Protein AF-A0A2A5E8T2-F1 (afdb_monomer)

Nearest PDB structures (foldseek):
  7xzi-assembly1_7  TM=5.523E-01  e=2.857E-08  Chlamydomonas reinhardtii
  5fp2-assembly2_B  TM=4.544E-01  e=2.286E-02  Pseudomonas aeruginosa PAO1
  6z2n-assembly1_AAA  TM=4.251E-01  e=4.507E-01  Pseudomonas aeruginosa PAO1
  6ehe-assembly1_A  TM=3.364E-01  e=4.073E-01  Vibrio cholerae O395
  3slo-assembly1_A  TM=3.000E-01  e=5.516E-01  Escherichia coli O157:H7

Structure (mmCIF, N/CA/C/O backbone):
data_AF-A0A2A5E8T2-F1
#
_entry.id   AF-A0A2A5E8T2-F1
#
loop_
_atom_site.group_PDB
_atom_site.id
_atom_site.type_symbol
_atom_site.label_atom_id
_atom_site.label_alt_id
_atom_site.label_comp_id
_atom_site.label_asym_id
_atom_site.label_entity_id
_atom_site.label_seq_id
_atom_site.pdbx_PDB_ins_code
_atom_site.Cartn_x
_atom_site.Cartn_y
_atom_site.Cartn_z
_atom_site.occupancy
_atom_site.B_iso_or_equiv
_atom_site.auth_seq_id
_atom_site.auth_comp_id
_atom_site.auth_asym_id
_atom_site.auth_atom_id
_atom_site.pdbx_PDB_model_num
ATOM 1 N N . MET A 1 1 ? 43.793 26.924 -22.724 1.00 36.66 1 MET A N 1
ATOM 2 C CA . MET A 1 1 ? 43.279 27.968 -23.634 1.00 36.66 1 MET A CA 1
ATOM 3 C C . MET A 1 1 ? 42.668 29.056 -22.756 1.00 36.66 1 MET A C 1
ATOM 5 O O . MET A 1 1 ? 41.565 28.877 -22.257 1.00 36.66 1 MET A O 1
ATOM 9 N N . GLU A 1 2 ? 43.444 30.090 -22.418 1.00 36.56 2 GLU A N 1
ATOM 10 C CA . GLU A 1 2 ? 43.012 31.163 -21.508 1.00 36.56 2 GLU A CA 1
ATOM 11 C C . GLU A 1 2 ? 41.968 32.052 -22.190 1.00 36.56 2 GLU A C 1
ATOM 13 O O . GLU A 1 2 ? 42.263 32.781 -23.138 1.00 36.56 2 GLU A O 1
ATOM 18 N N . ILE A 1 3 ? 40.727 31.987 -21.711 1.00 37.97 3 ILE A N 1
ATOM 19 C CA . ILE A 1 3 ? 39.668 32.902 -22.130 1.00 37.97 3 ILE A CA 1
ATOM 20 C C . ILE A 1 3 ? 39.753 34.140 -21.238 1.00 37.97 3 ILE A C 1
ATOM 22 O O . ILE A 1 3 ? 39.546 34.091 -20.028 1.00 37.97 3 ILE A O 1
ATOM 26 N N . ASN A 1 4 ? 40.088 35.259 -21.873 1.00 44.22 4 ASN A N 1
ATOM 27 C CA . ASN A 1 4 ? 40.289 36.566 -21.267 1.00 44.22 4 ASN A CA 1
ATOM 28 C C . ASN A 1 4 ? 38.969 37.094 -20.659 1.00 44.22 4 ASN A C 1
ATOM 30 O O . ASN A 1 4 ? 38.121 37.666 -21.351 1.00 44.22 4 ASN A O 1
ATOM 34 N N . MET A 1 5 ? 38.811 36.885 -19.348 1.00 38.25 5 MET A N 1
ATOM 35 C CA . MET A 1 5 ? 37.658 37.235 -18.500 1.00 38.25 5 MET A CA 1
ATOM 36 C C . MET A 1 5 ? 37.236 38.714 -18.619 1.00 38.25 5 MET A C 1
ATOM 38 O O . MET A 1 5 ? 36.069 39.064 -18.441 1.00 38.25 5 MET A O 1
ATOM 42 N N . THR A 1 6 ? 38.161 39.573 -19.045 1.00 43.78 6 THR A N 1
ATOM 43 C CA . THR A 1 6 ? 37.957 41.004 -19.296 1.00 43.78 6 THR A CA 1
ATOM 44 C C . THR A 1 6 ? 37.024 41.281 -20.485 1.00 43.78 6 THR A C 1
ATOM 46 O O . THR A 1 6 ? 36.243 42.231 -20.445 1.00 43.78 6 THR A O 1
ATOM 49 N N . LYS A 1 7 ? 37.032 40.441 -21.535 1.00 44.19 7 LYS A N 1
ATOM 50 C CA . LYS A 1 7 ? 36.134 40.609 -22.700 1.00 44.19 7 LYS A CA 1
ATOM 51 C C . LYS A 1 7 ? 34.708 40.126 -22.420 1.00 44.19 7 LYS A C 1
ATOM 53 O O . LYS A 1 7 ? 33.764 40.737 -22.909 1.00 44.19 7 LYS A O 1
ATOM 58 N N . PHE A 1 8 ? 34.544 39.099 -21.585 1.00 46.53 8 PHE A N 1
ATOM 59 C CA . PHE A 1 8 ? 33.226 38.631 -21.138 1.00 46.53 8 PHE A CA 1
ATOM 60 C C . PHE A 1 8 ? 32.559 39.647 -20.196 1.00 46.53 8 PHE A C 1
ATOM 62 O O . PHE A 1 8 ? 31.389 39.979 -20.373 1.00 46.53 8 PHE A O 1
ATOM 69 N N . LEU A 1 9 ? 33.323 40.234 -19.267 1.00 41.06 9 LEU A N 1
ATOM 70 C CA . LEU A 1 9 ? 32.835 41.296 -18.379 1.00 41.06 9 LEU A CA 1
ATOM 71 C C . LEU A 1 9 ? 32.475 42.585 -19.136 1.00 41.06 9 LEU A C 1
ATOM 73 O O . LEU A 1 9 ? 31.461 43.207 -18.821 1.00 41.06 9 LEU A O 1
ATOM 77 N N . ASN A 1 10 ? 33.230 42.950 -20.178 1.00 40.09 10 ASN A N 1
ATOM 78 C CA . ASN A 1 10 ? 32.905 44.112 -21.012 1.00 40.09 10 ASN A CA 1
ATOM 79 C C . ASN A 1 10 ? 31.692 43.875 -21.930 1.00 40.09 10 ASN A C 1
ATOM 81 O O . ASN A 1 10 ? 30.905 44.797 -22.126 1.00 40.09 10 ASN A O 1
ATOM 85 N N . PHE A 1 11 ? 31.476 42.651 -22.425 1.00 45.19 11 PHE A N 1
ATOM 86 C CA . PHE A 1 11 ? 30.272 42.293 -23.188 1.00 45.19 11 PHE A CA 1
ATOM 87 C C . PHE A 1 11 ? 29.005 42.337 -22.313 1.00 45.19 11 PHE A C 1
ATOM 89 O O . PHE A 1 11 ? 27.993 42.910 -22.712 1.00 45.19 11 PHE A O 1
ATOM 96 N N . VAL A 1 12 ? 29.080 41.845 -21.071 1.00 43.38 12 VAL A N 1
ATOM 97 C CA . VAL A 1 12 ? 27.973 41.931 -20.098 1.00 43.38 12 VAL A CA 1
ATOM 98 C C . VAL A 1 12 ? 27.717 43.381 -19.653 1.00 43.38 12 VAL A C 1
ATOM 100 O O . VAL A 1 12 ? 26.564 43.784 -19.499 1.00 43.38 12 VAL A O 1
ATOM 103 N N . ALA A 1 13 ? 28.766 44.200 -19.517 1.00 40.50 13 ALA A N 1
ATOM 104 C CA . ALA A 1 13 ? 28.643 45.618 -19.168 1.00 40.50 13 ALA A CA 1
ATOM 105 C C . ALA A 1 13 ? 28.112 46.503 -20.313 1.00 40.50 13 ALA A C 1
ATOM 107 O O . ALA A 1 13 ? 27.585 47.581 -20.038 1.00 40.50 13 ALA A O 1
ATOM 108 N N . MET A 1 14 ? 28.241 46.065 -21.571 1.00 40.16 14 MET A N 1
ATOM 109 C CA . MET A 1 14 ? 27.780 46.794 -22.761 1.00 40.16 14 MET A CA 1
ATOM 110 C C . MET A 1 14 ? 26.320 46.466 -23.129 1.00 40.16 14 MET A C 1
ATOM 112 O O . MET A 1 14 ? 25.631 47.314 -23.688 1.00 40.16 14 MET A O 1
ATOM 116 N N . VAL A 1 15 ? 25.817 45.281 -22.757 1.00 46.62 15 VAL A N 1
ATOM 117 C CA . VAL A 1 15 ? 24.419 44.859 -22.995 1.00 46.62 15 VAL A CA 1
ATOM 118 C C . VAL A 1 15 ? 23.443 45.394 -21.929 1.00 46.62 15 VAL A C 1
ATOM 120 O O . VAL A 1 15 ? 22.243 45.482 -22.175 1.00 46.62 15 VAL A O 1
ATOM 123 N N . CYS A 1 16 ? 23.927 45.816 -20.756 1.00 41.78 16 CYS A N 1
ATOM 124 C CA . CYS A 1 16 ? 23.082 46.335 -19.677 1.00 41.78 16 CYS A CA 1
ATOM 125 C C . CYS A 1 16 ? 23.327 47.831 -19.435 1.00 41.78 16 CYS A C 1
ATOM 127 O O . CYS A 1 16 ? 24.309 48.221 -18.805 1.00 41.78 16 CYS A O 1
ATOM 129 N N . GLY A 1 17 ? 22.399 48.677 -19.896 1.00 44.22 17 GLY A N 1
ATOM 130 C CA . GLY A 1 17 ? 22.388 50.113 -19.611 1.00 44.22 17 GLY A CA 1
ATOM 131 C C . GLY A 1 17 ? 22.493 50.398 -18.107 1.00 44.22 17 GLY A C 1
ATOM 132 O O . GLY A 1 17 ? 21.587 50.090 -17.331 1.00 44.22 17 GLY A O 1
ATOM 133 N N . LYS A 1 18 ? 23.621 50.992 -17.697 1.00 50.03 18 LYS A N 1
ATOM 134 C CA . LYS A 1 18 ? 24.035 51.171 -16.294 1.00 50.03 18 LYS A CA 1
ATOM 135 C C . LYS A 1 18 ? 23.125 52.073 -15.446 1.00 50.03 18 LYS A C 1
ATOM 137 O O . LYS A 1 18 ? 23.211 52.001 -14.225 1.00 50.03 18 LYS A O 1
ATOM 142 N N . SER A 1 19 ? 22.243 52.888 -16.030 1.00 52.66 19 SER A N 1
ATOM 143 C CA . SER A 1 19 ? 21.362 53.775 -15.249 1.00 52.66 19 SER A CA 1
ATOM 144 C C . SER A 1 19 ? 20.045 53.111 -14.837 1.00 52.66 19 SER A C 1
ATOM 146 O O . SER A 1 19 ? 19.607 53.282 -13.703 1.00 52.66 19 SER A O 1
ATOM 148 N N . VAL A 1 20 ? 19.448 52.286 -15.703 1.00 52.69 20 VAL A N 1
ATOM 149 C CA . VAL A 1 20 ? 18.104 51.723 -15.486 1.00 52.69 20 VAL A CA 1
ATOM 150 C C . VAL A 1 20 ? 18.127 50.555 -14.502 1.00 52.69 20 VAL A C 1
ATOM 152 O O . VAL A 1 20 ? 17.271 50.487 -13.627 1.00 52.69 20 VAL A O 1
ATOM 155 N N . LEU A 1 21 ? 19.131 49.671 -14.572 1.00 53.41 21 LEU A N 1
ATOM 156 C CA . LEU A 1 21 ? 19.255 48.539 -13.645 1.00 53.41 21 LEU A CA 1
ATOM 157 C C . LEU A 1 21 ? 19.602 49.007 -12.223 1.00 53.41 21 LEU A C 1
ATOM 159 O O . LEU A 1 21 ? 19.061 48.480 -11.259 1.00 53.41 21 LEU A O 1
ATOM 163 N N . PHE A 1 22 ? 20.450 50.032 -12.085 1.00 55.06 22 PHE A N 1
ATOM 164 C CA . PHE A 1 22 ? 20.809 50.606 -10.786 1.00 55.06 22 PHE A CA 1
ATOM 165 C C . PHE A 1 22 ? 19.636 51.379 -10.164 1.00 55.06 22 PHE A C 1
ATOM 167 O O . PHE A 1 22 ? 19.382 51.236 -8.971 1.00 55.06 22 PHE A O 1
ATOM 174 N N . GLN A 1 23 ? 18.854 52.108 -10.972 1.00 52.75 23 GLN A N 1
ATOM 175 C CA . GLN A 1 23 ? 17.609 52.747 -10.529 1.00 52.75 23 GLN A CA 1
ATOM 176 C C . GLN A 1 23 ? 16.508 51.725 -10.193 1.00 52.75 23 GLN A C 1
ATOM 178 O O . GLN A 1 23 ? 15.833 51.890 -9.183 1.00 52.75 23 GLN A O 1
ATOM 183 N N . LEU A 1 24 ? 16.365 50.629 -10.951 1.00 54.69 24 LEU A N 1
ATOM 184 C CA . LEU A 1 24 ? 15.463 49.513 -10.617 1.00 54.69 24 LEU A CA 1
ATOM 185 C C . LEU A 1 24 ? 15.882 48.804 -9.328 1.00 54.69 24 LEU A C 1
ATOM 187 O O . LEU A 1 24 ? 15.026 48.476 -8.513 1.00 54.69 24 LEU A O 1
ATOM 191 N N . ILE A 1 25 ? 17.184 48.600 -9.120 1.00 58.97 25 ILE A N 1
ATOM 192 C CA . ILE A 1 25 ? 17.737 48.038 -7.885 1.00 58.97 25 ILE A CA 1
ATOM 193 C C . ILE A 1 25 ? 17.468 48.990 -6.710 1.00 58.97 25 ILE A C 1
ATOM 195 O O . ILE A 1 25 ? 16.991 48.530 -5.680 1.00 58.97 25 ILE A O 1
ATOM 199 N N . LEU A 1 26 ? 17.649 50.307 -6.866 1.00 53.72 26 LEU A N 1
ATOM 200 C CA . LEU A 1 26 ? 17.311 51.315 -5.846 1.00 53.72 26 LEU A CA 1
ATOM 201 C C . LEU A 1 26 ? 15.803 51.393 -5.543 1.00 53.72 26 LEU A C 1
ATOM 203 O O . LEU A 1 26 ? 15.426 51.469 -4.375 1.00 53.72 26 LEU A O 1
ATOM 207 N N . ILE A 1 27 ? 14.933 51.286 -6.553 1.00 55.72 27 ILE A N 1
ATOM 208 C CA . ILE A 1 27 ? 13.468 51.210 -6.381 1.00 55.72 27 ILE A CA 1
ATOM 209 C C . ILE A 1 27 ? 13.060 49.889 -5.693 1.00 55.72 27 ILE A C 1
ATOM 211 O O . ILE A 1 27 ? 12.156 49.863 -4.854 1.00 55.72 27 ILE A O 1
ATOM 215 N N . LEU A 1 28 ? 13.762 48.785 -5.971 1.00 53.69 28 LEU A N 1
ATOM 216 C CA . LEU A 1 28 ? 13.583 47.495 -5.290 1.00 53.69 28 LEU A CA 1
ATOM 217 C C . LEU A 1 28 ? 14.147 47.494 -3.854 1.00 53.69 28 LEU A C 1
ATOM 219 O O . LEU A 1 28 ? 13.611 46.796 -2.993 1.00 53.69 28 LEU A O 1
ATOM 223 N N . PHE A 1 29 ? 15.174 48.296 -3.555 1.00 51.94 29 PHE A N 1
ATOM 224 C CA . PHE A 1 29 ? 15.664 48.514 -2.187 1.00 51.94 29 PHE A CA 1
ATOM 225 C C . PHE A 1 29 ? 14.717 49.413 -1.375 1.00 51.94 29 PHE A C 1
ATOM 227 O O . PHE A 1 29 ? 14.470 49.123 -0.205 1.00 51.94 29 PHE A O 1
ATOM 234 N N . ALA A 1 30 ? 14.092 50.421 -1.996 1.00 42.69 30 ALA A N 1
ATOM 235 C CA . ALA A 1 30 ? 13.128 51.316 -1.342 1.00 42.69 30 ALA A CA 1
ATOM 236 C C . ALA A 1 30 ? 11.787 50.644 -0.968 1.00 42.69 30 ALA A C 1
ATOM 238 O O . ALA A 1 30 ? 11.041 51.165 -0.142 1.00 42.69 30 ALA A O 1
ATOM 239 N N . THR A 1 31 ? 11.472 49.468 -1.521 1.00 44.84 31 THR A N 1
ATOM 240 C CA . THR A 1 31 ? 10.212 48.743 -1.246 1.00 44.84 31 THR A CA 1
ATOM 241 C C . THR A 1 31 ? 10.303 47.707 -0.117 1.00 44.84 31 THR A C 1
ATOM 243 O O . THR A 1 31 ? 9.315 47.032 0.167 1.00 44.84 31 THR A O 1
ATOM 246 N N . ASN A 1 32 ? 11.448 47.580 0.567 1.00 39.22 32 ASN A N 1
ATOM 247 C CA . ASN A 1 32 ? 11.695 46.512 1.550 1.00 39.22 32 ASN A CA 1
ATOM 248 C C . ASN A 1 32 ? 11.645 46.932 3.036 1.00 39.22 32 ASN A C 1
ATOM 250 O O . ASN A 1 32 ? 11.980 46.114 3.889 1.00 39.22 32 ASN A O 1
ATOM 254 N N . ALA A 1 33 ? 11.201 48.149 3.369 1.00 35.78 33 ALA A N 1
ATOM 255 C CA . ALA A 1 33 ? 11.194 48.649 4.755 1.00 35.78 33 ALA A CA 1
ATOM 256 C C . ALA A 1 33 ? 9.805 48.968 5.349 1.00 35.78 33 ALA A C 1
ATOM 258 O O . ALA A 1 33 ? 9.729 49.542 6.429 1.00 35.78 33 ALA A O 1
ATOM 259 N N . PHE A 1 34 ? 8.701 48.588 4.700 1.00 38.62 34 PHE A N 1
ATOM 260 C CA . PHE A 1 34 ? 7.358 48.821 5.246 1.00 38.62 34 PHE A CA 1
ATOM 261 C C . PHE A 1 34 ? 6.695 47.508 5.663 1.00 38.62 34 PHE A C 1
ATOM 263 O O . PHE A 1 34 ? 6.503 46.616 4.832 1.00 38.62 34 PHE A O 1
ATOM 270 N N . GLY A 1 35 ? 6.305 47.407 6.940 1.00 49.97 35 GLY A N 1
ATOM 271 C CA . GLY A 1 35 ? 5.358 46.393 7.403 1.00 49.97 35 GLY A CA 1
ATOM 272 C C . GLY A 1 35 ? 4.149 46.360 6.466 1.00 49.97 35 GLY A C 1
ATOM 273 O O . GLY A 1 35 ? 3.619 47.405 6.073 1.00 49.97 35 GLY A O 1
ATOM 274 N N . GLN A 1 36 ? 3.759 45.169 6.010 1.00 65.12 36 GLN A N 1
ATOM 275 C CA . GLN A 1 36 ? 2.669 45.051 5.048 1.00 65.12 36 GLN A CA 1
ATOM 276 C C . GLN A 1 36 ? 1.359 45.458 5.712 1.00 65.12 36 GLN A C 1
ATOM 278 O O . GLN A 1 36 ? 0.795 44.662 6.444 1.00 65.12 36 GLN A O 1
ATOM 283 N N . LYS A 1 37 ? 0.846 46.659 5.419 1.00 81.31 37 LYS A N 1
ATOM 284 C CA . LYS A 1 37 ? -0.521 47.046 5.805 1.00 81.31 37 LYS A CA 1
ATOM 285 C C . LYS A 1 37 ? -1.522 45.948 5.403 1.00 81.31 37 LYS A C 1
ATOM 287 O O . LYS A 1 37 ? -1.362 45.404 4.296 1.00 81.31 37 LYS A O 1
ATOM 292 N N . PRO A 1 38 ? -2.544 45.667 6.234 1.00 89.56 38 PRO A N 1
ATOM 293 C CA . PRO A 1 38 ? -3.561 44.679 5.905 1.00 89.56 38 PRO A CA 1
ATOM 294 C C . PRO A 1 38 ? -4.213 45.028 4.566 1.00 89.56 38 PRO A C 1
ATOM 296 O O . PRO A 1 38 ? -4.414 46.198 4.226 1.00 89.56 38 PRO A O 1
ATOM 299 N N . PHE A 1 39 ? -4.506 44.009 3.766 1.00 93.06 39 PHE A N 1
ATOM 300 C CA . PHE A 1 39 ? -5.331 44.166 2.575 1.00 93.06 39 PHE A CA 1
ATOM 301 C C . PHE A 1 39 ? -6.762 43.781 2.919 1.00 93.06 39 PHE A C 1
ATOM 303 O O . PHE A 1 39 ? -6.988 42.695 3.440 1.00 93.06 39 PHE A O 1
ATOM 310 N N . ILE A 1 40 ? -7.699 44.662 2.579 1.00 91.94 40 ILE A N 1
ATOM 311 C CA . ILE A 1 40 ? -9.140 44.458 2.705 1.00 91.94 40 ILE A CA 1
ATOM 312 C C . ILE A 1 40 ? -9.748 44.688 1.321 1.00 91.94 40 ILE A C 1
ATOM 314 O O . ILE A 1 40 ? -9.393 45.646 0.623 1.00 91.94 40 ILE A O 1
ATOM 318 N N . SER A 1 41 ? -10.613 43.778 0.880 1.00 90.81 41 SER A N 1
ATOM 319 C CA . SER A 1 41 ? -11.273 43.895 -0.421 1.00 90.81 41 SER A CA 1
ATOM 320 C C . SER A 1 41 ? -12.254 45.075 -0.451 1.00 90.81 41 SER A C 1
ATOM 322 O O . SER A 1 41 ? -12.772 45.500 0.578 1.00 90.81 41 SER A O 1
ATOM 324 N N . LYS A 1 42 ? -12.548 45.596 -1.651 1.00 86.88 42 LYS A N 1
ATOM 325 C CA . LYS A 1 42 ? -13.437 46.761 -1.823 1.00 86.88 42 LYS A CA 1
ATOM 326 C C . LYS A 1 42 ? -14.822 46.579 -1.189 1.00 86.88 42 LYS A C 1
ATOM 328 O O . LYS A 1 42 ? -15.390 47.552 -0.728 1.00 86.88 42 LYS A O 1
ATOM 333 N N . ALA A 1 43 ? -15.342 45.353 -1.159 1.00 83.81 43 ALA A N 1
ATOM 334 C CA . ALA A 1 43 ? -16.654 45.050 -0.587 1.00 83.81 43 ALA A CA 1
ATOM 335 C C . ALA A 1 43 ? -16.681 45.064 0.954 1.00 83.81 43 ALA A C 1
ATOM 337 O O . ALA A 1 43 ? -17.747 44.931 1.534 1.00 83.81 43 ALA A O 1
ATOM 338 N N . ASN A 1 44 ? -15.528 45.184 1.622 1.00 86.25 44 ASN A N 1
ATOM 339 C CA . ASN A 1 44 ? -15.420 45.081 3.081 1.00 86.25 44 ASN A CA 1
ATOM 340 C C . ASN A 1 44 ? -14.678 46.284 3.694 1.00 86.25 44 ASN A C 1
ATOM 342 O O . ASN A 1 44 ? -14.146 46.187 4.796 1.00 86.25 44 ASN A O 1
ATOM 346 N N . THR A 1 45 ? -14.584 47.419 2.992 1.00 84.44 45 THR A N 1
ATOM 347 C CA . THR A 1 45 ? -13.830 48.595 3.471 1.00 84.44 45 THR A CA 1
ATOM 348 C C . THR A 1 45 ? -14.438 49.255 4.708 1.00 84.44 45 THR A C 1
ATOM 350 O O . THR A 1 45 ? -13.708 49.914 5.438 1.00 84.44 45 THR A O 1
ATOM 353 N N . GLU A 1 46 ? -15.727 49.038 4.974 1.00 83.62 46 GLU A N 1
ATOM 354 C CA . GLU A 1 46 ? -16.470 49.587 6.122 1.00 83.62 46 GLU A CA 1
ATOM 355 C C . GLU A 1 46 ? -16.527 48.629 7.326 1.00 83.62 46 GLU A C 1
ATOM 357 O O . GLU A 1 46 ? -17.306 48.831 8.251 1.00 83.62 46 GLU A O 1
ATOM 362 N N . TRP A 1 47 ? -15.667 47.603 7.364 1.00 84.19 47 TRP A N 1
ATOM 363 C CA . TRP A 1 47 ? -15.631 46.585 8.428 1.00 84.19 47 TRP A CA 1
ATOM 364 C C . TRP A 1 47 ? -15.603 47.151 9.864 1.00 84.19 47 TRP A C 1
ATOM 366 O O . TRP A 1 47 ? -16.101 46.513 10.787 1.00 84.19 47 TRP A O 1
ATOM 376 N N . PHE A 1 48 ? -15.033 48.346 10.053 1.00 80.50 48 PHE A N 1
ATOM 377 C CA . PHE A 1 48 ? -14.895 49.025 11.345 1.00 80.50 48 PHE A CA 1
ATOM 378 C C . PHE A 1 48 ? -16.185 49.701 11.840 1.00 80.50 48 PHE A C 1
ATOM 380 O O . PHE A 1 48 ? -16.259 50.067 13.009 1.00 80.50 48 PHE A O 1
ATOM 387 N N . GLN A 1 49 ? -17.192 49.885 10.978 1.00 76.25 49 GLN A N 1
ATOM 388 C CA . GLN A 1 49 ? -18.478 50.494 11.348 1.00 76.25 49 GLN A CA 1
ATOM 389 C C . GLN A 1 49 ? -19.446 49.487 11.989 1.00 76.25 49 GLN A C 1
ATOM 391 O O . GLN A 1 49 ? -20.461 49.872 12.563 1.00 76.25 49 GLN A O 1
ATOM 396 N N . HIS A 1 50 ? -19.134 48.195 11.908 1.00 75.00 50 HIS A N 1
ATOM 397 C CA . HIS A 1 50 ? -19.993 47.123 12.387 1.00 75.00 50 HIS A CA 1
ATOM 398 C C . HIS A 1 50 ? -19.718 46.783 13.863 1.00 75.00 50 HIS A C 1
ATOM 400 O O . HIS A 1 50 ? -18.661 46.236 14.202 1.00 75.00 50 HIS A O 1
ATOM 406 N N . SER A 1 51 ? -20.684 47.063 14.744 1.00 77.88 51 SER A N 1
ATOM 407 C CA . SER A 1 51 ? -20.682 46.591 16.135 1.00 77.88 51 SER A CA 1
ATOM 408 C C . SER A 1 51 ? -21.391 45.242 16.260 1.00 77.88 51 SER A C 1
ATOM 410 O O . SER A 1 51 ? -22.360 44.971 15.554 1.00 77.88 51 SER A O 1
ATOM 412 N N . ILE A 1 52 ? -20.896 44.391 17.159 1.00 85.19 52 ILE A N 1
ATOM 413 C CA . ILE A 1 52 ? -21.564 43.138 17.520 1.00 85.19 52 ILE A CA 1
ATOM 414 C C . ILE A 1 52 ? -22.586 43.488 18.598 1.00 85.19 52 ILE A C 1
ATOM 416 O O . ILE A 1 52 ? -22.203 43.917 19.686 1.00 85.19 52 ILE A O 1
ATOM 420 N N . ASN A 1 53 ? -23.870 43.348 18.272 1.00 78.56 53 ASN A N 1
ATOM 421 C CA . ASN A 1 53 ? -24.979 43.640 19.172 1.00 78.56 53 ASN A CA 1
ATOM 422 C C . ASN A 1 53 ? -25.714 42.325 19.461 1.00 78.56 53 ASN A C 1
ATOM 424 O O . ASN A 1 53 ? -26.368 41.786 18.575 1.00 78.56 53 ASN A O 1
ATOM 428 N N . GLY A 1 54 ? -25.596 41.802 20.679 1.00 81.19 54 GLY A N 1
ATOM 429 C CA . GLY A 1 54 ? -26.235 40.546 21.078 1.00 81.19 54 GLY A CA 1
ATOM 430 C C . GLY A 1 54 ? -25.367 39.728 22.028 1.00 81.19 54 GLY A C 1
ATOM 431 O O . GLY A 1 54 ? -24.181 40.005 22.201 1.00 81.19 54 GLY A O 1
ATOM 432 N N . GLU A 1 55 ? -25.979 38.735 22.665 1.00 88.12 55 GLU A N 1
ATOM 433 C CA . GLU A 1 55 ? -25.298 37.828 23.586 1.00 88.12 55 GLU A CA 1
ATOM 434 C C . GLU A 1 55 ? -24.556 36.735 22.806 1.00 88.12 55 GLU A C 1
ATOM 436 O O . GLU A 1 55 ? -25.108 36.117 21.892 1.00 88.12 55 GLU A O 1
ATOM 441 N N . VAL A 1 56 ? -23.287 36.507 23.147 1.00 90.75 56 VAL A N 1
ATOM 442 C CA . VAL A 1 56 ? -22.450 35.485 22.508 1.00 90.75 56 VAL A CA 1
ATOM 443 C C . VAL A 1 56 ? -22.766 34.131 23.137 1.00 90.75 56 VAL A C 1
ATOM 445 O O . VAL A 1 56 ? -22.494 33.917 24.312 1.00 90.75 56 VAL A O 1
ATOM 448 N N . SER A 1 57 ? -23.298 33.194 22.351 1.00 92.25 57 SER A N 1
ATOM 449 C CA . SER A 1 57 ? -23.561 31.826 22.805 1.00 92.25 57 SER A CA 1
ATOM 450 C C . SER A 1 57 ? -22.292 30.977 22.875 1.00 92.25 57 SER A C 1
ATOM 452 O O . SER A 1 57 ? -22.210 30.072 23.699 1.00 92.25 57 SER A O 1
ATOM 454 N N . HIS A 1 58 ? -21.324 31.210 21.975 1.00 95.62 58 HIS A N 1
ATOM 455 C CA . HIS A 1 58 ? -20.044 30.489 21.975 1.00 95.62 58 HIS A CA 1
ATOM 456 C C . HIS A 1 58 ? -18.945 31.253 21.231 1.00 95.62 58 HIS A C 1
ATOM 458 O O . HIS A 1 58 ? -19.195 31.846 20.181 1.00 95.62 58 HIS A O 1
ATOM 464 N N . THR A 1 59 ? -17.705 31.190 21.725 1.00 96.81 59 THR A N 1
ATOM 465 C CA . THR A 1 59 ? -16.524 31.760 21.040 1.00 96.81 59 THR A CA 1
ATOM 466 C C . THR A 1 59 ? -15.513 30.679 20.667 1.00 96.81 59 THR A C 1
ATOM 468 O O . THR A 1 59 ? -15.077 29.925 21.533 1.00 96.81 59 THR A O 1
ATOM 471 N N . VAL A 1 60 ? -15.058 30.643 19.412 1.00 97.94 60 VAL A N 1
ATOM 472 C CA . VAL A 1 60 ? -13.989 29.739 18.950 1.00 97.94 60 VAL A CA 1
ATOM 473 C C . VAL A 1 60 ? -12.732 30.529 18.586 1.00 97.94 60 VAL A C 1
ATOM 475 O O . VAL A 1 60 ? -12.751 31.359 17.683 1.00 97.94 60 VAL A O 1
ATOM 478 N N . TYR A 1 61 ? -11.625 30.242 19.266 1.00 98.19 61 TYR A N 1
ATOM 479 C CA . TYR A 1 61 ? -10.289 30.780 19.020 1.00 98.19 61 TYR A CA 1
ATOM 480 C C . TYR A 1 61 ? -9.498 29.839 18.105 1.00 98.19 61 TYR A C 1
ATOM 482 O O . TYR A 1 61 ? -9.375 28.652 18.399 1.00 98.19 61 TYR A O 1
ATOM 490 N N . LEU A 1 62 ? -8.932 30.365 17.019 1.00 98.31 62 LEU A N 1
ATOM 491 C CA . LEU A 1 62 ? -8.259 29.595 15.969 1.00 98.31 62 LEU A CA 1
ATOM 492 C C . LEU A 1 62 ? -6.796 30.030 15.839 1.00 98.31 62 LEU A C 1
ATOM 494 O O . LEU A 1 62 ? -6.524 31.150 15.396 1.00 98.31 62 LEU A O 1
ATOM 498 N N . VAL A 1 63 ? -5.848 29.156 16.186 1.00 97.06 63 VAL A N 1
ATOM 499 C CA . VAL A 1 63 ? -4.415 29.502 16.240 1.00 97.06 63 VAL A CA 1
ATOM 500 C C . VAL A 1 63 ? -3.559 28.400 15.619 1.00 97.06 63 VAL A C 1
ATOM 502 O O . VAL A 1 63 ? -3.488 27.304 16.147 1.00 97.06 63 VAL A O 1
ATOM 505 N N . GLY A 1 64 ? -2.887 28.658 14.504 1.00 94.19 64 GLY A N 1
ATOM 506 C CA . GLY A 1 64 ? -1.950 27.723 13.870 1.00 94.19 64 GLY A CA 1
ATOM 507 C C . GLY A 1 64 ? -0.502 28.191 13.973 1.00 94.19 64 GLY A C 1
ATOM 508 O O . GLY A 1 64 ? -0.242 29.365 14.254 1.00 94.19 64 GLY A O 1
ATOM 509 N N . ASP A 1 65 ? 0.435 27.281 13.701 1.00 90.62 65 ASP A N 1
ATOM 510 C CA . ASP A 1 65 ? 1.870 27.577 13.610 1.00 90.62 65 ASP A CA 1
ATOM 511 C C . ASP A 1 65 ? 2.448 28.216 14.886 1.00 90.62 65 ASP A C 1
ATOM 513 O O . ASP A 1 65 ? 3.182 29.208 14.850 1.00 90.62 65 ASP A O 1
ATOM 517 N N . ALA A 1 66 ? 2.073 27.687 16.051 1.00 90.31 66 ALA A N 1
ATOM 518 C CA . ALA A 1 66 ? 2.459 28.227 17.360 1.00 90.31 66 ALA A CA 1
ATOM 519 C C . ALA A 1 66 ? 3.712 27.558 17.961 1.00 90.31 66 ALA A C 1
ATOM 521 O O . ALA A 1 66 ? 4.150 27.952 19.041 1.00 90.31 66 ALA A O 1
ATOM 522 N N . GLY A 1 67 ? 4.301 26.579 17.268 1.00 85.88 67 GLY A N 1
ATOM 523 C CA . GLY A 1 67 ? 5.359 25.735 17.815 1.00 85.88 67 GLY A CA 1
ATOM 524 C C . GLY A 1 67 ? 6.788 26.273 17.754 1.00 85.88 67 GLY A C 1
ATOM 525 O O . GLY A 1 67 ? 7.693 25.621 18.275 1.00 85.88 67 GLY A O 1
ATOM 526 N N . GLU A 1 68 ? 7.083 27.409 17.115 1.00 83.44 68 GLU A N 1
ATOM 527 C CA . GLU A 1 68 ? 8.460 27.919 17.157 1.00 83.44 68 GLU A CA 1
ATOM 528 C C . GLU A 1 68 ? 8.790 28.535 18.532 1.00 83.44 68 GLU A C 1
ATOM 530 O O . GLU A 1 68 ? 7.983 29.295 19.072 1.00 83.44 68 GLU A O 1
ATOM 535 N N . PRO A 1 69 ? 9.977 28.263 19.115 1.00 70.25 69 PRO A N 1
ATOM 536 C CA . PRO A 1 69 ? 10.379 28.876 20.376 1.00 70.25 69 PRO A CA 1
ATOM 537 C C . PRO A 1 69 ? 10.329 30.412 20.336 1.00 70.25 69 PRO A C 1
ATOM 539 O O . PRO A 1 69 ? 10.954 31.054 19.493 1.00 70.25 69 PRO A O 1
ATOM 542 N N . ILE A 1 70 ? 9.614 30.997 21.296 1.00 67.75 70 ILE A N 1
ATOM 543 C CA . ILE A 1 70 ? 9.400 32.443 21.409 1.00 67.75 70 ILE A CA 1
ATOM 544 C C . ILE A 1 70 ? 10.695 33.135 21.868 1.00 67.75 70 ILE A C 1
ATOM 546 O O . ILE A 1 70 ? 11.297 32.734 22.864 1.00 67.75 70 ILE A O 1
ATOM 550 N N . VAL A 1 71 ? 11.116 34.188 21.154 1.00 58.62 71 VAL A N 1
ATOM 551 C CA . VAL A 1 71 ? 12.318 34.986 21.482 1.00 58.62 71 VAL A CA 1
ATOM 552 C C . VAL A 1 71 ? 12.017 36.092 22.507 1.00 58.62 71 VAL A C 1
ATOM 554 O O . VAL A 1 71 ? 12.884 36.425 23.309 1.00 58.62 71 VAL A O 1
ATOM 557 N N . ASN A 1 72 ? 10.792 36.634 22.517 1.00 64.69 72 ASN A N 1
ATOM 558 C CA . ASN A 1 72 ? 10.332 37.639 23.481 1.00 64.69 72 ASN A CA 1
ATOM 559 C C . ASN A 1 72 ? 8.934 37.272 24.009 1.00 64.69 72 ASN A C 1
ATOM 561 O O . ASN A 1 72 ? 7.948 37.367 23.279 1.00 64.69 72 ASN A O 1
ATOM 565 N N . GLU A 1 73 ? 8.848 36.797 25.256 1.00 61.34 73 GLU A N 1
ATOM 566 C CA . GLU A 1 73 ? 7.607 36.236 25.813 1.00 61.34 73 GLU A CA 1
ATOM 567 C C . GLU A 1 73 ? 6.488 37.283 25.959 1.00 61.34 73 GLU A C 1
ATOM 569 O O . GLU A 1 73 ? 5.326 36.945 25.738 1.00 61.34 73 GLU A O 1
ATOM 574 N N . GLY A 1 74 ? 6.818 38.549 26.250 1.00 60.44 74 GLY A N 1
ATOM 575 C CA . GLY A 1 74 ? 5.842 39.594 26.600 1.00 60.44 74 GLY A CA 1
ATOM 576 C C . GLY A 1 74 ? 5.026 40.177 25.438 1.00 60.44 74 GLY A C 1
ATOM 577 O O . GLY A 1 74 ? 3.945 40.704 25.673 1.00 60.44 74 GLY A O 1
ATOM 578 N N . THR A 1 75 ? 5.505 40.060 24.196 1.00 64.44 75 THR A N 1
ATOM 579 C CA . THR A 1 75 ? 4.857 40.614 22.988 1.00 64.44 75 THR A CA 1
ATOM 580 C C . THR A 1 75 ? 4.578 39.538 21.935 1.00 64.44 75 THR A C 1
ATOM 582 O O . THR A 1 75 ? 4.562 39.802 20.740 1.00 64.44 75 THR A O 1
ATOM 585 N N . SER A 1 76 ? 4.385 38.288 22.356 1.00 84.75 76 SER A N 1
ATOM 586 C CA . SER A 1 76 ? 4.114 37.167 21.447 1.00 84.75 76 SER A CA 1
ATOM 587 C C . SER A 1 76 ? 2.616 36.968 21.178 1.00 84.75 76 SER A C 1
ATOM 589 O O . SER A 1 76 ? 1.768 37.363 21.980 1.00 84.75 76 SER A O 1
ATOM 591 N N . CYS A 1 77 ? 2.266 36.262 20.095 1.00 89.25 77 CYS A N 1
ATOM 592 C CA . CYS A 1 77 ? 0.879 35.837 19.857 1.00 89.25 77 CYS A CA 1
ATOM 593 C C . CYS A 1 77 ? 0.327 34.972 21.007 1.00 89.25 77 CYS A C 1
ATOM 595 O O . CYS A 1 77 ? -0.866 35.027 21.292 1.00 89.25 77 CYS A O 1
ATOM 597 N N . MET A 1 78 ? 1.175 34.191 21.690 1.00 91.06 78 MET A N 1
ATOM 598 C CA . MET A 1 78 ? 0.768 33.406 22.862 1.00 91.06 78 MET A CA 1
ATOM 599 C C . MET A 1 78 ? 0.437 34.287 24.069 1.00 91.06 78 MET A C 1
ATOM 601 O O . MET A 1 78 ? -0.512 33.982 24.788 1.00 91.06 78 MET A O 1
ATOM 605 N N . ALA A 1 79 ? 1.166 35.390 24.273 1.00 89.00 79 ALA A N 1
ATOM 606 C CA . ALA A 1 79 ? 0.837 36.371 25.307 1.00 89.00 79 ALA A CA 1
ATOM 607 C C . ALA A 1 79 ? -0.483 37.089 25.000 1.00 89.00 79 ALA A C 1
ATOM 609 O O . ALA A 1 79 ? -1.327 37.206 25.887 1.00 89.00 79 ALA A O 1
ATOM 610 N N . LEU A 1 80 ? -0.694 37.483 23.739 1.00 92.38 80 LEU A N 1
ATOM 611 C CA . LEU A 1 80 ? -1.964 38.043 23.275 1.00 92.38 80 LEU A CA 1
ATOM 612 C C . LEU A 1 80 ? -3.121 37.060 23.509 1.00 92.38 80 LEU A C 1
ATOM 614 O O . LEU A 1 80 ? -4.123 37.418 24.122 1.00 92.38 80 LEU A O 1
ATOM 618 N N . LEU A 1 81 ? -2.972 35.805 23.072 1.00 94.00 81 LEU A N 1
ATOM 619 C CA . LEU A 1 81 ? -3.979 34.763 23.274 1.00 94.00 81 LEU A CA 1
ATOM 620 C C . LEU A 1 81 ? -4.294 34.585 24.762 1.00 94.00 81 LEU A C 1
ATOM 622 O O . LEU A 1 81 ? -5.463 34.556 25.126 1.00 94.00 81 LEU A O 1
ATOM 626 N N . LYS A 1 82 ? -3.273 34.549 25.628 1.00 92.38 82 LYS A N 1
ATOM 627 C CA . LYS A 1 82 ? -3.460 34.439 27.080 1.00 92.38 82 LYS A CA 1
ATOM 628 C C . LYS A 1 82 ? -4.334 35.562 27.643 1.00 92.38 82 LYS A C 1
ATOM 630 O O . LYS A 1 82 ? -5.188 35.282 28.475 1.00 92.38 82 LYS A O 1
ATOM 635 N N . GLN A 1 83 ? -4.161 36.805 27.190 1.00 91.69 83 GLN A N 1
ATOM 636 C CA . GLN A 1 83 ? -5.014 37.916 27.637 1.00 91.69 83 GLN A CA 1
ATOM 637 C C . GLN A 1 83 ? -6.476 37.701 27.248 1.00 91.69 83 GLN A C 1
ATOM 639 O O . GLN A 1 83 ? -7.364 37.883 28.072 1.00 91.69 83 GLN A O 1
ATOM 644 N N . HIS A 1 84 ? -6.732 37.255 26.017 1.00 93.44 84 HIS A N 1
ATOM 645 C CA . HIS A 1 84 ? -8.100 36.998 25.568 1.00 93.44 84 HIS A CA 1
ATOM 646 C C . HIS A 1 84 ? -8.731 35.764 26.231 1.00 93.44 84 HIS A C 1
ATOM 648 O O . HIS A 1 84 ? -9.931 35.771 26.476 1.00 93.44 84 HIS A O 1
ATOM 654 N N . LEU A 1 85 ? -7.950 34.720 26.531 1.00 93.81 85 LEU A N 1
ATOM 655 C CA . LEU A 1 85 ? -8.442 33.520 27.220 1.00 93.81 85 LEU A CA 1
ATOM 656 C C . LEU A 1 85 ? -8.714 33.758 28.713 1.00 93.81 85 LEU A C 1
ATOM 658 O O . LEU A 1 85 ? -9.605 33.116 29.259 1.00 93.81 85 LEU A O 1
ATOM 662 N N . SER A 1 86 ? -7.987 34.672 29.366 1.00 89.50 86 SER A N 1
ATOM 663 C CA . SER A 1 86 ? -8.270 35.075 30.755 1.00 89.50 86 SER A CA 1
ATOM 664 C C . SER A 1 86 ? -9.637 35.752 30.899 1.00 89.50 86 SER A C 1
ATOM 666 O O . SER A 1 86 ? -10.297 35.577 31.919 1.00 89.50 86 SER A O 1
ATOM 668 N N . ASP A 1 87 ? -10.058 36.494 29.870 1.00 84.75 87 ASP A N 1
ATOM 669 C CA . ASP A 1 87 ? -11.358 37.171 29.804 1.00 84.75 87 ASP A CA 1
ATOM 670 C C . ASP A 1 87 ? -12.474 36.253 29.247 1.00 84.75 87 ASP A C 1
ATOM 672 O O . ASP A 1 87 ? -13.627 36.670 29.159 1.00 84.75 87 ASP A O 1
ATOM 676 N N . ALA A 1 88 ? -12.156 35.020 28.827 1.00 88.19 88 ALA A N 1
ATOM 677 C CA . ALA A 1 88 ? -13.101 34.134 28.151 1.00 88.19 88 ALA A CA 1
ATOM 678 C C . ALA A 1 88 ? -13.968 33.323 29.130 1.00 88.19 88 ALA A C 1
ATOM 680 O O . ALA A 1 88 ? -13.477 32.712 30.082 1.00 88.19 88 ALA A O 1
ATOM 681 N N . GLU A 1 89 ? -15.268 33.262 28.845 1.00 83.00 89 GLU A N 1
ATOM 682 C CA . GLU A 1 89 ? -16.232 32.452 29.594 1.00 83.00 89 GLU A CA 1
ATOM 683 C C . GLU A 1 89 ? -16.088 30.947 29.307 1.00 83.00 89 GLU A C 1
ATOM 685 O O . GLU A 1 89 ? -15.376 30.526 28.392 1.00 83.00 89 GLU A O 1
ATOM 690 N N . GLN A 1 90 ? -16.793 30.110 30.078 1.00 87.25 90 GLN A N 1
ATOM 691 C CA . GLN A 1 90 ? -16.771 28.651 29.908 1.00 87.25 90 GLN A CA 1
ATOM 692 C C . GLN A 1 90 ? -17.301 28.203 28.532 1.00 87.25 90 GLN A C 1
ATOM 694 O O . GLN A 1 90 ? -16.818 27.210 27.991 1.00 87.25 90 GLN A O 1
ATOM 699 N N . ASN A 1 91 ? -18.210 28.976 27.926 1.00 91.38 91 ASN A N 1
ATOM 700 C CA . ASN A 1 91 ? -18.744 28.755 26.577 1.00 91.38 91 ASN A CA 1
ATOM 701 C C . ASN A 1 91 ? -17.769 29.256 25.499 1.00 91.38 91 ASN A C 1
ATOM 703 O O . ASN A 1 91 ? -18.060 30.125 24.672 1.00 91.38 91 ASN A O 1
ATOM 707 N N . SER A 1 92 ? -16.543 28.747 25.545 1.00 96.06 92 SER A N 1
ATOM 708 C CA . SER A 1 92 ? -15.516 29.065 24.566 1.00 96.06 92 SER A CA 1
ATOM 709 C C . SER A 1 92 ? -14.639 27.859 24.262 1.00 96.06 92 SER A C 1
ATOM 711 O O . SER A 1 92 ? -14.593 26.868 24.995 1.00 96.06 92 SER A O 1
ATOM 713 N N . SER A 1 93 ? -13.967 27.892 23.118 1.00 97.25 93 SER A N 1
ATOM 714 C CA . SER A 1 93 ? -13.076 26.822 22.681 1.00 97.25 93 SER A CA 1
ATOM 715 C C . SER A 1 93 ? -11.835 27.391 22.021 1.00 97.25 93 SER A C 1
ATOM 717 O O . SER A 1 93 ? -11.926 28.364 21.280 1.00 97.25 93 SER A O 1
ATOM 719 N N . VAL A 1 94 ? -10.681 26.779 22.261 1.00 97.62 94 VAL A N 1
ATOM 720 C CA . VAL A 1 94 ? -9.418 27.126 21.603 1.00 97.62 94 VAL A CA 1
ATOM 721 C C . VAL A 1 94 ? -8.902 25.936 20.819 1.00 97.62 94 VAL A C 1
ATOM 723 O O . VAL A 1 94 ? -8.805 24.830 21.344 1.00 97.62 94 VAL A O 1
ATOM 726 N N . ILE A 1 95 ? -8.598 26.181 19.548 1.00 98.12 95 ILE A N 1
ATOM 727 C CA . ILE A 1 95 ? -8.178 25.165 18.593 1.00 98.12 95 ILE A CA 1
ATOM 728 C C . ILE A 1 95 ? -6.798 25.541 18.065 1.00 98.12 95 ILE A C 1
ATOM 730 O O . ILE A 1 95 ? -6.635 26.560 17.383 1.00 98.12 95 ILE A O 1
ATOM 734 N N . PHE A 1 96 ? -5.815 24.694 18.360 1.00 98.00 96 PHE A N 1
ATOM 735 C CA . PHE A 1 96 ? -4.497 24.758 17.753 1.00 98.00 96 PHE A CA 1
ATOM 736 C C . PHE A 1 96 ? -4.500 24.011 16.415 1.00 98.00 96 PHE A C 1
ATOM 738 O O . PHE A 1 96 ? -4.660 22.795 16.376 1.00 98.00 96 PHE A O 1
ATOM 745 N N . LEU A 1 97 ? -4.349 24.742 15.309 1.00 97.62 97 LEU A N 1
ATOM 746 C CA . LEU A 1 97 ? -4.527 24.261 13.929 1.00 97.62 97 LEU A CA 1
ATOM 747 C C . LEU A 1 97 ? -3.267 23.581 13.348 1.00 97.62 97 LEU A C 1
ATOM 749 O O . LEU A 1 97 ? -3.047 23.627 12.135 1.00 97.62 97 LEU A O 1
ATOM 753 N N . GLY A 1 98 ? -2.430 22.981 14.194 1.00 94.50 98 GLY A N 1
ATOM 754 C CA . GLY A 1 98 ? -1.213 22.261 13.811 1.00 94.50 98 GLY A CA 1
ATOM 755 C C . GLY A 1 98 ? 0.048 23.101 13.674 1.00 94.50 98 GLY A C 1
ATOM 756 O O . GLY A 1 98 ? 0.029 24.332 13.771 1.00 94.50 98 GLY A O 1
ATOM 757 N N . ASP A 1 99 ? 1.148 22.379 13.460 1.00 94.56 99 ASP A N 1
ATOM 758 C CA . ASP A 1 99 ? 2.526 22.839 13.640 1.00 94.56 99 ASP A CA 1
ATOM 759 C C . ASP A 1 99 ? 2.743 23.351 15.072 1.00 94.56 99 ASP A C 1
ATOM 761 O O . ASP A 1 99 ? 3.208 24.471 15.328 1.00 94.56 99 ASP A O 1
ATOM 765 N N . ASN A 1 100 ? 2.356 22.490 16.016 1.00 94.81 100 ASN A N 1
ATOM 766 C CA . ASN A 1 100 ? 2.468 22.712 17.452 1.00 94.81 100 ASN A CA 1
ATOM 767 C C . ASN A 1 100 ? 3.918 22.576 17.925 1.00 94.81 100 ASN A C 1
ATOM 769 O O . ASN A 1 100 ? 4.295 23.200 18.914 1.00 94.81 100 ASN A O 1
ATOM 773 N N . ILE A 1 101 ? 4.750 21.787 17.233 1.00 93.69 101 ILE A N 1
ATOM 774 C CA . ILE A 1 101 ? 6.143 21.562 17.626 1.00 93.69 101 ILE A CA 1
ATOM 775 C C . ILE A 1 101 ? 7.100 21.654 16.441 1.00 93.69 101 ILE A C 1
ATOM 777 O O . ILE A 1 101 ? 7.062 20.869 15.492 1.00 93.69 101 ILE A O 1
ATOM 781 N N . TYR A 1 102 ? 8.074 22.560 16.556 1.00 87.56 102 TYR A N 1
ATOM 782 C CA . TYR A 1 102 ? 9.160 22.685 15.588 1.00 87.56 102 TYR A CA 1
ATOM 783 C C . TYR A 1 102 ? 10.472 22.021 16.043 1.00 87.56 102 TYR A C 1
ATOM 785 O O . TYR A 1 102 ? 10.834 22.092 17.218 1.00 87.56 102 TYR A O 1
ATOM 793 N N . PRO A 1 103 ? 11.280 21.496 15.100 1.00 83.81 103 PRO A N 1
ATOM 794 C CA . PRO A 1 103 ? 10.984 21.382 13.675 1.00 83.81 103 PRO A CA 1
ATOM 795 C C . PRO A 1 103 ? 10.468 19.989 13.267 1.00 83.81 103 PRO A C 1
ATOM 797 O O . PRO A 1 103 ? 10.064 19.852 12.117 1.00 83.81 103 PRO A O 1
ATOM 800 N N . ASP A 1 104 ? 10.515 18.982 14.145 1.00 86.69 104 ASP A N 1
ATOM 801 C CA . ASP A 1 104 ? 10.256 17.562 13.831 1.00 86.69 104 ASP A CA 1
ATOM 802 C C . ASP A 1 104 ? 9.221 16.910 14.770 1.00 86.69 104 ASP A C 1
ATOM 804 O O . ASP A 1 104 ? 9.265 15.693 14.977 1.00 86.69 104 ASP A O 1
ATOM 808 N N . GLY A 1 105 ? 8.311 17.700 15.348 1.00 91.81 105 GLY A N 1
ATOM 809 C CA . GLY A 1 105 ? 7.277 17.178 16.237 1.00 91.81 105 GLY A CA 1
ATOM 810 C C . GLY A 1 105 ? 7.836 16.680 17.571 1.00 91.81 105 GLY A C 1
ATOM 811 O O . GLY A 1 105 ? 8.973 16.981 17.964 1.00 91.81 105 GLY A O 1
ATOM 812 N N . MET A 1 106 ? 7.044 15.872 18.273 1.00 94.75 106 MET A N 1
ATOM 813 C CA . MET A 1 106 ? 7.473 15.254 19.525 1.00 94.75 106 MET A CA 1
ATOM 814 C C . MET A 1 106 ? 8.388 14.035 19.293 1.00 94.75 106 MET A C 1
ATOM 816 O O . MET A 1 106 ? 7.937 12.929 18.990 1.00 94.75 106 MET A O 1
ATOM 820 N N . VAL A 1 107 ? 9.701 14.205 19.473 1.00 91.19 107 VAL A N 1
ATOM 821 C CA . VAL A 1 107 ? 10.721 13.141 19.312 1.00 91.19 107 VAL A CA 1
ATOM 822 C C . VAL A 1 107 ? 10.763 12.139 20.488 1.00 91.19 107 VAL A C 1
ATOM 824 O O . VAL A 1 107 ? 10.205 12.402 21.558 1.00 91.19 107 VAL A O 1
ATOM 827 N N . GLU A 1 108 ? 11.434 10.988 20.304 1.00 85.75 108 GLU A N 1
ATOM 828 C CA . GLU A 1 108 ? 11.652 9.977 21.363 1.00 85.75 108 GLU A CA 1
ATOM 829 C C . GLU A 1 108 ? 12.337 10.575 22.610 1.00 85.75 108 GLU A C 1
ATOM 831 O O . GLU A 1 108 ? 13.163 11.482 22.493 1.00 85.75 108 GLU A O 1
ATOM 836 N N . GLU A 1 109 ? 12.042 10.046 23.805 1.00 83.00 109 GLU A N 1
ATOM 837 C CA . GLU A 1 109 ? 12.590 10.558 25.077 1.00 83.00 109 GLU A CA 1
ATOM 838 C C . GLU A 1 109 ? 14.125 10.524 25.144 1.00 83.00 109 GLU A C 1
ATOM 840 O O . GLU A 1 109 ? 14.738 11.417 25.727 1.00 83.00 109 GLU A O 1
ATOM 845 N N . SER A 1 110 ? 14.759 9.537 24.503 1.00 78.38 110 SER A N 1
ATOM 846 C CA . SER A 1 110 ? 16.221 9.408 24.434 1.00 78.38 110 SER A CA 1
ATOM 847 C C . SER A 1 110 ? 16.883 10.380 23.448 1.00 78.38 110 SER A C 1
ATOM 849 O O . SER A 1 110 ? 18.109 10.455 23.388 1.00 78.38 110 SER A O 1
ATOM 851 N N . SER A 1 111 ? 16.106 11.109 22.639 1.00 83.12 111 SER A N 1
ATOM 852 C CA . SER A 1 111 ? 16.637 12.057 21.658 1.00 83.12 111 SER A CA 1
ATOM 853 C C . SER A 1 111 ? 17.224 13.292 22.338 1.00 83.12 111 SER A C 1
ATOM 855 O O . SER A 1 111 ? 16.597 13.906 23.203 1.00 83.12 111 SER A O 1
ATOM 857 N N . SER A 1 112 ? 18.384 13.754 21.866 1.00 84.56 112 SER A N 1
ATOM 858 C CA . SER A 1 112 ? 18.978 15.022 22.316 1.00 84.56 112 SER A CA 1
ATOM 859 C C . SER A 1 112 ? 18.079 16.239 22.042 1.00 84.56 112 SER A C 1
ATOM 861 O O . SER A 1 112 ? 18.204 17.258 22.721 1.00 84.56 112 SER A O 1
ATOM 863 N N . PHE A 1 113 ? 17.133 16.130 21.101 1.00 85.62 113 PHE A N 1
ATOM 864 C CA . PHE A 1 113 ? 16.180 17.189 20.754 1.00 85.62 113 PHE A CA 1
ATOM 865 C C . PHE A 1 113 ? 14.908 17.197 21.617 1.00 85.62 113 PHE A C 1
ATOM 867 O O . PHE A 1 113 ? 14.133 18.152 21.532 1.00 85.62 113 PHE A O 1
ATOM 874 N N . ARG A 1 114 ? 14.697 16.193 22.484 1.00 91.88 114 ARG A N 1
ATOM 875 C CA . ARG A 1 114 ? 13.475 16.051 23.297 1.00 91.88 114 ARG A CA 1
ATOM 876 C C . ARG A 1 114 ? 13.163 17.296 24.126 1.00 91.88 114 ARG A C 1
ATOM 878 O O . ARG A 1 114 ? 12.048 17.804 24.080 1.00 91.88 114 ARG A O 1
ATOM 885 N N . LYS A 1 115 ? 14.165 17.845 24.818 1.00 89.88 115 LYS A N 1
ATOM 886 C CA . LYS A 1 115 ? 14.002 19.052 25.651 1.00 89.88 115 LYS A CA 1
ATOM 887 C C . LYS A 1 115 ? 13.534 20.272 24.850 1.00 89.88 115 LYS A C 1
ATOM 889 O O . LYS A 1 115 ? 12.802 21.103 25.380 1.00 89.88 115 LYS A O 1
ATOM 894 N N . ASN A 1 116 ? 13.942 20.386 23.584 1.00 87.31 116 ASN A N 1
ATOM 895 C CA . ASN A 1 116 ? 13.519 21.488 22.721 1.00 87.31 116 ASN A CA 1
ATOM 896 C C . ASN A 1 116 ? 12.061 21.321 22.279 1.00 87.31 116 ASN A C 1
ATOM 898 O O . ASN A 1 116 ? 11.321 22.302 22.310 1.00 87.31 116 ASN A O 1
ATOM 902 N N . ALA A 1 117 ? 11.642 20.095 21.943 1.00 90.69 117 ALA A N 1
ATOM 903 C CA . ALA A 1 117 ? 10.249 19.781 21.621 1.00 90.69 117 ALA A CA 1
ATOM 904 C C . ALA A 1 117 ? 9.314 20.073 22.811 1.00 90.69 117 ALA A C 1
ATOM 906 O O . ALA A 1 117 ? 8.305 20.756 22.661 1.00 90.69 117 ALA A O 1
ATOM 907 N N . GLU A 1 118 ? 9.702 19.663 24.024 1.00 92.88 118 GLU A N 1
ATOM 908 C CA . GLU A 1 118 ? 8.936 19.942 25.248 1.00 92.88 118 GLU A CA 1
ATOM 909 C C . GLU A 1 118 ? 8.868 21.438 25.586 1.00 92.88 118 GLU A C 1
ATOM 911 O O . GLU A 1 118 ? 7.836 21.926 26.052 1.00 92.88 118 GLU A O 1
ATOM 916 N N . LYS A 1 119 ? 9.955 22.183 25.343 1.00 87.75 119 LYS A N 1
ATOM 917 C CA . LYS A 1 119 ? 9.979 23.641 25.517 1.00 87.75 119 LYS A CA 1
ATOM 918 C C . LYS A 1 119 ? 9.063 24.347 24.515 1.00 87.75 119 LYS A C 1
ATOM 920 O O . LYS A 1 119 ? 8.406 25.313 24.889 1.00 87.75 119 LYS A O 1
ATOM 925 N N . SER A 1 120 ? 9.047 23.874 23.271 1.00 87.62 120 SER A N 1
ATOM 926 C CA . SER A 1 120 ? 8.226 24.396 22.177 1.00 87.62 120 SER A CA 1
ATOM 927 C C . SER A 1 120 ? 6.730 24.303 22.517 1.00 87.62 120 SER A C 1
ATOM 929 O O . SER A 1 120 ? 6.092 25.344 22.684 1.00 87.62 120 SER A O 1
ATOM 931 N N . ILE A 1 121 ? 6.217 23.097 22.793 1.00 92.50 121 ILE A N 1
ATOM 932 C CA . ILE A 1 121 ? 4.808 22.898 23.183 1.00 92.50 121 ILE A CA 1
ATOM 933 C C . ILE A 1 121 ? 4.474 23.552 24.531 1.00 92.50 121 ILE A C 1
ATOM 935 O O . ILE A 1 121 ? 3.361 24.025 24.759 1.00 92.50 121 ILE A O 1
ATOM 939 N N . GLY A 1 122 ? 5.452 23.634 25.441 1.00 90.50 122 GLY A N 1
ATOM 940 C CA . GLY A 1 122 ? 5.267 24.153 26.795 1.00 90.50 122 GLY A CA 1
ATOM 941 C C . GLY A 1 122 ? 4.708 25.577 26.856 1.00 90.50 122 GLY A C 1
ATOM 942 O O . GLY A 1 122 ? 4.011 25.904 27.815 1.00 90.50 122 GLY A O 1
ATOM 943 N N . ASN A 1 123 ? 4.955 26.416 25.847 1.00 85.69 123 ASN A N 1
ATOM 944 C CA . ASN A 1 123 ? 4.397 27.771 25.792 1.00 85.69 123 ASN A CA 1
ATOM 945 C C . ASN A 1 123 ? 2.883 27.764 25.551 1.00 85.69 123 ASN A C 1
ATOM 947 O O . ASN A 1 123 ? 2.157 28.475 26.243 1.00 85.69 123 ASN A O 1
ATOM 951 N N . GLN A 1 124 ? 2.401 26.917 24.639 1.00 92.75 124 GLN A N 1
ATOM 952 C CA . GLN A 1 124 ? 0.968 26.738 24.393 1.00 92.75 124 GLN A CA 1
ATOM 953 C C . GLN A 1 124 ? 0.283 26.181 25.648 1.00 92.75 124 GLN A C 1
ATOM 955 O O . GLN A 1 124 ? -0.722 26.727 26.097 1.00 92.75 124 GLN A O 1
ATOM 960 N N . LEU A 1 125 ? 0.881 25.168 26.289 1.00 93.44 125 LEU A N 1
ATOM 961 C CA . LEU A 1 125 ? 0.334 24.563 27.512 1.00 93.44 125 LEU A CA 1
ATOM 962 C C . LEU A 1 125 ? 0.237 25.566 28.676 1.00 93.44 125 LEU A C 1
ATOM 964 O O . LEU A 1 125 ? -0.760 25.580 29.393 1.00 93.44 125 LEU A O 1
ATOM 968 N N . LYS A 1 126 ? 1.233 26.448 28.844 1.00 90.12 126 LYS A N 1
ATOM 969 C CA . LYS A 1 126 ? 1.202 27.526 29.853 1.00 90.12 126 LYS A CA 1
ATOM 970 C C . LYS A 1 126 ? 0.101 28.554 29.588 1.00 90.12 126 LYS A C 1
ATOM 972 O O . LYS A 1 126 ? -0.465 29.084 30.541 1.00 90.12 126 LYS A O 1
ATOM 977 N N . THR A 1 127 ? -0.189 28.857 28.323 1.00 90.12 127 THR A N 1
ATOM 978 C CA . THR A 1 127 ? -1.286 29.762 27.943 1.00 90.12 127 THR A CA 1
ATOM 979 C C . THR A 1 127 ? -2.658 29.170 28.281 1.00 90.12 127 THR A C 1
ATOM 981 O O . THR A 1 127 ? -3.585 29.916 28.577 1.00 90.12 127 THR A O 1
ATOM 984 N N . LEU A 1 128 ? -2.774 27.840 28.306 1.00 93.56 128 LEU A N 1
ATOM 985 C CA . LEU A 1 128 ? -4.021 27.109 28.552 1.00 93.56 128 LEU A CA 1
ATOM 986 C C . LEU A 1 128 ? -4.294 26.750 30.019 1.00 93.56 128 LEU A C 1
ATOM 988 O O . LEU A 1 128 ? -5.378 26.236 30.313 1.00 93.56 128 LEU A O 1
ATOM 992 N N . ALA A 1 129 ? -3.328 26.967 30.917 1.00 83.94 129 ALA A N 1
ATOM 993 C CA . ALA A 1 129 ? -3.367 26.458 32.289 1.00 83.94 129 ALA A CA 1
ATOM 994 C C . ALA A 1 129 ? -4.650 26.859 33.043 1.00 83.94 129 ALA A C 1
ATOM 996 O O . ALA A 1 129 ? -5.297 26.001 33.639 1.00 83.94 129 ALA A O 1
ATOM 997 N N . ASP A 1 130 ? -5.058 28.126 32.924 1.00 86.19 130 ASP A N 1
ATOM 998 C CA . ASP A 1 130 ? -6.210 28.693 33.643 1.00 86.19 130 ASP A CA 1
ATOM 999 C C . ASP A 1 130 ? -7.480 28.804 32.775 1.00 86.19 130 ASP A C 1
ATOM 1001 O O . ASP A 1 130 ? -8.521 29.276 33.233 1.00 86.19 130 ASP A O 1
ATOM 1005 N N . PHE A 1 131 ? -7.418 28.375 31.510 1.00 93.25 131 PHE A N 1
ATOM 1006 C CA . PHE A 1 131 ? -8.539 28.492 30.580 1.00 93.25 131 PHE A CA 1
ATOM 1007 C C . PHE A 1 131 ? -9.650 27.489 30.927 1.00 93.25 131 PHE A C 1
ATOM 1009 O O . PHE A 1 131 ? -9.383 26.294 31.070 1.00 93.25 131 PHE A O 1
ATOM 1016 N N . LYS A 1 132 ? -10.895 27.959 31.054 1.00 89.31 132 LYS A N 1
ATOM 1017 C CA . LYS A 1 132 ? -12.042 27.141 31.498 1.00 89.31 132 LYS A CA 1
ATOM 1018 C C . LYS A 1 132 ? -12.830 26.478 30.364 1.00 89.31 132 LYS A C 1
ATOM 1020 O O . LYS A 1 132 ? -13.626 25.589 30.646 1.00 89.31 132 LYS A O 1
ATOM 1025 N N . GLY A 1 133 ? -12.633 26.918 29.122 1.00 93.00 133 GLY A N 1
ATOM 1026 C CA . GLY A 1 133 ? -13.313 26.368 27.951 1.00 93.00 133 GLY A CA 1
ATOM 1027 C C . GLY A 1 133 ? -12.659 25.099 27.393 1.00 93.00 133 GLY A C 1
ATOM 1028 O O . GLY A 1 133 ? -11.699 24.560 27.953 1.00 93.00 133 GLY A O 1
ATOM 1029 N N . ASN A 1 134 ? -13.168 24.646 26.246 1.00 94.75 134 ASN A N 1
ATOM 1030 C CA . ASN A 1 134 ? -12.704 23.429 25.576 1.00 94.75 134 ASN A CA 1
ATOM 1031 C C . ASN A 1 134 ? -11.381 23.661 24.832 1.00 94.75 134 ASN A C 1
ATOM 1033 O O . ASN A 1 134 ? -11.187 24.693 24.187 1.00 94.75 134 ASN A O 1
ATOM 1037 N N . VAL A 1 135 ? -10.474 22.689 24.885 1.00 96.31 135 VAL A N 1
ATOM 1038 C CA . VAL A 1 135 ? -9.147 22.770 24.260 1.00 96.31 135 VAL A CA 1
ATOM 1039 C C . VAL A 1 135 ? -9.013 21.669 23.224 1.00 96.31 135 VAL A C 1
ATOM 1041 O O . VAL A 1 135 ? -9.261 20.512 23.545 1.00 96.31 135 VAL A O 1
ATOM 1044 N N . PHE A 1 136 ? -8.566 22.032 22.023 1.00 97.56 136 PHE A N 1
ATOM 1045 C CA . PHE A 1 136 ? -8.327 21.093 20.933 1.00 97.56 136 PHE A CA 1
ATOM 1046 C C . PHE A 1 136 ? -6.974 21.365 20.266 1.00 97.56 136 PHE A C 1
ATOM 1048 O O . PHE A 1 136 ? -6.654 22.506 19.931 1.00 97.56 136 PHE A O 1
ATOM 1055 N N . PHE A 1 137 ? -6.192 20.316 20.044 1.00 98.12 137 PHE A N 1
ATOM 1056 C CA . PHE A 1 137 ? -4.965 20.320 19.251 1.00 98.12 137 PHE A CA 1
ATOM 1057 C C . PHE A 1 137 ? -5.158 19.437 18.026 1.00 98.12 137 PHE A C 1
ATOM 1059 O O . PHE A 1 137 ? -5.644 18.318 18.146 1.00 98.12 137 PHE A O 1
ATOM 1066 N N . ILE A 1 138 ? -4.756 19.944 16.866 1.00 97.44 138 ILE A N 1
ATOM 1067 C CA . ILE A 1 138 ? -4.757 19.226 15.590 1.00 97.44 138 ILE A CA 1
ATOM 1068 C C . ILE A 1 138 ? -3.299 19.091 15.149 1.00 97.44 138 ILE A C 1
ATOM 1070 O O . ILE A 1 138 ? -2.551 20.055 15.316 1.00 97.44 138 ILE A O 1
ATOM 1074 N N . PRO A 1 139 ? -2.859 17.955 14.588 1.00 96.62 139 PRO A N 1
ATOM 1075 C CA . PRO A 1 139 ? -1.507 17.826 14.054 1.00 96.62 139 PRO A CA 1
ATOM 1076 C C . PRO A 1 139 ? -1.325 18.570 12.719 1.00 96.62 139 PRO A C 1
ATOM 1078 O O . PRO A 1 139 ? -2.197 18.581 11.846 1.00 96.62 139 PRO A O 1
ATOM 1081 N N . GLY A 1 140 ? -0.142 19.154 12.538 1.00 95.38 140 GLY A N 1
ATOM 1082 C CA . GLY A 1 140 ? 0.370 19.699 11.283 1.00 95.38 140 GLY A CA 1
ATOM 1083 C C . GLY A 1 140 ? 1.514 18.874 10.694 1.00 95.38 140 GLY A C 1
ATOM 1084 O O . GLY A 1 140 ? 1.869 17.793 11.169 1.00 95.38 140 GLY A O 1
ATOM 1085 N N . ASN A 1 141 ? 2.118 19.358 9.612 1.00 93.81 141 ASN A N 1
ATOM 1086 C CA . ASN A 1 141 ? 3.178 18.610 8.936 1.00 93.81 141 ASN A CA 1
ATOM 1087 C C . ASN A 1 141 ? 4.475 18.506 9.742 1.00 93.81 141 ASN A C 1
ATOM 1089 O O . ASN A 1 141 ? 5.238 17.557 9.528 1.00 93.81 141 ASN A O 1
ATOM 1093 N N . HIS A 1 142 ? 4.750 19.474 10.618 1.00 93.31 142 HIS A N 1
ATOM 1094 C CA . HIS A 1 142 ? 5.892 19.426 11.525 1.00 93.31 142 HIS A CA 1
ATOM 1095 C C . HIS A 1 142 ? 5.674 18.422 12.657 1.00 93.31 142 HIS A C 1
ATOM 1097 O O . HIS A 1 142 ? 6.601 17.669 12.951 1.00 93.31 142 HIS A O 1
ATOM 1103 N N . ASP A 1 143 ? 4.449 18.325 13.172 1.00 95.44 143 ASP A N 1
ATOM 1104 C CA . ASP A 1 143 ? 4.046 17.364 14.210 1.00 95.44 143 ASP A CA 1
ATOM 1105 C C . ASP A 1 143 ? 4.162 15.914 13.693 1.00 95.44 143 ASP A C 1
ATOM 1107 O O . ASP A 1 143 ? 4.689 15.028 14.364 1.00 95.44 143 ASP A O 1
ATOM 1111 N N . TRP A 1 144 ? 3.857 15.703 12.404 1.00 94.25 144 TRP A N 1
ATOM 1112 C CA . TRP A 1 144 ? 4.165 14.479 11.642 1.00 94.25 144 TRP A CA 1
ATOM 1113 C C . TRP A 1 144 ? 5.658 14.328 11.259 1.00 94.25 144 TRP A C 1
ATOM 1115 O O . TRP A 1 144 ? 5.992 13.740 10.221 1.00 94.25 144 TRP A O 1
ATOM 1125 N N . SER A 1 145 ? 6.577 14.862 12.068 1.00 89.44 145 SER A N 1
ATOM 1126 C CA . SER A 1 145 ? 8.037 14.754 11.923 1.00 89.44 145 SER A CA 1
ATOM 1127 C C . SER A 1 145 ? 8.553 15.104 10.520 1.00 89.44 145 SER A C 1
ATOM 1129 O O . SER A 1 145 ? 9.294 14.339 9.898 1.00 89.44 145 SER A O 1
ATOM 1131 N N . LYS A 1 146 ? 8.082 16.234 9.969 1.00 82.38 146 LYS A N 1
ATOM 1132 C CA . LYS A 1 146 ? 8.325 16.652 8.575 1.00 82.38 146 LYS A CA 1
ATOM 1133 C C . LYS A 1 146 ? 8.161 15.497 7.595 1.00 82.38 146 LYS A C 1
ATOM 1135 O O . LYS A 1 146 ? 9.090 15.165 6.854 1.00 82.38 146 LYS A O 1
ATOM 1140 N N . TRP A 1 147 ? 6.976 14.880 7.614 1.00 74.50 147 TRP A N 1
ATOM 1141 C CA . TRP A 1 147 ? 6.592 13.808 6.691 1.00 74.50 147 TRP A CA 1
ATOM 1142 C C . TRP A 1 147 ? 7.626 12.671 6.624 1.00 74.50 147 TRP A C 1
ATOM 1144 O O . TRP A 1 147 ? 7.822 12.098 5.556 1.00 74.50 147 TRP A O 1
ATOM 1154 N N . SER A 1 148 ? 8.306 12.352 7.728 1.00 80.06 148 SER A N 1
ATOM 1155 C CA . SER A 1 148 ? 9.259 11.240 7.806 1.00 80.06 148 SER A CA 1
ATOM 1156 C C . SER A 1 148 ? 8.564 9.921 8.162 1.00 80.06 148 SER A C 1
ATOM 1158 O O . SER A 1 148 ? 7.392 9.896 8.528 1.00 80.06 148 SER A O 1
ATOM 1160 N N . SER A 1 149 ? 9.295 8.806 8.111 1.00 76.94 149 SER A N 1
ATOM 1161 C CA . SER A 1 149 ? 8.789 7.506 8.570 1.00 76.94 149 SER A CA 1
ATOM 1162 C C . SER A 1 149 ? 8.522 7.433 10.081 1.00 76.94 149 SER A C 1
ATOM 1164 O O . SER A 1 149 ? 8.001 6.426 10.546 1.00 76.94 149 SER A O 1
ATOM 1166 N N . ASP A 1 150 ? 8.919 8.443 10.863 1.00 84.12 150 ASP A N 1
ATOM 1167 C CA . ASP A 1 150 ? 8.601 8.537 12.294 1.00 84.12 150 ASP A CA 1
ATOM 1168 C C . ASP A 1 150 ? 7.339 9.372 12.568 1.00 84.12 150 ASP A C 1
ATOM 1170 O O . ASP A 1 150 ? 6.937 9.497 13.718 1.00 84.12 150 ASP A O 1
ATOM 1174 N N . GLY A 1 151 ? 6.695 9.922 11.530 1.00 89.50 151 GLY A N 1
ATOM 1175 C CA . GLY A 1 151 ? 5.585 10.865 11.681 1.00 89.50 151 GLY A CA 1
ATOM 1176 C C . GLY A 1 151 ? 4.424 10.336 12.523 1.00 89.50 151 GLY A C 1
ATOM 1177 O O . GLY A 1 151 ? 4.016 11.008 13.463 1.00 89.50 151 GLY A O 1
ATOM 1178 N N . TRP A 1 152 ? 3.945 9.117 12.252 1.00 91.62 152 TRP A N 1
ATOM 1179 C CA . TRP A 1 152 ? 2.826 8.536 13.005 1.00 91.62 152 TRP A CA 1
ATOM 1180 C C . TRP A 1 152 ? 3.164 8.297 14.486 1.00 91.62 152 TRP A C 1
ATOM 1182 O O . TRP A 1 152 ? 2.373 8.611 15.373 1.00 91.62 152 TRP A O 1
ATOM 1192 N N . ASP A 1 153 ? 4.363 7.785 14.781 1.00 88.69 153 ASP A N 1
ATOM 1193 C CA . ASP A 1 153 ? 4.806 7.619 16.168 1.00 88.69 153 ASP A CA 1
ATOM 1194 C C . ASP A 1 153 ? 5.047 8.971 16.858 1.00 88.69 153 ASP A C 1
ATOM 1196 O O . ASP A 1 153 ? 4.827 9.080 18.061 1.00 88.69 153 ASP A O 1
ATOM 1200 N N . GLY A 1 154 ? 5.483 9.991 16.114 1.00 92.38 154 GLY A N 1
ATOM 1201 C CA . GLY A 1 154 ? 5.623 11.366 16.593 1.00 92.38 154 GLY A CA 1
ATOM 1202 C C . GLY A 1 154 ? 4.309 11.954 17.082 1.00 92.38 154 GLY A C 1
ATOM 1203 O O . GLY A 1 154 ? 4.256 12.428 18.214 1.00 92.38 154 GLY A O 1
ATOM 1204 N N . VAL A 1 155 ? 3.247 11.829 16.284 1.00 95.31 155 VAL A N 1
ATOM 1205 C CA . VAL A 1 155 ? 1.906 12.318 16.639 1.00 95.31 155 VAL A CA 1
ATOM 1206 C C . VAL A 1 155 ? 1.370 11.631 17.894 1.00 95.31 155 VAL A C 1
ATOM 1208 O O . VAL A 1 155 ? 0.944 12.319 18.814 1.00 95.31 155 VAL A O 1
ATOM 1211 N N . LYS A 1 156 ? 1.490 10.299 18.005 1.00 93.38 156 LYS A N 1
ATOM 1212 C CA . LYS A 1 156 ? 1.067 9.571 19.221 1.00 93.38 156 LYS A CA 1
ATOM 1213 C C . LYS A 1 156 ? 1.821 10.034 20.473 1.00 93.38 156 LYS A C 1
ATOM 1215 O O . LYS A 1 156 ? 1.231 10.201 21.532 1.00 93.38 156 LYS A O 1
ATOM 1220 N N . ARG A 1 157 ? 3.136 10.272 20.364 1.00 94.38 157 ARG A N 1
ATOM 1221 C CA . ARG A 1 157 ? 3.935 10.796 21.490 1.00 94.38 157 ARG A CA 1
ATOM 1222 C C . ARG A 1 157 ? 3.548 12.225 21.860 1.00 94.38 157 ARG A C 1
ATOM 1224 O O . ARG A 1 157 ? 3.701 12.609 23.018 1.00 94.38 157 ARG A O 1
ATOM 1231 N N . GLU A 1 158 ? 3.145 13.028 20.881 1.00 96.19 158 GLU A N 1
ATOM 1232 C CA . GLU A 1 158 ? 2.681 14.397 21.090 1.00 96.19 158 GLU A CA 1
ATOM 1233 C C . GLU A 1 158 ? 1.338 14.419 21.823 1.00 96.19 158 GLU A C 1
ATOM 1235 O O . GLU A 1 158 ? 1.242 15.068 22.864 1.00 96.19 158 GLU A O 1
ATOM 1240 N N . GLU A 1 159 ? 0.368 13.637 21.343 1.00 95.44 159 GLU A N 1
ATOM 1241 C CA . GLU A 1 159 ? -0.930 13.375 21.979 1.00 95.44 159 GLU A CA 1
ATOM 1242 C C . GLU A 1 159 ? -0.747 12.949 23.443 1.00 95.44 159 GLU A C 1
ATOM 1244 O O . GLU A 1 159 ? -1.149 13.676 24.356 1.00 95.44 159 GLU A O 1
ATOM 1249 N N . GLU A 1 160 ? -0.011 11.856 23.686 1.00 93.88 160 GLU A N 1
ATOM 1250 C CA . GLU A 1 160 ? 0.255 11.342 25.037 1.00 93.88 160 GLU A CA 1
ATOM 1251 C C . GLU A 1 160 ? 0.894 12.398 25.955 1.00 93.88 160 GLU A C 1
ATOM 1253 O O . GLU A 1 160 ? 0.597 12.469 27.152 1.00 93.88 160 GLU A O 1
ATOM 1258 N N . TYR A 1 161 ? 1.797 13.228 25.421 1.00 94.94 161 TYR A N 1
ATOM 1259 C CA . TYR A 1 161 ? 2.469 14.260 26.204 1.00 94.94 161 TYR A CA 1
ATOM 1260 C C . TYR A 1 161 ? 1.535 15.424 26.556 1.00 94.94 161 TYR A C 1
ATOM 1262 O O . TYR A 1 161 ? 1.538 15.876 27.706 1.00 94.94 161 TYR A O 1
ATOM 1270 N N . ILE A 1 162 ? 0.755 15.917 25.591 1.00 95.00 162 ILE A N 1
ATOM 1271 C CA . ILE A 1 162 ? -0.161 17.051 25.771 1.00 95.00 162 ILE A CA 1
ATOM 1272 C C . ILE A 1 162 ? -1.264 16.684 26.766 1.00 95.00 162 ILE A C 1
ATOM 1274 O O . ILE A 1 162 ? -1.471 17.412 27.742 1.00 95.00 162 ILE A O 1
ATOM 1278 N N . GLU A 1 163 ? -1.912 15.534 26.581 1.00 93.94 163 GLU A N 1
ATOM 1279 C CA . GLU A 1 163 ? -3.005 15.079 27.446 1.00 93.94 163 GLU A CA 1
ATOM 1280 C C . GLU A 1 163 ? -2.537 14.868 28.887 1.00 93.94 163 GLU A C 1
ATOM 1282 O O . GLU A 1 163 ? -3.159 15.359 29.836 1.00 93.94 163 GLU A O 1
ATOM 1287 N N . LYS A 1 164 ? -1.373 14.228 29.063 1.00 92.06 164 LYS A N 1
ATOM 1288 C CA . LYS A 1 164 ? -0.765 14.016 30.382 1.00 92.06 164 LYS A CA 1
ATOM 1289 C C . LYS A 1 164 ? -0.430 15.328 31.091 1.00 92.06 164 LYS A C 1
ATOM 1291 O O . LYS A 1 164 ? -0.482 15.384 32.319 1.00 92.06 164 LYS A O 1
ATOM 1296 N N . LYS A 1 165 ? -0.033 16.371 30.354 1.00 92.75 165 LYS A N 1
ATOM 1297 C CA . LYS A 1 165 ? 0.350 17.669 30.934 1.00 92.75 165 LYS A CA 1
ATOM 1298 C C . LYS A 1 165 ? -0.844 18.563 31.246 1.00 92.75 165 LYS A C 1
ATOM 1300 O O . LYS A 1 165 ? -0.793 19.256 32.259 1.00 92.75 165 LYS A O 1
ATOM 1305 N N . LEU A 1 166 ? -1.880 18.565 30.407 1.00 89.56 166 LEU A N 1
ATOM 1306 C CA . LEU A 1 166 ? -3.082 19.373 30.638 1.00 89.56 166 LEU A CA 1
ATOM 1307 C C . LEU A 1 166 ? -4.039 18.725 31.635 1.00 89.56 166 LEU A C 1
ATOM 1309 O O . LEU A 1 166 ? -4.735 19.450 32.338 1.00 89.56 166 LEU A O 1
ATOM 1313 N N . ASN A 1 167 ? -4.064 17.389 31.716 1.00 87.69 167 ASN A N 1
ATOM 1314 C CA . ASN A 1 167 ? -4.958 16.633 32.596 1.00 87.69 167 ASN A CA 1
ATOM 1315 C C . ASN A 1 167 ? -6.442 17.038 32.433 1.00 87.69 167 ASN A C 1
ATOM 1317 O O . ASN A 1 167 ? -7.185 17.135 33.409 1.00 87.69 167 ASN A O 1
ATOM 1321 N N . LYS A 1 168 ? -6.859 17.304 31.187 1.00 84.81 168 LYS A N 1
ATOM 1322 C CA . LYS A 1 168 ? -8.219 17.731 30.801 1.00 84.81 168 LYS A CA 1
ATOM 1323 C C . LYS A 1 168 ? -8.982 16.666 29.996 1.00 84.81 168 LYS A C 1
ATOM 1325 O O . LYS A 1 168 ? -9.985 16.975 29.367 1.00 84.81 168 LYS A O 1
ATOM 1330 N N . GLY A 1 169 ? -8.527 15.413 30.034 1.00 87.00 169 GLY A N 1
ATOM 1331 C CA . GLY A 1 169 ? -9.054 14.344 29.183 1.00 87.00 169 GLY A CA 1
ATOM 1332 C C . GLY A 1 169 ? -8.489 14.420 27.764 1.00 87.00 169 GLY A C 1
ATOM 1333 O O . GLY A 1 169 ? -7.354 14.862 27.588 1.00 87.00 169 GLY A O 1
ATOM 1334 N N . ASN A 1 170 ? -9.282 13.981 26.785 1.00 89.88 170 ASN A N 1
ATOM 1335 C CA . ASN A 1 170 ? -8.898 14.004 25.379 1.00 89.88 170 ASN A CA 1
ATOM 1336 C C . ASN A 1 170 ? -8.990 15.434 24.824 1.00 89.88 170 ASN A C 1
ATOM 1338 O O . ASN A 1 170 ? -10.073 16.017 24.773 1.00 89.88 170 ASN A O 1
ATOM 1342 N N . VAL A 1 171 ? -7.838 15.984 24.444 1.00 94.81 171 VAL A N 1
ATOM 1343 C CA . VAL A 1 171 ? -7.694 17.344 23.893 1.00 94.81 171 VAL A CA 1
ATOM 1344 C C . VAL A 1 171 ? -6.923 17.361 22.575 1.00 94.81 171 VAL A C 1
ATOM 1346 O O . VAL A 1 171 ? -6.706 18.435 22.016 1.00 94.81 171 VAL A O 1
ATOM 1349 N N . PHE A 1 172 ? -6.451 16.212 22.092 1.00 96.56 172 PHE A N 1
ATOM 1350 C CA . PHE A 1 172 ? -5.687 16.104 20.855 1.00 96.56 172 PHE A CA 1
ATOM 1351 C C . PHE A 1 172 ? -6.491 15.274 19.867 1.00 96.56 172 PHE A C 1
ATOM 1353 O O . PHE A 1 172 ? -6.666 14.077 20.054 1.00 96.56 172 PHE A O 1
ATOM 1360 N N . ASN A 1 173 ? -6.992 15.907 18.811 1.00 94.94 173 ASN A N 1
ATOM 1361 C CA . ASN A 1 173 ? -7.891 15.252 17.878 1.00 94.94 173 ASN A CA 1
ATOM 1362 C C . ASN A 1 173 ? -7.459 15.477 16.423 1.00 94.94 173 ASN A C 1
ATOM 1364 O O . ASN A 1 173 ? -7.067 16.586 16.051 1.00 94.94 173 ASN A O 1
ATOM 1368 N N . PRO A 1 174 ? -7.611 14.454 15.567 1.00 94.94 174 PRO A N 1
ATOM 1369 C CA . PRO A 1 174 ? -8.104 13.106 15.883 1.00 94.94 174 PRO A CA 1
ATOM 1370 C C . PRO A 1 174 ? -7.061 12.212 16.588 1.00 94.94 174 PRO A C 1
ATOM 1372 O O . PRO A 1 174 ? -5.866 12.308 16.309 1.00 94.94 174 PRO A O 1
ATOM 1375 N N . ASP A 1 175 ? -7.533 11.317 17.458 1.00 89.31 175 ASP A N 1
ATOM 1376 C CA . ASP A 1 175 ? -6.701 10.426 18.283 1.00 89.31 175 ASP A CA 1
ATOM 1377 C C . ASP A 1 175 ? -5.854 9.464 17.437 1.00 89.31 175 ASP A C 1
ATOM 1379 O O . ASP A 1 175 ? -6.241 9.058 16.335 1.00 89.31 175 ASP A O 1
ATOM 1383 N N . ASN A 1 176 ? -4.717 9.030 17.979 1.00 86.75 176 ASN A N 1
ATOM 1384 C CA . ASN A 1 176 ? -3.796 8.059 17.383 1.00 86.75 176 ASN A CA 1
ATOM 1385 C C . ASN A 1 176 ? -3.293 8.421 15.970 1.00 86.75 176 ASN A C 1
ATOM 1387 O O . ASN A 1 176 ? -2.805 7.545 15.251 1.00 86.75 176 ASN A O 1
ATOM 1391 N N . GLY A 1 177 ? -3.402 9.686 15.549 1.00 89.88 177 GLY A N 1
ATOM 1392 C CA . GLY A 1 177 ? -3.087 10.130 14.185 1.00 89.88 177 GLY A CA 1
ATOM 1393 C C . GLY A 1 177 ? -4.108 9.686 13.129 1.00 89.88 177 GLY A C 1
ATOM 1394 O O . GLY A 1 177 ? -3.763 9.594 11.947 1.00 89.88 177 GLY A O 1
ATOM 1395 N N . CYS A 1 178 ? -5.338 9.353 13.538 1.00 93.81 178 CYS A N 1
ATOM 1396 C CA . CYS A 1 178 ? -6.438 9.064 12.621 1.00 93.81 178 CYS A CA 1
ATOM 1397 C C . CYS A 1 178 ? -6.812 10.304 11.780 1.00 93.81 178 CYS A C 1
ATOM 1399 O O . CYS A 1 178 ? -6.597 11.437 12.199 1.00 93.81 178 CYS A O 1
ATOM 1401 N N . PRO A 1 179 ? -7.431 10.130 10.601 1.00 93.88 179 PRO A N 1
ATOM 1402 C CA . PRO A 1 179 ? -7.804 11.261 9.745 1.00 93.88 179 PRO A CA 1
ATOM 1403 C C . PRO A 1 179 ? -9.002 12.096 10.232 1.00 93.88 179 PRO A C 1
ATOM 1405 O O . PRO A 1 179 ? -9.201 13.206 9.740 1.00 93.88 179 PRO A O 1
ATOM 1408 N N . GLY A 1 180 ? -9.812 11.596 11.171 1.00 90.25 180 GLY A N 1
ATOM 1409 C CA . GLY A 1 180 ? -11.156 12.130 11.443 1.00 90.25 180 GLY A CA 1
ATOM 1410 C C . GLY A 1 180 ? -12.175 11.631 10.402 1.00 90.25 180 GLY A C 1
ATOM 1411 O O . GLY A 1 180 ? -11.888 10.641 9.729 1.00 90.25 180 GLY A O 1
ATOM 1412 N N . PRO A 1 181 ? -13.340 12.280 10.231 1.00 93.31 181 PRO A N 1
ATOM 1413 C CA . PRO A 1 181 ? -13.814 13.442 10.985 1.00 93.31 181 PRO A CA 1
ATOM 1414 C C . PRO A 1 181 ? -14.138 13.100 12.446 1.00 93.31 181 PRO A C 1
ATOM 1416 O O . PRO A 1 181 ? -14.741 12.069 12.728 1.00 93.31 181 PRO A O 1
ATOM 1419 N N . VAL A 1 182 ? -13.770 13.980 13.378 1.00 94.06 182 VAL A N 1
ATOM 1420 C CA . VAL A 1 182 ? -14.239 13.920 14.773 1.00 94.06 182 VAL A CA 1
ATOM 1421 C C . VAL A 1 182 ? -15.324 14.972 14.957 1.00 94.06 182 VAL A C 1
ATOM 1423 O O . VAL A 1 182 ? -15.049 16.163 14.835 1.00 94.06 182 VAL A O 1
ATOM 1426 N N . GLU A 1 183 ? -16.551 14.522 15.206 1.00 93.19 183 GLU A N 1
ATOM 1427 C CA . GLU A 1 183 ? -17.731 15.365 15.418 1.00 93.19 183 GLU A CA 1
ATOM 1428 C C . GLU A 1 183 ? -17.876 15.721 16.904 1.00 93.19 183 GLU A C 1
ATOM 1430 O O . GLU A 1 183 ? -17.959 14.836 17.757 1.00 93.19 183 GLU A O 1
ATOM 1435 N N . ILE A 1 184 ? -17.897 17.019 17.216 1.00 94.44 184 ILE A N 1
ATOM 1436 C CA . ILE A 1 184 ? -17.967 17.551 18.580 1.00 94.44 184 ILE A CA 1
ATOM 1437 C C . ILE A 1 184 ? -19.048 18.634 18.639 1.00 94.44 184 ILE A C 1
ATOM 1439 O O . ILE A 1 184 ? -18.921 19.690 18.020 1.00 94.44 184 ILE A O 1
ATOM 1443 N N . HIS A 1 185 ? -20.101 18.405 19.421 1.00 93.50 185 HIS A N 1
ATOM 1444 C CA . HIS A 1 185 ? -21.115 19.423 19.697 1.00 93.50 185 HIS A CA 1
ATOM 1445 C C . HIS A 1 185 ? -20.577 20.406 20.741 1.00 93.50 185 HIS A C 1
ATOM 1447 O O . HIS A 1 185 ? -20.372 20.035 21.896 1.00 93.50 185 HIS A O 1
ATOM 1453 N N . LEU A 1 186 ? -20.316 21.651 20.331 1.00 91.69 186 LEU A N 1
ATOM 1454 C CA . LEU A 1 186 ? -19.857 22.703 21.245 1.00 91.69 186 LEU A CA 1
ATOM 1455 C C . LEU A 1 186 ? -21.022 23.257 22.075 1.00 91.69 186 LEU A C 1
ATOM 1457 O O . LEU A 1 186 ? -20.837 23.585 23.244 1.00 91.69 186 LEU A O 1
ATOM 1461 N N . ASN A 1 187 ? -22.205 23.329 21.465 1.00 88.69 187 ASN A N 1
ATOM 1462 C CA . ASN A 1 187 ? -23.501 23.581 22.092 1.00 88.69 187 ASN A CA 1
ATOM 1463 C C . ASN A 1 187 ? -24.622 23.042 21.171 1.00 88.69 187 ASN A C 1
ATOM 1465 O O . ASN A 1 187 ? -24.341 22.333 20.199 1.00 88.69 187 ASN A O 1
ATOM 1469 N N . ASP A 1 188 ? -25.883 23.381 21.449 1.00 84.06 188 ASP A N 1
ATOM 1470 C CA . ASP A 1 188 ? -27.036 22.870 20.693 1.00 84.06 188 ASP A CA 1
ATOM 1471 C C . ASP A 1 188 ? -27.022 23.266 19.205 1.00 84.06 188 ASP A C 1
ATOM 1473 O O . ASP A 1 188 ? -27.451 22.475 18.358 1.00 84.06 188 ASP A O 1
ATOM 1477 N N . SER A 1 189 ? -26.455 24.433 18.878 1.00 85.69 189 SER A N 1
ATOM 1478 C CA . SER A 1 189 ? -26.490 25.048 17.542 1.00 85.69 189 SER A CA 1
ATOM 1479 C C . SER A 1 189 ? -25.146 25.041 16.803 1.00 85.69 189 SER A C 1
ATOM 1481 O O . SER A 1 189 ? -25.107 25.419 15.633 1.00 85.69 189 SER A O 1
ATOM 1483 N N . VAL A 1 190 ? -24.040 24.650 17.448 1.00 92.81 190 VAL A N 1
ATOM 1484 C CA . VAL A 1 190 ? -22.680 24.718 16.883 1.00 92.81 190 VAL A CA 1
ATOM 1485 C C . VAL A 1 190 ? -21.979 23.366 16.966 1.00 92.81 190 VAL A C 1
ATOM 1487 O O . VAL A 1 190 ? -21.816 22.786 18.044 1.00 92.81 190 VAL A O 1
ATOM 1490 N N . VAL A 1 191 ? -21.488 22.901 15.818 1.00 95.88 191 VAL A N 1
ATOM 1491 C CA . VAL A 1 191 ? -20.752 21.642 15.673 1.00 95.88 191 VAL A CA 1
ATOM 1492 C C . VAL A 1 191 ? -19.353 21.906 15.136 1.00 95.88 191 VAL A C 1
ATOM 1494 O O . VAL A 1 191 ? -19.170 22.518 14.083 1.00 95.88 191 VAL A O 1
ATOM 1497 N N . LEU A 1 192 ? -18.360 21.416 15.871 1.00 97.62 192 LEU A N 1
ATOM 1498 C CA . LEU A 1 192 ? -16.964 21.372 15.468 1.00 97.62 192 LEU A CA 1
ATOM 1499 C C . LEU A 1 192 ? -16.662 20.014 14.827 1.00 97.62 192 LEU A C 1
ATOM 1501 O O . LEU A 1 192 ? -16.935 18.969 15.411 1.00 97.62 192 LEU A O 1
ATOM 1505 N N . VAL A 1 193 ? -16.064 20.038 13.639 1.00 97.88 193 VAL A N 1
ATOM 1506 C CA . VAL A 1 193 ? -15.619 18.847 12.913 1.00 97.88 193 VAL A CA 1
ATOM 1507 C C . VAL A 1 193 ? -14.110 18.926 12.705 1.00 97.88 193 VAL A C 1
ATOM 1509 O O . VAL A 1 193 ? -13.627 19.740 11.921 1.00 97.88 193 VAL A O 1
ATOM 1512 N N . ILE A 1 194 ? -13.352 18.078 13.396 1.00 98.25 194 ILE A N 1
ATOM 1513 C CA . ILE A 1 194 ? -11.883 18.085 13.341 1.00 98.25 194 ILE A CA 1
ATOM 1514 C C . ILE A 1 194 ? -11.381 17.040 12.338 1.00 98.25 194 ILE A C 1
ATOM 1516 O O . ILE A 1 194 ? -11.809 15.883 12.380 1.00 98.25 194 ILE A O 1
ATOM 1520 N N . ILE A 1 195 ? -10.451 17.431 11.458 1.00 98.06 195 ILE A N 1
ATOM 1521 C CA . ILE A 1 195 ? -9.792 16.540 10.492 1.00 98.06 195 ILE A CA 1
ATOM 1522 C C . ILE A 1 195 ? -8.259 16.653 10.538 1.00 98.06 195 ILE A C 1
ATOM 1524 O O . ILE A 1 195 ? -7.695 17.748 10.603 1.00 98.06 195 ILE A O 1
ATOM 1528 N N . ASP A 1 196 ? -7.562 15.523 10.391 1.00 97.25 196 ASP A N 1
ATOM 1529 C CA . ASP A 1 196 ? -6.118 15.505 10.130 1.00 97.25 196 ASP A CA 1
ATOM 1530 C C . ASP A 1 196 ? -5.859 15.502 8.618 1.00 97.25 196 ASP A C 1
ATOM 1532 O O . ASP A 1 196 ? -5.741 14.478 7.943 1.00 97.25 196 ASP A O 1
ATOM 1536 N N . SER A 1 197 ? -5.743 16.703 8.061 1.00 96.88 197 SER A N 1
ATOM 1537 C CA . SER A 1 197 ? -5.379 16.886 6.651 1.00 96.88 197 SER A CA 1
ATOM 1538 C C . SER A 1 197 ? -3.960 16.401 6.295 1.00 96.88 197 SER A C 1
ATOM 1540 O O . SER A 1 197 ? -3.696 16.099 5.128 1.00 96.88 197 SER A O 1
ATOM 1542 N N . GLN A 1 198 ? -3.038 16.319 7.263 1.00 96.06 198 GLN A N 1
ATOM 1543 C CA . GLN A 1 198 ? -1.677 15.844 7.014 1.00 96.06 198 GLN A CA 1
ATOM 1544 C C . GLN A 1 198 ? -1.645 14.329 6.827 1.00 96.06 198 GLN A C 1
ATOM 1546 O O . GLN A 1 198 ? -0.871 13.853 5.994 1.00 96.06 198 GLN A O 1
ATOM 1551 N N . TRP A 1 199 ? -2.528 13.576 7.487 1.00 95.00 199 TRP A N 1
ATOM 1552 C CA . TRP A 1 199 ? -2.721 12.149 7.214 1.00 95.00 199 TRP A CA 1
ATOM 1553 C C . TRP A 1 199 ? -2.932 11.880 5.713 1.00 95.00 199 TRP A C 1
ATOM 1555 O O . TRP A 1 199 ? -2.308 10.986 5.127 1.00 95.00 199 TRP A O 1
ATOM 1565 N N . TRP A 1 200 ? -3.730 12.711 5.029 1.00 93.81 200 TRP A N 1
ATOM 1566 C CA . TRP A 1 200 ? -3.965 12.578 3.586 1.00 93.81 200 TRP A CA 1
ATOM 1567 C C . TRP A 1 200 ? -2.673 12.775 2.780 1.00 93.81 200 TRP A C 1
ATOM 1569 O O . TRP A 1 200 ? -2.380 12.022 1.844 1.00 93.81 200 TRP A O 1
ATOM 1579 N N . LEU A 1 201 ? -1.856 13.758 3.158 1.00 92.19 201 LEU A N 1
ATOM 1580 C CA . LEU A 1 201 ? -0.618 14.133 2.469 1.00 92.19 201 LEU A CA 1
ATOM 1581 C C . LEU A 1 201 ? 0.612 13.324 2.918 1.00 92.19 201 LEU A C 1
ATOM 1583 O O . LEU A 1 201 ? 1.658 13.397 2.273 1.00 92.19 201 LEU A O 1
ATOM 1587 N N . HIS A 1 202 ? 0.498 12.506 3.962 1.00 88.12 202 HIS A N 1
ATOM 1588 C CA . HIS A 1 202 ? 1.593 11.689 4.468 1.00 88.12 202 HIS A CA 1
ATOM 1589 C C . HIS A 1 202 ? 1.886 10.487 3.551 1.00 88.12 202 HIS A C 1
ATOM 1591 O O . HIS A 1 202 ? 0.977 9.763 3.135 1.00 88.12 202 HIS A O 1
ATOM 1597 N N . ALA A 1 203 ? 3.163 10.278 3.218 1.00 76.75 203 ALA A N 1
ATOM 1598 C CA . ALA A 1 203 ? 3.605 9.280 2.235 1.00 76.75 203 ALA A CA 1
ATOM 1599 C C . ALA A 1 203 ? 4.217 8.003 2.845 1.00 76.75 203 ALA A C 1
ATOM 1601 O O . ALA A 1 203 ? 4.601 7.103 2.091 1.00 76.75 203 ALA A O 1
ATOM 1602 N N . TYR A 1 204 ? 4.362 7.949 4.171 1.00 81.81 204 TYR A N 1
ATOM 1603 C CA . TYR A 1 204 ? 4.840 6.779 4.914 1.00 81.81 204 TYR A CA 1
ATOM 1604 C C . TYR A 1 204 ? 3.681 6.127 5.683 1.00 81.81 204 TYR A C 1
ATOM 1606 O O . TYR A 1 204 ? 2.515 6.433 5.416 1.00 81.81 204 TYR A O 1
ATOM 1614 N N . ASP A 1 205 ? 4.008 5.194 6.576 1.00 78.75 205 ASP A N 1
ATOM 1615 C CA . ASP A 1 205 ? 3.035 4.457 7.378 1.00 78.75 205 ASP A CA 1
ATOM 1616 C C . ASP A 1 205 ? 2.178 5.416 8.213 1.00 78.75 205 ASP A C 1
ATOM 1618 O O . ASP A 1 205 ? 2.674 6.369 8.817 1.00 78.75 205 ASP A O 1
ATOM 1622 N N . LYS A 1 206 ? 0.873 5.162 8.209 1.00 83.56 206 LYS A N 1
ATOM 1623 C CA . LYS A 1 206 ? -0.162 5.959 8.868 1.00 83.56 206 LYS A CA 1
ATOM 1624 C C . LYS A 1 206 ? -1.383 5.071 9.118 1.00 83.56 206 LYS A C 1
ATOM 1626 O O . LYS A 1 206 ? -1.523 4.070 8.408 1.00 83.56 206 LYS A O 1
ATOM 1631 N N . PRO A 1 207 ? -2.245 5.412 10.084 1.00 82.56 207 PRO A N 1
ATOM 1632 C CA . PRO A 1 207 ? -3.269 4.491 10.549 1.00 82.56 207 PRO A CA 1
ATOM 1633 C C . PRO A 1 207 ? -4.458 4.393 9.585 1.00 82.56 207 PRO A C 1
ATOM 1635 O O . PRO A 1 207 ? -4.899 5.403 9.029 1.00 82.56 207 PRO A O 1
ATOM 1638 N N . TYR A 1 208 ? -5.003 3.188 9.424 1.00 71.62 208 TYR A N 1
ATOM 1639 C CA . TYR A 1 208 ? -6.223 2.891 8.677 1.00 71.62 208 TYR A CA 1
ATOM 1640 C C . TYR A 1 208 ? -7.082 1.834 9.379 1.00 71.62 208 TYR A C 1
ATOM 1642 O O . TYR A 1 208 ? -6.596 0.808 9.850 1.00 71.62 208 TYR A O 1
ATOM 1650 N N . GLY A 1 209 ? -8.395 2.041 9.328 1.00 65.44 209 GLY A N 1
ATOM 1651 C CA . GLY A 1 209 ? -9.405 1.071 9.729 1.00 65.44 209 GLY A CA 1
ATOM 1652 C C . GLY A 1 209 ? -9.326 0.681 11.199 1.00 65.44 209 GLY A C 1
ATOM 1653 O O . GLY A 1 209 ? -8.531 1.210 11.983 1.00 65.44 209 GLY A O 1
ATOM 1654 N N . GLU A 1 210 ? -10.173 -0.271 11.588 1.00 53.66 210 GLU A N 1
ATOM 1655 C CA . GLU A 1 210 ? -10.238 -0.700 12.985 1.00 53.66 210 GLU A CA 1
ATOM 1656 C C . GLU A 1 210 ? -8.918 -1.356 13.434 1.00 53.66 210 GLU A C 1
ATOM 1658 O O . GLU A 1 210 ? -8.617 -1.289 14.628 1.00 53.66 210 GLU A O 1
ATOM 1663 N N . LYS A 1 211 ? -8.106 -1.880 12.490 1.00 51.12 211 LYS A N 1
ATOM 1664 C CA . LYS A 1 211 ? -6.728 -2.378 12.679 1.00 51.12 211 LYS A CA 1
ATOM 1665 C C . LYS A 1 211 ? -5.780 -1.346 13.305 1.00 51.12 211 LYS A C 1
ATOM 1667 O O . LYS A 1 211 ? -4.889 -1.723 14.057 1.00 51.12 211 LYS A O 1
ATOM 1672 N N . ASP A 1 212 ? -5.977 -0.061 13.057 1.00 54.41 212 ASP A N 1
ATOM 1673 C CA . ASP A 1 212 ? -5.143 0.987 13.656 1.00 54.41 212 ASP A CA 1
ATOM 1674 C C . ASP A 1 212 ? -5.941 1.860 14.634 1.00 54.41 212 ASP A C 1
ATOM 1676 O O . ASP A 1 212 ? -5.529 2.961 14.982 1.00 54.41 212 ASP A O 1
ATOM 1680 N N . SER A 1 213 ? -7.078 1.342 15.119 1.00 68.56 213 SER A N 1
ATOM 1681 C CA . SER A 1 213 ? -8.036 2.050 15.981 1.00 68.56 213 SER A CA 1
ATOM 1682 C C . SER A 1 213 ? -8.699 3.273 15.329 1.00 68.56 213 SER A C 1
ATOM 1684 O O . SER A 1 213 ? -9.195 4.144 16.037 1.00 68.56 213 SER A O 1
ATOM 1686 N N . CYS A 1 214 ? -8.787 3.310 13.995 1.00 73.38 214 CYS A N 1
ATOM 1687 C CA . CYS A 1 214 ? -9.529 4.330 13.249 1.00 73.38 214 CYS A CA 1
ATOM 1688 C C . CYS A 1 214 ? -10.858 3.784 12.696 1.00 73.38 214 CYS A C 1
ATOM 1690 O O . CYS A 1 214 ? -11.026 2.587 12.476 1.00 73.38 214 CYS A O 1
ATOM 1692 N N . SER A 1 215 ? -11.831 4.656 12.418 1.00 65.38 215 SER A N 1
ATOM 1693 C CA . SER A 1 215 ? -13.034 4.274 11.652 1.00 65.38 215 SER A CA 1
ATOM 1694 C C . SER A 1 215 ? -12.766 4.196 10.144 1.00 65.38 215 SER A C 1
ATOM 1696 O O . SER A 1 215 ? -13.387 3.400 9.439 1.00 65.38 215 SER A O 1
ATOM 1698 N N . ILE A 1 216 ? -11.817 4.998 9.661 1.00 73.44 216 ILE A N 1
ATOM 1699 C CA . ILE A 1 216 ? -11.562 5.238 8.241 1.00 73.44 216 ILE A CA 1
ATOM 1700 C C . ILE A 1 216 ? -10.597 4.217 7.649 1.00 73.44 216 ILE A C 1
ATOM 1702 O O . ILE A 1 216 ? -9.416 4.213 7.989 1.00 73.44 216 ILE A O 1
ATOM 1706 N N . ASN A 1 217 ? -11.049 3.414 6.681 1.00 62.50 217 ASN A N 1
ATOM 1707 C CA . ASN A 1 217 ? -10.186 2.421 6.026 1.00 62.50 217 ASN A CA 1
ATOM 1708 C C . ASN A 1 217 ? -9.384 2.989 4.848 1.00 62.50 217 ASN A C 1
ATOM 1710 O O . ASN A 1 217 ? -8.455 2.340 4.376 1.00 62.50 217 ASN A O 1
ATOM 1714 N N . ASN A 1 218 ? -9.766 4.155 4.317 1.00 66.38 218 ASN A N 1
ATOM 1715 C CA . ASN A 1 218 ? -9.130 4.793 3.162 1.00 66.38 218 ASN A CA 1
ATOM 1716 C C . ASN A 1 218 ? -9.630 6.240 2.957 1.00 66.38 218 ASN A C 1
ATOM 1718 O O . ASN A 1 218 ? -10.547 6.708 3.618 1.00 66.38 218 ASN A O 1
ATOM 1722 N N . GLU A 1 219 ? -9.043 6.931 1.984 1.00 79.56 219 GLU A N 1
ATOM 1723 C CA . GLU A 1 219 ? -9.358 8.317 1.613 1.00 79.56 219 GLU A CA 1
ATOM 1724 C C . GLU A 1 219 ? -10.824 8.552 1.183 1.00 79.56 219 GLU A C 1
ATOM 1726 O O . GLU A 1 219 ? -11.387 9.603 1.477 1.00 79.56 219 GLU A O 1
ATOM 1731 N N . LEU A 1 220 ? -11.477 7.597 0.515 1.00 69.81 220 LEU A N 1
ATOM 1732 C CA . LEU A 1 220 ? -12.886 7.727 0.126 1.00 69.81 220 LEU A CA 1
ATOM 1733 C C . LEU A 1 220 ? -13.820 7.570 1.332 1.00 69.81 220 LEU A C 1
ATOM 1735 O O . LEU A 1 220 ? -14.777 8.334 1.446 1.00 69.81 220 LEU A O 1
ATOM 1739 N N . ASP A 1 221 ? -13.526 6.630 2.238 1.00 65.81 221 ASP A N 1
ATOM 1740 C CA . ASP A 1 221 ? -14.266 6.479 3.501 1.00 65.81 221 ASP A CA 1
ATOM 1741 C C . ASP A 1 221 ? -14.231 7.786 4.293 1.00 65.81 221 ASP A C 1
ATOM 1743 O O . ASP A 1 221 ? -15.275 8.249 4.739 1.00 65.81 221 ASP A O 1
ATOM 1747 N N . PHE A 1 222 ? -13.056 8.424 4.380 1.00 83.69 222 PHE A N 1
ATOM 1748 C CA . PHE A 1 222 ? -12.894 9.723 5.036 1.00 83.69 222 PHE A CA 1
ATOM 1749 C C . PHE A 1 222 ? -13.840 10.780 4.456 1.00 83.69 222 PHE A C 1
ATOM 1751 O O . PHE A 1 222 ? -14.561 11.441 5.199 1.00 83.69 222 PHE A O 1
ATOM 1758 N N . ILE A 1 223 ? -13.874 10.920 3.126 1.00 86.25 223 ILE A N 1
ATOM 1759 C CA . ILE A 1 223 ? -14.728 11.915 2.463 1.00 86.25 223 ILE A CA 1
ATOM 1760 C C . ILE A 1 223 ? -16.212 11.578 2.621 1.00 86.25 223 ILE A C 1
ATOM 1762 O O . ILE A 1 223 ? -17.019 12.484 2.827 1.00 86.25 223 ILE A O 1
ATOM 1766 N N . ASN A 1 224 ? -16.588 10.301 2.557 1.00 72.06 224 ASN A N 1
ATOM 1767 C CA . ASN A 1 224 ? -17.973 9.875 2.750 1.00 72.06 224 ASN A CA 1
ATOM 1768 C C . ASN A 1 224 ? -18.446 10.122 4.185 1.00 72.06 224 ASN A C 1
ATOM 1770 O O . ASN A 1 224 ? -19.552 10.626 4.373 1.00 72.06 224 ASN A O 1
ATOM 1774 N N . GLU A 1 225 ? -17.618 9.802 5.181 1.00 74.88 225 GLU A N 1
ATOM 1775 C CA . GLU A 1 225 ? -17.923 10.039 6.594 1.00 74.88 225 GLU A CA 1
ATOM 1776 C C . GLU A 1 225 ? -18.001 11.541 6.880 1.00 74.88 225 GLU A C 1
ATOM 1778 O O . GLU A 1 225 ? -18.977 11.990 7.470 1.00 74.88 225 GLU A O 1
ATOM 1783 N N . LEU A 1 226 ? -17.069 12.342 6.351 1.00 87.56 226 LEU A N 1
ATOM 1784 C CA . LEU A 1 226 ? -17.117 13.805 6.448 1.00 87.56 226 LEU A CA 1
ATOM 1785 C C . LEU A 1 226 ? -18.384 14.381 5.805 1.00 87.56 226 LEU A C 1
ATOM 1787 O O . LEU A 1 226 ? -19.074 15.191 6.418 1.00 87.56 226 LEU A O 1
ATOM 1791 N N . THR A 1 227 ? -18.729 13.928 4.599 1.00 81.56 227 THR A N 1
ATOM 1792 C CA . THR A 1 227 ? -19.958 14.354 3.908 1.00 81.56 227 THR A CA 1
ATOM 1793 C C . THR A 1 227 ? -21.200 13.960 4.708 1.00 81.56 227 THR A C 1
ATOM 1795 O O . THR A 1 227 ? -22.162 14.722 4.768 1.00 81.56 227 THR A O 1
ATOM 1798 N N . ALA A 1 228 ? -21.198 12.781 5.337 1.00 72.25 228 ALA A N 1
ATOM 1799 C CA . ALA A 1 228 ? -22.294 12.332 6.184 1.00 72.25 228 ALA A CA 1
ATOM 1800 C C . ALA A 1 228 ? -22.412 13.179 7.459 1.00 72.25 228 ALA A C 1
ATOM 1802 O O . ALA A 1 228 ? -23.518 13.594 7.784 1.00 72.25 228 ALA A O 1
ATOM 1803 N N . VAL A 1 229 ? -21.304 13.483 8.146 1.00 81.06 229 VAL A N 1
ATOM 1804 C CA . VAL A 1 229 ? -21.286 14.364 9.330 1.00 81.06 229 VAL A CA 1
ATOM 1805 C C . VAL A 1 229 ? -21.830 15.750 8.982 1.00 81.06 229 VAL A C 1
ATOM 1807 O O . VAL A 1 229 ? -22.673 16.270 9.707 1.00 81.06 229 VAL A O 1
ATOM 1810 N N . ILE A 1 230 ? -21.424 16.316 7.842 1.00 84.56 230 ILE A N 1
ATOM 1811 C CA . ILE A 1 230 ? -21.916 17.623 7.386 1.00 84.56 230 ILE A CA 1
ATOM 1812 C C . ILE A 1 230 ? -23.419 17.572 7.100 1.00 84.56 230 ILE A C 1
ATOM 1814 O O . ILE A 1 230 ? -24.172 18.385 7.625 1.00 84.56 230 ILE A O 1
ATOM 1818 N N . LYS A 1 231 ? -23.883 16.579 6.332 1.00 76.19 231 LYS A N 1
ATOM 1819 C CA . LYS A 1 231 ? -25.316 16.415 6.032 1.00 76.19 231 LYS A CA 1
ATOM 1820 C C . LYS A 1 231 ? -26.163 16.159 7.277 1.00 76.19 231 LYS A C 1
ATOM 1822 O O . LYS A 1 231 ? -27.305 16.599 7.331 1.00 76.19 231 LYS A O 1
ATOM 1827 N N . ASN A 1 232 ? -25.620 15.453 8.266 1.00 72.00 232 ASN A N 1
ATOM 1828 C CA . ASN A 1 232 ? -26.319 15.147 9.513 1.00 72.00 232 ASN A CA 1
ATOM 1829 C C . ASN A 1 232 ? -26.538 16.375 10.402 1.00 72.00 232 ASN A C 1
ATOM 1831 O O . ASN A 1 232 ? -27.383 16.305 11.284 1.00 72.00 232 ASN A O 1
ATOM 1835 N N . ASN A 1 233 ? -25.789 17.456 10.178 1.00 80.06 233 ASN A N 1
ATOM 1836 C CA . ASN A 1 233 ? -25.851 18.689 10.957 1.00 80.06 233 ASN A CA 1
ATOM 1837 C C . ASN A 1 233 ? -26.283 19.878 10.086 1.00 80.06 233 ASN A C 1
ATOM 1839 O O . ASN A 1 233 ? -25.861 21.007 10.325 1.00 80.06 233 ASN A O 1
ATOM 1843 N N . HIS A 1 234 ? -27.093 19.622 9.049 1.00 79.75 234 HIS A N 1
ATOM 1844 C CA . HIS A 1 234 ? -27.499 20.639 8.074 1.00 79.75 234 HIS A CA 1
ATOM 1845 C C . HIS A 1 234 ? -28.262 21.837 8.683 1.00 79.75 234 HIS A C 1
ATOM 1847 O O . HIS A 1 234 ? -28.292 22.917 8.101 1.00 79.75 234 HIS A O 1
ATOM 1853 N N . ASP A 1 235 ? -28.852 21.633 9.858 1.00 77.75 235 ASP A N 1
ATOM 1854 C CA . ASP A 1 235 ? -29.607 22.579 10.679 1.00 77.75 235 ASP A CA 1
ATOM 1855 C C . ASP A 1 235 ? -28.726 23.347 11.682 1.00 77.75 235 ASP A C 1
ATOM 1857 O O . ASP A 1 235 ? -29.213 24.214 12.402 1.00 77.75 235 ASP A O 1
ATOM 1861 N N . LYS A 1 236 ? -27.426 23.035 11.749 1.00 87.62 236 LYS A N 1
ATOM 1862 C CA . LYS A 1 236 ? -26.484 23.616 12.713 1.00 87.62 236 LYS A CA 1
ATOM 1863 C C . LYS A 1 236 ? -25.394 24.434 12.029 1.00 87.62 236 LYS A C 1
ATOM 1865 O O . LYS A 1 236 ? -25.071 24.265 10.851 1.00 87.62 236 LYS A O 1
ATOM 1870 N N . ASN A 1 237 ? -24.751 25.292 12.814 1.00 91.44 237 ASN A N 1
ATOM 1871 C CA . ASN A 1 237 ? -23.540 25.988 12.403 1.00 91.44 237 ASN A CA 1
ATOM 1872 C C . ASN A 1 237 ? -22.350 25.024 12.457 1.00 91.44 237 ASN A C 1
ATOM 1874 O O . ASN A 1 237 ? -21.974 24.553 13.532 1.00 91.44 237 ASN A O 1
ATOM 1878 N N . ILE A 1 238 ? -21.746 24.743 11.303 1.00 95.31 238 ILE A N 1
ATOM 1879 C CA . ILE A 1 238 ? -20.639 23.789 11.186 1.00 95.31 238 ILE A CA 1
ATOM 1880 C C . ILE A 1 238 ? -19.320 24.538 10.994 1.00 95.31 238 ILE A C 1
ATOM 1882 O O . ILE A 1 238 ? -19.147 25.281 10.022 1.00 95.31 238 ILE A O 1
ATOM 1886 N N . ILE A 1 239 ? -18.358 24.274 11.879 1.00 97.94 239 ILE A N 1
ATOM 1887 C CA . ILE A 1 239 ? -16.956 24.655 11.701 1.00 97.94 239 ILE A CA 1
ATOM 1888 C C . ILE A 1 239 ? -16.090 23.408 11.528 1.00 97.94 239 ILE A C 1
ATOM 1890 O O . ILE A 1 239 ? -15.954 22.591 12.432 1.00 97.94 239 ILE A O 1
ATOM 1894 N N . VAL A 1 240 ? -15.481 23.274 10.355 1.00 98.31 240 VAL A N 1
ATOM 1895 C CA . VAL A 1 240 ? -14.507 22.233 10.035 1.00 98.31 240 VAL A CA 1
ATOM 1896 C C . VAL A 1 240 ? -13.096 22.783 10.248 1.00 98.31 240 VAL A C 1
ATOM 1898 O O . VAL A 1 240 ? -12.760 23.861 9.752 1.00 98.31 240 VAL A O 1
ATOM 1901 N N . THR A 1 241 ? -12.239 22.056 10.959 1.00 98.44 241 THR A N 1
ATOM 1902 C CA . THR A 1 241 ? -10.857 22.472 11.236 1.00 98.44 241 THR A CA 1
ATOM 1903 C C . THR A 1 241 ? -9.851 21.428 10.773 1.00 98.44 241 THR A C 1
ATOM 1905 O O . THR A 1 241 ? -10.037 20.228 10.953 1.00 98.44 241 THR A O 1
ATOM 1908 N N . GLY A 1 242 ? -8.759 21.891 10.169 1.00 97.81 242 GLY A N 1
ATOM 1909 C CA . GLY A 1 242 ? -7.645 21.048 9.743 1.00 97.81 242 GLY A CA 1
ATOM 1910 C C . GLY A 1 242 ? -6.398 21.885 9.492 1.00 97.81 242 GLY A C 1
ATOM 1911 O O . GLY A 1 242 ? -6.469 23.101 9.430 1.00 97.81 242 GLY A O 1
ATOM 1912 N N . HIS A 1 243 ? -5.230 21.272 9.337 1.00 97.62 243 HIS A N 1
ATOM 1913 C CA . HIS A 1 243 ? -3.995 22.046 9.175 1.00 97.62 243 HIS A CA 1
ATOM 1914 C C . HIS A 1 243 ? -3.868 22.754 7.806 1.00 97.62 243 HIS A C 1
ATOM 1916 O O . HIS A 1 243 ? -3.464 23.917 7.735 1.00 97.62 243 HIS A O 1
ATOM 1922 N N . HIS A 1 244 ? -4.233 22.079 6.713 1.00 97.88 244 HIS A N 1
ATOM 1923 C CA . HIS A 1 244 ? -3.966 22.500 5.331 1.00 97.88 244 HIS A CA 1
ATOM 1924 C C . HIS A 1 244 ? -5.090 23.376 4.724 1.00 97.88 244 HIS A C 1
ATOM 1926 O O . HIS A 1 244 ? -6.234 22.923 4.645 1.00 97.88 244 HIS A O 1
ATOM 1932 N N . PRO A 1 245 ? -4.818 24.612 4.253 1.00 97.38 245 PRO A N 1
ATOM 1933 C CA . PRO A 1 245 ? -5.834 25.504 3.684 1.00 97.38 245 PRO A CA 1
ATOM 1934 C C . PRO A 1 245 ? -6.315 25.118 2.270 1.00 97.38 245 PRO A C 1
ATOM 1936 O O . PRO A 1 245 ? -5.527 24.830 1.377 1.00 97.38 245 PRO A O 1
ATOM 1939 N N . ILE A 1 246 ? -7.622 25.242 2.008 1.00 96.31 246 ILE A N 1
ATOM 1940 C CA . ILE A 1 246 ? -8.225 25.039 0.668 1.00 96.31 246 ILE A CA 1
ATOM 1941 C C . ILE A 1 246 ? -7.905 26.202 -0.291 1.00 96.31 246 ILE A C 1
ATOM 1943 O O . ILE A 1 246 ? -7.784 26.011 -1.507 1.00 96.31 246 ILE A O 1
ATOM 1947 N N . PHE A 1 247 ? -7.744 27.410 0.252 1.00 95.62 247 PHE A N 1
ATOM 1948 C CA . PHE A 1 247 ? -7.364 28.621 -0.473 1.00 95.62 247 PHE A CA 1
ATOM 1949 C C . PHE A 1 247 ? -6.207 29.310 0.242 1.00 95.62 247 PHE A C 1
ATOM 1951 O O . PHE A 1 247 ? -6.218 29.441 1.463 1.00 95.62 247 PHE A O 1
ATOM 1958 N N . SER A 1 248 ? -5.209 29.765 -0.516 1.00 94.81 248 SER A N 1
ATOM 1959 C CA . SER A 1 248 ? -4.098 30.526 0.047 1.00 94.81 248 SER A CA 1
ATOM 1960 C C . SER A 1 248 ? -3.452 31.457 -0.974 1.00 94.81 248 SER A C 1
ATOM 1962 O O . SER A 1 248 ? -3.181 31.064 -2.110 1.00 94.81 248 SER A O 1
ATOM 1964 N N . ASN A 1 249 ? -3.123 32.663 -0.512 1.00 94.88 249 ASN A N 1
ATOM 1965 C CA . ASN A 1 249 ? -2.278 33.649 -1.178 1.00 94.88 249 ASN A CA 1
ATOM 1966 C C . ASN A 1 249 ? -0.847 33.719 -0.619 1.00 94.88 249 ASN A C 1
ATOM 1968 O O . ASN A 1 249 ? -0.112 34.665 -0.914 1.00 94.88 249 ASN A O 1
ATOM 1972 N N . GLY A 1 250 ? -0.457 32.757 0.213 1.00 90.81 250 GLY A N 1
ATOM 1973 C CA . GLY A 1 250 ? 0.879 32.656 0.784 1.00 90.81 250 GLY A CA 1
ATOM 1974 C C . GLY A 1 250 ? 1.864 31.891 -0.102 1.00 90.81 250 GLY A C 1
ATOM 1975 O O . GLY A 1 250 ? 1.612 31.584 -1.275 1.00 90.81 250 GLY A O 1
ATOM 1976 N N . ASN A 1 251 ? 3.028 31.585 0.467 1.00 89.62 251 ASN A N 1
ATOM 1977 C CA . ASN A 1 251 ? 4.104 30.905 -0.248 1.00 89.62 251 ASN A CA 1
ATOM 1978 C C . ASN A 1 251 ? 3.733 29.464 -0.637 1.00 89.62 251 ASN A C 1
ATOM 1980 O O . ASN A 1 251 ? 4.143 29.022 -1.712 1.00 89.62 251 ASN A O 1
ATOM 1984 N N . HIS A 1 252 ? 2.947 28.753 0.182 1.00 89.56 252 HIS A N 1
ATOM 1985 C CA . HIS A 1 252 ? 2.474 27.396 -0.140 1.00 89.56 252 HIS A CA 1
ATOM 1986 C C . HIS A 1 252 ? 1.358 27.420 -1.196 1.00 89.56 252 HIS A C 1
ATOM 1988 O O . HIS A 1 252 ? 1.234 26.494 -1.999 1.00 89.56 252 HIS A O 1
ATOM 1994 N N . GLY A 1 253 ? 0.623 28.534 -1.297 1.00 88.06 253 GLY A N 1
ATOM 1995 C CA . GLY A 1 253 ? -0.253 28.864 -2.429 1.00 88.06 253 GLY A CA 1
ATOM 1996 C C . GLY A 1 253 ? 0.484 29.178 -3.744 1.00 88.06 253 GLY A C 1
ATOM 1997 O O . GLY A 1 253 ? -0.139 29.271 -4.803 1.00 88.06 253 GLY A O 1
ATOM 1998 N N . GLY A 1 254 ? 1.817 29.311 -3.721 1.00 88.75 254 GLY A N 1
ATOM 1999 C CA . GLY A 1 254 ? 2.634 29.599 -4.904 1.00 88.75 254 GLY A CA 1
ATOM 2000 C C . GLY A 1 254 ? 2.845 31.091 -5.190 1.00 88.75 254 GLY A C 1
ATOM 2001 O O . GLY A 1 254 ? 3.169 31.457 -6.327 1.00 88.75 254 GLY A O 1
ATOM 2002 N N . TYR A 1 255 ? 2.664 31.957 -4.192 1.00 89.94 255 TYR A N 1
ATOM 2003 C CA . TYR A 1 255 ? 2.890 33.397 -4.309 1.00 89.94 255 TYR A CA 1
ATOM 2004 C C . TYR A 1 255 ? 4.222 33.800 -3.668 1.00 89.94 255 TYR A C 1
ATOM 2006 O O . TYR A 1 255 ? 4.494 33.511 -2.506 1.00 89.94 255 TYR A O 1
ATOM 2014 N N . PHE A 1 256 ? 5.063 34.482 -4.446 1.00 86.81 256 PHE A N 1
ATOM 2015 C CA . PHE A 1 256 ? 6.425 34.860 -4.069 1.00 86.81 256 PHE A CA 1
ATOM 2016 C C . PHE A 1 256 ? 6.676 36.335 -4.384 1.00 86.81 256 PHE A C 1
ATOM 2018 O O . PHE A 1 256 ? 6.048 36.909 -5.279 1.00 86.81 256 PHE A O 1
ATOM 2025 N N . ARG A 1 257 ? 7.607 36.958 -3.659 1.00 84.69 257 ARG A N 1
ATOM 2026 C CA . ARG A 1 257 ? 8.026 38.343 -3.901 1.00 84.69 257 ARG A CA 1
ATOM 2027 C C . ARG A 1 257 ? 8.965 38.404 -5.105 1.00 84.69 257 ARG A C 1
ATOM 2029 O O . ARG A 1 257 ? 9.715 37.456 -5.331 1.00 84.69 257 ARG A O 1
ATOM 2036 N N . PRO A 1 258 ? 9.064 39.553 -5.797 1.00 79.81 258 PRO A N 1
ATOM 2037 C CA . PRO A 1 258 ? 10.104 39.770 -6.807 1.00 79.81 258 PRO A CA 1
ATOM 2038 C C . PRO A 1 258 ? 11.523 39.460 -6.296 1.00 79.81 258 PRO A C 1
ATOM 2040 O O . PRO A 1 258 ? 12.341 38.908 -7.028 1.00 79.81 258 PRO A O 1
ATOM 2043 N N . LYS A 1 259 ? 11.792 39.728 -5.008 1.00 81.12 259 LYS A N 1
ATOM 2044 C CA . LYS A 1 259 ? 13.054 39.374 -4.339 1.00 81.12 259 LYS A CA 1
ATOM 2045 C C . LYS A 1 259 ? 13.359 37.873 -4.394 1.00 81.12 259 LYS A C 1
ATOM 2047 O O . LYS A 1 259 ? 14.513 37.516 -4.598 1.00 81.12 259 LYS A O 1
ATOM 2052 N N . ASP A 1 260 ? 12.355 37.011 -4.261 1.00 81.62 260 ASP A N 1
ATOM 2053 C CA . ASP A 1 260 ? 12.550 35.557 -4.237 1.00 81.62 260 ASP A CA 1
ATOM 2054 C C . ASP A 1 260 ? 12.918 35.012 -5.637 1.00 81.62 260 ASP A C 1
ATOM 2056 O O . ASP A 1 260 ? 13.576 33.983 -5.748 1.00 81.62 260 ASP A O 1
ATOM 2060 N N . HIS A 1 261 ? 12.548 35.729 -6.709 1.00 81.06 261 HIS A N 1
ATOM 2061 C CA . HIS A 1 261 ? 12.913 35.405 -8.095 1.00 81.06 261 HIS A CA 1
ATOM 2062 C C . HIS A 1 261 ? 14.311 35.893 -8.490 1.00 81.06 261 HIS A C 1
ATOM 2064 O O . HIS A 1 261 ? 14.979 35.255 -9.304 1.00 81.06 261 HIS A O 1
ATOM 2070 N N . LEU A 1 262 ? 14.720 37.049 -7.961 1.00 79.31 262 LEU A N 1
ATOM 2071 C CA . LEU A 1 262 ? 15.980 37.708 -8.309 1.00 79.31 262 LEU A CA 1
ATOM 2072 C C . LEU A 1 262 ? 17.129 37.276 -7.393 1.00 79.31 262 LEU A C 1
ATOM 2074 O O . LEU A 1 262 ? 18.246 37.123 -7.869 1.00 79.31 262 LEU A O 1
ATOM 2078 N N . PHE A 1 263 ? 16.858 37.037 -6.108 1.00 82.75 263 PHE A N 1
ATOM 2079 C CA . PHE A 1 263 ? 17.851 36.720 -5.077 1.00 82.75 263 PHE A CA 1
ATOM 2080 C C . PHE A 1 263 ? 17.461 35.444 -4.306 1.00 82.75 263 PHE A C 1
ATOM 2082 O O . PHE A 1 263 ? 17.213 35.499 -3.095 1.00 82.75 263 PHE A O 1
ATOM 2089 N N . PRO A 1 264 ? 17.404 34.277 -4.974 1.00 74.38 264 PRO A N 1
ATOM 2090 C CA . PRO A 1 264 ? 16.867 33.036 -4.397 1.00 74.38 264 PRO A CA 1
ATOM 2091 C C . PRO A 1 264 ? 17.648 32.554 -3.163 1.00 74.38 264 PRO A C 1
ATOM 2093 O O . PRO A 1 264 ? 17.089 31.922 -2.271 1.00 74.38 264 PRO A O 1
ATOM 2096 N N . LEU A 1 265 ? 18.941 32.890 -3.066 1.00 73.38 265 LEU A N 1
ATOM 2097 C CA . LEU A 1 265 ? 19.788 32.509 -1.934 1.00 73.38 265 LEU A CA 1
ATOM 2098 C C . LEU A 1 265 ? 19.409 33.230 -0.632 1.00 73.38 265 LEU A C 1
ATOM 2100 O O . LEU A 1 265 ? 19.721 32.727 0.446 1.00 73.38 265 LEU A O 1
ATOM 2104 N N . THR A 1 266 ? 18.668 34.344 -0.708 1.00 73.06 266 THR A N 1
ATOM 2105 C CA . THR A 1 266 ? 18.185 35.061 0.485 1.00 73.06 266 THR A CA 1
ATOM 2106 C C . THR A 1 266 ? 17.155 34.271 1.291 1.00 73.06 266 THR A C 1
ATOM 2108 O O . THR A 1 266 ? 16.965 34.555 2.471 1.00 73.06 266 THR A O 1
ATOM 2111 N N . SER A 1 267 ? 16.515 33.262 0.689 1.00 63.91 267 SER A N 1
ATOM 2112 C CA . SER A 1 267 ? 15.606 32.350 1.393 1.00 63.91 267 SER A CA 1
ATOM 2113 C C . SER A 1 267 ? 16.334 31.349 2.299 1.00 63.91 267 SER A C 1
ATOM 2115 O O . SER A 1 267 ? 15.728 30.858 3.244 1.00 63.91 267 SER A O 1
ATOM 2117 N N . PHE A 1 268 ? 17.613 31.062 2.030 1.00 61.62 268 PHE A N 1
ATOM 2118 C CA . PHE A 1 268 ? 18.452 30.166 2.841 1.00 61.62 268 PHE A CA 1
ATOM 2119 C C . PHE A 1 268 ? 19.412 30.949 3.742 1.00 61.62 268 PHE A C 1
ATOM 2121 O O . PHE A 1 268 ? 19.630 30.588 4.894 1.00 61.62 268 PHE A O 1
ATOM 2128 N N . PHE A 1 269 ? 19.948 32.056 3.226 1.00 69.69 269 PHE A N 1
ATOM 2129 C CA . PHE A 1 269 ? 20.873 32.940 3.922 1.00 69.69 269 PHE A CA 1
ATOM 2130 C C . PHE A 1 269 ? 20.352 34.381 3.821 1.00 69.69 269 PHE A C 1
ATOM 2132 O O . PHE A 1 269 ? 20.609 35.044 2.816 1.00 69.69 269 PHE A O 1
ATOM 2139 N N . PRO A 1 270 ? 19.649 34.912 4.842 1.00 68.38 270 PRO A N 1
ATOM 2140 C CA . PRO A 1 270 ? 18.923 36.190 4.764 1.00 68.38 270 PRO A CA 1
ATOM 2141 C C . PRO A 1 270 ? 19.739 37.405 4.290 1.00 68.38 270 PRO A C 1
ATOM 2143 O O . PRO A 1 270 ? 19.170 38.369 3.775 1.00 68.38 270 PRO A O 1
ATOM 2146 N N . LYS A 1 271 ? 21.069 37.358 4.454 1.00 76.62 271 LYS A N 1
ATOM 2147 C CA . LYS A 1 271 ? 22.017 38.416 4.069 1.00 76.62 271 LYS A CA 1
ATOM 2148 C C . LYS A 1 271 ? 22.685 38.203 2.696 1.00 76.62 271 LYS A C 1
ATOM 2150 O O . LYS A 1 271 ? 23.442 39.065 2.265 1.00 76.62 271 LYS A O 1
ATOM 2155 N N . LEU A 1 272 ? 22.423 37.096 1.996 1.00 73.75 272 LEU A N 1
ATOM 2156 C CA . LEU A 1 272 ? 23.120 36.715 0.760 1.00 73.75 272 LEU A CA 1
ATOM 2157 C C . LEU A 1 272 ? 22.355 37.157 -0.502 1.00 73.75 272 LEU A C 1
ATOM 2159 O O . LEU A 1 272 ? 21.621 36.382 -1.116 1.00 73.75 272 LEU A O 1
ATOM 2163 N N . TYR A 1 273 ? 22.532 38.419 -0.899 1.00 77.12 273 TYR A N 1
ATOM 2164 C CA . TYR A 1 273 ? 21.875 39.026 -2.066 1.00 77.12 273 TYR A CA 1
ATOM 2165 C C . TYR A 1 273 ? 22.681 38.825 -3.360 1.00 77.12 273 TYR A C 1
ATOM 2167 O O . TYR A 1 273 ? 23.277 39.761 -3.886 1.00 77.12 273 TYR A O 1
ATOM 2175 N N . VAL A 1 274 ? 22.690 37.599 -3.890 1.00 73.88 274 VAL A N 1
ATOM 2176 C CA . VAL A 1 274 ? 23.311 37.287 -5.192 1.00 73.88 274 VAL A CA 1
ATOM 2177 C C . VAL A 1 274 ? 22.238 37.267 -6.290 1.00 73.88 274 VAL A C 1
ATOM 2179 O O . VAL A 1 274 ? 21.317 36.449 -6.190 1.00 73.88 274 VAL A O 1
ATOM 2182 N N . PRO A 1 275 ? 22.300 38.152 -7.308 1.00 73.12 275 PRO A N 1
ATOM 2183 C CA . PRO A 1 275 ? 21.308 38.190 -8.376 1.00 73.12 275 PRO A CA 1
ATOM 2184 C C . PRO A 1 275 ? 21.480 36.990 -9.311 1.00 73.12 275 PRO A C 1
ATOM 2186 O O . PRO A 1 275 ? 22.504 36.850 -9.973 1.00 73.12 275 PRO A O 1
ATOM 2189 N N . LEU A 1 276 ? 20.461 36.139 -9.390 1.00 71.94 276 LEU A N 1
ATOM 2190 C CA . LEU A 1 276 ? 20.419 34.974 -10.275 1.00 71.94 276 LEU A CA 1
ATOM 2191 C C . LEU A 1 276 ? 19.138 35.025 -11.123 1.00 71.94 276 LEU A C 1
ATOM 2193 O O . LEU A 1 276 ? 18.217 34.246 -10.881 1.00 71.94 276 LEU A O 1
ATOM 2197 N N . PRO A 1 277 ? 19.017 35.950 -12.095 1.00 69.00 277 PRO A N 1
ATOM 2198 C CA . PRO A 1 277 ? 17.846 36.007 -12.967 1.00 69.00 277 PRO A CA 1
ATOM 2199 C C . PRO A 1 277 ? 17.709 34.706 -13.775 1.00 69.00 277 PRO A C 1
ATOM 2201 O O . PRO A 1 277 ? 18.698 34.033 -14.054 1.00 69.00 277 PRO A O 1
ATOM 2204 N N . VAL A 1 278 ? 16.477 34.341 -14.149 1.00 68.44 278 VAL A N 1
ATOM 2205 C CA . VAL A 1 278 ? 16.113 33.056 -14.790 1.00 68.44 278 VAL A CA 1
ATOM 2206 C C . VAL A 1 278 ? 16.310 31.841 -13.867 1.00 68.44 278 VAL A C 1
ATOM 2208 O O . VAL A 1 278 ? 15.328 31.181 -13.532 1.00 68.44 278 VAL A O 1
ATOM 2211 N N . ILE A 1 279 ? 17.527 31.592 -13.370 1.00 63.56 279 ILE A N 1
ATOM 2212 C CA . ILE A 1 279 ? 17.859 30.468 -12.471 1.00 63.56 279 ILE A CA 1
ATOM 2213 C C . ILE A 1 279 ? 17.117 30.591 -11.133 1.00 63.56 279 ILE A C 1
ATOM 2215 O O . ILE A 1 279 ? 16.498 29.639 -10.665 1.00 63.56 279 ILE A O 1
ATOM 2219 N N . GLY A 1 280 ? 17.101 31.779 -10.532 1.00 66.81 280 GLY A N 1
ATOM 2220 C CA . GLY A 1 280 ? 16.408 32.050 -9.272 1.00 66.81 280 GLY A CA 1
ATOM 2221 C C . GLY A 1 280 ? 14.892 31.962 -9.363 1.00 66.81 280 GLY A C 1
ATOM 2222 O O . GLY A 1 280 ? 14.232 31.751 -8.352 1.00 66.81 280 GLY A O 1
ATOM 2223 N N . SER A 1 281 ? 14.331 32.014 -10.574 1.00 77.00 281 SER A N 1
ATOM 2224 C CA . SER A 1 281 ? 12.907 31.761 -10.797 1.00 77.00 281 SER A CA 1
ATOM 2225 C C . SER A 1 281 ? 12.553 30.275 -10.847 1.00 77.00 281 SER A C 1
ATOM 2227 O O . SER A 1 281 ? 11.372 29.966 -10.721 1.00 77.00 281 SER A O 1
ATOM 2229 N N . ILE A 1 282 ? 13.522 29.356 -10.963 1.00 71.88 282 ILE A N 1
ATOM 2230 C CA . ILE A 1 282 ? 13.266 27.905 -11.007 1.00 71.88 282 ILE A CA 1
ATOM 2231 C C . ILE A 1 282 ? 12.563 27.437 -9.727 1.00 71.88 282 ILE A C 1
ATOM 2233 O O . ILE A 1 282 ? 11.572 26.718 -9.815 1.00 71.88 282 ILE A O 1
ATOM 2237 N N . TYR A 1 283 ? 13.012 27.875 -8.545 1.00 72.25 283 TYR A N 1
ATOM 2238 C CA . TYR A 1 283 ? 12.428 27.456 -7.263 1.00 72.25 283 TYR A CA 1
ATOM 2239 C C . TYR A 1 283 ? 11.015 28.031 -7.006 1.00 72.25 283 TYR A C 1
ATOM 2241 O O . TYR A 1 283 ? 10.096 27.242 -6.760 1.00 72.25 283 TYR A O 1
ATOM 2249 N N . PRO A 1 284 ? 10.763 29.353 -7.135 1.00 81.19 284 PRO A N 1
ATOM 2250 C CA . PRO A 1 284 ? 9.407 29.903 -7.091 1.00 81.19 284 PRO A CA 1
ATOM 2251 C C . PRO A 1 284 ? 8.484 29.307 -8.160 1.00 81.19 284 PRO A C 1
ATOM 2253 O O . PRO A 1 284 ? 7.321 29.024 -7.881 1.00 81.19 284 PRO A O 1
ATOM 2256 N N . TYR A 1 285 ? 8.988 29.077 -9.379 1.00 76.38 285 TYR A N 1
ATOM 2257 C CA . TYR A 1 285 ? 8.213 28.445 -10.447 1.00 76.38 285 TYR A CA 1
ATOM 2258 C C . TYR A 1 285 ? 7.872 26.994 -10.103 1.00 76.38 285 TYR A C 1
ATOM 2260 O O . TYR A 1 285 ? 6.713 26.608 -10.244 1.00 76.38 285 TYR A O 1
ATOM 2268 N N . TYR A 1 286 ? 8.832 26.222 -9.582 1.00 74.44 286 TYR A N 1
ATOM 2269 C CA . TYR A 1 286 ? 8.610 24.869 -9.073 1.00 74.44 286 TYR A CA 1
ATOM 2270 C C . TYR A 1 286 ? 7.487 24.863 -8.033 1.00 74.44 286 TYR A C 1
ATOM 2272 O O . TYR A 1 286 ? 6.496 24.170 -8.238 1.00 74.44 286 TYR A O 1
ATOM 2280 N N . ARG A 1 287 ? 7.545 25.689 -6.981 1.00 75.38 287 ARG A N 1
ATOM 2281 C CA . ARG A 1 287 ? 6.485 25.725 -5.950 1.00 75.38 287 ARG A CA 1
ATOM 2282 C C . ARG A 1 287 ? 5.138 26.250 -6.469 1.00 75.38 287 ARG A C 1
ATOM 2284 O O . ARG A 1 287 ? 4.082 25.773 -6.064 1.00 75.38 287 ARG A O 1
ATOM 2291 N N . LYS A 1 288 ? 5.151 27.185 -7.426 1.00 78.44 288 LYS A N 1
ATOM 2292 C CA . LYS A 1 288 ? 3.940 27.752 -8.053 1.00 78.44 288 LYS A CA 1
ATOM 2293 C C . LYS A 1 288 ? 3.273 26.835 -9.092 1.00 78.44 288 LYS A C 1
ATOM 2295 O O . LYS A 1 288 ? 2.114 27.058 -9.455 1.00 78.44 288 LYS A O 1
ATOM 2300 N N . ARG A 1 289 ? 3.999 25.871 -9.666 1.00 63.41 289 ARG A N 1
ATOM 2301 C CA . ARG A 1 289 ? 3.519 25.059 -10.805 1.00 63.41 289 ARG A CA 1
ATOM 2302 C C . ARG A 1 289 ? 3.516 23.559 -10.553 1.00 63.41 289 ARG A C 1
ATOM 2304 O O . ARG A 1 289 ? 2.642 22.891 -11.085 1.00 63.41 289 ARG A O 1
ATOM 2311 N N . ILE A 1 290 ? 4.479 23.058 -9.789 1.00 64.25 290 ILE A N 1
ATOM 2312 C CA . ILE A 1 290 ? 4.664 21.637 -9.478 1.00 64.25 290 ILE A CA 1
ATOM 2313 C C . ILE A 1 290 ? 4.276 21.385 -8.023 1.00 64.25 290 ILE A C 1
ATOM 2315 O O . ILE A 1 290 ? 3.423 20.548 -7.752 1.00 64.25 290 ILE A O 1
ATOM 2319 N N . GLY A 1 291 ? 4.858 22.169 -7.116 1.00 66.88 291 GLY A N 1
ATOM 2320 C CA . GLY A 1 291 ? 4.594 22.114 -5.689 1.00 66.88 291 GLY A CA 1
ATOM 2321 C C . GLY A 1 291 ? 5.222 20.899 -5.006 1.00 66.88 291 GLY A C 1
ATOM 2322 O O . GLY A 1 291 ? 5.114 19.761 -5.468 1.00 66.88 291 GLY A O 1
ATOM 2323 N N . HIS A 1 292 ? 5.850 21.125 -3.856 1.00 79.38 292 HIS A N 1
ATOM 2324 C CA . HIS A 1 292 ? 6.081 20.061 -2.879 1.00 79.38 292 HIS A CA 1
ATOM 2325 C C . HIS A 1 292 ? 4.735 19.460 -2.431 1.00 79.38 292 HIS A C 1
ATOM 2327 O O . HIS A 1 292 ? 3.712 20.108 -2.588 1.00 79.38 292 HIS A O 1
ATOM 2333 N N . ILE A 1 293 ? 4.698 18.268 -1.824 1.00 82.81 293 ILE A N 1
ATOM 2334 C CA . ILE A 1 293 ? 3.437 17.644 -1.350 1.00 82.81 293 ILE A CA 1
ATOM 2335 C C . ILE A 1 293 ? 2.629 18.523 -0.372 1.00 82.81 293 ILE A C 1
ATOM 2337 O O . ILE A 1 293 ? 1.438 18.314 -0.197 1.00 82.81 293 ILE A O 1
ATOM 2341 N N . GLN A 1 294 ? 3.289 19.530 0.204 1.00 88.56 294 GLN A N 1
ATOM 2342 C CA . GLN A 1 294 ? 2.769 20.533 1.139 1.00 88.56 294 GLN A CA 1
ATOM 2343 C C . GLN A 1 294 ? 2.359 21.857 0.448 1.00 88.56 294 GLN A C 1
ATOM 2345 O O . GLN A 1 294 ? 1.927 22.804 1.091 1.00 88.56 294 GLN A O 1
ATOM 2350 N N . ASP A 1 295 ? 2.534 21.970 -0.870 1.00 88.25 295 ASP A N 1
ATOM 2351 C CA . ASP A 1 295 ? 2.137 23.141 -1.655 1.00 88.25 295 ASP A CA 1
ATOM 2352 C C . ASP A 1 295 ? 0.790 22.882 -2.328 1.00 88.25 295 ASP A C 1
ATOM 2354 O O . ASP A 1 295 ? 0.574 21.811 -2.900 1.00 88.25 295 ASP A O 1
ATOM 2358 N N . LEU A 1 296 ? -0.082 23.895 -2.355 1.00 88.50 296 LEU A N 1
ATOM 2359 C CA . LEU A 1 296 ? -1.444 23.780 -2.886 1.00 88.50 296 LEU A CA 1
ATOM 2360 C C . LEU A 1 296 ? -1.454 23.230 -4.321 1.00 88.50 296 LEU A C 1
ATOM 2362 O O . LEU A 1 296 ? -2.353 22.490 -4.688 1.00 88.50 296 LEU A O 1
ATOM 2366 N N . ASN A 1 297 ? -0.451 23.560 -5.145 1.00 79.94 297 ASN A N 1
ATOM 2367 C CA . ASN A 1 297 ? -0.363 23.125 -6.547 1.00 79.94 297 ASN A CA 1
ATOM 2368 C C . ASN A 1 297 ? -0.001 21.638 -6.735 1.00 79.94 297 ASN A C 1
ATOM 2370 O O . ASN A 1 297 ? -0.027 21.155 -7.868 1.00 79.94 297 ASN A O 1
ATOM 2374 N N . ASN A 1 298 ? 0.344 20.911 -5.670 1.00 83.81 298 ASN A N 1
ATOM 2375 C CA . ASN A 1 298 ? 0.675 19.496 -5.770 1.00 83.81 298 ASN A CA 1
ATOM 2376 C C . ASN A 1 298 ? -0.563 18.650 -6.116 1.00 83.81 298 ASN A C 1
ATOM 2378 O O . ASN A 1 298 ? -1.618 18.866 -5.520 1.00 83.81 298 ASN A O 1
ATOM 2382 N N . PRO A 1 299 ? -0.459 17.635 -6.997 1.00 76.94 299 PRO A N 1
ATOM 2383 C CA . PRO A 1 299 ? -1.610 16.822 -7.396 1.00 76.94 299 PRO A CA 1
ATOM 2384 C C . PRO A 1 299 ? -2.363 16.162 -6.234 1.00 76.94 299 PRO A C 1
ATOM 2386 O O . PRO A 1 299 ? -3.589 16.098 -6.254 1.00 76.94 299 PRO A O 1
ATOM 2389 N N . ARG A 1 300 ? -1.650 15.690 -5.202 1.00 82.31 300 ARG A N 1
ATOM 2390 C CA . ARG A 1 300 ? -2.273 15.004 -4.060 1.00 82.31 300 ARG A CA 1
ATOM 2391 C C . ARG A 1 300 ? -3.043 15.972 -3.161 1.00 82.31 300 ARG A C 1
ATOM 2393 O O . ARG A 1 300 ? -4.103 15.621 -2.652 1.00 82.31 300 ARG A O 1
ATOM 2400 N N . TYR A 1 301 ? -2.536 17.194 -3.022 1.00 91.69 301 TYR A N 1
ATOM 2401 C CA . TYR A 1 301 ? -3.207 18.266 -2.295 1.00 91.69 301 TYR A CA 1
ATOM 2402 C C . TYR A 1 301 ? -4.377 18.841 -3.107 1.00 91.69 301 TYR A C 1
ATOM 2404 O O . TYR A 1 301 ? -5.454 19.054 -2.562 1.00 91.69 301 TYR A O 1
ATOM 2412 N N . GLN A 1 302 ? -4.247 18.983 -4.428 1.00 86.75 302 GLN A N 1
ATOM 2413 C CA . GLN A 1 302 ? -5.384 19.345 -5.285 1.00 86.75 302 GLN A CA 1
ATOM 2414 C C . GLN A 1 302 ? -6.533 18.336 -5.178 1.00 86.75 302 GLN A C 1
ATOM 2416 O O . GLN A 1 302 ? -7.684 18.754 -5.101 1.00 86.75 302 GLN A O 1
ATOM 2421 N N . LEU A 1 303 ? -6.233 17.034 -5.092 1.00 84.12 303 LEU A N 1
ATOM 2422 C CA . LEU A 1 303 ? -7.256 16.014 -4.862 1.00 84.12 303 LEU A CA 1
ATOM 2423 C C . LEU A 1 303 ? -7.953 16.196 -3.505 1.00 84.12 303 LEU A C 1
ATOM 2425 O O . LEU A 1 303 ? -9.178 16.206 -3.464 1.00 84.12 303 LEU A O 1
ATOM 2429 N N . LEU A 1 304 ? -7.198 16.392 -2.414 1.00 93.69 304 LEU A N 1
ATOM 2430 C CA . LEU A 1 304 ? -7.776 16.696 -1.096 1.00 93.69 304 LEU A CA 1
ATOM 2431 C C . LEU A 1 304 ? -8.695 17.922 -1.175 1.00 93.69 304 LEU A C 1
ATOM 2433 O O . LEU A 1 304 ? -9.844 17.871 -0.750 1.00 93.69 304 LEU A O 1
ATOM 2437 N N . ARG A 1 305 ? -8.201 19.006 -1.779 1.00 94.69 305 ARG A N 1
ATOM 2438 C CA . ARG A 1 305 ? -8.929 20.264 -1.963 1.00 94.69 305 ARG A CA 1
ATOM 2439 C C . ARG A 1 305 ? -10.242 20.057 -2.722 1.00 94.69 305 ARG A C 1
ATOM 2441 O O . ARG A 1 305 ? -11.271 20.560 -2.289 1.00 94.69 305 ARG A O 1
ATOM 2448 N N . GLU A 1 306 ? -10.210 19.333 -3.838 1.00 90.88 306 GLU A N 1
ATOM 2449 C CA . GLU A 1 306 ? -11.395 19.021 -4.646 1.00 90.88 306 GLU A CA 1
ATOM 2450 C C . GLU A 1 306 ? -12.425 18.216 -3.843 1.00 90.88 306 GLU A C 1
ATOM 2452 O O . GLU A 1 306 ? -13.609 18.545 -3.863 1.00 90.88 306 GLU A O 1
ATOM 2457 N N . LYS A 1 307 ? -11.984 17.188 -3.107 1.00 92.00 307 LYS A N 1
ATOM 2458 C CA . LYS A 1 307 ? -12.895 16.338 -2.331 1.00 92.00 307 LYS A CA 1
ATOM 2459 C C . LYS A 1 307 ? -13.491 17.046 -1.118 1.00 92.00 307 LYS A C 1
ATOM 2461 O O . LYS A 1 307 ? -14.674 16.851 -0.859 1.00 92.00 307 LYS A O 1
ATOM 2466 N N . LEU A 1 308 ? -12.726 17.897 -0.430 1.00 95.94 308 LEU A N 1
ATOM 2467 C CA . LEU A 1 308 ? -13.260 18.739 0.646 1.00 95.94 308 LEU A CA 1
ATOM 2468 C C . LEU A 1 308 ? -14.292 19.736 0.107 1.00 95.94 308 LEU A C 1
ATOM 2470 O O . LEU A 1 308 ? -15.383 19.826 0.655 1.00 95.94 308 LEU A O 1
ATOM 2474 N N . LEU A 1 309 ? -13.996 20.420 -1.005 1.00 94.50 309 LEU A N 1
ATOM 2475 C CA . LEU A 1 309 ? -14.957 21.331 -1.641 1.00 94.50 309 LEU A CA 1
ATOM 2476 C C . LEU A 1 309 ? -16.265 20.617 -2.013 1.00 94.50 309 LEU A C 1
ATOM 2478 O O . LEU A 1 309 ? -17.336 21.141 -1.728 1.00 94.50 309 LEU A O 1
ATOM 2482 N N . GLY A 1 310 ? -16.184 19.411 -2.585 1.00 87.19 310 GLY A N 1
ATOM 2483 C CA . GLY A 1 310 ? -17.369 18.610 -2.904 1.00 87.19 310 GLY A CA 1
ATOM 2484 C C . GLY A 1 310 ? -18.154 18.149 -1.669 1.00 87.19 310 GLY A C 1
ATOM 2485 O O . GLY A 1 310 ? -19.379 18.101 -1.709 1.00 87.19 310 GLY A O 1
ATOM 2486 N N . ALA A 1 311 ? -17.476 17.850 -0.555 1.00 87.56 311 ALA A N 1
ATOM 2487 C CA . ALA A 1 311 ? -18.139 17.503 0.705 1.00 87.56 311 ALA A CA 1
ATOM 2488 C C . ALA A 1 311 ? -18.868 18.704 1.339 1.00 87.56 311 ALA A C 1
ATOM 2490 O O . ALA A 1 311 ? -19.858 18.517 2.042 1.00 87.56 311 ALA A O 1
ATOM 2491 N N . PHE A 1 312 ? -18.384 19.927 1.097 1.00 92.81 312 PHE A N 1
ATOM 2492 C CA . PHE A 1 312 ? -18.910 21.156 1.706 1.00 92.81 312 PHE A CA 1
ATOM 2493 C C . PHE A 1 312 ? -20.045 21.797 0.896 1.00 92.81 312 PHE A C 1
ATOM 2495 O O . PHE A 1 312 ? -20.789 22.614 1.432 1.00 92.81 312 PHE A O 1
ATOM 2502 N N . GLU A 1 313 ? -20.199 21.423 -0.377 1.00 84.06 313 GLU A N 1
ATOM 2503 C CA . GLU A 1 313 ? -21.109 22.070 -1.333 1.00 84.06 313 GLU A CA 1
ATOM 2504 C C . GLU A 1 313 ? -22.582 22.071 -0.885 1.00 84.06 313 GLU A C 1
ATOM 2506 O O . GLU A 1 313 ? -23.321 22.996 -1.215 1.00 84.06 313 GLU A O 1
ATOM 2511 N N . SER A 1 314 ? -23.014 21.075 -0.100 1.00 75.06 314 SER A N 1
ATOM 2512 C CA . SER A 1 314 ? -24.405 20.962 0.360 1.00 75.06 314 SER A CA 1
ATOM 2513 C C . SER A 1 314 ? -24.759 21.815 1.583 1.00 75.06 314 SER A C 1
ATOM 2515 O O . SER A 1 314 ? -25.923 21.810 1.971 1.00 75.06 314 SER A O 1
ATOM 2517 N N . HIS A 1 315 ? -23.798 22.510 2.206 1.00 80.88 315 HIS A N 1
ATOM 2518 C CA . HIS A 1 315 ? -24.029 23.285 3.433 1.00 80.88 315 HIS A CA 1
ATOM 2519 C C . HIS A 1 315 ? -23.660 24.757 3.243 1.00 80.88 315 HIS A C 1
ATOM 2521 O O . HIS A 1 315 ? -22.496 25.098 3.016 1.00 80.88 315 HIS A O 1
ATOM 2527 N N . ASN A 1 316 ? -24.646 25.649 3.338 1.00 85.06 316 ASN A N 1
ATOM 2528 C CA . ASN A 1 316 ? -24.397 27.092 3.301 1.00 85.06 316 ASN A CA 1
ATOM 2529 C C . ASN A 1 316 ? -23.744 27.549 4.615 1.00 85.06 316 ASN A C 1
ATOM 2531 O O . ASN A 1 316 ? -23.992 26.974 5.667 1.00 85.06 316 ASN A O 1
ATOM 2535 N N . ASN A 1 317 ? -22.920 28.594 4.555 1.00 87.25 317 ASN A N 1
ATOM 2536 C CA . ASN A 1 317 ? -22.254 29.231 5.696 1.00 87.25 317 ASN A CA 1
ATOM 2537 C C . ASN A 1 317 ? -21.317 28.313 6.513 1.00 87.25 317 ASN A C 1
ATOM 2539 O O . ASN A 1 317 ? -20.881 28.688 7.600 1.00 87.25 317 ASN A O 1
ATOM 2543 N N . LEU A 1 318 ? -20.931 27.143 5.983 1.00 94.88 318 LEU A N 1
ATOM 2544 C CA . LEU A 1 318 ? -19.906 26.290 6.596 1.00 94.88 318 LEU A CA 1
ATOM 2545 C C . LEU A 1 318 ? -18.568 27.038 6.685 1.00 94.88 318 LEU A C 1
ATOM 2547 O O . LEU A 1 318 ? -18.125 27.659 5.711 1.00 94.88 318 LEU A O 1
ATOM 2551 N N . ILE A 1 319 ? -17.896 26.938 7.834 1.00 98.06 319 ILE A N 1
ATOM 2552 C CA . ILE A 1 319 ? -16.574 27.534 8.063 1.00 98.06 319 ILE A CA 1
ATOM 2553 C C . ILE A 1 319 ? -15.502 26.447 7.968 1.00 98.06 319 ILE A C 1
ATOM 2555 O O . ILE A 1 319 ? -15.589 25.442 8.661 1.00 98.06 319 ILE A O 1
ATOM 2559 N N . TYR A 1 320 ? -14.458 26.657 7.166 1.00 98.25 320 TYR A N 1
ATOM 2560 C CA . TYR A 1 320 ? -13.246 25.832 7.156 1.00 98.25 320 TYR A CA 1
ATOM 2561 C C . TYR A 1 320 ? -12.039 26.642 7.644 1.00 98.25 320 TYR A C 1
ATOM 2563 O O . TYR A 1 320 ? -11.679 27.642 7.018 1.00 98.25 320 TYR A O 1
ATOM 2571 N N . ALA A 1 321 ? -11.384 26.219 8.728 1.00 98.44 321 ALA A N 1
ATOM 2572 C CA . ALA A 1 321 ? -10.235 26.924 9.305 1.00 98.44 321 ALA A CA 1
ATOM 2573 C C . ALA A 1 321 ? -8.934 26.108 9.251 1.00 98.44 321 ALA A C 1
ATOM 2575 O O . ALA A 1 321 ? -8.935 24.918 9.570 1.00 98.44 321 ALA A O 1
ATOM 2576 N N . ALA A 1 322 ? -7.827 26.769 8.881 1.00 98.19 322 ALA A N 1
ATOM 2577 C CA . ALA A 1 322 ? -6.521 26.138 8.693 1.00 98.19 322 ALA A CA 1
ATOM 2578 C C . ALA A 1 322 ? -5.299 26.971 9.118 1.00 98.19 322 ALA A C 1
ATOM 2580 O O . ALA A 1 322 ? -5.378 28.195 9.233 1.00 98.19 322 ALA A O 1
ATOM 2581 N N . GLY A 1 323 ? -4.163 26.298 9.355 1.00 95.62 323 GLY A N 1
ATOM 2582 C CA . GLY A 1 323 ? -2.971 26.857 10.016 1.00 95.62 323 GLY A CA 1
ATOM 2583 C C . GLY A 1 323 ? -1.639 26.776 9.252 1.00 95.62 323 GLY A C 1
ATOM 2584 O O . GLY A 1 323 ? -0.663 27.343 9.720 1.00 95.62 323 GLY A O 1
ATOM 2585 N N . HIS A 1 324 ? -1.569 26.119 8.090 1.00 95.56 324 HIS A N 1
ATOM 2586 C CA . HIS A 1 324 ? -0.298 25.829 7.395 1.00 95.56 324 HIS A CA 1
ATOM 2587 C C . HIS A 1 324 ? 0.466 27.051 6.842 1.00 95.56 324 HIS A C 1
ATOM 2589 O O . HIS A 1 324 ? 1.662 26.988 6.565 1.00 95.56 324 HIS A O 1
ATOM 2595 N N . GLU A 1 325 ? -0.216 28.168 6.589 1.00 93.38 325 GLU A N 1
ATOM 2596 C CA . GLU A 1 325 ? 0.422 29.366 6.033 1.00 93.38 325 GLU A CA 1
ATOM 2597 C C . GLU A 1 325 ? 0.795 30.346 7.133 1.00 93.38 325 GLU A C 1
ATOM 2599 O O . GLU A 1 325 ? -0.039 30.695 7.956 1.00 93.38 325 GLU A O 1
ATOM 2604 N N . HIS A 1 326 ? 2.009 30.891 7.063 1.00 93.56 326 HIS A N 1
ATOM 2605 C CA . HIS A 1 326 ? 2.560 31.791 8.080 1.00 93.56 326 HIS A CA 1
ATOM 2606 C C . HIS A 1 326 ? 2.009 33.231 8.000 1.00 93.56 326 HIS A C 1
ATOM 2608 O O . HIS A 1 326 ? 2.773 34.195 7.902 1.00 93.56 326 HIS A O 1
ATOM 2614 N N . ASN A 1 327 ? 0.693 33.400 7.889 1.00 95.00 327 ASN A N 1
ATOM 2615 C CA . ASN A 1 327 ? -0.013 34.680 7.769 1.00 95.00 327 ASN A CA 1
ATOM 2616 C C . ASN A 1 327 ? -1.521 34.500 8.053 1.00 95.00 327 ASN A C 1
ATOM 2618 O O . ASN A 1 327 ? -2.007 33.381 8.211 1.00 95.00 327 ASN A O 1
ATOM 2622 N N . LEU A 1 328 ? -2.254 35.615 8.108 1.00 96.88 328 LEU A N 1
ATOM 2623 C CA . LEU A 1 328 ? -3.702 35.649 8.322 1.00 96.88 328 LEU A CA 1
ATOM 2624 C C . LEU A 1 328 ? -4.439 35.917 7.010 1.00 96.88 328 LEU A C 1
ATOM 2626 O O . LEU A 1 328 ? -4.072 36.847 6.283 1.00 96.88 328 LEU A O 1
ATOM 2630 N N . GLN A 1 329 ? -5.481 35.139 6.704 1.00 97.56 329 GLN A N 1
ATOM 2631 C CA . GLN A 1 329 ? -6.293 35.312 5.493 1.00 97.56 329 GLN A CA 1
ATOM 2632 C C . GLN A 1 329 ? -7.763 34.934 5.715 1.00 97.56 329 GLN A C 1
ATOM 2634 O O . GLN A 1 329 ? -8.078 34.069 6.530 1.00 97.56 329 GLN A O 1
ATOM 2639 N N . TYR A 1 330 ? -8.653 35.540 4.928 1.00 97.56 330 TYR A N 1
ATOM 2640 C CA . TYR A 1 330 ? -10.073 35.188 4.868 1.00 97.56 330 TYR A CA 1
ATOM 2641 C C . TYR A 1 330 ? -10.572 35.168 3.418 1.00 97.56 330 TYR A C 1
ATOM 2643 O O . TYR A 1 330 ? -10.354 36.128 2.666 1.00 97.56 330 TYR A O 1
ATOM 2651 N N . PHE A 1 331 ? -11.264 34.091 3.041 1.00 96.56 331 PHE A N 1
ATOM 2652 C CA . PHE A 1 331 ? -11.877 33.883 1.728 1.00 96.56 331 PHE A CA 1
ATOM 2653 C C . PHE A 1 331 ? -13.352 33.507 1.865 1.00 96.56 331 PHE A C 1
ATOM 2655 O O . PHE A 1 331 ? -13.779 32.942 2.869 1.00 96.56 331 PHE A O 1
ATOM 2662 N N . GLU A 1 332 ? -14.106 33.769 0.804 1.00 93.62 332 GLU A N 1
ATOM 2663 C CA . GLU A 1 332 ? -15.505 33.381 0.673 1.00 93.62 332 GLU A CA 1
ATOM 2664 C C . GLU A 1 332 ? -15.711 32.760 -0.708 1.00 93.62 332 GLU A C 1
ATOM 2666 O O . GLU A 1 332 ? -15.273 33.319 -1.719 1.00 93.62 332 GLU A O 1
ATOM 2671 N N . HIS A 1 333 ? -16.322 31.579 -0.752 1.00 91.88 333 HIS A N 1
ATOM 2672 C CA . HIS A 1 333 ? -16.561 30.840 -1.989 1.00 91.88 333 HIS A CA 1
ATOM 2673 C C . HIS A 1 333 ? -17.833 30.008 -1.839 1.00 91.88 333 HIS A C 1
ATOM 2675 O O . HIS A 1 333 ? -17.945 29.281 -0.863 1.00 91.88 333 HIS A O 1
ATOM 2681 N N . ASN A 1 334 ? -18.776 30.127 -2.781 1.00 87.44 334 ASN A N 1
ATOM 2682 C CA . ASN A 1 334 ? -20.056 29.399 -2.798 1.00 87.44 334 ASN A CA 1
ATOM 2683 C C . ASN A 1 334 ? -20.877 29.472 -1.491 1.00 87.44 334 ASN A C 1
ATOM 2685 O O . ASN A 1 334 ? -21.584 28.532 -1.154 1.00 87.44 334 ASN A O 1
ATOM 2689 N N . LYS A 1 335 ? -20.832 30.618 -0.793 1.00 87.88 335 LYS A N 1
ATOM 2690 C CA . LYS A 1 335 ? -21.437 30.838 0.538 1.00 87.88 335 LYS A CA 1
ATOM 2691 C C . LYS A 1 335 ? -20.784 30.045 1.680 1.00 87.88 335 LYS A C 1
ATOM 2693 O O . LYS A 1 335 ? -21.338 30.016 2.766 1.00 87.88 335 LYS A O 1
ATOM 2698 N N . GLN A 1 336 ? -19.621 29.426 1.477 1.00 94.69 336 GLN A N 1
ATOM 2699 C CA . GLN A 1 336 ? -18.775 28.915 2.560 1.00 94.69 336 GLN A CA 1
ATOM 2700 C C . GLN A 1 336 ? -17.624 29.884 2.856 1.00 94.69 336 GLN A C 1
ATOM 2702 O O . GLN A 1 336 ? -17.185 30.665 1.998 1.00 94.69 336 GLN A O 1
ATOM 2707 N N . HIS A 1 337 ? -17.098 29.795 4.074 1.00 96.88 337 HIS A N 1
ATOM 2708 C CA . HIS A 1 337 ? -16.103 30.709 4.625 1.00 96.88 337 HIS A CA 1
ATOM 2709 C C . HIS A 1 337 ? -14.798 29.968 4.910 1.00 96.88 337 HIS A C 1
ATOM 2711 O O . HIS A 1 337 ? -14.803 28.925 5.556 1.00 96.88 337 HIS A O 1
ATOM 2717 N N . TYR A 1 338 ? -13.663 30.506 4.460 1.00 97.88 338 TYR A N 1
ATOM 2718 C CA . TYR A 1 338 ? -12.358 29.859 4.632 1.00 97.88 338 TYR A CA 1
ATOM 2719 C C . TYR A 1 338 ? -11.399 30.789 5.369 1.00 97.88 338 TYR A C 1
ATOM 2721 O O . TYR A 1 338 ? -11.096 31.890 4.900 1.00 97.88 338 TYR A O 1
ATOM 2729 N N . ILE A 1 339 ? -10.911 30.332 6.518 1.00 98.44 339 ILE A N 1
ATOM 2730 C CA . ILE A 1 339 ? -10.050 31.081 7.433 1.00 98.44 339 ILE A CA 1
ATOM 2731 C C . ILE A 1 339 ? -8.651 30.467 7.413 1.00 98.44 339 ILE A C 1
ATOM 2733 O O . ILE A 1 339 ? -8.481 29.262 7.593 1.00 98.44 339 ILE A O 1
ATOM 2737 N N . VAL A 1 340 ? -7.633 31.306 7.237 1.00 98.06 340 VAL A N 1
ATOM 2738 C CA . VAL A 1 340 ? -6.228 30.930 7.419 1.00 98.06 340 VAL A CA 1
ATOM 2739 C C . VAL A 1 340 ? -5.689 31.707 8.613 1.00 98.06 340 VAL A C 1
ATOM 2741 O O . VAL A 1 340 ? -5.670 32.937 8.588 1.00 98.06 340 VAL A O 1
ATOM 2744 N N . SER A 1 341 ? -5.280 30.990 9.658 1.00 97.06 341 SER A N 1
ATOM 2745 C CA . SER A 1 341 ? -4.877 31.540 10.958 1.00 97.06 341 SER A CA 1
ATOM 2746 C C . SER A 1 341 ? -3.522 30.987 11.413 1.00 97.06 341 SER A C 1
ATOM 2748 O O . SER A 1 341 ? -3.379 30.529 12.541 1.00 97.06 341 SER A O 1
ATOM 2750 N N . GLY A 1 342 ? -2.527 30.959 10.525 1.00 91.75 342 GLY A N 1
ATOM 2751 C CA . GLY A 1 342 ? -1.254 30.265 10.758 1.00 91.75 342 GLY A CA 1
ATOM 2752 C C . GLY A 1 342 ? -0.092 31.161 11.175 1.00 91.75 342 GLY A C 1
ATOM 2753 O O . GLY A 1 342 ? 1.042 30.897 10.816 1.00 91.75 342 GLY A O 1
ATOM 2754 N N . SER A 1 343 ? -0.340 32.267 11.876 1.00 92.12 343 SER A N 1
ATOM 2755 C CA . SER A 1 343 ? 0.706 33.228 12.269 1.00 92.12 343 SER A CA 1
ATOM 2756 C C . SER A 1 343 ? 0.984 33.259 13.775 1.00 92.12 343 SER A C 1
ATOM 2758 O O . SER A 1 343 ? 1.242 34.328 14.336 1.00 92.12 343 SER A O 1
ATOM 2760 N N . GLY A 1 344 ? 0.905 32.105 14.444 1.00 89.75 344 GLY A N 1
ATOM 2761 C CA . GLY A 1 344 ? 1.096 31.991 15.892 1.00 89.75 344 GLY A CA 1
ATOM 2762 C C . GLY A 1 344 ? 2.528 32.262 16.362 1.00 89.75 344 GLY A C 1
ATOM 2763 O O . GLY A 1 344 ? 2.726 32.755 17.471 1.00 89.75 344 GLY A O 1
ATOM 2764 N N . SER A 1 345 ? 3.536 31.984 15.532 1.00 86.50 345 SER A N 1
ATOM 2765 C CA . SER A 1 345 ? 4.949 32.186 15.891 1.00 86.50 345 SER A CA 1
ATOM 2766 C C . SER A 1 345 ? 5.799 32.810 14.778 1.00 86.50 345 SER A C 1
ATOM 2768 O O . SER A 1 345 ? 6.684 33.615 15.069 1.00 86.50 345 SER A O 1
ATOM 2770 N N . LYS A 1 346 ? 5.507 32.543 13.498 1.00 83.94 346 LYS A N 1
ATOM 2771 C CA . LYS A 1 346 ? 6.223 33.120 12.348 1.00 83.94 346 LYS A CA 1
ATOM 2772 C C . LYS A 1 346 ? 5.322 33.969 11.460 1.00 83.94 346 LYS A C 1
ATOM 2774 O O . LYS A 1 346 ? 4.102 33.845 11.467 1.00 83.94 346 LYS A O 1
ATOM 2779 N N . THR A 1 347 ? 5.952 34.801 10.627 1.00 86.69 347 THR A N 1
ATOM 2780 C CA . THR A 1 347 ? 5.280 35.511 9.531 1.00 86.69 347 THR A CA 1
ATOM 2781 C C . THR A 1 347 ? 6.042 35.376 8.210 1.00 86.69 347 THR A C 1
ATOM 2783 O O . THR A 1 347 ? 7.268 35.500 8.146 1.00 86.69 347 THR A O 1
ATOM 2786 N N . LYS A 1 348 ? 5.313 35.119 7.119 1.00 87.50 348 LYS A N 1
ATOM 2787 C CA . LYS A 1 348 ? 5.820 35.130 5.736 1.00 87.50 348 LYS A CA 1
ATOM 2788 C C . LYS A 1 348 ? 4.945 36.001 4.838 1.00 87.50 348 LYS A C 1
ATOM 2790 O O . LYS A 1 348 ? 3.909 36.521 5.240 1.00 87.50 348 LYS A O 1
ATOM 2795 N N . TYR A 1 349 ? 5.408 36.187 3.605 1.00 89.06 349 TYR A N 1
ATOM 2796 C CA . TYR A 1 349 ? 4.729 36.996 2.603 1.00 89.06 349 TYR A CA 1
ATOM 2797 C C . TYR A 1 349 ? 3.336 36.449 2.269 1.00 89.06 349 TYR A C 1
ATOM 2799 O O . TYR A 1 349 ? 3.156 35.242 2.113 1.00 89.06 349 TYR A O 1
ATOM 2807 N N . VAL A 1 350 ? 2.385 37.363 2.074 1.00 91.06 350 VAL A N 1
ATOM 2808 C CA . VAL A 1 350 ? 1.058 37.073 1.529 1.00 91.06 350 VAL A CA 1
ATOM 2809 C C . VAL A 1 350 ? 0.742 38.047 0.392 1.00 91.06 350 VAL A C 1
ATOM 2811 O O . VAL A 1 350 ? 1.041 39.244 0.468 1.00 91.06 350 VAL A O 1
ATOM 2814 N N . ALA A 1 351 ? 0.181 37.535 -0.703 1.00 89.62 351 ALA A N 1
ATOM 2815 C CA . ALA A 1 351 ? -0.229 38.355 -1.837 1.00 89.62 351 ALA A CA 1
ATOM 2816 C C . ALA A 1 351 ? -1.586 39.033 -1.587 1.00 89.62 351 ALA A C 1
ATOM 2818 O O . ALA A 1 351 ? -2.509 38.441 -1.033 1.00 89.62 351 ALA A O 1
ATOM 2819 N N . LYS A 1 352 ? -1.722 40.273 -2.070 1.00 87.56 352 LYS A N 1
ATOM 2820 C CA . LYS A 1 352 ? -2.990 41.021 -2.068 1.00 87.56 352 LYS A CA 1
ATOM 2821 C C . LYS A 1 352 ? -3.881 40.557 -3.235 1.00 87.56 352 LYS A C 1
ATOM 2823 O O . LYS A 1 352 ? -3.351 40.248 -4.302 1.00 87.56 352 LYS A O 1
ATOM 2828 N N . LYS A 1 353 ? -5.213 40.640 -3.089 1.00 78.00 353 LYS A N 1
ATOM 2829 C CA . LYS A 1 353 ? -6.243 40.248 -4.093 1.00 78.00 353 LYS A CA 1
ATOM 2830 C C . LYS A 1 353 ? -6.375 38.718 -4.279 1.00 78.00 353 LYS A C 1
ATOM 2832 O O . LYS A 1 353 ? -6.272 38.002 -3.300 1.00 78.00 353 LYS A O 1
ATOM 2837 N N . ASN A 1 354 ? -6.690 38.207 -5.477 1.00 84.00 354 ASN A N 1
ATOM 2838 C CA . ASN A 1 354 ? -6.867 36.768 -5.788 1.00 84.00 354 ASN A CA 1
ATOM 2839 C C . ASN A 1 354 ? -7.970 36.039 -4.988 1.00 84.00 354 ASN A C 1
ATOM 2841 O O . ASN A 1 354 ? -7.761 34.940 -4.487 1.00 84.00 354 ASN A O 1
ATOM 2845 N N . GLY A 1 355 ? -9.146 36.656 -4.854 1.00 86.38 355 GLY A N 1
ATOM 2846 C CA . GLY A 1 355 ? -10.299 36.047 -4.172 1.00 86.38 355 GLY A CA 1
ATOM 2847 C C . GLY A 1 355 ? -10.287 36.163 -2.644 1.00 86.38 355 GLY A C 1
ATOM 2848 O O . GLY A 1 355 ? -11.308 35.895 -2.020 1.00 86.38 355 GLY A O 1
ATOM 2849 N N . ALA A 1 356 ? -9.187 36.616 -2.032 1.00 92.50 356 ALA A N 1
ATOM 2850 C CA . ALA A 1 356 ? -9.159 36.918 -0.604 1.00 92.50 356 ALA A CA 1
ATOM 2851 C C . ALA A 1 356 ? -9.935 38.205 -0.292 1.00 92.50 356 ALA A C 1
ATOM 2853 O O . ALA A 1 356 ? -9.767 39.232 -0.961 1.00 92.50 356 ALA A O 1
ATOM 2854 N N . SER A 1 357 ? -10.733 38.159 0.770 1.00 94.00 357 SER A N 1
ATOM 2855 C CA . SER A 1 357 ? -11.411 39.321 1.344 1.00 94.00 357 SER A CA 1
ATOM 2856 C C . SER A 1 357 ? -10.526 40.067 2.344 1.00 94.00 357 SER A C 1
ATOM 2858 O O . SER A 1 357 ? -10.621 41.292 2.421 1.00 94.00 357 SER A O 1
ATOM 2860 N N . PHE A 1 358 ? -9.629 39.353 3.030 1.00 96.00 358 PHE A N 1
ATOM 2861 C CA . PHE A 1 358 ? -8.622 39.914 3.931 1.00 96.00 358 PHE A CA 1
ATOM 2862 C C . PHE A 1 358 ? -7.308 39.121 3.855 1.00 96.00 358 PHE A C 1
ATOM 2864 O O . PHE A 1 358 ? -7.344 37.895 3.750 1.00 96.00 358 PHE A O 1
ATOM 2871 N N . THR A 1 359 ? -6.158 39.806 3.903 1.00 95.69 359 THR A N 1
ATOM 2872 C CA . THR A 1 359 ? -4.830 39.178 4.077 1.00 95.69 359 THR A CA 1
ATOM 2873 C C . THR A 1 359 ? -3.894 40.066 4.896 1.00 95.69 359 THR A C 1
ATOM 2875 O O . THR A 1 359 ? -3.783 41.261 4.591 1.00 95.69 359 THR A O 1
ATOM 2878 N N . TYR A 1 360 ? -3.145 39.496 5.842 1.00 94.81 360 TYR A N 1
ATOM 2879 C CA . TYR A 1 360 ? -2.180 40.235 6.661 1.00 94.81 360 TYR A CA 1
ATOM 2880 C C . TYR A 1 360 ? -0.990 39.361 7.098 1.00 94.81 360 TYR A C 1
ATOM 2882 O O . TYR A 1 360 ? -1.162 38.291 7.673 1.00 94.81 360 TYR A O 1
ATOM 2890 N N . ALA A 1 361 ? 0.236 39.824 6.836 1.00 93.25 361 ALA A N 1
ATOM 2891 C CA . ALA A 1 361 ? 1.479 39.178 7.266 1.00 93.25 361 ALA A CA 1
ATOM 2892 C C . ALA A 1 361 ? 1.969 39.739 8.618 1.00 93.25 361 ALA A C 1
ATOM 2894 O O . ALA A 1 361 ? 3.006 40.402 8.680 1.00 93.25 361 ALA A O 1
ATOM 2895 N N . LYS A 1 362 ? 1.212 39.499 9.696 1.00 91.81 362 LYS A N 1
ATOM 2896 C CA . LYS A 1 362 ? 1.528 39.927 11.073 1.00 91.81 362 LYS A CA 1
ATOM 2897 C C . LYS A 1 362 ? 1.156 38.811 12.056 1.00 91.81 362 LYS A C 1
ATOM 2899 O O . LYS A 1 362 ? 0.221 38.069 11.776 1.00 91.81 362 LYS A O 1
ATOM 2904 N N . GLN A 1 363 ? 1.899 38.670 13.159 1.00 92.56 363 GLN A N 1
ATOM 2905 C CA . GLN A 1 363 ? 1.602 37.655 14.177 1.00 92.56 363 GLN A CA 1
ATOM 2906 C C . GLN A 1 363 ? 0.243 37.930 14.822 1.00 92.56 363 GLN A C 1
ATOM 2908 O O . GLN A 1 363 ? -0.077 39.080 15.138 1.00 92.56 363 GLN A O 1
ATOM 2913 N N . GLY A 1 364 ? -0.541 36.877 15.024 1.00 94.38 364 GLY A N 1
ATOM 2914 C CA . GLY A 1 364 ? -1.924 36.994 15.465 1.00 94.38 364 GLY A CA 1
ATOM 2915 C C . GLY A 1 364 ? -2.727 35.717 15.250 1.00 94.38 364 GLY A C 1
ATOM 2916 O O . GLY A 1 364 ? -2.193 34.709 14.777 1.00 94.38 364 GLY A O 1
ATOM 2917 N N . PHE A 1 365 ? -4.015 35.791 15.575 1.00 96.69 365 PHE A N 1
ATOM 2918 C CA . PHE A 1 365 ? -4.976 34.696 15.461 1.00 96.69 365 PHE A CA 1
ATOM 2919 C C . PHE A 1 365 ? -6.364 35.200 15.036 1.00 96.69 365 PHE A C 1
ATOM 2921 O O . PHE A 1 365 ? -6.600 36.407 14.939 1.00 96.69 365 PHE A O 1
ATOM 2928 N N . SER A 1 366 ? -7.295 34.277 14.792 1.00 97.88 366 SER A N 1
ATOM 2929 C CA . SER A 1 366 ? -8.688 34.592 14.456 1.00 97.88 366 SER A CA 1
ATOM 2930 C C . SER A 1 366 ? -9.674 34.045 15.487 1.00 97.88 366 SER A C 1
ATOM 2932 O O . SER A 1 366 ? -9.386 33.077 16.193 1.00 97.88 366 SER A O 1
ATOM 2934 N N . LYS A 1 367 ? -10.836 34.692 15.586 1.00 96.31 367 LYS A N 1
ATOM 2935 C CA . LYS A 1 367 ? -11.966 34.265 16.412 1.00 96.31 367 LYS A CA 1
ATOM 2936 C C . LYS A 1 367 ? -13.219 34.121 15.566 1.00 96.31 367 LYS A C 1
ATOM 2938 O O . LYS A 1 367 ? -13.441 34.936 14.673 1.00 96.31 367 LYS A O 1
ATOM 2943 N N . VAL A 1 368 ? -14.050 33.144 15.902 1.00 97.50 368 VAL A N 1
ATOM 2944 C CA . VAL A 1 368 ? -15.426 33.024 15.413 1.00 97.50 368 VAL A CA 1
ATOM 2945 C C . VAL A 1 368 ? -16.371 33.176 16.601 1.00 97.50 368 VAL A C 1
ATOM 2947 O O . VAL A 1 368 ? -16.201 32.501 17.615 1.00 97.50 368 VAL A O 1
ATOM 2950 N N . LEU A 1 369 ? -17.332 34.086 16.487 1.00 95.75 369 LEU A N 1
ATOM 2951 C CA . LEU A 1 369 ? -18.312 34.418 17.517 1.00 95.75 369 LEU A CA 1
ATOM 2952 C C . LEU A 1 369 ? -19.689 33.977 17.024 1.00 95.75 369 LEU A C 1
ATOM 2954 O O . LEU A 1 369 ? -20.134 34.438 15.973 1.00 95.75 369 LEU A O 1
ATOM 2958 N N . TYR A 1 370 ? -20.340 33.102 17.784 1.00 94.44 370 TYR A N 1
ATOM 2959 C CA . TYR A 1 370 ? -21.715 32.664 17.551 1.00 94.44 370 TYR A CA 1
ATOM 2960 C C . TYR A 1 370 ? -22.619 33.374 18.556 1.00 94.44 370 TYR A C 1
ATOM 2962 O O . TYR A 1 370 ? -22.343 33.316 19.756 1.00 94.44 370 TYR A O 1
ATOM 2970 N N . LEU A 1 371 ? -23.654 34.066 18.083 1.00 92.81 371 LEU A N 1
ATOM 2971 C CA . LEU A 1 371 ? -24.618 34.772 18.929 1.00 92.81 371 LEU A CA 1
ATOM 2972 C C . LEU A 1 371 ? -25.882 33.932 19.135 1.00 92.81 371 LEU A C 1
ATOM 2974 O O . LEU A 1 371 ? -26.255 33.128 18.282 1.00 92.81 371 LEU A O 1
ATOM 2978 N N . THR A 1 372 ? -26.590 34.182 20.236 1.00 87.69 372 THR A N 1
ATOM 2979 C CA . THR A 1 372 ? -27.884 33.543 20.544 1.00 87.69 372 THR A CA 1
ATOM 2980 C C . THR A 1 372 ? -28.974 33.842 19.509 1.00 87.69 372 THR A C 1
ATOM 2982 O O . THR A 1 372 ? -29.940 33.096 19.400 1.00 87.69 372 THR A O 1
ATOM 2985 N N . THR A 1 373 ? -28.809 34.901 18.712 1.00 82.81 373 THR A N 1
ATOM 2986 C CA . THR A 1 373 ? -29.697 35.271 17.598 1.00 82.81 373 THR A CA 1
ATOM 2987 C C . THR A 1 373 ? -29.490 34.426 16.335 1.00 82.81 373 THR A C 1
ATOM 2989 O O . THR A 1 373 ? -30.248 34.569 15.379 1.00 82.81 373 THR A O 1
ATOM 2992 N N . GLY A 1 374 ? -28.456 33.580 16.293 1.00 83.94 374 GLY A N 1
ATOM 2993 C CA . GLY A 1 374 ? -28.035 32.844 15.096 1.00 83.94 374 GLY A CA 1
ATOM 2994 C C . GLY A 1 374 ? -27.037 33.600 14.210 1.00 83.94 374 GLY A C 1
ATOM 2995 O O . GLY A 1 374 ? -26.508 33.020 13.264 1.00 83.94 374 GLY A O 1
ATOM 2996 N N . GLU A 1 375 ? -26.723 34.864 14.526 1.00 91.38 375 GLU A N 1
ATOM 2997 C CA . GLU A 1 375 ? -25.668 35.604 13.827 1.00 91.38 375 GLU A CA 1
ATOM 2998 C C . GLU A 1 375 ? -24.278 35.008 14.096 1.00 91.38 375 GLU A C 1
ATOM 3000 O O . GLU A 1 375 ? -23.940 34.652 15.230 1.00 91.38 375 GLU A O 1
ATOM 3005 N N . VAL A 1 376 ? -23.429 34.985 13.062 1.00 94.62 376 VAL A N 1
ATOM 3006 C CA . VAL A 1 376 ? -22.038 34.518 13.174 1.00 94.62 376 VAL A CA 1
ATOM 3007 C C . VAL A 1 376 ? -21.069 35.574 12.656 1.00 94.62 376 VAL A C 1
ATOM 3009 O O . VAL A 1 376 ? -21.237 36.123 11.562 1.00 94.62 376 VAL A O 1
ATOM 3012 N N . TRP A 1 377 ? -20.017 35.834 13.432 1.00 95.38 377 TRP A N 1
ATOM 3013 C CA . TRP A 1 377 ? -18.984 36.825 13.133 1.00 95.38 377 TRP A CA 1
ATOM 3014 C C . TRP A 1 377 ? -17.589 36.206 13.141 1.00 95.38 377 TRP A C 1
ATOM 3016 O O . TRP A 1 377 ? -17.291 35.332 13.949 1.00 95.38 377 TRP A O 1
ATOM 3026 N N . VAL A 1 378 ? -16.706 36.709 12.278 1.00 96.62 378 VAL A N 1
ATOM 3027 C CA . VAL A 1 378 ? -15.270 36.400 12.294 1.00 96.62 378 VAL A CA 1
ATOM 3028 C C . VAL A 1 378 ? -14.456 37.653 12.603 1.00 96.62 378 VAL A C 1
ATOM 3030 O O . VAL A 1 378 ? -14.729 38.727 12.062 1.00 96.62 378 VAL A O 1
ATOM 3033 N N . GLU A 1 379 ? -13.433 37.514 13.442 1.00 97.06 379 GLU A N 1
ATOM 3034 C CA . GLU A 1 379 ? -12.483 38.568 13.805 1.00 97.06 379 GLU A CA 1
ATOM 3035 C C . GLU A 1 379 ? -11.035 38.103 13.644 1.00 97.06 379 GLU A C 1
ATOM 3037 O O . GLU A 1 379 ? -10.716 36.947 13.914 1.00 97.06 379 GLU A O 1
ATOM 3042 N N . PHE A 1 380 ? -10.136 39.015 13.271 1.00 97.00 380 PHE A N 1
ATOM 3043 C CA . PHE A 1 380 ? -8.690 38.782 13.230 1.00 97.00 380 PHE A CA 1
ATOM 3044 C C . PHE A 1 380 ? -7.975 39.758 14.160 1.00 97.00 380 PHE A C 1
ATOM 3046 O O . PHE A 1 380 ? -8.089 40.975 13.998 1.00 97.00 380 PHE A O 1
ATOM 3053 N N . TRP A 1 381 ? -7.199 39.219 15.095 1.00 96.12 381 TRP A N 1
ATOM 3054 C CA . TRP A 1 381 ? -6.483 39.963 16.127 1.00 96.12 381 TRP A CA 1
ATOM 3055 C C . TRP A 1 381 ? -4.979 39.802 15.934 1.00 96.12 381 TRP A C 1
ATOM 3057 O O . TRP A 1 381 ? -4.488 38.679 15.808 1.00 96.12 381 TRP A O 1
ATOM 3067 N N . THR A 1 382 ? -4.238 40.910 15.917 1.00 94.50 382 THR A N 1
ATOM 3068 C CA . THR A 1 382 ? -2.775 40.890 15.778 1.00 94.50 382 THR A CA 1
ATOM 3069 C C . THR A 1 382 ? -2.077 41.471 16.994 1.00 94.50 382 THR A C 1
ATOM 3071 O O . THR A 1 382 ? -2.646 42.264 17.742 1.00 94.50 382 THR A O 1
ATOM 3074 N N . VAL A 1 383 ? -0.831 41.048 17.202 1.00 91.25 383 VAL A N 1
ATOM 3075 C CA . VAL A 1 383 ? 0.027 41.565 18.271 1.00 91.25 383 VAL A CA 1
ATOM 3076 C C . VAL A 1 383 ? 0.230 43.069 18.089 1.00 91.25 383 VAL A C 1
ATOM 3078 O O . VAL A 1 383 ? 0.530 43.537 16.988 1.00 91.25 383 VAL A O 1
ATOM 3081 N N . ASP A 1 384 ? 0.109 43.813 19.180 1.00 86.75 384 ASP A N 1
ATOM 3082 C CA . ASP A 1 384 ? 0.441 45.230 19.260 1.00 86.75 384 ASP A CA 1
ATOM 3083 C C . ASP A 1 384 ? 1.520 45.408 20.335 1.00 86.75 384 ASP A C 1
ATOM 3085 O O . ASP A 1 384 ? 1.395 44.888 21.442 1.00 86.75 384 ASP A O 1
ATOM 3089 N N . GLU A 1 385 ? 2.604 46.108 20.000 1.00 81.00 385 GLU A N 1
ATOM 3090 C CA . GLU A 1 385 ? 3.706 46.370 20.935 1.00 81.00 385 GLU A CA 1
ATOM 3091 C C . GLU A 1 385 ? 3.297 47.335 22.063 1.00 81.00 385 GLU A C 1
ATOM 3093 O O . GLU A 1 385 ? 3.949 47.381 23.104 1.00 81.00 385 GLU A O 1
ATOM 3098 N N . THR A 1 386 ? 2.210 48.087 21.872 1.00 81.25 386 THR A N 1
ATOM 3099 C CA . THR A 1 386 ? 1.701 49.099 22.808 1.00 81.25 386 THR A CA 1
ATOM 3100 C C . THR A 1 386 ? 0.472 48.645 23.597 1.00 81.25 386 THR A C 1
ATOM 3102 O O . THR A 1 386 ? 0.183 49.213 24.650 1.00 81.25 386 THR A O 1
ATOM 3105 N N . ASN A 1 387 ? -0.231 47.603 23.138 1.00 84.88 387 ASN A N 1
ATOM 3106 C CA . ASN A 1 387 ? -1.440 47.080 23.773 1.00 84.88 387 ASN A CA 1
ATOM 3107 C C . ASN A 1 387 ? -1.383 45.552 23.910 1.00 84.88 387 ASN A C 1
ATOM 3109 O O . ASN A 1 387 ? -1.477 44.820 22.927 1.00 84.88 387 ASN A O 1
ATOM 3113 N N . LEU A 1 388 ? -1.337 45.054 25.149 1.00 82.25 388 LEU A N 1
ATOM 3114 C CA . LEU A 1 388 ? -1.310 43.613 25.435 1.00 82.25 388 LEU A CA 1
ATOM 3115 C C . LEU A 1 388 ? -2.592 42.873 25.004 1.00 82.25 388 LEU A C 1
ATOM 3117 O O . LEU A 1 388 ? -2.541 41.662 24.797 1.00 82.25 388 LEU A O 1
ATOM 3121 N N . LYS A 1 389 ? -3.724 43.576 24.826 1.00 85.38 389 LYS A N 1
ATOM 3122 C CA . LYS A 1 389 ? -4.953 43.011 24.231 1.00 85.38 389 LYS A CA 1
ATOM 3123 C C . LYS A 1 389 ? -4.936 43.001 22.694 1.00 85.38 389 LYS A C 1
ATOM 3125 O O . LYS A 1 389 ? -5.859 42.458 22.087 1.00 85.38 389 LYS A O 1
ATOM 3130 N N . GLY A 1 390 ? -3.881 43.532 22.075 1.00 91.06 390 GLY A N 1
ATOM 3131 C CA . GLY A 1 390 ? -3.654 43.525 20.632 1.00 91.06 390 GLY A CA 1
ATOM 3132 C C . GLY A 1 390 ? -4.539 44.486 19.842 1.00 91.06 390 GLY A C 1
ATOM 3133 O O . GLY A 1 390 ? -5.272 45.305 20.393 1.00 91.06 390 GLY A O 1
ATOM 3134 N N . GLU A 1 391 ? -4.454 44.362 18.519 1.00 92.62 391 GLU A N 1
ATOM 3135 C CA . GLU A 1 391 ? -5.140 45.194 17.528 1.00 92.62 391 GLU A CA 1
ATOM 3136 C C . GLU A 1 391 ? -6.163 44.350 16.744 1.00 92.62 391 GLU A C 1
ATOM 3138 O O . GLU A 1 391 ? -5.789 43.391 16.055 1.00 92.62 391 GLU A O 1
ATOM 3143 N N . LEU A 1 392 ? -7.449 44.726 16.790 1.00 93.94 392 LEU A N 1
ATOM 3144 C CA . LEU A 1 392 ? -8.472 44.167 15.899 1.00 93.94 392 LEU A CA 1
ATOM 3145 C C . LEU A 1 392 ? -8.200 44.651 14.470 1.00 93.94 392 LEU A C 1
ATOM 3147 O O . LEU A 1 392 ? -8.363 45.826 14.155 1.00 93.94 392 LEU A O 1
ATOM 3151 N N . SER A 1 393 ? -7.768 43.739 13.603 1.00 93.56 393 SER A N 1
ATOM 3152 C CA . SER A 1 393 ? -7.272 44.059 12.259 1.00 93.56 393 SER A CA 1
ATOM 3153 C C . SER A 1 393 ? -8.316 43.861 11.154 1.00 93.56 393 SER A C 1
ATOM 3155 O O . SER A 1 393 ? -8.152 44.402 10.060 1.00 93.56 393 SER A O 1
ATOM 3157 N N . PHE A 1 394 ? -9.356 43.060 11.414 1.00 95.12 394 PHE A N 1
ATOM 3158 C CA . PHE A 1 394 ? -10.484 42.822 10.508 1.00 95.12 394 PHE A CA 1
ATOM 3159 C C . PHE A 1 394 ? -11.649 42.159 11.255 1.00 95.12 394 PHE A C 1
ATOM 3161 O O . PHE A 1 394 ? -11.418 41.317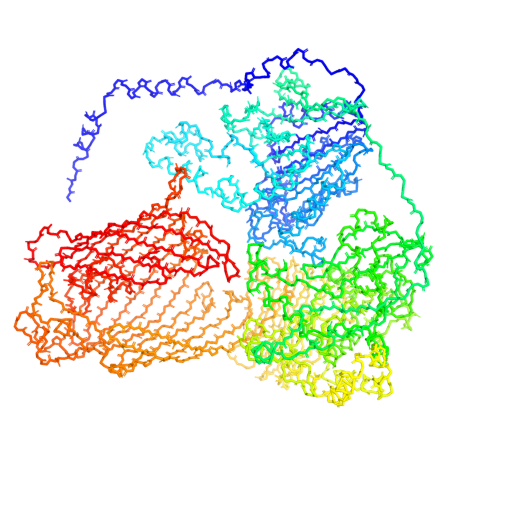 12.124 1.00 95.12 394 PHE A O 1
ATOM 3168 N N . ARG A 1 395 ? -12.889 42.496 10.882 1.00 95.06 395 ARG A N 1
ATOM 3169 C CA . ARG A 1 395 ? -14.126 41.859 11.357 1.00 95.06 395 ARG A CA 1
ATOM 3170 C C . ARG A 1 395 ? -15.103 41.701 10.192 1.00 95.06 395 ARG A C 1
ATOM 3172 O O . ARG A 1 395 ? -15.183 42.586 9.344 1.00 95.06 395 ARG A O 1
ATOM 3179 N N . LYS A 1 396 ? -15.870 40.612 10.159 1.00 92.81 396 LYS A N 1
ATOM 3180 C CA . LYS A 1 396 ? -16.966 40.437 9.196 1.00 92.81 396 LYS A CA 1
ATOM 3181 C C . LYS A 1 396 ? -18.111 39.616 9.795 1.00 92.81 396 LYS A C 1
ATOM 3183 O O . LYS A 1 396 ? -17.853 38.597 10.429 1.00 92.81 396 LYS A O 1
ATOM 3188 N N . LYS A 1 397 ? -19.357 40.031 9.542 1.00 92.38 397 LYS A N 1
ATOM 3189 C CA . LYS A 1 397 ? -20.543 39.185 9.736 1.00 92.38 397 LYS A CA 1
ATOM 3190 C C . LYS A 1 397 ? -20.637 38.193 8.581 1.00 92.38 397 LYS A C 1
ATOM 3192 O O . LYS A 1 397 ? -20.622 38.608 7.420 1.00 92.38 397 LYS A O 1
ATOM 3197 N N . ILE A 1 398 ? -20.659 36.905 8.898 1.00 91.44 398 ILE A N 1
ATOM 3198 C CA . ILE A 1 398 ? -20.635 35.816 7.912 1.00 91.44 398 ILE A CA 1
ATOM 3199 C C . ILE A 1 398 ? -21.972 35.074 7.819 1.00 91.44 398 ILE A C 1
ATOM 3201 O O . ILE A 1 398 ? -22.227 34.453 6.796 1.00 91.44 398 ILE A O 1
ATOM 3205 N N . GLN A 1 399 ? -22.853 35.220 8.813 1.00 89.38 399 GLN A N 1
ATOM 3206 C CA . GLN A 1 399 ? -24.213 34.677 8.798 1.00 89.38 399 GLN A CA 1
ATOM 3207 C C . GLN A 1 399 ? -25.194 35.632 9.494 1.00 89.38 399 GLN A C 1
ATOM 3209 O O . GLN A 1 399 ? -24.844 36.253 10.499 1.00 89.38 399 GLN A O 1
ATOM 3214 N N . GLU A 1 400 ? -26.400 35.753 8.932 1.00 84.25 400 GLU A N 1
ATOM 3215 C CA . GLU A 1 400 ? -27.525 36.531 9.479 1.00 84.25 400 GLU A CA 1
ATOM 3216 C C . GLU A 1 400 ? -28.323 35.718 10.521 1.00 84.25 400 GLU A C 1
ATOM 3218 O O . GLU A 1 400 ? -28.16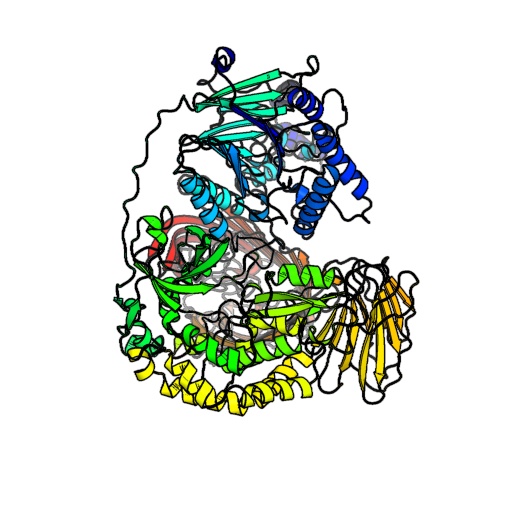3 34.502 10.603 1.00 84.25 400 GLU A O 1
ATOM 3223 N N . ALA A 1 401 ? -29.177 36.384 11.309 1.00 74.38 401 ALA A N 1
ATOM 3224 C CA . ALA A 1 401 ? -30.026 35.752 12.325 1.00 74.38 401 ALA A CA 1
ATOM 3225 C C . ALA A 1 401 ? -30.984 34.695 11.734 1.00 74.38 401 ALA A C 1
ATOM 3227 O O . ALA A 1 401 ? -31.475 34.848 10.613 1.00 74.38 401 ALA A O 1
ATOM 3228 N N . ASP A 1 402 ? -31.237 33.632 12.497 1.00 65.75 402 ASP A N 1
ATOM 3229 C CA . ASP A 1 402 ? -31.882 32.409 12.007 1.00 65.75 402 ASP A CA 1
ATOM 3230 C C . ASP A 1 402 ? -33.411 32.551 11.826 1.00 65.75 402 ASP A C 1
ATOM 3232 O O . ASP A 1 402 ? -34.088 33.237 12.597 1.00 65.75 402 ASP A O 1
ATOM 3236 N N . THR A 1 403 ? -33.976 31.858 10.832 1.00 49.53 403 THR A N 1
ATOM 3237 C CA . THR A 1 403 ? -35.428 31.649 10.662 1.00 49.53 403 THR A CA 1
ATOM 3238 C C . THR A 1 403 ? -35.692 30.148 10.681 1.00 49.53 403 THR A C 1
ATOM 3240 O O . THR A 1 403 ? -35.400 29.467 9.702 1.00 49.53 403 THR A O 1
ATOM 3243 N N . GLN A 1 404 ? -36.223 29.632 11.792 1.00 41.91 404 GLN A N 1
ATOM 3244 C CA . GLN A 1 404 ? -36.405 28.191 12.002 1.00 41.91 404 GLN A CA 1
ATOM 3245 C C . GLN A 1 404 ? -37.522 27.588 11.130 1.00 41.91 404 GLN A C 1
ATOM 3247 O O . GLN A 1 404 ? -38.656 28.069 11.144 1.00 41.91 404 GLN A O 1
ATOM 3252 N N . GLU A 1 405 ? -37.222 26.473 10.456 1.00 37.00 405 GLU A N 1
ATOM 3253 C CA . GLU A 1 405 ? -38.201 25.519 9.912 1.00 37.00 405 GLU A CA 1
ATOM 3254 C C . GLU A 1 405 ? -38.253 24.259 10.797 1.00 37.00 405 GLU A C 1
ATOM 3256 O O . GLU A 1 405 ? -37.223 23.717 11.193 1.00 37.00 405 GLU A O 1
ATOM 3261 N N . VAL A 1 406 ? -39.467 23.788 11.108 1.00 35.41 406 VAL A N 1
ATOM 3262 C CA . VAL A 1 406 ? -39.736 22.623 11.971 1.00 35.41 406 VAL A CA 1
ATOM 3263 C C . VAL A 1 406 ? -39.995 21.381 11.111 1.00 35.41 406 VAL A C 1
ATOM 3265 O O . VAL A 1 406 ? -40.852 21.404 10.228 1.00 35.41 406 VAL A O 1
ATOM 3268 N N . LEU A 1 407 ? -39.290 20.280 11.389 1.00 42.56 407 LEU A N 1
ATOM 3269 C CA . LEU A 1 407 ? -39.532 18.973 10.762 1.00 42.56 407 LEU A CA 1
ATOM 3270 C C . LEU A 1 407 ? -40.729 18.244 11.417 1.00 42.56 407 LEU A C 1
ATOM 3272 O O . LEU A 1 407 ? -40.875 18.303 12.638 1.00 42.56 407 LEU A O 1
ATOM 3276 N N . PRO A 1 408 ? -41.575 17.535 10.641 1.00 36.41 408 PRO A N 1
ATOM 3277 C CA . PRO A 1 408 ? -42.777 16.871 11.150 1.00 36.41 408 PRO A CA 1
ATOM 3278 C C . PRO A 1 408 ? -42.490 15.546 11.881 1.00 36.41 408 PRO A C 1
ATOM 3280 O O . PRO A 1 408 ? -41.550 14.821 11.549 1.00 36.41 408 PRO A O 1
ATOM 3283 N N . GLU A 1 409 ? -43.354 15.216 12.848 1.00 38.03 409 GLU A N 1
ATOM 3284 C CA . GLU A 1 409 ? -43.334 13.969 13.628 1.00 38.03 409 GLU A CA 1
ATOM 3285 C C . GLU A 1 409 ? -43.582 12.716 12.766 1.00 38.03 409 GLU A C 1
ATOM 3287 O O . GLU A 1 409 ? -44.444 12.686 11.885 1.00 38.03 409 GLU A O 1
ATOM 3292 N N . LEU A 1 410 ? -42.822 11.653 13.050 1.00 45.44 410 LEU A N 1
ATOM 3293 C CA . LEU A 1 410 ? -42.893 10.361 12.365 1.00 45.44 410 LEU A CA 1
ATOM 3294 C C . LEU A 1 410 ? -44.011 9.485 12.959 1.00 45.44 410 LEU A C 1
ATOM 3296 O O . LEU A 1 410 ? -44.044 9.225 14.159 1.00 45.44 410 LEU A O 1
ATOM 3300 N N . SER A 1 411 ? -44.900 8.992 12.094 1.00 50.19 411 SER A N 1
ATOM 3301 C CA . SER A 1 411 ? -46.011 8.088 12.421 1.00 50.19 411 SER A CA 1
ATOM 3302 C C . SER A 1 411 ? -45.558 6.681 12.841 1.00 50.19 411 SER A C 1
ATOM 3304 O O . SER A 1 411 ? -44.574 6.155 12.319 1.00 50.19 411 SER A O 1
ATOM 3306 N N . THR A 1 412 ? -46.348 6.027 13.698 1.00 53.91 412 THR A N 1
ATOM 3307 C CA . THR A 1 412 ? -46.183 4.634 14.151 1.00 53.91 412 THR A CA 1
ATOM 3308 C C . THR A 1 412 ? -46.584 3.623 13.068 1.00 53.91 412 THR A C 1
ATOM 3310 O O . THR A 1 412 ? -47.724 3.641 12.607 1.00 53.91 412 THR A O 1
ATOM 3313 N N . VAL A 1 413 ? -45.671 2.725 12.688 1.00 65.88 413 VAL A N 1
ATOM 3314 C CA . VAL A 1 413 ? -45.898 1.604 11.751 1.00 65.88 413 VAL A CA 1
ATOM 3315 C C . VAL A 1 413 ? -45.521 0.296 12.463 1.00 65.88 413 VAL A C 1
ATOM 3317 O O . VAL A 1 413 ? -44.558 0.306 13.216 1.00 65.88 413 VAL A O 1
ATOM 3320 N N . ASP A 1 414 ? -46.253 -0.803 12.269 1.00 73.50 414 ASP A N 1
ATOM 3321 C CA . ASP A 1 414 ? -45.989 -2.126 12.879 1.00 73.50 414 ASP A CA 1
ATOM 3322 C C . ASP A 1 414 ? -45.766 -3.169 11.770 1.00 73.50 414 ASP A C 1
ATOM 3324 O O . ASP A 1 414 ? -46.537 -3.216 10.807 1.00 73.50 414 ASP A O 1
ATOM 3328 N N . PHE A 1 415 ? -44.698 -3.967 11.880 1.00 78.88 415 PHE A N 1
ATOM 3329 C CA . PHE A 1 415 ? -44.310 -4.992 10.900 1.00 78.88 415 PHE A CA 1
ATOM 3330 C C . PHE A 1 415 ? -44.128 -6.391 11.518 1.00 78.88 415 PHE A C 1
ATOM 3332 O O . PHE A 1 415 ? -43.682 -7.305 10.819 1.00 78.88 415 PHE A O 1
ATOM 3339 N N . SER A 1 416 ? -44.460 -6.567 12.800 1.00 66.50 416 SER A N 1
ATOM 3340 C CA . SER A 1 416 ? -44.076 -7.724 13.626 1.00 66.50 416 SER A CA 1
ATOM 3341 C C . SER A 1 416 ? -44.513 -9.105 13.100 1.00 66.50 416 SER A C 1
ATOM 3343 O O . SER A 1 416 ? -43.774 -10.071 13.286 1.00 66.50 416 SER A O 1
ATOM 3345 N N . ASP A 1 417 ? -45.624 -9.191 12.357 1.00 67.75 417 ASP A N 1
ATOM 3346 C CA . ASP A 1 417 ? -46.173 -10.450 11.812 1.00 67.75 417 ASP A CA 1
ATOM 3347 C C . ASP A 1 417 ? -46.004 -10.611 10.283 1.00 67.75 417 ASP A C 1
ATOM 3349 O O . ASP A 1 417 ? -46.623 -11.473 9.653 1.00 67.75 417 ASP A O 1
ATOM 3353 N N . SER A 1 418 ? -45.184 -9.774 9.638 1.00 79.31 418 SER A N 1
ATOM 3354 C CA . SER A 1 418 ? -45.052 -9.774 8.174 1.00 79.31 418 SER A CA 1
ATOM 3355 C C . SER A 1 418 ? -43.963 -10.730 7.669 1.00 79.31 418 SER A C 1
ATOM 3357 O O . SER A 1 418 ? -42.810 -10.679 8.097 1.00 79.31 418 SER A O 1
ATOM 3359 N N . VAL A 1 419 ? -44.305 -11.556 6.676 1.00 84.06 419 VAL A N 1
ATOM 3360 C CA . VAL A 1 419 ? -43.363 -12.385 5.902 1.00 84.06 419 VAL A CA 1
ATOM 3361 C C . VAL A 1 419 ? -43.426 -11.959 4.443 1.00 84.06 419 VAL A C 1
ATOM 3363 O O . VAL A 1 419 ? -44.512 -11.764 3.896 1.00 84.06 419 VAL A O 1
ATOM 3366 N N . ILE A 1 420 ? -42.270 -11.844 3.794 1.00 89.00 420 ILE A N 1
ATOM 3367 C CA . ILE A 1 420 ? -42.187 -11.558 2.362 1.00 89.00 420 ILE A CA 1
ATOM 3368 C C . ILE A 1 420 ? -41.423 -12.653 1.624 1.00 89.00 420 ILE A C 1
ATOM 3370 O O . ILE A 1 420 ? -40.554 -13.314 2.187 1.00 89.00 420 ILE A O 1
ATOM 3374 N N . VAL A 1 421 ? -41.716 -12.811 0.336 1.00 88.56 421 VAL A N 1
ATOM 3375 C CA . VAL A 1 421 ? -40.891 -13.610 -0.574 1.00 88.56 421 VAL A CA 1
ATOM 3376 C C . VAL A 1 421 ? -39.947 -12.664 -1.302 1.00 88.56 421 VAL A C 1
ATOM 3378 O O . VAL A 1 421 ? -40.395 -11.734 -1.970 1.00 88.56 421 VAL A O 1
ATOM 3381 N N . TYR A 1 422 ? -38.643 -12.891 -1.173 1.00 89.31 422 TYR A N 1
ATOM 3382 C CA . TYR A 1 422 ? -37.612 -12.019 -1.732 1.00 89.31 422 TYR A CA 1
ATOM 3383 C C . TYR A 1 422 ? -36.511 -12.833 -2.419 1.00 89.31 422 TYR A C 1
ATOM 3385 O O . TYR A 1 422 ? -36.250 -13.979 -2.051 1.00 89.31 422 TYR A O 1
ATOM 3393 N N . ARG A 1 423 ? -35.845 -12.246 -3.416 1.00 90.06 423 ARG A N 1
ATOM 3394 C CA . ARG A 1 423 ? -34.668 -12.830 -4.083 1.00 90.06 423 ARG A CA 1
ATOM 3395 C C . ARG A 1 423 ? -33.430 -12.055 -3.660 1.00 90.06 423 ARG A C 1
ATOM 3397 O O . ARG A 1 423 ? -33.431 -10.828 -3.722 1.00 90.06 423 ARG A O 1
ATOM 3404 N N . ALA A 1 424 ? -32.369 -12.742 -3.238 1.00 88.56 424 ALA A N 1
ATOM 3405 C CA . ALA A 1 424 ? -31.177 -12.060 -2.737 1.00 88.56 424 ALA A CA 1
ATOM 3406 C C . ALA A 1 424 ? -30.532 -11.149 -3.789 1.00 88.56 424 ALA A C 1
ATOM 3408 O O . ALA A 1 424 ? -30.086 -10.066 -3.422 1.00 88.56 424 ALA A O 1
ATOM 3409 N N . ALA A 1 425 ? -30.486 -11.555 -5.063 1.00 88.44 425 ALA A N 1
ATOM 3410 C CA . ALA A 1 425 ? -29.999 -10.743 -6.180 1.00 88.44 425 ALA A CA 1
ATOM 3411 C C . ALA A 1 425 ? -30.470 -11.299 -7.537 1.00 88.44 425 ALA A C 1
ATOM 3413 O O . ALA A 1 425 ? -29.936 -12.293 -8.028 1.00 88.44 425 ALA A O 1
ATOM 3414 N N . GLU A 1 426 ? -31.424 -10.629 -8.186 1.00 85.38 426 GLU A N 1
ATOM 3415 C CA . GLU A 1 426 ? -31.896 -11.009 -9.530 1.00 85.38 426 GLU A CA 1
ATOM 3416 C C . GLU A 1 426 ? -30.827 -10.783 -10.613 1.00 85.38 426 GLU A C 1
ATOM 3418 O O . GLU A 1 426 ? -30.739 -11.529 -11.584 1.00 85.38 426 GLU A O 1
ATOM 3423 N N . GLN A 1 427 ? -29.935 -9.807 -10.419 1.00 86.12 427 GLN A N 1
ATOM 3424 C CA . GLN A 1 427 ? -28.902 -9.438 -11.392 1.00 86.12 427 GLN A CA 1
ATOM 3425 C C . GLN A 1 427 ? -27.850 -10.531 -11.673 1.00 86.12 427 GLN A C 1
ATOM 3427 O O . GLN A 1 427 ? -27.050 -10.386 -12.600 1.00 86.12 427 GLN A O 1
ATOM 3432 N N . PHE A 1 428 ? -27.813 -11.612 -10.885 1.00 91.00 428 PHE A N 1
ATOM 3433 C CA . PHE A 1 428 ? -26.853 -12.705 -11.065 1.00 91.00 428 PHE A CA 1
ATOM 3434 C C . PHE A 1 428 ? -27.302 -13.791 -12.043 1.00 91.00 428 PHE A C 1
ATOM 3436 O O . PHE A 1 428 ? -26.507 -14.696 -12.324 1.00 91.00 428 PHE A O 1
ATOM 3443 N N . GLU A 1 429 ? -28.501 -13.679 -12.626 1.00 88.62 429 GLU A N 1
ATOM 3444 C CA . GLU A 1 429 ? -28.903 -14.523 -13.752 1.00 88.62 429 GLU A CA 1
ATOM 3445 C C . GLU A 1 429 ? -27.840 -14.507 -14.869 1.00 88.62 429 GLU A C 1
ATOM 3447 O O . GLU A 1 429 ? -27.252 -13.477 -15.226 1.00 88.62 429 GLU A O 1
ATOM 3452 N N . ALA A 1 430 ? -27.539 -15.692 -15.405 1.00 89.81 430 ALA A N 1
ATOM 3453 C CA . ALA A 1 430 ? -26.467 -15.873 -16.374 1.00 89.81 430 ALA A CA 1
ATOM 3454 C C . ALA A 1 430 ? -26.870 -16.818 -17.504 1.00 89.81 430 ALA A C 1
ATOM 3456 O O . ALA A 1 430 ? -27.381 -17.916 -17.286 1.00 89.81 430 ALA A O 1
ATOM 3457 N N . SER A 1 431 ? -26.563 -16.410 -18.737 1.00 92.00 431 SER A N 1
ATOM 3458 C CA . SER A 1 431 ? -26.635 -17.291 -19.900 1.00 92.00 431 SER A CA 1
ATOM 3459 C C . SER A 1 431 ? -25.539 -18.362 -19.842 1.00 92.00 431 SER A C 1
ATOM 3461 O O . SER A 1 431 ? -24.527 -18.202 -19.157 1.00 92.00 431 SER A O 1
ATOM 3463 N N . LYS A 1 432 ? -25.680 -19.438 -20.630 1.00 92.44 432 LYS A N 1
ATOM 3464 C CA . LYS A 1 432 ? -24.655 -20.498 -20.729 1.00 92.44 432 LYS A CA 1
ATOM 3465 C C . LYS A 1 432 ? -23.264 -19.952 -21.087 1.00 92.44 432 LYS A C 1
ATOM 3467 O O . LYS A 1 432 ? -22.268 -20.463 -20.589 1.00 92.44 432 LYS A O 1
ATOM 3472 N N . LEU A 1 433 ? -23.198 -18.905 -21.917 1.00 92.56 433 LEU A N 1
ATOM 3473 C CA . LEU A 1 433 ? -21.939 -18.265 -22.304 1.00 92.56 433 LEU A CA 1
ATOM 3474 C C . LEU A 1 433 ? -21.320 -17.472 -21.145 1.00 92.56 433 LEU A C 1
ATOM 3476 O O . LEU A 1 433 ? -20.123 -17.600 -20.896 1.00 92.56 433 LEU A O 1
ATOM 3480 N N . LYS A 1 434 ? -22.128 -16.694 -20.409 1.00 90.56 434 LYS A N 1
ATOM 3481 C CA . LYS A 1 434 ? -21.662 -15.971 -19.214 1.00 90.56 434 LYS A CA 1
ATOM 3482 C C . LYS A 1 434 ? -21.158 -16.958 -18.159 1.00 90.56 434 LYS A C 1
ATOM 3484 O O . LYS A 1 434 ? -20.057 -16.775 -17.658 1.00 90.56 434 LYS A O 1
ATOM 3489 N N . ALA A 1 435 ? -21.888 -18.049 -17.925 1.00 92.31 435 ALA A N 1
ATOM 3490 C CA . ALA A 1 435 ? -21.491 -19.090 -16.979 1.00 92.31 435 ALA A CA 1
ATOM 3491 C C . ALA A 1 435 ? -20.225 -19.866 -17.392 1.00 92.31 435 ALA A C 1
ATOM 3493 O O . ALA A 1 435 ? -19.491 -20.349 -16.538 1.00 92.31 435 ALA A O 1
ATOM 3494 N N . PHE A 1 436 ? -19.931 -19.985 -18.692 1.00 94.31 436 PHE A N 1
ATOM 3495 C CA . PHE A 1 436 ? -18.675 -20.584 -19.155 1.00 94.31 436 PHE A CA 1
ATOM 3496 C C . PHE A 1 436 ? -17.456 -19.714 -18.796 1.00 94.31 436 PHE A C 1
ATOM 3498 O O . PHE A 1 436 ? -16.451 -20.224 -18.299 1.00 94.31 436 PHE A O 1
ATOM 3505 N N . PHE A 1 437 ? -17.539 -18.398 -19.024 1.00 92.62 437 PHE A N 1
ATOM 3506 C CA . PHE A 1 437 ? -16.426 -17.481 -18.751 1.00 92.62 437 PHE A CA 1
ATOM 3507 C C . PHE A 1 437 ? -16.310 -17.079 -17.278 1.00 92.62 437 PHE A C 1
ATOM 3509 O O . PHE A 1 437 ? -15.191 -17.006 -16.777 1.00 92.62 437 PHE A O 1
ATOM 3516 N N . PHE A 1 438 ? -17.438 -16.834 -16.610 1.00 92.38 438 PHE A N 1
ATOM 3517 C CA . PHE A 1 438 ? -17.548 -16.249 -15.265 1.00 92.38 438 PHE A CA 1
ATOM 3518 C C . PHE A 1 438 ? -18.252 -17.165 -14.258 1.00 92.38 438 PHE A C 1
ATOM 3520 O O . PHE A 1 438 ? -18.750 -16.693 -13.244 1.00 92.38 438 PHE A O 1
ATOM 3527 N N . GLY A 1 439 ? -18.360 -18.454 -14.571 1.00 93.94 439 GLY A N 1
ATOM 3528 C CA . GLY A 1 439 ? -18.782 -19.458 -13.606 1.00 93.94 439 GLY A CA 1
ATOM 3529 C C . GLY A 1 439 ? -20.294 -19.625 -13.431 1.00 93.94 439 GLY A C 1
ATOM 3530 O O . GLY A 1 439 ? -21.100 -18.721 -13.684 1.00 93.94 439 GLY A O 1
ATOM 3531 N N . LYS A 1 440 ? -20.690 -20.831 -13.005 1.00 93.06 440 LYS A N 1
ATOM 3532 C CA . LYS A 1 440 ? -22.061 -21.127 -12.553 1.00 93.06 440 LYS A CA 1
ATOM 3533 C C . LYS A 1 440 ? -22.248 -20.689 -11.102 1.00 93.06 440 LYS A C 1
ATOM 3535 O O . LYS A 1 440 ? -23.320 -20.179 -10.775 1.00 93.06 440 LYS A O 1
ATOM 3540 N N . GLU A 1 441 ? -21.210 -20.873 -10.281 1.00 92.62 441 GLU A N 1
ATOM 3541 C CA . GLU A 1 441 ? -21.117 -20.395 -8.897 1.00 92.62 441 GLU A CA 1
ATOM 3542 C C . GLU A 1 441 ? -22.395 -20.713 -8.081 1.00 92.62 441 GLU A C 1
ATOM 3544 O O . GLU A 1 441 ? -22.968 -21.797 -8.236 1.00 92.62 441 GLU A O 1
ATOM 3549 N N . TYR A 1 442 ? -22.859 -19.790 -7.225 1.00 95.25 442 TYR A N 1
ATOM 3550 C CA . TYR A 1 442 ? -24.135 -19.883 -6.498 1.00 95.25 442 TYR A CA 1
ATOM 3551 C C . TYR A 1 442 ? -25.256 -19.045 -7.119 1.00 95.25 442 TYR A C 1
ATOM 3553 O O . TYR A 1 442 ? -26.208 -18.667 -6.436 1.00 95.25 442 TYR A O 1
ATOM 3561 N N . ARG A 1 443 ? -25.187 -18.734 -8.419 1.00 94.69 443 ARG A N 1
ATOM 3562 C CA . ARG A 1 443 ? -26.168 -17.856 -9.091 1.00 94.69 443 ARG A CA 1
ATOM 3563 C C . ARG A 1 443 ? -27.617 -18.319 -8.908 1.00 94.69 443 ARG A C 1
ATOM 3565 O O . ARG A 1 443 ? -28.506 -17.489 -8.729 1.00 94.69 443 ARG A O 1
ATOM 3572 N N . SER A 1 444 ? -27.862 -19.631 -8.902 1.00 94.38 444 SER A N 1
ATOM 3573 C CA . SER A 1 444 ? -29.186 -20.205 -8.620 1.00 94.38 444 SER A CA 1
ATOM 3574 C C . SER A 1 444 ? -29.659 -19.909 -7.195 1.00 94.38 444 SER A C 1
ATOM 3576 O O . SER A 1 444 ? -30.820 -19.571 -7.002 1.00 94.38 444 SER A O 1
ATOM 3578 N N . SER A 1 445 ? -28.768 -19.965 -6.205 1.00 94.94 445 SER A N 1
ATOM 3579 C CA . SER A 1 445 ? -29.080 -19.641 -4.809 1.00 94.94 445 SER A CA 1
ATOM 3580 C C . SER A 1 445 ? -29.360 -18.151 -4.612 1.00 94.94 445 SER A C 1
ATOM 3582 O O . SER A 1 445 ? -30.225 -17.786 -3.827 1.00 94.94 445 SER A O 1
ATOM 3584 N N . TRP A 1 446 ? -28.663 -17.277 -5.342 1.00 94.62 446 TRP A N 1
ATOM 3585 C CA . TRP A 1 446 ? -28.900 -15.831 -5.291 1.00 94.62 446 TRP A CA 1
ATOM 3586 C C . TRP A 1 446 ? -30.228 -15.401 -5.926 1.00 94.62 446 TRP A C 1
ATOM 3588 O O . TRP A 1 446 ? -30.831 -14.413 -5.502 1.00 94.62 446 TRP A O 1
ATOM 3598 N N . THR A 1 447 ? -30.668 -16.130 -6.950 1.00 94.62 447 THR A N 1
ATOM 3599 C CA . THR A 1 447 ? -31.869 -15.808 -7.733 1.00 94.62 447 THR A CA 1
ATOM 3600 C C . THR A 1 447 ? -33.106 -16.563 -7.254 1.00 94.62 447 THR A C 1
ATOM 3602 O O . THR A 1 447 ? -34.211 -16.200 -7.648 1.00 94.62 447 THR A O 1
ATOM 3605 N N . ALA A 1 448 ? -32.968 -17.577 -6.397 1.00 94.44 448 ALA A N 1
ATOM 3606 C CA . ALA A 1 448 ? -34.099 -18.318 -5.851 1.00 94.44 448 ALA A CA 1
ATOM 3607 C C . ALA A 1 448 ? -34.967 -17.441 -4.923 1.00 94.44 448 ALA A C 1
ATOM 3609 O O . ALA A 1 448 ? -34.430 -16.670 -4.124 1.00 94.44 448 ALA A O 1
ATOM 3610 N N . PRO A 1 449 ? -36.307 -17.546 -5.003 1.00 93.25 449 PRO A N 1
ATOM 3611 C CA . PRO A 1 449 ? -37.192 -16.902 -4.042 1.00 93.25 449 PRO A CA 1
ATOM 3612 C C . PRO A 1 449 ? -37.060 -17.568 -2.665 1.00 93.25 449 PRO A C 1
ATOM 3614 O O . PRO A 1 449 ? -37.068 -18.797 -2.546 1.00 93.25 449 PRO A O 1
ATOM 3617 N N . VAL A 1 450 ? -36.958 -16.744 -1.626 1.00 93.69 450 VAL A N 1
ATOM 3618 C CA . VAL A 1 450 ? -36.855 -17.164 -0.226 1.00 93.69 450 VAL A CA 1
ATOM 3619 C C . VAL A 1 450 ? -37.890 -16.406 0.599 1.00 93.69 450 VAL A C 1
ATOM 3621 O O . VAL A 1 450 ? -38.013 -15.189 0.469 1.00 93.69 450 VAL A O 1
ATOM 3624 N N . SER A 1 451 ? -38.623 -17.121 1.452 1.00 92.69 451 SER A N 1
ATOM 3625 C CA . SER A 1 451 ? -39.510 -16.519 2.453 1.00 92.69 451 SER A CA 1
ATOM 3626 C C . SER A 1 451 ? -38.685 -15.988 3.625 1.00 92.69 451 SER A C 1
ATOM 3628 O O . SER A 1 451 ? -37.893 -16.730 4.206 1.00 92.69 451 SER A O 1
ATOM 3630 N N . VAL A 1 452 ? -38.847 -14.708 3.964 1.00 92.50 452 VAL A N 1
ATOM 3631 C CA . VAL A 1 452 ? -38.062 -14.010 4.992 1.00 92.50 452 VAL A CA 1
ATOM 3632 C C . VAL A 1 452 ? -38.978 -13.156 5.863 1.00 92.50 452 VAL A C 1
ATOM 3634 O O . VAL A 1 452 ? -39.868 -12.472 5.355 1.00 92.50 452 VAL A O 1
ATOM 3637 N N . ASN A 1 453 ? -38.733 -13.164 7.172 1.00 92.31 453 ASN A N 1
ATOM 3638 C CA . ASN A 1 453 ? -39.457 -12.322 8.121 1.00 92.31 453 ASN A CA 1
ATOM 3639 C C . ASN A 1 453 ? -39.058 -10.849 7.953 1.00 92.31 453 ASN A C 1
ATOM 3641 O O . ASN A 1 453 ? -37.873 -10.524 7.796 1.00 92.31 453 ASN A O 1
ATOM 3645 N N . VAL A 1 454 ? -40.040 -9.953 8.010 1.00 93.00 454 VAL A N 1
ATOM 3646 C CA . VAL A 1 454 ? -39.805 -8.508 7.995 1.00 93.00 454 VAL A CA 1
ATOM 3647 C C . VAL A 1 454 ? -39.252 -8.077 9.354 1.00 93.00 454 VAL A C 1
ATOM 3649 O O . VAL A 1 454 ? -39.714 -8.509 10.405 1.00 93.00 454 VAL A O 1
ATOM 3652 N N . PHE A 1 455 ? -38.212 -7.251 9.329 1.00 93.25 455 PHE A N 1
ATOM 3653 C CA . PHE A 1 455 ? -37.571 -6.706 10.514 1.00 93.25 455 PHE A CA 1
ATOM 3654 C C . PHE A 1 455 ? -38.383 -5.526 11.045 1.00 93.25 455 PHE A C 1
ATOM 3656 O O . PHE A 1 455 ? -38.430 -4.473 10.408 1.00 93.25 455 PHE A O 1
ATOM 3663 N N . ASP A 1 456 ? -38.977 -5.682 12.224 1.00 91.12 456 ASP A N 1
ATOM 3664 C CA . ASP A 1 456 ? -39.623 -4.583 12.932 1.00 91.12 456 ASP A CA 1
ATOM 3665 C C . ASP A 1 456 ? -38.695 -4.026 14.013 1.00 91.12 456 ASP A C 1
ATOM 3667 O O . ASP A 1 456 ? -38.444 -4.653 15.045 1.00 91.12 456 ASP A O 1
ATOM 3671 N N . ILE A 1 457 ? -38.203 -2.810 13.779 1.00 90.06 457 ILE A N 1
ATOM 3672 C CA . ILE A 1 457 ? -37.249 -2.157 14.670 1.00 90.06 457 ILE A CA 1
ATOM 3673 C C . ILE A 1 457 ? -37.838 -1.829 16.054 1.00 90.06 457 ILE A C 1
ATOM 3675 O O . ILE A 1 457 ? -37.083 -1.669 17.008 1.00 90.06 457 ILE A O 1
ATOM 3679 N N . SER A 1 458 ? -39.164 -1.742 16.195 1.00 86.81 458 SER A N 1
ATOM 3680 C CA . SER A 1 458 ? -39.809 -1.405 17.474 1.00 86.81 458 SER A CA 1
ATOM 3681 C C . SER A 1 458 ? -40.050 -2.588 18.402 1.00 86.81 458 SER A C 1
ATOM 3683 O O . SER A 1 458 ? -40.121 -2.391 19.613 1.00 86.81 458 SER A O 1
ATOM 3685 N N . SER A 1 459 ? -40.169 -3.801 17.861 1.00 86.12 459 SER A N 1
ATOM 3686 C CA . SER A 1 459 ? -40.480 -5.004 18.638 1.00 86.12 459 SER A CA 1
ATOM 3687 C C . SER A 1 459 ? -39.269 -5.923 18.805 1.00 86.12 459 SER A C 1
ATOM 3689 O O . SER A 1 459 ? -39.104 -6.540 19.862 1.00 86.12 459 SER A O 1
ATOM 3691 N N . GLU A 1 460 ? -38.367 -5.979 17.820 1.00 89.25 460 GLU A N 1
ATOM 3692 C CA . GLU A 1 460 ? -37.162 -6.803 17.904 1.00 89.25 460 GLU A CA 1
ATOM 3693 C C . GLU A 1 460 ? -36.297 -6.357 19.103 1.00 89.25 460 GLU A C 1
ATOM 3695 O O . GLU A 1 460 ? -36.011 -5.175 19.291 1.00 89.25 460 GLU A O 1
ATOM 3700 N N . LYS A 1 461 ? -35.928 -7.313 19.969 1.00 89.62 461 LYS A N 1
ATOM 3701 C CA . LYS A 1 461 ? -35.179 -7.093 21.229 1.00 89.62 461 LYS A CA 1
ATOM 3702 C C . LYS A 1 461 ? -35.769 -6.024 22.174 1.00 89.62 461 LYS A C 1
ATOM 3704 O O . LYS A 1 461 ? -35.044 -5.489 23.008 1.00 89.62 461 LYS A O 1
ATOM 3709 N N . GLY A 1 462 ? -37.078 -5.768 22.105 1.00 83.75 462 GLY A N 1
ATOM 3710 C CA . GLY A 1 462 ? -37.757 -4.783 22.959 1.00 83.75 462 GLY A CA 1
ATOM 3711 C C . GLY A 1 462 ? -37.654 -3.337 22.462 1.00 83.75 462 GLY A C 1
ATOM 3712 O O . GLY A 1 462 ? -37.911 -2.419 23.238 1.00 83.75 462 GLY A O 1
ATOM 3713 N N . GLY A 1 463 ? -37.279 -3.146 21.193 1.00 88.81 463 GLY A N 1
ATOM 3714 C CA . GLY A 1 463 ? -37.134 -1.843 20.553 1.00 88.81 463 GLY A CA 1
ATOM 3715 C C . GLY A 1 463 ? -35.671 -1.454 20.377 1.00 88.81 463 GLY A C 1
ATOM 3716 O O . GLY A 1 463 ? -34.897 -1.394 21.334 1.00 88.81 463 GLY A O 1
ATOM 3717 N N . LEU A 1 464 ? -35.294 -1.182 19.131 1.00 92.25 464 LEU A N 1
ATOM 3718 C CA . LEU A 1 464 ? -33.940 -0.847 18.715 1.00 92.25 464 LEU A CA 1
ATOM 3719 C C . LEU A 1 464 ? -33.880 0.586 18.179 1.00 92.25 464 LEU A C 1
ATOM 3721 O O . LEU A 1 464 ? -34.778 1.058 17.488 1.00 92.25 464 LEU A O 1
ATOM 3725 N N . THR A 1 465 ? -32.782 1.279 18.462 1.00 89.50 465 THR A N 1
ATOM 3726 C CA . THR A 1 465 ? -32.512 2.624 17.944 1.00 89.50 465 THR A CA 1
ATOM 3727 C C . THR A 1 465 ? -31.334 2.581 16.972 1.00 89.50 465 THR A C 1
ATOM 3729 O O . THR A 1 465 ? -30.262 2.088 17.336 1.00 89.50 465 THR A O 1
ATOM 3732 N N . PRO A 1 466 ? -31.475 3.093 15.736 1.00 87.38 466 PRO A N 1
ATOM 3733 C CA . PRO A 1 466 ? -30.353 3.243 14.819 1.00 87.38 466 PRO A CA 1
ATOM 3734 C C . PRO A 1 466 ? -29.327 4.259 15.329 1.00 87.38 466 PRO A C 1
ATOM 3736 O O . PRO A 1 466 ? -29.651 5.424 15.540 1.00 87.38 466 PRO A O 1
ATOM 3739 N N . ILE A 1 467 ? -28.067 3.844 15.466 1.00 81.69 467 ILE A N 1
ATOM 3740 C CA . ILE A 1 467 ? -27.000 4.698 16.008 1.00 81.69 467 ILE A CA 1
ATOM 3741 C C . ILE A 1 467 ? -26.134 5.285 14.896 1.00 81.69 467 ILE A C 1
ATOM 3743 O O . ILE A 1 467 ? -25.903 6.492 14.834 1.00 81.69 467 ILE A O 1
ATOM 3747 N N . ARG A 1 468 ? -25.613 4.429 14.009 1.00 71.06 468 ARG A N 1
ATOM 3748 C CA . ARG A 1 468 ? -24.663 4.834 12.962 1.00 71.06 468 ARG A CA 1
ATOM 3749 C C . ARG A 1 468 ? -24.563 3.809 11.847 1.00 71.06 468 ARG A C 1
ATOM 3751 O O . ARG A 1 468 ? -24.649 2.604 12.092 1.00 71.06 468 ARG A O 1
ATOM 3758 N N . LEU A 1 469 ? -24.260 4.285 10.643 1.00 70.38 469 LEU A N 1
ATOM 3759 C CA . LEU A 1 469 ? -23.746 3.418 9.588 1.00 70.38 469 LEU A CA 1
ATOM 3760 C C . LEU A 1 469 ? -22.349 2.919 9.969 1.00 70.38 469 LEU A C 1
ATOM 3762 O O . LEU A 1 469 ? -21.592 3.552 10.707 1.00 70.38 469 LEU A O 1
ATOM 3766 N N . GLY A 1 470 ? -22.006 1.753 9.459 1.00 62.91 470 GLY A N 1
ATOM 3767 C CA . GLY A 1 470 ? -20.659 1.222 9.485 1.00 62.91 470 GLY A CA 1
ATOM 3768 C C . GLY A 1 470 ? -20.490 0.194 8.382 1.00 62.91 470 GLY A C 1
ATOM 3769 O O . GLY A 1 470 ? -21.334 0.052 7.498 1.00 62.91 470 GLY A O 1
ATOM 3770 N N . GLY A 1 471 ? -19.465 -0.637 8.515 1.00 55.66 471 GLY A N 1
ATOM 3771 C CA . GLY A 1 471 ? -19.169 -1.692 7.550 1.00 55.66 471 GLY A CA 1
ATOM 3772 C C . GLY A 1 471 ? -18.132 -1.184 6.563 1.00 55.66 471 GLY A C 1
ATOM 3773 O O . GLY A 1 471 ? -18.177 -0.033 6.139 1.00 55.66 471 GLY A O 1
ATOM 3774 N N . GLY A 1 472 ? -17.130 -2.015 6.282 1.00 52.50 472 GLY A N 1
ATOM 3775 C CA . GLY A 1 472 ? -16.082 -1.661 5.330 1.00 52.50 472 GLY A CA 1
ATOM 3776 C C . GLY A 1 472 ? -16.640 -1.502 3.913 1.00 52.50 472 GLY A C 1
ATOM 3777 O O . GLY A 1 472 ? -17.796 -1.802 3.638 1.00 52.50 472 GLY A O 1
ATOM 3778 N N . MET A 1 473 ? -15.784 -1.113 2.972 1.00 52.34 473 MET A N 1
ATOM 3779 C CA . MET A 1 473 ? -16.178 -0.742 1.606 1.00 52.34 473 MET A CA 1
ATOM 3780 C C . MET A 1 473 ? -16.901 -1.814 0.741 1.00 52.34 473 MET A C 1
ATOM 3782 O O . MET A 1 473 ? -17.189 -1.533 -0.417 1.00 52.34 473 MET A O 1
ATOM 3786 N N . GLN A 1 474 ? -17.178 -3.030 1.235 1.00 54.56 474 GLN A N 1
ATOM 3787 C CA . GLN A 1 474 ? -17.950 -4.057 0.501 1.00 54.56 474 GLN A CA 1
ATOM 3788 C C . GLN A 1 474 ? -19.389 -4.230 0.999 1.00 54.56 474 GLN A C 1
ATOM 3790 O O . GLN A 1 474 ? -20.271 -4.492 0.188 1.00 54.56 474 GLN A O 1
ATOM 3795 N N . THR A 1 475 ? -19.627 -4.121 2.308 1.00 61.75 475 THR A N 1
ATOM 3796 C CA . THR A 1 475 ? -20.902 -4.479 2.947 1.00 61.75 475 THR A CA 1
ATOM 3797 C C . THR A 1 475 ? -21.412 -3.266 3.699 1.00 61.75 475 THR A C 1
ATOM 3799 O O . THR A 1 475 ? -20.700 -2.722 4.545 1.00 61.75 475 THR A O 1
ATOM 3802 N N . LYS A 1 476 ? -22.653 -2.851 3.442 1.00 78.19 476 LYS A N 1
ATOM 3803 C CA . LYS A 1 476 ? -23.287 -1.852 4.299 1.00 78.19 476 LYS A CA 1
ATOM 3804 C C . LYS A 1 476 ? -23.565 -2.541 5.643 1.00 78.19 476 LYS A C 1
ATOM 3806 O O . LYS A 1 476 ? -24.145 -3.626 5.646 1.00 78.19 476 LYS A O 1
ATOM 3811 N N . SER A 1 477 ? -23.217 -1.914 6.775 1.00 83.75 477 SER A N 1
ATOM 3812 C CA . SER A 1 477 ? -23.767 -2.287 8.099 1.00 83.75 477 SER A CA 1
ATOM 3813 C C . SER A 1 477 ? -24.454 -1.103 8.802 1.00 83.75 477 SER A C 1
ATOM 3815 O O . SER A 1 477 ? -24.055 0.046 8.615 1.00 83.75 477 SER A O 1
ATOM 3817 N N . LEU A 1 478 ? -25.514 -1.363 9.562 1.00 87.12 478 LEU A N 1
ATOM 3818 C CA . LEU A 1 478 ? -26.211 -0.393 10.405 1.00 87.12 478 LEU A CA 1
ATOM 3819 C C . LEU A 1 478 ? -26.113 -0.876 11.848 1.00 87.12 478 LEU A C 1
ATOM 3821 O O . LEU A 1 478 ? -26.494 -2.006 12.154 1.00 87.12 478 LEU A O 1
ATOM 3825 N N . ARG A 1 479 ? -25.560 -0.030 12.720 1.00 87.75 479 ARG A N 1
ATOM 3826 C CA . ARG A 1 479 ? -25.477 -0.304 14.155 1.00 87.75 479 ARG A CA 1
ATOM 3827 C C . ARG A 1 479 ? -26.775 0.103 14.823 1.00 87.75 479 ARG A C 1
ATOM 3829 O O . ARG A 1 479 ? -27.230 1.233 14.632 1.00 87.75 479 ARG A O 1
ATOM 3836 N N . LEU A 1 480 ? -27.310 -0.811 15.614 1.00 90.69 480 LEU A N 1
ATOM 3837 C CA . LEU A 1 480 ? -28.522 -0.640 16.398 1.00 90.69 480 LEU A CA 1
ATOM 3838 C C . LEU A 1 480 ? -28.185 -0.803 17.881 1.00 90.69 480 LEU A C 1
ATOM 3840 O O . LEU A 1 480 ? -27.270 -1.555 18.216 1.00 90.69 480 LEU A O 1
ATOM 3844 N N . GLU A 1 481 ? -28.925 -0.130 18.750 1.00 90.00 481 GLU A N 1
ATOM 3845 C CA . GLU A 1 481 ? -28.792 -0.243 20.206 1.00 90.00 481 GLU A CA 1
ATOM 3846 C C . GLU A 1 481 ? -30.169 -0.486 20.836 1.00 90.00 481 GLU A C 1
ATOM 3848 O O . GLU A 1 481 ? -31.141 0.150 20.427 1.00 90.00 481 GLU A O 1
ATOM 3853 N N . ASP A 1 482 ? -30.267 -1.421 21.786 1.00 89.81 482 ASP A N 1
ATOM 3854 C CA . ASP A 1 482 ? -31.496 -1.645 22.564 1.00 89.81 482 ASP A CA 1
ATOM 3855 C C . ASP A 1 482 ? -31.615 -0.684 23.760 1.00 89.81 482 ASP A C 1
ATOM 3857 O O . ASP A 1 482 ? -30.682 0.048 24.096 1.00 89.81 482 ASP A O 1
ATOM 3861 N N . ALA A 1 483 ? -32.762 -0.698 24.444 1.00 86.56 483 ALA A N 1
ATOM 3862 C CA . ALA A 1 483 ? -33.013 0.153 25.612 1.00 86.56 483 ALA A CA 1
ATOM 3863 C C . ALA A 1 483 ? -32.042 -0.079 26.794 1.00 86.56 483 ALA A C 1
ATOM 3865 O O . ALA A 1 483 ? -31.897 0.792 27.650 1.00 86.56 483 ALA A O 1
ATOM 3866 N N . ASN A 1 484 ? -31.364 -1.232 26.849 1.00 83.75 484 ASN A N 1
ATOM 3867 C CA . ASN A 1 484 ? -30.351 -1.554 27.862 1.00 83.75 484 ASN A CA 1
ATOM 3868 C C . ASN A 1 484 ? -28.926 -1.198 27.403 1.00 83.75 484 ASN A C 1
ATOM 3870 O O . ASN A 1 484 ? -27.951 -1.473 28.108 1.00 83.75 484 ASN A O 1
ATOM 3874 N N . GLY A 1 485 ? -28.798 -0.613 26.215 1.00 81.75 485 GLY A N 1
ATOM 3875 C CA . GLY A 1 485 ? -27.550 -0.209 25.602 1.00 81.75 485 GLY A CA 1
ATOM 3876 C C . GLY A 1 485 ? -26.783 -1.321 24.886 1.00 81.75 485 GLY A C 1
ATOM 3877 O O . GLY A 1 485 ? -25.632 -1.104 24.516 1.00 81.75 485 GLY A O 1
ATOM 3878 N N . LYS A 1 486 ? -27.350 -2.519 24.690 1.00 85.00 486 LYS A N 1
ATOM 3879 C CA . LYS A 1 486 ? -26.663 -3.601 23.959 1.00 85.00 486 LYS A CA 1
ATOM 3880 C C . LYS A 1 486 ? -26.714 -3.336 22.462 1.00 85.00 486 LYS A C 1
ATOM 3882 O O . LYS A 1 486 ? -27.741 -2.920 21.929 1.00 85.00 486 LYS A O 1
ATOM 3887 N N . GLU A 1 487 ? -25.609 -3.607 21.777 1.00 87.38 487 GLU A N 1
ATOM 3888 C CA . GLU A 1 487 ? -25.484 -3.302 20.353 1.00 87.38 487 GLU A CA 1
ATOM 3889 C C . GLU A 1 487 ? -25.715 -4.520 19.448 1.00 87.38 487 GLU A C 1
ATOM 3891 O O . GLU A 1 487 ? -25.223 -5.625 19.694 1.00 87.38 487 GLU A O 1
ATOM 3896 N N . TYR A 1 488 ? -26.376 -4.267 18.322 1.00 90.50 488 TY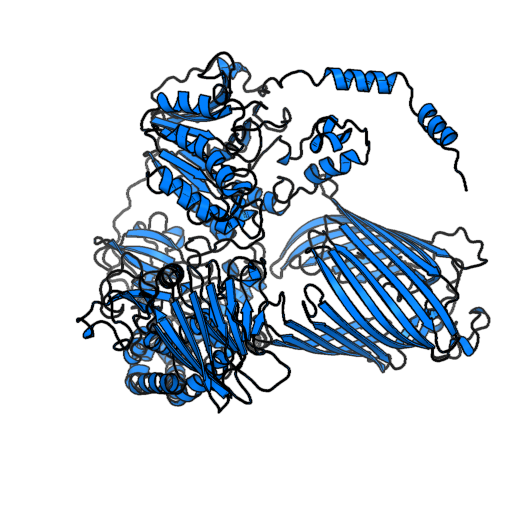R A N 1
ATOM 3897 C CA . TYR A 1 488 ? -26.671 -5.231 17.264 1.00 90.50 488 TYR A CA 1
ATOM 3898 C C . TYR A 1 488 ? -26.278 -4.658 15.896 1.00 90.50 488 TYR A C 1
ATOM 3900 O O . TYR A 1 488 ? -26.016 -3.457 15.745 1.00 90.50 488 TYR A O 1
ATOM 3908 N N . LEU A 1 489 ? -26.209 -5.522 14.885 1.00 90.06 489 LEU A N 1
ATOM 3909 C CA . LEU A 1 489 ? -25.872 -5.154 13.513 1.00 90.06 489 LEU A CA 1
ATOM 3910 C C . LEU A 1 489 ? -26.924 -5.675 12.539 1.00 90.06 489 LEU A C 1
ATOM 3912 O O . LEU A 1 489 ? -27.280 -6.848 12.577 1.00 90.06 489 LEU A O 1
ATOM 3916 N N . LEU A 1 490 ? -27.336 -4.812 11.611 1.00 91.44 490 LEU A N 1
ATOM 3917 C CA . LEU A 1 490 ? -27.912 -5.221 10.331 1.00 91.44 490 LEU A CA 1
ATOM 3918 C C . LEU A 1 490 ? -26.822 -5.122 9.266 1.00 91.44 490 LEU A C 1
ATOM 3920 O O . LEU A 1 490 ? -26.246 -4.048 9.088 1.00 91.44 490 LEU A O 1
ATOM 3924 N N . ARG A 1 491 ? -26.523 -6.214 8.560 1.00 89.62 491 ARG A N 1
ATOM 3925 C CA . ARG A 1 491 ? -25.524 -6.256 7.477 1.00 89.62 491 ARG A CA 1
ATOM 3926 C C . ARG A 1 491 ? -26.192 -6.658 6.171 1.00 89.62 491 ARG A C 1
ATOM 3928 O O . ARG A 1 491 ? -26.907 -7.653 6.139 1.00 89.62 491 ARG A O 1
ATOM 3935 N N . SER A 1 492 ? -25.976 -5.906 5.094 1.00 89.75 492 SER A N 1
ATOM 3936 C CA . SER A 1 492 ? -26.583 -6.230 3.798 1.00 89.75 492 SER A CA 1
ATOM 3937 C C . SER A 1 492 ? -26.060 -7.567 3.252 1.00 89.75 492 SER A C 1
ATOM 3939 O O . SER A 1 492 ? -24.852 -7.800 3.249 1.00 89.75 492 SER A O 1
ATOM 3941 N N . ILE A 1 493 ? -26.951 -8.428 2.745 1.00 90.38 493 ILE A N 1
ATOM 3942 C CA . ILE A 1 493 ? -26.543 -9.677 2.070 1.00 90.38 493 ILE A CA 1
ATOM 3943 C C . ILE A 1 493 ? -25.853 -9.360 0.739 1.00 90.38 493 ILE A C 1
ATOM 3945 O O . ILE A 1 493 ? -24.793 -9.904 0.431 1.00 90.38 493 ILE A O 1
ATOM 3949 N N . GLN A 1 494 ? -26.420 -8.430 -0.036 1.00 86.12 494 GLN A N 1
ATOM 3950 C CA . GLN A 1 494 ? -25.759 -7.909 -1.228 1.00 86.12 494 GLN A CA 1
ATOM 3951 C C . GLN A 1 494 ? -24.537 -7.071 -0.842 1.00 86.12 494 GLN A C 1
ATOM 3953 O O . GLN A 1 494 ? -24.589 -6.231 0.064 1.00 86.12 494 GLN A O 1
ATOM 3958 N N . LYS A 1 495 ? -23.448 -7.280 -1.581 1.00 85.81 495 LYS A N 1
ATOM 3959 C CA . LYS A 1 495 ? -22.175 -6.577 -1.410 1.00 85.81 495 LYS A CA 1
ATOM 3960 C C . LYS A 1 495 ? -21.857 -5.757 -2.659 1.00 85.81 495 LYS A C 1
ATOM 3962 O O . LYS A 1 495 ? -22.453 -5.944 -3.715 1.00 85.81 495 LYS A O 1
ATOM 3967 N N . ASP A 1 496 ? -20.917 -4.833 -2.540 1.00 82.88 496 ASP A N 1
ATOM 3968 C CA . ASP A 1 496 ? -20.403 -4.052 -3.665 1.00 82.88 496 ASP A CA 1
ATOM 3969 C C . ASP A 1 496 ? -18.878 -3.890 -3.535 1.00 82.88 496 ASP A C 1
ATOM 3971 O O . ASP A 1 496 ? -18.384 -2.856 -3.081 1.00 82.88 496 ASP A O 1
ATOM 3975 N N . PRO A 1 497 ? -18.090 -4.923 -3.893 1.00 79.62 497 PRO A N 1
ATOM 3976 C CA . PRO A 1 497 ? -16.641 -4.895 -3.759 1.00 79.62 497 PRO A CA 1
ATOM 3977 C C . PRO A 1 497 ? -15.983 -3.886 -4.705 1.00 79.62 497 PRO A C 1
ATOM 3979 O O . PRO A 1 497 ? -14.838 -3.500 -4.460 1.00 79.62 497 PRO A O 1
ATOM 3982 N N . ALA A 1 498 ? -16.689 -3.421 -5.744 1.00 80.88 498 ALA A N 1
ATOM 3983 C CA . ALA A 1 498 ? -16.197 -2.371 -6.626 1.00 80.88 498 ALA A CA 1
ATOM 3984 C C . ALA A 1 498 ? -15.962 -1.070 -5.847 1.00 80.88 498 ALA A C 1
ATOM 3986 O O . ALA A 1 498 ? -14.956 -0.405 -6.079 1.00 80.88 498 ALA A O 1
ATOM 3987 N N . ARG A 1 499 ? -16.803 -0.749 -4.853 1.00 72.00 499 ARG A N 1
ATOM 3988 C CA . ARG A 1 499 ? -16.591 0.418 -3.978 1.00 72.00 499 ARG A CA 1
ATOM 3989 C C . ARG A 1 499 ? -15.295 0.331 -3.175 1.00 72.00 499 ARG A C 1
ATOM 3991 O O . ARG A 1 499 ? -14.663 1.360 -2.968 1.00 72.00 499 ARG A O 1
ATOM 3998 N N . LYS A 1 500 ? -14.884 -0.884 -2.774 1.00 69.81 500 LYS A N 1
ATOM 3999 C CA . LYS A 1 500 ? -13.639 -1.142 -2.024 1.00 69.81 500 LYS A CA 1
ATOM 4000 C C . LYS A 1 500 ? -12.391 -1.060 -2.880 1.00 69.81 500 LYS A C 1
ATOM 4002 O O . LYS A 1 500 ? -11.372 -0.521 -2.462 1.00 69.81 500 LYS A O 1
ATOM 4007 N N . PHE A 1 501 ? -12.432 -1.682 -4.044 1.00 70.94 501 PHE A N 1
ATOM 4008 C CA . PHE A 1 501 ? -11.205 -1.975 -4.775 1.00 70.94 501 PHE A CA 1
ATOM 4009 C C . PHE A 1 501 ? -11.018 -1.121 -6.021 1.00 70.94 501 PHE A C 1
ATOM 4011 O O . PHE A 1 501 ? -9.904 -1.071 -6.542 1.00 70.94 501 PHE A O 1
ATOM 4018 N N . LEU A 1 502 ? -12.071 -0.444 -6.492 1.00 72.81 502 LEU A N 1
ATOM 4019 C CA . LEU A 1 502 ? -12.012 0.378 -7.690 1.00 72.81 502 LEU A CA 1
ATOM 4020 C C . LEU A 1 502 ? -12.143 1.873 -7.369 1.00 72.81 502 LEU A C 1
ATOM 4022 O O . LEU A 1 502 ? -13.012 2.278 -6.587 1.00 72.81 502 LEU A O 1
ATOM 4026 N N . PRO A 1 503 ? -11.339 2.717 -8.037 1.00 68.75 503 PRO A N 1
ATOM 4027 C CA . PRO A 1 503 ? -11.568 4.155 -8.097 1.00 68.75 503 PRO A CA 1
ATOM 4028 C C . PRO A 1 503 ? -13.002 4.501 -8.535 1.00 68.75 503 PRO A C 1
ATOM 4030 O O . PRO A 1 503 ? -13.621 3.768 -9.308 1.00 68.75 503 PRO A O 1
ATOM 4033 N N . ALA A 1 504 ? -13.529 5.639 -8.075 1.00 68.81 504 ALA A N 1
ATOM 4034 C CA . ALA A 1 504 ? -14.923 6.044 -8.305 1.00 68.81 504 ALA A CA 1
ATOM 4035 C C . ALA A 1 504 ? -15.329 6.118 -9.796 1.00 68.81 504 ALA A C 1
ATOM 4037 O O . ALA A 1 504 ? -16.483 5.872 -10.155 1.00 68.81 504 ALA A O 1
ATOM 4038 N N . ASP A 1 505 ? -14.390 6.429 -10.689 1.00 68.06 505 ASP A N 1
ATOM 4039 C CA . ASP A 1 505 ? -14.598 6.449 -12.139 1.00 68.06 505 ASP A CA 1
ATOM 4040 C C . ASP A 1 505 ? -14.687 5.043 -12.761 1.00 68.06 505 ASP A C 1
ATOM 4042 O O . ASP A 1 505 ? -15.324 4.895 -13.805 1.00 68.06 505 ASP A O 1
ATOM 4046 N N . MET A 1 506 ? -14.139 4.015 -12.103 1.00 75.56 506 MET A N 1
ATOM 4047 C CA . MET A 1 506 ? -14.156 2.611 -12.540 1.00 75.56 506 MET A CA 1
ATOM 4048 C C . MET A 1 506 ? -15.317 1.784 -11.962 1.00 75.56 506 MET A C 1
ATOM 4050 O O . MET A 1 506 ? -15.656 0.746 -12.528 1.00 75.56 506 MET A O 1
ATOM 4054 N N . GLN A 1 507 ? -15.960 2.234 -10.881 1.00 82.75 507 GLN A N 1
ATOM 4055 C CA . GLN A 1 507 ? -17.020 1.475 -10.193 1.00 82.75 507 GLN A CA 1
ATOM 4056 C C . GLN A 1 507 ? -18.229 1.141 -11.082 1.00 82.75 507 GLN A C 1
ATOM 4058 O O . GLN A 1 507 ? -18.803 0.067 -10.957 1.00 82.75 507 GLN A O 1
ATOM 4063 N N . ASN A 1 508 ? -18.590 2.032 -12.010 1.00 83.25 508 ASN A N 1
ATOM 4064 C CA . ASN A 1 508 ? -19.729 1.861 -12.925 1.00 83.25 508 ASN A CA 1
ATOM 4065 C C . ASN A 1 508 ? -19.281 1.470 -14.346 1.00 83.25 508 ASN A C 1
ATOM 4067 O O . ASN A 1 508 ? -19.815 1.975 -15.331 1.00 83.25 508 ASN A O 1
ATOM 4071 N N . THR A 1 509 ? -18.243 0.639 -14.444 1.00 85.12 509 THR A N 1
ATOM 4072 C CA . THR A 1 509 ? -17.701 0.121 -15.714 1.00 85.12 509 THR A CA 1
ATOM 4073 C C . THR A 1 509 ? -17.771 -1.401 -15.742 1.00 85.12 509 THR A C 1
ATOM 4075 O O . THR A 1 509 ? -18.077 -2.013 -14.725 1.00 85.12 509 THR A O 1
ATOM 4078 N N . VAL A 1 510 ? -17.425 -2.031 -16.866 1.00 85.00 510 VAL A N 1
ATOM 4079 C CA . VAL A 1 510 ? -17.408 -3.487 -17.039 1.00 85.00 510 VAL A CA 1
ATOM 4080 C C . VAL A 1 510 ? -16.537 -4.165 -15.986 1.00 85.00 510 VAL A C 1
ATOM 4082 O O . VAL A 1 510 ? -16.860 -5.255 -15.542 1.00 85.00 510 VAL A O 1
ATOM 4085 N N . VAL A 1 511 ? -15.461 -3.514 -15.527 1.00 83.94 511 VAL A N 1
ATOM 4086 C CA . VAL A 1 511 ? -14.623 -4.038 -14.440 1.00 83.94 511 VAL A CA 1
ATOM 4087 C C . VAL A 1 511 ? -15.393 -4.022 -13.122 1.00 83.94 511 VAL A C 1
ATOM 4089 O O . VAL A 1 511 ? -15.374 -5.012 -12.397 1.00 83.94 511 VAL A O 1
ATOM 4092 N N . GLY A 1 512 ? -16.106 -2.932 -12.829 1.00 87.56 512 GLY A N 1
ATOM 4093 C CA . GLY A 1 512 ? -16.985 -2.842 -11.663 1.00 87.56 512 GLY A CA 1
ATOM 4094 C C . GLY A 1 512 ? -18.138 -3.842 -11.714 1.00 87.56 512 GLY A C 1
ATOM 4095 O O . GLY A 1 512 ? -18.444 -4.470 -10.705 1.00 87.56 512 GLY A O 1
ATOM 4096 N N . ASP A 1 513 ? -18.727 -4.058 -12.888 1.00 87.31 513 ASP A N 1
ATOM 4097 C CA . ASP A 1 513 ? -19.769 -5.062 -13.101 1.00 87.31 513 ASP A CA 1
ATOM 4098 C C . ASP A 1 513 ? -19.237 -6.481 -12.961 1.00 87.31 513 ASP A C 1
ATOM 4100 O O . ASP A 1 513 ? -19.874 -7.271 -12.282 1.00 87.31 513 ASP A O 1
ATOM 4104 N N . ILE A 1 514 ? -18.063 -6.798 -13.516 1.00 87.31 514 ILE A N 1
ATOM 4105 C CA . ILE A 1 514 ? -17.408 -8.094 -13.303 1.00 87.31 514 ILE A CA 1
ATOM 4106 C C . ILE A 1 514 ? -17.148 -8.289 -11.808 1.00 87.31 514 ILE A C 1
ATOM 4108 O O . ILE A 1 514 ? -17.494 -9.327 -11.266 1.00 87.31 514 ILE A O 1
ATOM 4112 N N . MET A 1 515 ? -16.606 -7.294 -11.100 1.00 87.88 515 MET A N 1
ATOM 4113 C CA . MET A 1 515 ? -16.361 -7.423 -9.659 1.00 87.88 515 MET A CA 1
ATOM 4114 C C . MET A 1 515 ? -17.644 -7.623 -8.843 1.00 87.88 515 MET A C 1
ATOM 4116 O O . MET A 1 515 ? -17.629 -8.390 -7.884 1.00 87.88 515 MET A O 1
ATOM 4120 N N . ARG A 1 516 ? -18.743 -6.950 -9.206 1.00 89.56 516 ARG A N 1
ATOM 4121 C CA . ARG A 1 516 ? -20.057 -7.148 -8.574 1.00 89.56 516 ARG A CA 1
ATOM 4122 C C . ARG A 1 516 ? -20.665 -8.500 -8.938 1.00 89.56 516 ARG A C 1
ATOM 4124 O O . ARG A 1 516 ? -21.213 -9.163 -8.071 1.00 89.56 516 ARG A O 1
ATOM 4131 N N . ASP A 1 517 ? -20.542 -8.921 -10.190 1.00 90.25 517 ASP A N 1
ATOM 4132 C CA . ASP A 1 517 ? -21.020 -10.212 -10.685 1.00 90.25 517 ASP A CA 1
ATOM 4133 C C . ASP A 1 517 ? -20.327 -11.377 -9.974 1.00 90.25 517 ASP A C 1
ATOM 4135 O O . ASP A 1 517 ? -20.981 -12.337 -9.589 1.00 90.25 517 ASP A O 1
ATOM 4139 N N . GLN A 1 518 ? -19.029 -11.243 -9.706 1.00 91.31 518 GLN A N 1
ATOM 4140 C CA . GLN A 1 518 ? -18.212 -12.241 -9.013 1.00 91.31 518 GLN A CA 1
ATOM 4141 C C . GLN A 1 518 ? -18.502 -12.357 -7.506 1.00 91.31 518 GLN A C 1
ATOM 4143 O O . GLN A 1 518 ? -17.923 -13.196 -6.825 1.00 91.31 518 GLN A O 1
ATOM 4148 N N . ILE A 1 519 ? -19.448 -11.581 -6.964 1.00 91.00 519 ILE A N 1
ATOM 4149 C CA . ILE A 1 519 ? -20.031 -11.867 -5.641 1.00 91.00 519 ILE A CA 1
ATOM 4150 C C . ILE A 1 519 ? -20.818 -13.182 -5.670 1.00 91.00 519 ILE A C 1
ATOM 4152 O O . ILE A 1 519 ? -20.946 -13.829 -4.632 1.00 91.00 519 ILE A O 1
ATOM 4156 N N . ALA A 1 520 ? -21.316 -13.607 -6.837 1.00 93.00 520 ALA A N 1
ATOM 4157 C CA . ALA A 1 520 ? -22.046 -14.863 -6.968 1.00 93.00 520 ALA A CA 1
ATOM 4158 C C . ALA A 1 520 ? -21.201 -16.106 -6.608 1.00 93.00 520 ALA A C 1
ATOM 4160 O O . ALA A 1 520 ? -21.779 -17.154 -6.310 1.00 93.00 520 ALA A O 1
ATOM 4161 N N . MET A 1 521 ? -19.869 -15.968 -6.522 1.00 92.38 521 MET A N 1
ATOM 4162 C CA . MET A 1 521 ? -18.941 -16.948 -5.942 1.00 92.38 521 MET A CA 1
ATOM 4163 C C . MET A 1 521 ? -19.206 -17.225 -4.451 1.00 92.38 521 MET A C 1
ATOM 4165 O O . MET A 1 521 ? -18.989 -18.344 -3.986 1.00 92.38 521 MET A O 1
ATOM 4169 N N . SER A 1 522 ? -19.656 -16.231 -3.680 1.00 92.12 522 SER A N 1
ATOM 4170 C CA . SER A 1 522 ? -19.969 -16.372 -2.251 1.00 92.12 522 SER A CA 1
ATOM 4171 C C . SER A 1 522 ? -21.358 -16.988 -2.056 1.00 92.12 522 SER A C 1
ATOM 4173 O O . SER A 1 522 ? -22.297 -16.668 -2.792 1.00 92.12 522 SER A O 1
ATOM 4175 N N . HIS A 1 523 ? -21.525 -17.837 -1.036 1.00 94.31 523 HIS A N 1
ATOM 4176 C CA . HIS A 1 523 ? -22.835 -18.402 -0.710 1.00 94.31 523 HIS A CA 1
ATOM 4177 C C . HIS A 1 523 ? -23.718 -17.349 -0.002 1.00 94.31 523 HIS A C 1
ATOM 4179 O O . HIS A 1 523 ? -23.371 -16.934 1.108 1.00 94.31 523 HIS A O 1
ATOM 4185 N N . PRO A 1 524 ? -24.877 -16.938 -0.562 1.00 93.50 524 PRO A N 1
ATOM 4186 C CA . PRO A 1 524 ? -25.670 -15.815 -0.032 1.00 93.50 524 PRO A CA 1
ATOM 4187 C C . PRO A 1 524 ? -26.199 -16.040 1.388 1.00 93.50 524 PRO A C 1
ATOM 4189 O O . PRO A 1 524 ? -26.435 -15.089 2.127 1.00 93.50 524 PRO A O 1
ATOM 4192 N N . TYR A 1 525 ? -26.368 -17.307 1.768 1.00 94.56 525 TYR A N 1
ATOM 4193 C CA . TYR A 1 525 ? -26.948 -17.726 3.045 1.00 94.56 525 TYR A CA 1
ATOM 4194 C C . TYR A 1 525 ? -25.972 -18.559 3.895 1.00 94.56 525 TYR A C 1
ATOM 4196 O O . TYR A 1 525 ? -26.376 -19.207 4.851 1.00 94.56 525 TYR A O 1
ATOM 4204 N N . GLY A 1 526 ? -24.680 -18.590 3.537 1.00 93.62 526 GLY A N 1
ATOM 4205 C CA . GLY A 1 526 ? -23.715 -19.504 4.168 1.00 93.62 526 GLY A CA 1
ATOM 4206 C C . GLY A 1 526 ? -23.456 -19.170 5.637 1.00 93.62 526 GLY A C 1
ATOM 4207 O O . GLY A 1 526 ? -23.319 -20.063 6.462 1.00 93.62 526 GLY A O 1
ATOM 4208 N N . ALA A 1 527 ? -23.473 -17.881 5.987 1.00 92.75 527 ALA A N 1
ATOM 4209 C CA . ALA A 1 527 ? -23.243 -17.418 7.354 1.00 92.75 527 ALA A CA 1
ATOM 4210 C C . ALA A 1 527 ? -24.277 -17.953 8.369 1.00 92.75 527 ALA A C 1
ATOM 4212 O O . ALA A 1 527 ? -23.957 -18.072 9.550 1.00 92.75 527 ALA A O 1
ATOM 4213 N N . PHE A 1 528 ? -25.490 -18.307 7.925 1.00 92.62 528 PHE A N 1
ATOM 4214 C CA . PHE A 1 528 ? -26.551 -18.816 8.803 1.00 92.62 528 PHE A CA 1
ATOM 4215 C C . PHE A 1 528 ? -26.285 -20.246 9.281 1.00 92.62 528 PHE A C 1
ATOM 4217 O O . PHE A 1 528 ? -26.715 -20.608 10.364 1.00 92.62 528 PHE A O 1
ATOM 4224 N N . THR A 1 529 ? -25.499 -21.038 8.547 1.00 94.75 529 THR A N 1
ATOM 4225 C CA . THR A 1 529 ? -25.195 -22.429 8.927 1.00 94.75 529 THR A CA 1
ATOM 4226 C C . THR A 1 529 ? -24.057 -22.532 9.946 1.00 94.75 529 THR A C 1
ATOM 4228 O O . THR A 1 529 ? -23.642 -23.627 10.316 1.00 94.75 529 THR A O 1
ATOM 4231 N N . ILE A 1 530 ? -23.460 -21.407 10.345 1.00 94.88 530 ILE A N 1
ATOM 4232 C CA . ILE A 1 530 ? -22.182 -21.396 11.058 1.00 94.88 530 ILE A CA 1
ATOM 4233 C C . ILE A 1 530 ? -22.330 -21.646 12.550 1.00 94.88 530 ILE A C 1
ATOM 4235 O O . ILE A 1 530 ? -21.457 -22.306 13.106 1.00 94.88 530 ILE A O 1
ATOM 4239 N N . ALA A 1 531 ? -23.385 -21.145 13.197 1.00 93.38 531 ALA A N 1
ATOM 4240 C CA . ALA A 1 531 ? -23.520 -21.258 14.650 1.00 93.38 531 ALA A CA 1
ATOM 4241 C C . ALA A 1 531 ? -23.488 -22.725 15.136 1.00 93.38 531 ALA A C 1
ATOM 4243 O O . ALA A 1 531 ? -22.615 -23.030 15.947 1.00 93.38 531 ALA A O 1
ATOM 4244 N N . PRO A 1 532 ? -24.270 -23.673 14.571 1.00 95.00 532 PRO A N 1
ATOM 4245 C CA . PRO A 1 532 ? -24.221 -25.069 15.022 1.00 95.00 532 PRO A CA 1
ATOM 4246 C C . PRO A 1 532 ? -22.879 -25.755 14.731 1.00 95.00 532 PRO A C 1
ATOM 4248 O O . PRO A 1 532 ? -22.389 -26.542 15.537 1.00 95.00 532 PRO A O 1
ATOM 4251 N N . LEU A 1 533 ? -22.251 -25.445 13.587 1.00 96.94 533 LEU A N 1
ATOM 4252 C CA . LEU A 1 533 ? -20.922 -25.970 13.250 1.00 96.94 533 LEU A CA 1
ATOM 4253 C C . LEU A 1 533 ? -19.858 -25.453 14.224 1.00 96.94 533 LEU A C 1
ATOM 4255 O O . LEU A 1 533 ? -18.986 -26.212 14.640 1.00 96.94 533 LEU A O 1
ATOM 4259 N N . ALA A 1 534 ? -19.914 -24.165 14.566 1.00 95.69 534 ALA A N 1
ATOM 4260 C CA . ALA A 1 534 ? -18.979 -23.531 15.483 1.00 95.69 534 ALA A CA 1
ATOM 4261 C C . ALA A 1 534 ? -19.170 -24.055 16.908 1.00 95.69 534 ALA A C 1
ATOM 4263 O O . ALA A 1 534 ? -18.179 -24.338 17.572 1.00 95.69 534 ALA A O 1
ATOM 4264 N N . GLU A 1 535 ? -20.413 -24.254 17.347 1.00 94.38 535 GLU A N 1
ATOM 4265 C CA . GLU A 1 535 ? -20.738 -24.882 18.629 1.00 94.38 535 GLU A CA 1
ATOM 4266 C C . GLU A 1 535 ? -20.182 -26.310 18.712 1.00 94.38 535 GLU A C 1
ATOM 4268 O O . GLU A 1 535 ? -19.422 -26.614 19.630 1.00 94.38 535 GLU A O 1
ATOM 4273 N N . GLY A 1 536 ? -20.441 -27.150 17.701 1.00 94.75 536 GLY A N 1
ATOM 4274 C CA . GLY A 1 536 ? -19.871 -28.500 17.626 1.00 94.75 536 GLY A CA 1
ATOM 4275 C C . GLY A 1 536 ? -18.340 -28.510 17.561 1.00 94.75 536 GLY A C 1
ATOM 4276 O O . GLY A 1 536 ? -17.698 -29.416 18.085 1.00 94.75 536 GLY A O 1
ATOM 4277 N N . ALA A 1 537 ? -17.730 -27.483 16.967 1.00 96.00 537 ALA A N 1
ATOM 4278 C CA . ALA A 1 537 ? -16.281 -27.319 16.933 1.00 96.00 537 ALA A CA 1
ATOM 4279 C C . ALA A 1 537 ? -15.693 -26.698 18.212 1.00 96.00 537 ALA A C 1
ATOM 4281 O O . ALA A 1 537 ? -14.471 -26.637 18.309 1.00 96.00 537 ALA A O 1
ATOM 4282 N N . GLY A 1 538 ? -16.513 -26.215 19.156 1.00 92.56 538 GLY A N 1
ATOM 4283 C CA . GLY A 1 538 ? -16.067 -25.513 20.365 1.00 92.56 538 GLY A CA 1
ATOM 4284 C C . GLY A 1 538 ? -15.520 -24.102 20.112 1.00 92.56 538 GLY A C 1
ATOM 4285 O O . GLY A 1 538 ? -14.582 -23.678 20.780 1.00 92.56 538 GLY A O 1
ATOM 4286 N N . VAL A 1 539 ? -16.046 -23.388 19.114 1.00 93.88 539 VAL A N 1
ATOM 4287 C CA . VAL A 1 539 ? -15.603 -22.050 18.697 1.00 93.88 539 VAL A CA 1
ATOM 4288 C C . VAL A 1 539 ? -16.674 -21.006 19.021 1.00 93.88 539 VAL A C 1
ATOM 4290 O O . VAL A 1 539 ? -17.843 -21.165 18.662 1.00 93.88 539 VAL A O 1
ATOM 4293 N N . ASN A 1 540 ? -16.263 -19.888 19.633 1.00 91.75 540 ASN A N 1
ATOM 4294 C CA . ASN A 1 540 ? -17.139 -18.734 19.867 1.00 91.75 540 ASN A CA 1
ATOM 4295 C C . ASN A 1 540 ? -17.797 -18.253 18.562 1.00 91.75 540 ASN A C 1
ATOM 4297 O O . ASN A 1 540 ? -17.173 -18.240 17.491 1.00 91.75 540 ASN A O 1
ATOM 4301 N N . HIS A 1 541 ? -19.053 -17.827 18.643 1.00 89.50 541 HIS A N 1
ATOM 4302 C CA . HIS A 1 541 ? -19.845 -17.473 17.469 1.00 89.50 541 HIS A CA 1
ATOM 4303 C C . HIS A 1 541 ? -20.978 -16.496 17.800 1.00 89.50 541 HIS A C 1
ATOM 4305 O O . HIS A 1 541 ? -21.375 -16.312 18.949 1.00 89.50 541 HIS A O 1
ATOM 4311 N N . LYS A 1 542 ? -21.487 -15.852 16.748 1.00 87.50 542 LYS A N 1
ATOM 4312 C CA . LYS A 1 542 ? -22.696 -15.025 16.781 1.00 87.50 542 LYS A CA 1
ATOM 4313 C C . LYS A 1 542 ? -23.893 -15.825 16.288 1.00 87.50 542 LYS A C 1
ATOM 4315 O O . LYS A 1 542 ? -23.715 -16.796 15.547 1.00 87.50 542 LYS A O 1
ATOM 4320 N N . HIS A 1 543 ? -25.090 -15.338 16.589 1.00 87.25 543 HIS A N 1
ATOM 4321 C CA . HIS A 1 543 ? -26.315 -15.860 16.004 1.00 87.25 543 HIS A CA 1
ATOM 4322 C C . HIS A 1 543 ? -26.766 -14.939 14.877 1.00 87.25 543 HIS A C 1
ATOM 4324 O O . HIS A 1 543 ? -27.090 -13.771 15.084 1.00 87.25 543 HIS A O 1
ATOM 4330 N N . ALA A 1 544 ? -26.772 -15.476 13.662 1.00 89.38 544 ALA A N 1
ATOM 4331 C CA . ALA A 1 544 ? -27.240 -14.766 12.486 1.00 89.38 544 ALA A CA 1
ATOM 4332 C C . ALA A 1 544 ? -28.703 -15.126 12.205 1.00 89.38 544 ALA A C 1
ATOM 4334 O O . ALA A 1 544 ? -29.048 -16.301 12.101 1.00 89.38 544 ALA A O 1
ATOM 4335 N N . LYS A 1 545 ? -29.553 -14.114 12.021 1.00 91.50 545 LYS A N 1
ATOM 4336 C CA . LYS A 1 545 ? -30.948 -14.259 11.582 1.00 91.50 545 LYS A CA 1
ATOM 4337 C C . LYS A 1 545 ? -31.133 -13.552 10.242 1.00 91.50 545 LYS A C 1
ATOM 4339 O O . LYS A 1 545 ? -30.730 -12.399 10.087 1.00 91.50 545 LYS A O 1
ATOM 4344 N N . LEU A 1 546 ? -31.726 -14.235 9.266 1.00 93.19 546 LEU A N 1
ATOM 4345 C CA . LEU A 1 546 ? -32.075 -13.634 7.978 1.00 93.19 546 LEU A CA 1
ATOM 4346 C C . LEU A 1 546 ? -33.338 -12.782 8.146 1.00 93.19 546 LEU A C 1
ATOM 4348 O O . LEU A 1 546 ? -34.360 -13.287 8.611 1.00 93.19 546 LEU A O 1
ATOM 4352 N N . VAL A 1 547 ? -33.272 -11.506 7.767 1.00 94.12 547 VAL A N 1
ATOM 4353 C CA . VAL A 1 547 ? -34.394 -10.564 7.887 1.00 94.12 547 VAL A CA 1
ATOM 4354 C C . VAL A 1 547 ? -34.486 -9.637 6.674 1.00 94.12 547 VAL A C 1
ATOM 4356 O O . VAL A 1 547 ? -33.491 -9.368 5.997 1.00 94.12 547 VAL A O 1
ATOM 4359 N N . PHE A 1 548 ? -35.677 -9.108 6.406 1.00 94.31 548 PHE A N 1
ATOM 4360 C CA . PHE A 1 548 ? -35.877 -8.043 5.425 1.00 94.31 548 PHE A CA 1
ATOM 4361 C C . PHE A 1 548 ? -36.191 -6.723 6.123 1.00 94.31 548 PHE A C 1
ATOM 4363 O O . PHE A 1 548 ? -37.179 -6.626 6.840 1.00 94.31 548 PHE A O 1
ATOM 4370 N N . VAL A 1 549 ? -35.373 -5.698 5.902 1.00 93.75 549 VAL A N 1
ATOM 4371 C CA . VAL A 1 549 ? -35.573 -4.362 6.474 1.00 93.75 549 VAL A CA 1
ATOM 4372 C C . VAL A 1 549 ? -36.553 -3.588 5.586 1.00 93.75 549 VAL A C 1
ATOM 4374 O O . VAL A 1 549 ? -36.188 -3.277 4.447 1.00 93.75 549 VAL A O 1
ATOM 4377 N N . PRO A 1 550 ? -37.776 -3.270 6.052 1.00 91.94 550 PRO A N 1
ATOM 4378 C CA . PRO A 1 550 ? -38.739 -2.508 5.264 1.00 91.94 550 PRO A CA 1
ATOM 4379 C C . PRO A 1 550 ? -38.313 -1.038 5.157 1.00 91.94 550 PRO A C 1
ATOM 4381 O O . PRO A 1 550 ? -37.391 -0.582 5.837 1.00 91.94 550 PRO A O 1
ATOM 4384 N N . ASP A 1 551 ? -38.976 -0.271 4.294 1.00 89.31 551 ASP A N 1
ATOM 4385 C CA . ASP A 1 551 ? -38.799 1.183 4.212 1.00 89.31 551 ASP A CA 1
ATOM 4386 C C . ASP A 1 551 ? -39.432 1.912 5.415 1.00 89.31 551 ASP A C 1
ATOM 4388 O O . ASP A 1 551 ? -40.436 2.614 5.301 1.00 89.31 551 ASP A O 1
ATOM 4392 N N . ASP A 1 552 ? -38.854 1.695 6.596 1.00 88.31 552 ASP A N 1
ATOM 4393 C CA . ASP A 1 552 ? -39.380 2.149 7.879 1.00 88.31 552 ASP A CA 1
ATOM 4394 C C . ASP A 1 552 ? -38.960 3.604 8.189 1.00 88.31 552 ASP A C 1
ATOM 4396 O O . ASP A 1 552 ? -37.760 3.896 8.275 1.00 88.31 552 ASP A O 1
ATOM 4400 N N . PRO A 1 553 ? -39.911 4.535 8.411 1.00 82.94 553 PRO A N 1
ATOM 4401 C CA . PRO A 1 553 ? -39.619 5.909 8.824 1.00 82.94 553 PRO A CA 1
ATOM 4402 C C . PRO A 1 553 ? -38.760 6.014 10.099 1.00 82.94 553 PRO A C 1
ATOM 4404 O O . PRO A 1 553 ? -37.972 6.952 10.230 1.00 82.94 553 PRO A O 1
ATOM 4407 N N . ARG A 1 554 ? -38.839 5.030 11.006 1.00 85.62 554 ARG A N 1
ATOM 4408 C CA . ARG A 1 554 ? -38.080 4.966 12.270 1.00 85.62 554 ARG A CA 1
ATOM 4409 C C . ARG A 1 554 ? -36.593 4.671 12.074 1.00 85.62 554 ARG A C 1
ATOM 4411 O O . ARG A 1 554 ? -35.803 4.880 12.990 1.00 85.62 554 ARG A O 1
ATOM 4418 N N . LEU A 1 555 ? -36.173 4.278 10.866 1.00 84.62 555 LEU A N 1
ATOM 4419 C CA . LEU A 1 555 ? -34.755 4.272 10.486 1.00 84.62 555 LEU A CA 1
ATOM 4420 C C . LEU A 1 555 ? -34.160 5.692 10.442 1.00 84.62 555 LEU A C 1
ATOM 4422 O O . LEU A 1 555 ? -32.938 5.845 10.351 1.00 84.62 555 LEU A O 1
ATOM 4426 N N . GLY A 1 556 ? -35.004 6.731 10.483 1.00 79.62 556 GLY A N 1
ATOM 4427 C CA . GLY A 1 556 ? -34.604 8.131 10.502 1.00 79.62 556 GLY A CA 1
ATOM 4428 C C . GLY A 1 556 ? -33.678 8.460 9.334 1.00 79.62 556 GLY A C 1
ATOM 4429 O O . GLY A 1 556 ? -33.932 8.093 8.184 1.00 79.62 556 GLY A O 1
ATOM 4430 N N . LYS A 1 557 ? -32.540 9.087 9.639 1.00 67.88 557 LYS A N 1
ATOM 4431 C CA . LYS A 1 557 ? -31.517 9.455 8.645 1.00 67.88 557 LYS A CA 1
ATOM 4432 C C . LYS A 1 557 ? -30.909 8.272 7.876 1.00 67.88 557 LYS A C 1
ATOM 4434 O O . LYS A 1 557 ? -30.294 8.478 6.834 1.00 67.88 557 LYS A O 1
ATOM 4439 N N . PHE A 1 558 ? -31.073 7.037 8.356 1.00 80.94 558 PHE A N 1
ATOM 4440 C CA . PHE A 1 558 ? -30.521 5.838 7.714 1.00 80.94 558 PHE A CA 1
ATOM 4441 C C . PHE A 1 558 ? -31.480 5.179 6.719 1.00 80.94 558 PHE A C 1
ATOM 4443 O O . PHE A 1 558 ? -31.051 4.311 5.956 1.00 80.94 558 PHE A O 1
ATOM 4450 N N . ARG A 1 559 ? -32.749 5.608 6.680 1.00 82.75 559 ARG A N 1
ATOM 4451 C CA . ARG A 1 559 ? -33.803 5.034 5.832 1.00 82.75 559 ARG A CA 1
ATOM 4452 C C . ARG A 1 559 ? -33.400 4.939 4.361 1.00 82.75 559 ARG A C 1
ATOM 4454 O O . ARG A 1 559 ? -33.485 3.869 3.776 1.00 82.75 559 ARG A O 1
ATOM 4461 N N . SER A 1 560 ? -32.859 6.012 3.783 1.00 76.56 560 SER A N 1
ATOM 4462 C CA . SER A 1 560 ? -32.443 6.039 2.368 1.00 76.56 560 SER A CA 1
ATOM 4463 C C . SER A 1 560 ? -31.318 5.050 2.032 1.00 76.56 560 SER A C 1
ATOM 4465 O O . SER A 1 560 ? -31.161 4.652 0.879 1.00 76.56 560 SER A O 1
ATOM 4467 N N . ALA A 1 561 ? -30.524 4.649 3.028 1.00 73.69 561 ALA A N 1
ATOM 4468 C CA . ALA A 1 561 ? -29.418 3.719 2.850 1.00 73.69 561 ALA A CA 1
ATOM 4469 C C . ALA A 1 561 ? -29.809 2.249 3.089 1.00 73.69 561 ALA A C 1
ATOM 4471 O O . ALA A 1 561 ? -29.124 1.379 2.533 1.00 73.69 561 ALA A O 1
ATOM 4472 N N . TYR A 1 562 ? -30.850 2.002 3.901 1.00 84.62 562 TYR A N 1
ATOM 4473 C CA . TYR A 1 562 ? -31.199 0.697 4.488 1.00 84.62 562 TYR A CA 1
ATOM 4474 C C . TYR A 1 562 ? -32.627 0.204 4.264 1.00 84.62 562 TYR A C 1
ATOM 4476 O O . TYR A 1 562 ? -32.870 -0.992 4.417 1.00 84.62 562 TYR A O 1
ATOM 4484 N N . GLY A 1 563 ? -33.564 1.080 3.914 1.00 86.94 563 GLY A N 1
ATOM 4485 C CA . GLY A 1 563 ? -34.922 0.672 3.577 1.00 86.94 563 GLY A CA 1
ATOM 4486 C C . GLY A 1 563 ? -34.916 -0.309 2.404 1.00 86.94 563 GLY A C 1
ATOM 4487 O O . GLY A 1 563 ? -34.085 -0.204 1.499 1.00 86.94 563 GLY A O 1
ATOM 4488 N N . ASN A 1 564 ? -35.827 -1.279 2.436 1.00 89.06 564 ASN A N 1
ATOM 4489 C CA . ASN A 1 564 ? -35.973 -2.340 1.434 1.00 89.06 564 ASN A CA 1
ATOM 4490 C C . ASN A 1 564 ? -34.705 -3.187 1.223 1.00 89.06 564 ASN A C 1
ATOM 4492 O O . ASN A 1 564 ? -34.319 -3.482 0.091 1.00 89.06 564 ASN A O 1
ATOM 4496 N N . THR A 1 565 ? -34.025 -3.564 2.308 1.00 90.44 565 THR A N 1
ATOM 4497 C CA . THR A 1 565 ? -32.752 -4.298 2.242 1.00 90.44 565 THR A CA 1
ATOM 4498 C C . THR A 1 565 ? -32.870 -5.682 2.870 1.00 90.44 565 THR A C 1
ATOM 4500 O O . THR A 1 565 ? -33.233 -5.816 4.035 1.00 90.44 565 THR A O 1
ATOM 4503 N N . LEU A 1 566 ? -32.478 -6.721 2.126 1.00 92.75 566 LEU A N 1
ATOM 4504 C CA . LEU A 1 566 ? -32.247 -8.046 2.699 1.00 92.75 566 LEU A CA 1
ATOM 4505 C C . LEU A 1 566 ? -30.958 -8.026 3.529 1.00 92.75 566 LEU A C 1
ATOM 4507 O O . LEU A 1 566 ? -29.878 -7.708 3.011 1.00 92.75 566 LEU A O 1
ATOM 4511 N N . ALA A 1 567 ? -31.072 -8.367 4.807 1.00 92.88 567 ALA A N 1
ATOM 4512 C CA . ALA A 1 567 ? -29.995 -8.229 5.767 1.00 92.88 567 ALA A CA 1
ATOM 4513 C C . ALA A 1 567 ? -29.841 -9.465 6.659 1.00 92.88 567 ALA A C 1
ATOM 4515 O O . ALA A 1 567 ? -30.764 -10.244 6.888 1.00 92.88 567 ALA A O 1
ATOM 4516 N N . LEU A 1 568 ? -28.633 -9.607 7.182 1.00 92.12 568 LEU A N 1
ATOM 4517 C CA . LEU A 1 568 ? -28.315 -10.459 8.310 1.00 92.12 568 LEU A CA 1
ATOM 4518 C C . LEU A 1 568 ? -28.392 -9.605 9.580 1.00 92.12 568 LEU A C 1
ATOM 4520 O O . LEU A 1 568 ? -27.740 -8.560 9.657 1.00 92.12 568 LEU A O 1
ATOM 4524 N N . PHE A 1 569 ? -29.189 -10.046 10.551 1.00 93.00 569 PHE A N 1
ATOM 4525 C CA . PHE A 1 569 ? -29.294 -9.463 11.887 1.00 93.00 569 PHE A CA 1
ATOM 4526 C C . PHE A 1 569 ? -28.521 -10.321 12.894 1.00 93.00 569 PHE A C 1
ATOM 4528 O O . PHE A 1 569 ? -28.746 -11.528 12.964 1.00 93.00 569 PHE A O 1
ATOM 4535 N N . GLU A 1 570 ? -27.603 -9.714 13.646 1.00 91.00 570 GLU A N 1
ATOM 4536 C CA . GLU A 1 570 ? -26.717 -10.411 14.594 1.00 91.00 570 GLU A CA 1
ATOM 4537 C C . GLU A 1 570 ? -26.294 -9.513 15.767 1.00 91.00 570 GLU A C 1
ATOM 4539 O O . GLU A 1 570 ? -26.367 -8.279 15.696 1.00 91.00 570 GLU A O 1
ATOM 4544 N N . GLU A 1 571 ? -25.794 -10.118 16.846 1.00 89.06 571 GLU A N 1
ATOM 4545 C CA . GLU A 1 571 ? -25.211 -9.384 17.970 1.00 89.06 571 GLU A CA 1
ATOM 4546 C C . GLU A 1 571 ? -23.849 -8.757 17.612 1.00 89.06 571 GLU A C 1
ATOM 4548 O O . GLU A 1 571 ? -23.025 -9.326 16.881 1.00 89.06 571 GLU A O 1
ATOM 4553 N N . ARG A 1 572 ? -23.553 -7.576 18.176 1.00 84.56 572 ARG A N 1
ATOM 4554 C CA . ARG A 1 572 ? -22.249 -6.924 18.001 1.00 84.56 572 ARG A CA 1
ATOM 4555 C C . ARG A 1 572 ? -21.274 -7.322 19.111 1.00 84.56 572 ARG A C 1
ATOM 4557 O O . ARG A 1 572 ? -21.395 -6.889 20.252 1.00 84.56 572 ARG A O 1
ATOM 4564 N N . ALA A 1 573 ? -20.196 -8.011 18.740 1.00 76.44 573 ALA A N 1
ATOM 4565 C CA . ALA A 1 573 ? -19.049 -8.213 19.625 1.00 76.44 573 ALA A CA 1
ATOM 4566 C C . ALA A 1 573 ? -18.228 -6.914 19.791 1.00 76.44 573 ALA A C 1
ATOM 4568 O O . ALA A 1 573 ? -17.431 -6.536 18.924 1.00 76.44 573 ALA A O 1
ATOM 4569 N N . GLY A 1 574 ? -18.452 -6.196 20.897 1.00 73.81 574 GLY A N 1
ATOM 4570 C CA . GLY A 1 574 ? -17.822 -4.905 21.195 1.00 73.81 574 GLY A CA 1
ATOM 4571 C C . GLY A 1 574 ? -17.820 -4.538 22.683 1.00 73.81 574 GLY A C 1
ATOM 4572 O O . GLY A 1 574 ? -17.865 -5.404 23.556 1.00 73.81 574 GLY A O 1
ATOM 4573 N N . SER A 1 575 ? -17.748 -3.238 22.980 1.00 68.00 575 SER A N 1
ATOM 4574 C CA . SER A 1 575 ? -17.727 -2.704 24.351 1.00 68.00 575 SER A CA 1
ATOM 4575 C C . SER A 1 575 ? -19.074 -2.795 25.074 1.00 68.00 575 SER A C 1
ATOM 4577 O O . SER A 1 575 ? -19.088 -2.748 26.304 1.00 68.00 575 SER A O 1
ATOM 4579 N N . LYS A 1 576 ? -20.175 -2.922 24.325 1.00 69.38 576 LYS A N 1
ATOM 4580 C CA . LYS A 1 576 ? -21.544 -3.105 24.820 1.00 69.38 576 LYS A CA 1
ATOM 4581 C C . LYS A 1 576 ? -22.131 -4.437 24.320 1.00 69.38 576 LYS A C 1
ATOM 4583 O O . LYS A 1 576 ? -23.156 -4.475 23.642 1.00 69.38 576 LYS A O 1
ATOM 4588 N N . LEU A 1 577 ? -21.407 -5.528 24.577 1.00 71.44 577 LEU A N 1
ATOM 4589 C CA . LEU A 1 577 ? -21.771 -6.871 24.123 1.00 71.44 577 LEU A CA 1
ATOM 4590 C C . LEU A 1 577 ? -23.024 -7.381 24.862 1.00 71.44 577 LEU A C 1
ATOM 4592 O O . LEU A 1 577 ? -23.151 -7.215 26.077 1.00 71.44 577 LEU A O 1
ATOM 4596 N N . ALA A 1 578 ? -23.934 -8.028 24.133 1.00 62.28 578 ALA A N 1
ATOM 4597 C CA . ALA A 1 578 ? -25.040 -8.767 24.731 1.00 62.28 578 ALA A CA 1
ATOM 4598 C C . ALA A 1 578 ? -24.501 -10.023 25.447 1.00 62.28 578 ALA A C 1
ATOM 4600 O O . ALA A 1 578 ? -23.813 -10.830 24.832 1.00 62.28 578 ALA A O 1
ATOM 4601 N N . GLU A 1 579 ? -24.766 -10.170 26.749 1.00 61.03 579 GLU A N 1
ATOM 4602 C CA . GLU A 1 579 ? -24.307 -11.325 27.544 1.00 61.03 579 GLU A CA 1
ATOM 4603 C C . GLU A 1 579 ? -24.777 -12.671 26.946 1.00 61.03 579 GLU A C 1
ATOM 4605 O O . GLU A 1 579 ? -25.945 -12.791 26.574 1.00 61.03 579 GLU A O 1
ATOM 4610 N N . GLY A 1 580 ? -23.886 -13.675 26.887 1.00 63.19 580 GLY A N 1
ATOM 4611 C CA . GLY A 1 580 ? -24.197 -15.039 26.433 1.00 63.19 580 GLY A CA 1
ATOM 4612 C C . GLY A 1 580 ? -22.983 -15.986 26.396 1.00 63.19 580 GLY A C 1
ATOM 4613 O O . GLY A 1 580 ? -21.843 -15.540 26.226 1.00 63.19 580 GLY A O 1
ATOM 4614 N N . GLU A 1 581 ? -23.231 -17.296 26.533 1.00 63.44 581 GLU A N 1
ATOM 4615 C CA . GLU A 1 581 ? -22.198 -18.353 26.512 1.00 63.44 581 GLU A CA 1
ATOM 4616 C C . GLU A 1 581 ? -21.436 -18.419 25.180 1.00 63.44 581 GLU A C 1
ATOM 4618 O O . GLU A 1 581 ? -20.226 -18.641 25.176 1.00 63.44 581 GLU A O 1
ATOM 4623 N N . SER A 1 582 ? -22.100 -18.105 24.062 1.00 73.62 582 SER A N 1
ATOM 4624 C CA . SER A 1 582 ? -21.526 -18.120 22.705 1.00 73.62 582 SER A CA 1
ATOM 4625 C C . SER A 1 582 ? -20.395 -17.103 22.479 1.00 73.62 582 SER A C 1
ATOM 4627 O O . SER A 1 582 ? -19.659 -17.194 21.493 1.00 73.62 582 SER A O 1
ATOM 4629 N N . PHE A 1 583 ? -20.230 -16.142 23.396 1.00 78.88 583 PHE A N 1
ATOM 4630 C CA . PHE A 1 583 ? -19.160 -15.139 23.390 1.00 78.88 583 PHE A CA 1
ATOM 4631 C C . PHE A 1 583 ? -18.120 -15.363 24.496 1.00 78.88 583 PHE A C 1
ATOM 4633 O O . PHE A 1 583 ? -17.415 -14.428 24.879 1.00 78.88 583 PHE A O 1
ATOM 4640 N N . GLY A 1 584 ? -18.038 -16.575 25.047 1.00 73.12 584 GLY A N 1
ATOM 4641 C CA . GLY A 1 584 ? -17.098 -16.898 26.117 1.00 73.12 584 GLY A CA 1
ATOM 4642 C C . GLY A 1 584 ? -17.448 -16.238 27.453 1.00 73.12 584 GLY A C 1
ATOM 4643 O O . GLY A 1 584 ? -16.561 -16.002 28.260 1.00 73.12 584 GLY A O 1
ATOM 4644 N N . ASN A 1 585 ? -18.719 -15.915 27.719 1.00 76.56 585 ASN A N 1
ATOM 4645 C CA . ASN A 1 585 ? -19.174 -15.385 29.016 1.00 76.56 585 ASN A CA 1
ATOM 4646 C C . ASN A 1 585 ? -18.501 -14.070 29.473 1.00 76.56 585 ASN A C 1
ATOM 4648 O O . ASN A 1 585 ? -18.324 -13.831 30.671 1.00 76.56 585 ASN A O 1
ATOM 4652 N N . VAL A 1 586 ? -18.147 -13.182 28.538 1.00 76.12 586 VAL A N 1
ATOM 4653 C CA . VAL A 1 586 ? -17.610 -11.844 28.849 1.00 76.12 586 VAL A CA 1
ATOM 4654 C C . VAL A 1 586 ? -18.632 -10.737 28.592 1.00 76.12 586 VAL A C 1
ATOM 4656 O O . VAL A 1 586 ? -19.482 -10.841 27.715 1.00 76.12 586 VAL A O 1
ATOM 4659 N N . LYS A 1 587 ? -18.519 -9.622 29.325 1.00 65.94 587 LYS A N 1
ATOM 4660 C CA . LYS A 1 587 ? -19.360 -8.424 29.109 1.00 65.94 587 LYS A CA 1
ATOM 4661 C C . LYS A 1 587 ? -18.792 -7.455 28.066 1.00 65.94 587 LYS A C 1
ATOM 4663 O O . LYS A 1 587 ? -19.465 -6.510 27.665 1.00 65.94 587 LYS A O 1
ATOM 4668 N N . LYS A 1 588 ? -17.521 -7.628 27.682 1.00 73.38 588 LYS A N 1
ATOM 4669 C CA . LYS A 1 588 ? -16.792 -6.736 26.770 1.00 73.38 588 LYS A CA 1
ATOM 4670 C C . LYS A 1 588 ? -15.812 -7.537 25.924 1.00 73.38 588 LYS A C 1
ATOM 4672 O O . LYS A 1 588 ? -15.080 -8.365 26.461 1.00 73.38 588 LYS A O 1
ATOM 4677 N N . ALA A 1 589 ? -15.753 -7.219 24.635 1.00 84.00 589 ALA A N 1
ATOM 4678 C CA . ALA A 1 589 ? -14.736 -7.722 23.722 1.00 84.00 589 ALA A CA 1
ATOM 4679 C C . ALA A 1 589 ? -13.908 -6.564 23.147 1.00 84.00 589 ALA A C 1
ATOM 4681 O O . ALA A 1 589 ? -14.446 -5.493 22.846 1.00 84.00 589 ALA A O 1
ATOM 4682 N N . ILE A 1 590 ? -12.601 -6.774 22.982 1.00 84.94 590 ILE A N 1
ATOM 4683 C CA . ILE A 1 590 ? -11.678 -5.767 22.432 1.00 84.94 590 ILE A CA 1
ATOM 4684 C C . ILE A 1 590 ? -11.262 -6.108 20.996 1.00 84.94 590 ILE A C 1
ATOM 4686 O O . ILE A 1 590 ? -11.391 -7.248 20.547 1.00 84.94 590 ILE A O 1
ATOM 4690 N N . SER A 1 591 ? -10.786 -5.112 20.246 1.00 83.81 591 SER A N 1
ATOM 4691 C CA . SER A 1 591 ? -10.254 -5.308 18.893 1.00 83.81 591 SER A CA 1
ATOM 4692 C C . SER A 1 591 ? -8.858 -5.946 18.926 1.00 83.81 591 SER A C 1
ATOM 4694 O O . SER A 1 591 ? -8.119 -5.793 19.900 1.00 83.81 591 SER A O 1
ATOM 4696 N N . THR A 1 592 ? -8.468 -6.636 17.849 1.00 87.19 592 THR A N 1
ATOM 4697 C CA . THR A 1 592 ? -7.120 -7.220 17.692 1.00 87.19 592 THR A CA 1
ATOM 4698 C C . THR A 1 592 ? -5.978 -6.230 17.946 1.00 87.19 592 THR A C 1
ATOM 4700 O O . THR A 1 592 ? -5.043 -6.591 18.654 1.00 87.19 592 THR A O 1
ATOM 4703 N N . PRO A 1 593 ? -6.023 -4.978 17.464 1.00 80.50 593 PRO A N 1
ATOM 4704 C CA . PRO A 1 593 ? -4.946 -4.013 17.704 1.00 80.50 593 PRO A CA 1
ATOM 4705 C C . PRO A 1 593 ? -4.830 -3.622 19.166 1.00 80.50 593 PRO A C 1
ATOM 4707 O O . PRO A 1 593 ? -3.727 -3.573 19.706 1.00 80.50 593 PRO A O 1
ATOM 4710 N N . LYS A 1 594 ? -5.971 -3.403 19.830 1.00 82.19 594 LYS A N 1
ATOM 4711 C CA . LYS A 1 594 ? -5.994 -3.116 21.261 1.00 82.19 594 LYS A CA 1
ATOM 4712 C C . LYS A 1 594 ? -5.437 -4.295 22.059 1.00 82.19 594 LYS A C 1
ATOM 4714 O O . LYS A 1 594 ? -4.612 -4.089 22.942 1.00 82.19 594 LYS A O 1
ATOM 4719 N N . MET A 1 595 ? -5.820 -5.516 21.688 1.00 89.69 595 MET A N 1
ATOM 4720 C CA . MET A 1 595 ? -5.288 -6.745 22.275 1.00 89.69 595 MET A CA 1
ATOM 4721 C C . MET A 1 595 ? -3.769 -6.861 22.069 1.00 89.69 595 MET A C 1
ATOM 4723 O O . MET A 1 595 ? -3.049 -7.088 23.036 1.00 89.69 595 MET A O 1
ATOM 4727 N N . VAL A 1 596 ? -3.254 -6.615 20.858 1.00 88.00 596 VAL A N 1
ATOM 4728 C CA . VAL A 1 596 ? -1.808 -6.625 20.559 1.00 88.00 596 VAL A CA 1
ATOM 4729 C C . VAL A 1 596 ? -1.053 -5.579 21.379 1.00 88.00 596 VAL A C 1
ATOM 4731 O O . VAL A 1 596 ? 0.018 -5.876 21.906 1.00 88.00 596 VAL A O 1
ATOM 4734 N N . LEU A 1 597 ? -1.605 -4.370 21.526 1.00 83.56 597 LEU A N 1
ATOM 4735 C CA . LEU A 1 597 ? -1.032 -3.345 22.401 1.00 83.56 597 LEU A CA 1
ATOM 4736 C C . LEU A 1 597 ? -0.978 -3.822 23.854 1.00 83.56 597 LEU A C 1
ATOM 4738 O O . LEU A 1 597 ? 0.032 -3.616 24.522 1.00 83.56 597 LEU A O 1
ATOM 4742 N N . ASP A 1 598 ? -2.028 -4.486 24.337 1.00 87.31 598 ASP A N 1
ATOM 4743 C CA . ASP A 1 598 ? -2.069 -5.014 25.698 1.00 87.31 598 ASP A CA 1
ATOM 4744 C C . ASP A 1 598 ? -1.083 -6.188 25.891 1.00 87.31 598 ASP A C 1
ATOM 4746 O O . ASP A 1 598 ? -0.431 -6.246 26.935 1.00 87.31 598 ASP A O 1
ATOM 4750 N N . LEU A 1 599 ? -0.899 -7.072 24.896 1.00 88.50 599 LEU A N 1
ATOM 4751 C CA . LEU A 1 599 ? 0.145 -8.114 24.898 1.00 88.50 599 LEU A CA 1
ATOM 4752 C C . LEU A 1 599 ? 1.550 -7.507 24.962 1.00 88.50 599 LEU A C 1
ATOM 4754 O O . LEU A 1 599 ? 2.363 -7.898 25.794 1.00 88.50 599 LEU A O 1
ATOM 4758 N N . HIS A 1 600 ? 1.830 -6.510 24.120 1.00 88.62 600 HIS A N 1
ATOM 4759 C CA . HIS A 1 600 ? 3.114 -5.814 24.149 1.00 88.62 600 HIS A CA 1
ATOM 4760 C C . HIS A 1 600 ? 3.290 -4.985 25.420 1.00 88.62 600 HIS A C 1
ATOM 4762 O O . HIS A 1 600 ? 4.413 -4.678 25.778 1.00 88.62 600 HIS A O 1
ATOM 4768 N N . LYS A 1 601 ? 2.226 -4.575 26.111 1.00 85.94 601 LYS A N 1
ATOM 4769 C CA . LYS A 1 601 ? 2.348 -3.783 27.340 1.00 85.94 601 LYS A CA 1
ATOM 4770 C C . LYS A 1 601 ? 2.815 -4.614 28.535 1.00 85.94 601 LYS A C 1
ATOM 4772 O O . LYS A 1 601 ? 3.506 -4.068 29.387 1.00 85.94 601 LYS A O 1
ATOM 4777 N N . SER A 1 602 ? 2.411 -5.883 28.635 1.00 86.50 602 SER A N 1
ATOM 4778 C CA . SER A 1 602 ? 2.800 -6.740 29.759 1.00 86.50 602 SER A CA 1
ATOM 4779 C C . SER A 1 602 ? 2.832 -8.222 29.404 1.00 86.50 602 SER A C 1
ATOM 4781 O O . SER A 1 602 ? 1.873 -8.759 28.851 1.00 86.50 602 SER A O 1
ATOM 4783 N N . ASN A 1 603 ? 3.875 -8.912 29.872 1.00 85.12 603 ASN A N 1
ATOM 4784 C CA . ASN A 1 603 ? 4.046 -10.367 29.760 1.00 85.12 603 ASN A CA 1
ATOM 4785 C C . ASN A 1 603 ? 3.078 -11.189 30.648 1.00 85.12 603 ASN A C 1
ATOM 4787 O O . ASN A 1 603 ? 3.141 -12.424 30.683 1.00 85.12 603 ASN A O 1
ATOM 4791 N N . HIS A 1 604 ? 2.182 -10.535 31.393 1.00 83.44 604 HIS A N 1
ATOM 4792 C CA . HIS A 1 604 ? 1.077 -11.181 32.115 1.00 83.44 604 HIS A CA 1
ATOM 4793 C C . HIS A 1 604 ? -0.142 -11.424 31.221 1.00 83.44 604 HIS A C 1
ATOM 4795 O O . HIS A 1 604 ? -1.049 -12.159 31.609 1.00 83.44 604 HIS A O 1
ATOM 4801 N N . ASN A 1 605 ? -0.160 -10.818 30.037 1.00 87.25 605 ASN A N 1
ATOM 4802 C CA . ASN A 1 605 ? -1.227 -10.962 29.067 1.00 87.25 605 ASN A CA 1
ATOM 4803 C C . ASN A 1 605 ? -0.841 -12.016 28.023 1.00 87.25 605 ASN A C 1
ATOM 4805 O O . ASN A 1 605 ? 0.304 -12.053 27.574 1.00 87.25 605 ASN A O 1
ATOM 4809 N N . MET A 1 606 ? -1.779 -12.871 27.621 1.00 87.94 606 MET A N 1
ATOM 4810 C CA . MET A 1 606 ? -1.535 -13.883 26.589 1.00 87.94 606 MET A CA 1
ATOM 4811 C C . MET A 1 606 ? -2.790 -14.203 25.782 1.00 87.94 606 MET A C 1
ATOM 4813 O O . MET A 1 606 ? -3.908 -14.001 26.246 1.00 87.94 606 MET A O 1
ATOM 4817 N N . VAL A 1 607 ? -2.589 -14.736 24.581 1.00 91.06 607 VAL A N 1
ATOM 4818 C CA . VAL A 1 607 ? -3.648 -15.373 23.788 1.00 91.06 607 VAL A CA 1
ATOM 4819 C C . VAL A 1 607 ? -3.733 -16.850 24.165 1.00 91.06 607 VAL A C 1
ATOM 4821 O O . VAL A 1 607 ? -2.702 -17.491 24.405 1.00 91.06 607 VAL A O 1
ATOM 4824 N N . ASP A 1 608 ? -4.946 -17.392 24.209 1.00 90.62 608 ASP A N 1
ATOM 4825 C CA . ASP A 1 608 ? -5.141 -18.840 24.217 1.00 90.62 608 ASP A CA 1
ATOM 4826 C C . ASP A 1 608 ? -4.891 -19.396 22.805 1.00 90.62 608 ASP A C 1
ATOM 4828 O O . ASP A 1 608 ? -5.712 -19.241 21.898 1.00 90.62 608 ASP A O 1
ATOM 4832 N N . GLU A 1 609 ? -3.717 -19.998 22.591 1.00 92.38 609 GLU A N 1
ATOM 4833 C CA . GLU A 1 609 ? -3.345 -20.511 21.266 1.00 92.38 609 GLU A CA 1
ATOM 4834 C C . GLU A 1 609 ? -4.121 -21.769 20.884 1.00 92.38 609 GLU A C 1
ATOM 4836 O O . GLU A 1 609 ? -4.269 -22.014 19.692 1.00 92.38 609 GLU A O 1
ATOM 4841 N N . HIS A 1 610 ? -4.633 -22.552 21.845 1.00 93.06 610 HIS A N 1
ATOM 4842 C CA . HIS A 1 610 ? -5.453 -23.726 21.527 1.00 93.06 610 HIS A CA 1
ATOM 4843 C C . HIS A 1 610 ? -6.801 -23.282 20.962 1.00 93.06 610 HIS A C 1
ATOM 4845 O O . HIS A 1 610 ? -7.213 -23.775 19.913 1.00 93.06 610 HIS A O 1
ATOM 4851 N N . GLU A 1 611 ? -7.436 -22.286 21.586 1.00 93.00 611 GLU A N 1
ATOM 4852 C CA . GLU A 1 611 ? -8.675 -21.693 21.066 1.00 93.00 611 GLU A CA 1
ATOM 4853 C C . GLU A 1 611 ? -8.446 -20.960 19.741 1.00 93.00 611 GLU A C 1
ATOM 4855 O O . GLU A 1 611 ? -9.258 -21.053 18.816 1.00 93.00 611 GLU A O 1
ATOM 4860 N N . MET A 1 612 ? -7.305 -20.277 19.601 1.00 94.88 612 MET A N 1
ATOM 4861 C CA . MET A 1 612 ? -6.909 -19.682 18.327 1.00 94.88 612 MET A CA 1
ATOM 4862 C C . MET A 1 612 ? -6.746 -20.748 17.244 1.00 94.88 612 MET A C 1
ATOM 4864 O O . MET A 1 612 ? -7.331 -20.626 16.171 1.00 94.88 612 MET A O 1
ATOM 4868 N N . LEU A 1 613 ? -6.011 -21.824 17.520 1.00 96.62 613 LEU A N 1
ATOM 4869 C CA . LEU A 1 613 ? -5.814 -22.923 16.583 1.00 96.62 613 LEU A CA 1
ATOM 4870 C C . LEU A 1 613 ? -7.148 -23.556 16.186 1.00 96.62 613 LEU A C 1
ATOM 4872 O O . LEU A 1 613 ? -7.395 -23.764 14.999 1.00 96.62 613 LEU A O 1
ATOM 4876 N N . ARG A 1 614 ? -8.018 -23.822 17.164 1.00 96.81 614 ARG A N 1
ATOM 4877 C CA . ARG A 1 614 ? -9.349 -24.392 16.950 1.00 96.81 614 ARG A CA 1
ATOM 4878 C C . ARG A 1 614 ? -10.179 -23.516 16.019 1.00 96.81 614 ARG A C 1
ATOM 4880 O O . ARG A 1 614 ? -10.698 -24.012 15.021 1.00 96.81 614 ARG A O 1
ATOM 4887 N N . ALA A 1 615 ? -10.224 -22.206 16.268 1.00 96.06 615 ALA A N 1
ATOM 4888 C CA . ALA A 1 615 ? -10.929 -21.263 15.405 1.00 96.06 615 ALA A CA 1
ATOM 4889 C C . ALA A 1 615 ? -10.358 -21.235 13.975 1.00 96.06 615 ALA A C 1
ATOM 4891 O O . ALA A 1 615 ? -11.121 -21.182 13.009 1.00 96.06 615 ALA A O 1
ATOM 4892 N N . ARG A 1 616 ? -9.030 -21.319 13.819 1.00 96.00 616 ARG A N 1
ATOM 4893 C CA . ARG A 1 616 ? -8.371 -21.316 12.502 1.00 96.00 616 ARG A CA 1
ATOM 4894 C C . ARG A 1 616 ? -8.560 -22.621 11.734 1.00 96.00 616 ARG A C 1
ATOM 4896 O O . ARG A 1 616 ? -8.829 -22.570 10.537 1.00 96.00 616 ARG A O 1
ATOM 4903 N N . LEU A 1 617 ? -8.481 -23.777 12.392 1.00 96.88 617 LEU A N 1
ATOM 4904 C CA . LEU A 1 617 ? -8.794 -25.069 11.770 1.00 96.88 617 LEU A CA 1
ATOM 4905 C C . LEU A 1 617 ? -10.273 -25.162 11.390 1.00 96.88 617 LEU A C 1
ATOM 4907 O O . LEU A 1 617 ? -10.598 -25.680 10.323 1.00 96.88 617 LEU A O 1
ATOM 4911 N N . PHE A 1 618 ? -11.162 -24.591 12.203 1.00 97.31 618 PHE A N 1
ATOM 4912 C CA . PHE A 1 618 ? -12.571 -24.462 11.857 1.00 97.31 618 PHE A CA 1
ATOM 4913 C C . PHE A 1 618 ? -12.787 -23.579 10.617 1.00 97.31 618 PHE A C 1
ATOM 4915 O O . PHE A 1 618 ? -13.537 -23.958 9.720 1.00 97.31 618 PHE A O 1
ATOM 4922 N N . ASP A 1 619 ? -12.082 -22.449 10.502 1.00 95.62 619 ASP A N 1
ATOM 4923 C CA . ASP A 1 619 ? -12.130 -21.615 9.293 1.00 95.62 619 ASP A CA 1
ATOM 4924 C C . ASP A 1 619 ? -11.636 -22.370 8.046 1.00 95.62 619 ASP A C 1
ATOM 4926 O O . ASP A 1 619 ? -12.210 -22.224 6.964 1.00 95.62 619 ASP A O 1
ATOM 4930 N N . MET A 1 620 ? -10.608 -23.218 8.187 1.00 95.06 620 MET A N 1
ATOM 4931 C CA . MET A 1 620 ? -10.147 -24.087 7.099 1.00 95.06 620 MET A CA 1
ATOM 4932 C C . MET A 1 620 ? -11.189 -25.146 6.731 1.00 95.06 620 MET A C 1
ATOM 4934 O O . MET A 1 620 ? -11.393 -25.404 5.544 1.00 95.06 620 MET A O 1
ATOM 4938 N N . LEU A 1 621 ? -11.876 -25.735 7.716 1.00 96.31 621 LEU A N 1
ATOM 4939 C CA . LEU A 1 621 ? -12.934 -26.722 7.493 1.00 96.31 621 LEU A CA 1
ATOM 4940 C C . LEU A 1 621 ? -14.051 -26.151 6.610 1.00 96.31 621 LEU A C 1
ATOM 4942 O O . LEU A 1 621 ? -14.412 -26.781 5.619 1.00 96.31 621 LEU A O 1
ATOM 4946 N N . ILE A 1 622 ? -14.530 -24.943 6.914 1.00 95.50 622 ILE A N 1
ATOM 4947 C CA . ILE A 1 622 ? -15.624 -24.265 6.186 1.00 95.50 622 ILE A CA 1
ATOM 4948 C C . ILE A 1 622 ? -15.157 -23.466 4.951 1.00 95.50 622 ILE A C 1
ATOM 4950 O O . ILE A 1 622 ? -15.980 -22.932 4.206 1.00 95.50 622 ILE A O 1
ATOM 4954 N N . GLY A 1 623 ? -13.841 -23.379 4.729 1.00 93.81 623 GLY A N 1
ATOM 4955 C CA . GLY A 1 623 ? -13.235 -22.716 3.572 1.00 93.81 623 GLY A CA 1
ATOM 4956 C C . GLY A 1 623 ? -13.332 -21.190 3.580 1.00 93.81 623 GLY A C 1
ATOM 4957 O O . GLY A 1 623 ? -13.447 -20.596 2.512 1.00 93.81 623 GLY A O 1
ATOM 4958 N N . ASP A 1 624 ? -13.293 -20.549 4.749 1.00 92.88 624 ASP A N 1
ATOM 4959 C CA . ASP A 1 624 ? -13.362 -19.087 4.830 1.00 92.88 624 ASP A CA 1
ATOM 4960 C C . ASP A 1 624 ? -11.977 -18.440 4.665 1.00 92.88 624 ASP A C 1
ATOM 4962 O O . ASP A 1 624 ? -11.113 -18.521 5.545 1.00 92.88 624 ASP A O 1
ATOM 4966 N N . PHE A 1 625 ? -11.773 -17.786 3.520 1.00 88.56 625 PHE A N 1
ATOM 4967 C CA . PHE A 1 625 ? -10.506 -17.146 3.159 1.00 88.56 625 PHE A CA 1
ATOM 4968 C C . PHE A 1 625 ? -10.350 -15.707 3.686 1.00 88.56 625 PHE A C 1
ATOM 4970 O O . PHE A 1 625 ? -9.275 -15.113 3.535 1.00 88.56 625 PHE A O 1
ATOM 4977 N N . ASP A 1 626 ? -11.382 -15.097 4.282 1.00 88.06 626 ASP A N 1
ATOM 4978 C CA . ASP A 1 626 ? -11.346 -13.698 4.728 1.00 88.06 626 ASP A CA 1
ATOM 4979 C C . ASP A 1 626 ? -11.147 -13.586 6.244 1.00 88.06 626 ASP A C 1
ATOM 4981 O O . ASP A 1 626 ? -12.092 -13.510 7.031 1.00 88.06 626 ASP A O 1
ATOM 4985 N N . ARG A 1 627 ? -9.878 -13.629 6.672 1.00 90.19 627 ARG A N 1
ATOM 4986 C CA . ARG A 1 627 ? -9.499 -13.735 8.093 1.00 90.19 627 ARG A CA 1
ATOM 4987 C C . ARG A 1 627 ? -8.442 -12.739 8.560 1.00 90.19 627 ARG A C 1
ATOM 4989 O O . ARG A 1 627 ? -7.537 -13.096 9.301 1.00 90.19 627 ARG A O 1
ATOM 4996 N N . HIS A 1 628 ? -8.568 -11.479 8.152 1.00 85.88 628 HIS A N 1
ATOM 4997 C CA . HIS A 1 628 ? -7.694 -10.387 8.610 1.00 85.88 628 HIS A CA 1
ATOM 4998 C C . HIS A 1 628 ? -8.028 -9.883 10.034 1.00 85.88 628 HIS A C 1
ATOM 5000 O O . HIS A 1 628 ? -9.075 -10.218 10.577 1.00 85.88 628 HIS A O 1
ATOM 5006 N N . ASP A 1 629 ? -7.165 -9.045 10.634 1.00 84.31 629 ASP A N 1
ATOM 5007 C CA . ASP A 1 629 ? -7.260 -8.570 12.035 1.00 84.31 629 ASP A CA 1
ATOM 5008 C C . ASP A 1 629 ? -8.662 -8.032 12.443 1.00 84.31 629 ASP A C 1
ATOM 5010 O O . ASP A 1 629 ? -9.095 -8.275 13.572 1.00 84.31 629 ASP A O 1
ATOM 5014 N N . ASP A 1 630 ? -9.395 -7.346 11.549 1.00 79.38 630 ASP A N 1
ATOM 5015 C CA . ASP A 1 630 ? -10.750 -6.812 11.831 1.00 79.38 630 ASP A CA 1
ATOM 5016 C C . ASP A 1 630 ? -11.854 -7.877 11.942 1.00 79.38 630 ASP A C 1
ATOM 5018 O O . ASP A 1 630 ? -12.927 -7.588 12.488 1.00 79.38 630 ASP A O 1
ATOM 5022 N N . GLN A 1 631 ? -11.597 -9.091 11.442 1.00 87.19 631 GLN A N 1
ATOM 5023 C CA . GLN A 1 631 ? -12.510 -10.238 11.520 1.00 87.19 631 GLN A CA 1
ATOM 5024 C C . GLN A 1 631 ? -12.485 -10.916 12.893 1.00 87.19 631 GLN A C 1
ATOM 5026 O O . GLN A 1 631 ? -13.128 -11.943 13.090 1.00 87.19 631 GLN A O 1
ATOM 5031 N N . TRP A 1 632 ? -11.771 -10.329 13.856 1.00 89.50 632 TRP A N 1
ATOM 5032 C CA . TRP A 1 632 ? -11.622 -10.870 15.196 1.00 89.50 632 TRP A CA 1
ATOM 5033 C C . TRP A 1 632 ? -11.945 -9.827 16.262 1.00 89.50 632 TRP A C 1
ATOM 5035 O O . TRP A 1 632 ? -11.668 -8.621 16.161 1.00 89.50 632 TRP A O 1
ATOM 5045 N N . ARG A 1 633 ? -12.555 -10.334 17.321 1.00 90.44 633 ARG A N 1
ATOM 5046 C CA . ARG A 1 633 ? -12.696 -9.706 18.625 1.00 90.44 633 ARG A CA 1
ATOM 5047 C C . ARG A 1 633 ? -12.116 -10.643 19.664 1.00 90.44 633 ARG A C 1
ATOM 5049 O O . ARG A 1 633 ? -11.895 -11.813 19.380 1.00 90.44 633 ARG A O 1
ATOM 5056 N N . TRP A 1 634 ? -11.831 -10.120 20.844 1.00 90.25 634 TRP A N 1
ATOM 5057 C CA . TRP A 1 634 ? -11.138 -10.882 21.875 1.00 90.25 634 TRP A CA 1
ATOM 5058 C C . TRP A 1 634 ? -11.891 -10.776 23.188 1.00 90.25 634 TRP A C 1
ATOM 5060 O O . TRP A 1 634 ? -12.059 -9.672 23.718 1.00 90.25 634 TRP A O 1
ATOM 5070 N N . ALA A 1 635 ? -12.355 -11.926 23.676 1.00 88.56 635 ALA A N 1
ATOM 5071 C CA . ALA A 1 635 ? -12.917 -12.071 25.005 1.00 88.56 635 ALA A CA 1
ATOM 5072 C C . ALA A 1 635 ? -11.787 -11.931 26.024 1.00 88.56 635 ALA A C 1
ATOM 5074 O O . ALA A 1 635 ? -10.760 -12.602 25.911 1.00 88.56 635 ALA A O 1
ATOM 5075 N N . LEU A 1 636 ? -11.962 -11.035 26.990 1.00 85.50 636 LEU A N 1
ATOM 5076 C CA . LEU A 1 636 ? -10.980 -10.782 28.035 1.00 85.50 636 LEU A CA 1
ATOM 5077 C C . LEU A 1 636 ? -11.354 -11.556 29.304 1.00 85.50 636 LEU A C 1
ATOM 5079 O O . LEU A 1 636 ? -12.360 -11.241 29.940 1.00 85.50 636 LEU A O 1
ATOM 5083 N N . HIS A 1 637 ? -10.503 -12.499 29.707 1.00 83.31 637 HIS A N 1
ATOM 5084 C CA . HIS A 1 637 ? -10.634 -13.246 30.958 1.00 83.31 637 HIS A CA 1
ATOM 5085 C C . HIS A 1 637 ? -9.534 -12.854 31.948 1.00 83.31 637 HIS A C 1
ATOM 5087 O O . HIS A 1 637 ? -8.346 -12.954 31.640 1.00 83.31 637 HIS A O 1
ATOM 5093 N N . GLU A 1 638 ? -9.919 -12.427 33.153 1.00 78.56 638 GLU A N 1
ATOM 5094 C CA . GLU A 1 638 ? -8.965 -12.164 34.235 1.00 78.56 638 GLU A CA 1
ATOM 5095 C C . GLU A 1 638 ? -8.603 -13.461 34.964 1.00 78.56 638 GLU A C 1
ATOM 5097 O O . GLU A 1 638 ? -9.410 -14.026 35.702 1.00 78.56 638 GLU A O 1
ATOM 5102 N N . CYS A 1 639 ? -7.354 -13.891 34.838 1.00 69.44 639 CYS A N 1
ATOM 5103 C CA . CYS A 1 639 ? -6.824 -15.030 35.569 1.00 69.44 639 CYS A CA 1
ATOM 5104 C C . CYS A 1 639 ? -6.270 -14.592 36.926 1.00 69.44 639 CYS A C 1
ATOM 5106 O O . CYS A 1 639 ? -5.395 -13.724 37.006 1.00 69.44 639 CYS A O 1
ATOM 5108 N N . LYS A 1 640 ? -6.770 -15.195 38.014 1.00 63.69 640 LYS A N 1
ATOM 5109 C CA . LYS A 1 640 ? -6.278 -14.982 39.385 1.00 63.69 640 LYS A CA 1
ATOM 5110 C C . LYS A 1 640 ? -5.685 -16.274 39.953 1.00 63.69 640 LYS A C 1
ATOM 5112 O O . LYS A 1 640 ? -6.089 -17.386 39.626 1.00 63.69 640 LYS A O 1
ATOM 5117 N N . LYS A 1 641 ? -4.703 -16.117 40.842 1.00 55.97 641 LYS A N 1
ATOM 5118 C CA . LYS A 1 641 ? -4.063 -17.231 41.551 1.00 55.97 641 LYS A CA 1
ATOM 5119 C C . LYS A 1 641 ? -5.106 -17.973 42.400 1.00 55.97 641 LYS A C 1
ATOM 5121 O O . LYS A 1 641 ? -5.733 -17.346 43.250 1.00 55.97 641 LYS A O 1
ATOM 5126 N N . GLY A 1 642 ? -5.265 -19.283 42.190 1.00 53.81 642 GLY A N 1
ATOM 5127 C CA . GLY A 1 642 ? -6.238 -20.115 42.916 1.00 53.81 642 GLY A CA 1
ATOM 5128 C C . GLY A 1 642 ? -7.626 -20.228 42.271 1.00 53.81 642 GLY A C 1
ATOM 5129 O O . GLY A 1 642 ? -8.438 -20.999 42.763 1.00 53.81 642 GLY A O 1
ATOM 5130 N N . SER A 1 643 ? -7.890 -19.531 41.161 1.00 52.66 643 SER A N 1
ATOM 5131 C CA . SER A 1 643 ? -9.128 -19.645 40.368 1.00 52.66 643 SER A CA 1
ATOM 5132 C C . SER A 1 643 ? -8.838 -20.241 38.981 1.00 52.66 643 SER A C 1
ATOM 5134 O O . SER A 1 643 ? -9.270 -19.710 37.958 1.00 52.66 643 SER A O 1
ATOM 5136 N N . HIS A 1 644 ? -8.035 -21.313 38.951 1.00 48.28 644 HIS A N 1
ATOM 5137 C CA . HIS A 1 644 ? -7.488 -21.921 37.728 1.00 48.28 644 HIS A CA 1
ATOM 5138 C C . HIS A 1 644 ? -8.551 -22.541 36.810 1.00 48.28 644 HIS A C 1
ATOM 5140 O O . HIS A 1 644 ? -8.284 -22.729 35.627 1.00 48.28 644 HIS A O 1
ATOM 5146 N N . ASP A 1 645 ? -9.753 -22.808 37.320 1.00 52.81 645 ASP A N 1
ATOM 5147 C CA . ASP A 1 645 ? -10.852 -23.378 36.533 1.00 52.81 645 ASP A CA 1
ATOM 5148 C C . ASP A 1 645 ? -11.394 -22.407 35.468 1.00 52.81 645 ASP A C 1
ATOM 5150 O O . ASP A 1 645 ? -12.081 -22.830 34.547 1.00 52.81 645 ASP A O 1
ATOM 5154 N N . GLN A 1 646 ? -11.053 -21.114 35.554 1.00 53.69 646 GLN A N 1
ATOM 5155 C CA . GLN A 1 646 ? -11.510 -20.075 34.619 1.00 53.69 646 GLN A CA 1
ATOM 5156 C C . GLN A 1 646 ? -10.522 -19.779 33.477 1.00 53.69 646 GLN A C 1
ATOM 5158 O O . GLN A 1 646 ? -10.840 -18.994 32.586 1.00 53.69 646 GLN A O 1
ATOM 5163 N N . CYS A 1 647 ? -9.326 -20.375 33.497 1.00 58.16 647 CYS A N 1
ATOM 5164 C CA . CYS A 1 647 ? -8.255 -20.104 32.538 1.00 58.16 647 CYS A CA 1
ATOM 5165 C C . CYS A 1 647 ? -7.970 -21.379 31.741 1.00 58.16 647 CYS A C 1
ATOM 5167 O O . CYS A 1 647 ? -7.111 -22.183 32.112 1.00 58.16 647 CYS A O 1
ATOM 5169 N N . TYR A 1 648 ? -8.756 -21.583 30.680 1.00 56.50 648 TYR A N 1
ATOM 5170 C CA . TYR A 1 648 ? -8.645 -22.701 29.739 1.00 56.50 648 TYR A CA 1
ATOM 5171 C C . TYR A 1 648 ? -7.181 -22.940 29.319 1.00 56.50 648 TYR A C 1
ATOM 5173 O O . TYR A 1 648 ? -6.417 -21.990 29.173 1.00 56.50 648 TYR A O 1
ATOM 5181 N N . HIS A 1 649 ? -6.768 -24.216 29.254 1.00 65.00 649 HIS A N 1
ATOM 5182 C CA . HIS A 1 649 ? -5.497 -24.747 28.710 1.00 65.00 649 HIS A CA 1
ATOM 5183 C C . HIS A 1 649 ? -4.155 -24.088 29.131 1.00 65.00 649 HIS A C 1
ATOM 5185 O O . HIS A 1 649 ? -3.094 -24.485 28.657 1.00 65.00 649 HIS A O 1
ATOM 5191 N N . THR A 1 650 ? -4.155 -23.144 30.078 1.00 57.41 650 THR A N 1
ATOM 5192 C CA . THR A 1 650 ? -2.986 -22.343 30.499 1.00 57.41 650 THR A CA 1
ATOM 5193 C C . THR A 1 650 ? -2.517 -22.663 31.923 1.00 57.41 650 THR A C 1
ATOM 5195 O O . THR A 1 650 ? -1.717 -21.914 32.497 1.00 57.41 650 THR A O 1
ATOM 5198 N N . LYS A 1 651 ? -2.983 -23.789 32.493 1.00 53.34 651 LYS A N 1
ATOM 5199 C CA . LYS A 1 651 ? -2.810 -24.185 33.908 1.00 53.34 651 LYS A CA 1
ATOM 5200 C C . LYS A 1 651 ? -1.365 -24.081 34.422 1.00 53.34 651 LYS A C 1
ATOM 5202 O O . LYS A 1 651 ? -1.174 -23.697 35.573 1.00 53.34 651 LYS A O 1
ATOM 5207 N N . ASP A 1 652 ? -0.374 -24.304 33.557 1.00 52.59 652 ASP A N 1
ATOM 5208 C CA . ASP A 1 652 ? 1.053 -24.308 33.912 1.00 52.59 652 ASP A CA 1
ATOM 5209 C C . ASP A 1 652 ? 1.792 -22.971 33.658 1.00 52.59 652 ASP A C 1
ATOM 5211 O O . ASP A 1 652 ? 2.953 -22.824 34.036 1.00 52.59 652 ASP A O 1
ATOM 5215 N N . SER A 1 653 ? 1.150 -21.977 33.023 1.00 52.97 653 SER A N 1
ATOM 5216 C CA . SER A 1 653 ? 1.811 -20.752 32.507 1.00 52.97 653 SER A CA 1
ATOM 5217 C C . SER A 1 653 ? 1.501 -19.460 33.283 1.00 52.97 653 SER A C 1
ATOM 5219 O O . SER A 1 653 ? 2.174 -18.436 33.098 1.00 52.97 653 SER A O 1
ATOM 5221 N N . LEU A 1 654 ? 0.487 -19.483 34.157 1.00 54.75 654 LEU A N 1
ATOM 5222 C CA . LEU A 1 654 ? 0.008 -18.323 34.916 1.00 54.75 654 LEU A CA 1
ATOM 5223 C C . LEU A 1 654 ? 0.210 -18.532 36.419 1.00 54.75 654 LEU A C 1
ATOM 5225 O O . LEU A 1 654 ? -0.633 -19.075 37.127 1.00 54.75 654 LEU A O 1
ATOM 5229 N N . THR A 1 655 ? 1.343 -18.057 36.933 1.00 51.16 655 THR A N 1
ATOM 5230 C CA . THR A 1 655 ? 1.631 -18.048 38.378 1.00 51.16 655 THR A CA 1
ATOM 5231 C C . THR A 1 655 ? 1.128 -16.774 39.082 1.00 51.16 655 THR A C 1
ATOM 5233 O O . THR A 1 655 ? 1.343 -16.611 40.286 1.00 51.16 655 THR A O 1
ATOM 5236 N N . GLU A 1 656 ? 0.507 -15.840 38.345 1.00 58.16 656 GLU A N 1
ATOM 5237 C CA . GLU A 1 656 ? 0.181 -14.464 38.763 1.00 58.16 656 GLU A CA 1
ATOM 5238 C C . GLU A 1 656 ? -1.112 -13.920 38.133 1.00 58.16 656 GLU A C 1
ATOM 5240 O O . GLU A 1 656 ? -1.679 -14.550 37.246 1.00 58.16 656 GLU A O 1
ATOM 5245 N N . LYS A 1 657 ? -1.566 -12.740 38.594 1.00 69.12 657 LYS A N 1
ATOM 5246 C CA . LYS A 1 657 ? -2.707 -12.012 38.017 1.00 69.12 657 LYS A CA 1
ATOM 5247 C C . LYS A 1 657 ? -2.367 -11.568 36.587 1.00 69.12 657 LYS A C 1
ATOM 5249 O O . LYS A 1 657 ? -1.396 -10.837 36.411 1.00 69.12 657 LYS A O 1
ATOM 5254 N N . GLY A 1 658 ? -3.162 -11.977 35.601 1.00 73.88 658 GLY A N 1
ATOM 5255 C CA . GLY A 1 658 ? -2.942 -11.673 34.183 1.00 73.88 658 GLY A CA 1
ATOM 5256 C C . GLY A 1 658 ? -4.205 -11.851 33.344 1.00 73.88 658 GLY A C 1
ATOM 5257 O O . GLY A 1 658 ? -5.203 -12.365 33.846 1.00 73.88 658 GLY A O 1
ATOM 5258 N N . ASN A 1 659 ? -4.165 -11.417 32.085 1.00 84.88 659 ASN A N 1
ATOM 5259 C CA . ASN A 1 659 ? -5.307 -11.492 31.175 1.00 84.88 659 ASN A CA 1
ATOM 5260 C C . ASN A 1 659 ? -5.098 -12.576 30.113 1.00 84.88 659 ASN A C 1
ATOM 5262 O O . ASN A 1 659 ? -4.046 -12.622 29.473 1.00 84.88 659 ASN A O 1
ATOM 5266 N N . VAL A 1 660 ? -6.114 -13.405 29.884 1.00 87.12 660 VAL A N 1
ATOM 5267 C CA . VAL A 1 660 ? -6.158 -14.349 28.761 1.00 87.12 660 VAL A CA 1
ATOM 5268 C C . VAL A 1 660 ? -7.169 -13.852 27.737 1.00 87.12 660 VAL A C 1
ATOM 5270 O O . VAL A 1 660 ? -8.307 -13.526 28.080 1.00 87.12 660 VAL A O 1
ATOM 5273 N N . TYR A 1 661 ? -6.730 -13.781 26.484 1.00 90.06 661 TYR A N 1
ATOM 5274 C CA . TYR A 1 661 ? -7.547 -13.388 25.346 1.00 90.06 661 TYR A CA 1
ATOM 5275 C C . TYR A 1 661 ? -7.986 -14.616 24.558 1.00 90.06 661 TYR A C 1
ATOM 5277 O O . TYR A 1 661 ? -7.149 -15.341 24.015 1.00 90.06 661 TYR A O 1
ATOM 5285 N N . VAL A 1 662 ? -9.300 -14.810 24.467 1.00 90.88 662 VAL A N 1
ATOM 5286 C CA . VAL A 1 662 ? -9.921 -15.887 23.688 1.00 90.88 662 VAL A CA 1
ATOM 5287 C C . VAL A 1 662 ? -10.543 -15.282 22.426 1.00 90.88 662 VAL A C 1
ATOM 5289 O O . VAL A 1 662 ? -11.219 -14.249 22.517 1.00 90.88 662 VAL A O 1
ATOM 5292 N N . PRO A 1 663 ? -10.310 -15.855 21.235 1.00 93.12 663 PRO A N 1
ATOM 5293 C CA . PRO A 1 663 ? -10.824 -15.295 19.995 1.00 93.12 663 PRO A CA 1
ATOM 5294 C C . PRO A 1 663 ? -12.354 -15.388 19.912 1.00 93.12 663 PRO A C 1
ATOM 5296 O O . PRO A 1 663 ? -12.967 -16.407 20.225 1.00 93.12 663 PRO A O 1
ATOM 5299 N N . ILE A 1 664 ? -12.964 -14.316 19.418 1.00 91.50 664 ILE A N 1
ATOM 5300 C CA . ILE A 1 664 ? -14.360 -14.226 18.991 1.00 91.50 664 ILE A CA 1
ATOM 5301 C C . ILE A 1 664 ? -14.339 -13.840 17.502 1.00 91.50 664 ILE A C 1
ATOM 5303 O O . ILE A 1 664 ? -14.134 -12.665 17.172 1.00 91.50 664 ILE A O 1
ATOM 5307 N N . PRO A 1 665 ? -14.516 -14.806 16.589 1.00 91.19 665 PRO A N 1
ATOM 5308 C CA . PRO A 1 665 ? -14.704 -14.544 15.166 1.00 91.19 665 PRO A CA 1
ATOM 5309 C C . PRO A 1 665 ? -15.871 -13.577 14.941 1.00 91.19 665 PRO A C 1
ATOM 5311 O O . PRO A 1 665 ? -16.940 -13.723 15.535 1.00 91.19 665 PRO A O 1
ATOM 5314 N N . ARG A 1 666 ? -15.659 -12.563 14.102 1.00 84.44 666 ARG A N 1
ATOM 5315 C CA . ARG A 1 666 ? -16.632 -11.497 13.866 1.00 84.44 666 ARG A CA 1
ATOM 5316 C C . ARG A 1 666 ? -17.620 -11.888 12.770 1.00 84.44 666 ARG A C 1
ATOM 5318 O O . ARG A 1 666 ? -18.774 -12.135 13.095 1.00 84.44 666 ARG A O 1
ATOM 5325 N N . ASP A 1 667 ? -17.191 -11.940 11.512 1.00 80.50 667 ASP A N 1
ATOM 5326 C CA . ASP A 1 667 ? -18.067 -12.228 10.374 1.00 80.50 667 ASP A CA 1
ATOM 5327 C C . ASP A 1 667 ? -17.539 -13.462 9.620 1.00 80.50 667 ASP A C 1
ATOM 5329 O O . ASP A 1 667 ? -16.331 -13.622 9.453 1.00 80.50 667 ASP A O 1
ATOM 5333 N N . ARG A 1 668 ? -18.436 -14.346 9.164 1.00 87.44 668 ARG A N 1
ATOM 5334 C CA . ARG A 1 668 ? -18.101 -15.567 8.402 1.00 87.44 668 ARG A CA 1
ATOM 5335 C C . ARG A 1 668 ? -18.847 -15.613 7.071 1.00 87.44 668 ARG A C 1
ATOM 5337 O O . ARG A 1 668 ? -19.565 -16.557 6.759 1.00 87.44 668 ARG A O 1
ATOM 5344 N N . ASP A 1 669 ? -18.725 -14.538 6.300 1.00 80.56 669 ASP A N 1
ATOM 5345 C CA . ASP A 1 669 ? -19.525 -14.363 5.085 1.00 80.56 669 ASP A CA 1
ATOM 5346 C C . ASP A 1 669 ? -18.874 -14.933 3.813 1.00 80.56 669 ASP A C 1
ATOM 5348 O O . ASP A 1 669 ? -19.488 -14.882 2.748 1.00 80.56 669 ASP A O 1
ATOM 5352 N N . GLN A 1 670 ? -17.616 -15.383 3.882 1.00 87.88 670 GLN A N 1
ATOM 5353 C CA . GLN A 1 670 ? -16.879 -15.948 2.740 1.00 87.88 670 GLN A CA 1
ATOM 5354 C C . GLN A 1 670 ? -16.752 -17.474 2.832 1.00 87.88 670 GLN A C 1
ATOM 5356 O O . GLN A 1 670 ? -15.915 -18.083 2.169 1.00 87.88 670 GLN A O 1
ATOM 5361 N N . VAL A 1 671 ? -17.601 -18.098 3.649 1.00 93.06 671 VAL A N 1
ATOM 5362 C CA . VAL A 1 671 ? -17.707 -19.554 3.770 1.00 93.06 671 VAL A CA 1
ATOM 5363 C C . VAL A 1 671 ? -18.246 -20.169 2.480 1.00 93.06 671 VAL A C 1
ATOM 5365 O O . VAL A 1 671 ? -19.053 -19.564 1.767 1.00 93.06 671 VAL A O 1
ATOM 5368 N N . PHE A 1 672 ? -17.802 -21.391 2.190 1.00 94.69 672 PHE A N 1
ATOM 5369 C CA . PHE A 1 672 ? -18.243 -22.190 1.043 1.00 94.69 672 PHE A CA 1
ATOM 5370 C C . PHE A 1 672 ? -18.019 -21.561 -0.339 1.00 94.69 672 PHE A C 1
ATOM 5372 O O . PHE A 1 672 ? -18.682 -21.969 -1.290 1.00 94.69 672 PHE A O 1
ATOM 5379 N N . ALA A 1 673 ? -17.110 -20.592 -0.481 1.00 92.69 673 ALA A N 1
ATOM 5380 C CA . ALA A 1 673 ? -16.891 -19.886 -1.743 1.00 92.69 673 ALA A CA 1
ATOM 5381 C C . ALA A 1 673 ? -16.620 -20.841 -2.920 1.00 92.69 673 ALA A C 1
ATOM 5383 O O . ALA A 1 673 ? -15.796 -21.749 -2.828 1.00 92.69 673 ALA A O 1
ATOM 5384 N N . LYS A 1 674 ? -17.309 -20.628 -4.043 1.00 93.00 674 LYS A N 1
ATOM 5385 C CA . LYS A 1 674 ? -17.218 -21.462 -5.244 1.00 93.00 674 LYS A CA 1
ATOM 5386 C C . LYS A 1 674 ? -16.554 -20.680 -6.368 1.00 93.00 674 LYS A C 1
ATOM 5388 O O . LYS A 1 674 ? -17.086 -19.669 -6.817 1.00 93.00 674 LYS A O 1
ATOM 5393 N N . VAL A 1 675 ? -15.398 -21.159 -6.816 1.00 91.81 675 VAL A N 1
ATOM 5394 C CA . VAL A 1 675 ? -14.604 -20.536 -7.881 1.00 91.81 675 VAL A CA 1
ATOM 5395 C C . VAL A 1 675 ? -14.631 -21.425 -9.120 1.00 91.81 675 VAL A C 1
ATOM 5397 O O . VAL A 1 675 ? -13.877 -22.394 -9.214 1.00 91.81 675 VAL A O 1
ATOM 5400 N N . ASP A 1 676 ? -15.482 -21.092 -10.088 1.00 91.81 676 ASP A N 1
ATOM 5401 C CA . ASP A 1 676 ? -15.564 -21.790 -11.371 1.00 91.81 676 ASP A CA 1
ATOM 5402 C C . ASP A 1 676 ? -15.647 -20.821 -12.567 1.00 91.81 676 ASP A C 1
ATOM 5404 O O . ASP A 1 676 ? -15.679 -19.601 -12.421 1.00 91.81 676 ASP A O 1
ATOM 5408 N N . GLY A 1 677 ? -15.592 -21.367 -13.784 1.00 92.38 677 GLY A N 1
ATOM 5409 C CA . GLY A 1 677 ? -15.488 -20.580 -15.017 1.00 92.38 677 GLY A CA 1
ATOM 5410 C C . GLY A 1 677 ? -14.051 -20.212 -15.393 1.00 92.38 677 GLY A C 1
ATOM 5411 O O . GLY A 1 677 ? -13.139 -20.191 -14.571 1.00 92.38 677 GLY A O 1
ATOM 5412 N N . LEU A 1 678 ? -13.826 -19.926 -16.676 1.00 92.44 678 LEU A N 1
ATOM 5413 C CA . LEU A 1 678 ? -12.472 -19.731 -17.206 1.00 92.44 678 LEU A CA 1
ATOM 5414 C C . LEU A 1 678 ? -11.713 -18.577 -16.526 1.00 92.44 678 LEU A C 1
ATOM 5416 O O . LEU A 1 678 ? -10.549 -18.734 -16.161 1.00 92.44 678 LEU A O 1
ATOM 5420 N N . ILE A 1 679 ? -12.347 -17.411 -16.383 1.00 90.00 679 ILE A N 1
ATOM 5421 C CA . ILE A 1 679 ? -11.695 -16.200 -15.866 1.00 90.00 679 ILE A CA 1
ATOM 5422 C C . ILE A 1 679 ? -11.452 -16.299 -14.352 1.00 90.00 679 ILE A C 1
ATOM 5424 O O . ILE A 1 679 ? -10.308 -16.072 -13.948 1.00 90.00 679 ILE A O 1
ATOM 5428 N N . PRO A 1 680 ? -12.440 -16.668 -13.511 1.00 90.06 680 PRO A N 1
ATOM 5429 C CA . PRO A 1 680 ? -12.244 -16.732 -12.063 1.00 90.06 680 PRO A CA 1
ATOM 5430 C C . PRO A 1 680 ? -11.246 -17.824 -11.676 1.00 90.06 680 PRO A C 1
ATOM 5432 O O . PRO A 1 680 ? -10.359 -17.574 -10.862 1.00 90.06 680 PRO A O 1
ATOM 5435 N N . SER A 1 681 ? -11.281 -18.991 -12.332 1.00 90.19 681 SER A N 1
ATOM 5436 C CA . SER A 1 681 ? -10.298 -20.055 -12.087 1.00 90.19 681 SER A CA 1
ATOM 5437 C C . SER A 1 681 ? -8.868 -19.640 -12.459 1.00 90.19 681 SER A C 1
ATOM 5439 O O . SER A 1 681 ? -7.936 -19.967 -11.728 1.00 90.19 681 SER A O 1
ATOM 5441 N N . LEU A 1 682 ? -8.664 -18.880 -13.546 1.00 86.25 682 LEU A N 1
ATOM 5442 C CA . LEU A 1 682 ? -7.351 -18.293 -13.867 1.00 86.25 682 LEU A CA 1
ATOM 5443 C C . LEU A 1 682 ? -6.939 -17.221 -12.844 1.00 86.25 682 LEU A C 1
ATOM 5445 O O . LEU A 1 682 ? -5.768 -17.133 -12.467 1.00 86.25 682 LEU A O 1
ATOM 5449 N N . ALA A 1 683 ? -7.897 -16.412 -12.385 1.00 85.75 683 ALA A N 1
ATOM 5450 C CA . ALA A 1 683 ? -7.681 -15.352 -11.405 1.00 85.75 683 ALA A CA 1
ATOM 5451 C C . ALA A 1 683 ? -7.428 -15.871 -9.981 1.00 85.75 683 ALA A C 1
ATOM 5453 O O . ALA A 1 683 ? -6.855 -15.133 -9.189 1.00 85.75 683 ALA A O 1
ATOM 5454 N N . ALA A 1 684 ? -7.814 -17.108 -9.666 1.00 87.69 684 ALA A N 1
ATOM 5455 C CA . ALA A 1 684 ? -7.570 -17.774 -8.386 1.00 87.69 684 ALA A CA 1
ATOM 5456 C C . ALA A 1 684 ? -6.267 -18.590 -8.354 1.00 87.69 684 ALA A C 1
ATOM 5458 O O . ALA A 1 684 ? -5.885 -19.113 -7.312 1.00 87.69 684 ALA A O 1
ATOM 5459 N N . MET A 1 685 ? -5.541 -18.701 -9.475 1.00 86.50 685 MET A N 1
ATOM 5460 C CA . MET A 1 685 ? -4.316 -19.505 -9.514 1.00 86.50 685 MET A CA 1
ATOM 5461 C C . MET A 1 685 ? -3.262 -19.004 -8.506 1.00 86.50 685 MET A C 1
ATOM 5463 O O . MET A 1 685 ? -3.134 -17.785 -8.328 1.00 86.50 685 MET A O 1
ATOM 5467 N N . PRO A 1 686 ? -2.410 -19.889 -7.938 1.00 83.19 686 PRO A N 1
ATOM 5468 C CA . PRO A 1 686 ? -1.443 -19.538 -6.885 1.00 83.19 686 PRO A CA 1
ATOM 5469 C C . PRO A 1 686 ? -0.438 -18.431 -7.244 1.00 83.19 686 PRO A C 1
ATOM 5471 O O . PRO A 1 686 ? 0.222 -17.851 -6.384 1.00 83.19 686 PRO A O 1
ATOM 5474 N N . PHE A 1 687 ? -0.279 -18.131 -8.531 1.00 80.50 687 PHE A N 1
ATOM 5475 C CA . PHE A 1 687 ? 0.641 -17.111 -9.029 1.00 80.50 687 PHE A CA 1
ATOM 5476 C C . PHE A 1 687 ? -0.012 -15.759 -9.339 1.00 80.50 687 PHE A C 1
ATOM 5478 O O . PHE A 1 687 ? 0.687 -14.792 -9.661 1.00 80.50 687 PHE A O 1
ATOM 5485 N N . SER A 1 688 ? -1.336 -15.675 -9.253 1.00 81.75 688 SER A N 1
ATOM 5486 C CA . SER A 1 688 ? -2.107 -14.475 -9.562 1.00 81.75 688 SER A CA 1
ATOM 5487 C C . SER A 1 688 ? -2.185 -13.510 -8.358 1.00 81.75 688 SER A C 1
ATOM 5489 O O . SER A 1 688 ? -1.859 -13.869 -7.218 1.00 81.75 688 SER A O 1
ATOM 5491 N N . PRO A 1 689 ? -2.625 -12.255 -8.569 1.00 73.31 689 PRO A N 1
ATOM 5492 C CA . PRO A 1 689 ? -3.029 -11.371 -7.476 1.00 73.31 689 PRO A CA 1
ATOM 5493 C C . PRO A 1 689 ? -4.250 -11.878 -6.691 1.00 73.31 689 PRO A C 1
ATOM 5495 O O . PRO A 1 689 ? -4.391 -11.513 -5.528 1.00 73.31 689 PRO A O 1
ATOM 5498 N N . GLY A 1 690 ? -5.098 -12.713 -7.303 1.00 76.25 690 GLY A N 1
ATOM 5499 C CA . GLY A 1 690 ? -6.319 -13.262 -6.711 1.00 76.25 690 GLY A CA 1
ATOM 5500 C C . GLY A 1 690 ? -6.136 -14.609 -6.010 1.00 76.25 690 GLY A C 1
ATOM 5501 O O . GLY A 1 690 ? -7.133 -15.230 -5.682 1.00 76.25 690 GLY A O 1
ATOM 5502 N N . GLN A 1 691 ? -4.900 -15.037 -5.719 1.00 82.38 691 GLN A N 1
ATOM 5503 C CA . GLN A 1 691 ? -4.580 -16.282 -4.990 1.00 82.38 691 GLN A CA 1
ATOM 5504 C C . GLN A 1 691 ? -5.355 -16.464 -3.664 1.00 82.38 691 GLN A C 1
ATOM 5506 O O . GLN A 1 691 ? -5.476 -17.573 -3.166 1.00 82.38 691 GLN A O 1
ATOM 5511 N N . LEU A 1 692 ? -5.870 -15.388 -3.064 1.00 80.88 692 LEU A N 1
ATOM 5512 C CA . LEU A 1 692 ? -6.719 -15.479 -1.870 1.00 80.88 692 LEU A CA 1
ATOM 5513 C C . LEU A 1 692 ? -8.089 -16.132 -2.137 1.00 80.88 692 LEU A C 1
ATOM 5515 O O . LEU A 1 692 ? -8.733 -16.583 -1.197 1.00 80.88 692 LEU A O 1
ATOM 5519 N N . LEU A 1 693 ? -8.551 -16.151 -3.392 1.00 82.81 693 LEU A N 1
ATOM 5520 C CA . LEU A 1 693 ? -9.808 -16.775 -3.793 1.00 82.81 693 LEU A CA 1
ATOM 5521 C C . LEU A 1 693 ? -9.610 -18.291 -3.795 1.00 82.81 693 LEU A C 1
ATOM 5523 O O . LEU A 1 693 ? -9.071 -18.852 -4.745 1.00 82.81 693 LEU A O 1
ATOM 5527 N N . SER A 1 694 ? -10.024 -18.947 -2.715 1.00 82.75 694 SER A N 1
ATOM 5528 C CA . SER A 1 694 ? -9.929 -20.400 -2.581 1.00 82.75 694 SER A CA 1
ATOM 5529 C C . SER A 1 694 ? -11.273 -21.059 -2.884 1.00 82.75 694 SER A C 1
ATOM 5531 O O . SER A 1 694 ? -12.311 -20.600 -2.412 1.00 82.75 694 SER A O 1
ATOM 5533 N N . ASN A 1 695 ? -11.255 -22.128 -3.683 1.00 90.75 695 ASN A N 1
ATOM 5534 C CA . ASN A 1 695 ? -12.450 -22.900 -4.013 1.00 90.75 695 ASN A CA 1
ATOM 5535 C C . ASN A 1 695 ? -12.799 -23.884 -2.887 1.00 90.75 695 ASN A C 1
ATOM 5537 O O . ASN A 1 695 ? -11.955 -24.675 -2.458 1.00 90.75 695 ASN A O 1
ATOM 5541 N N . PHE A 1 696 ? -14.057 -23.884 -2.452 1.00 93.50 696 PHE A N 1
ATOM 5542 C CA . PHE A 1 696 ? -14.590 -24.850 -1.502 1.00 93.50 696 PHE A CA 1
ATOM 5543 C C . PHE A 1 696 ? -14.975 -26.154 -2.209 1.00 93.50 696 PHE A C 1
ATOM 5545 O O . PHE A 1 696 ? -16.065 -26.306 -2.778 1.00 93.50 696 PHE A O 1
ATOM 5552 N N . ASP A 1 697 ? -14.051 -27.108 -2.158 1.00 93.38 697 ASP A N 1
ATOM 5553 C CA . ASP A 1 697 ? -14.205 -28.435 -2.745 1.00 93.38 697 ASP A CA 1
ATOM 5554 C C . ASP A 1 697 ? -14.049 -29.557 -1.708 1.00 93.38 697 ASP A C 1
ATOM 5556 O O . ASP A 1 697 ? -13.684 -29.301 -0.553 1.00 93.38 697 ASP A O 1
ATOM 5560 N N . TYR A 1 698 ? -14.327 -30.796 -2.131 1.00 94.81 698 TYR A N 1
ATOM 5561 C CA . TYR A 1 698 ? -14.184 -32.013 -1.320 1.00 94.81 698 TYR A CA 1
ATOM 5562 C C . TYR A 1 698 ? -12.788 -32.150 -0.705 1.00 94.81 698 TYR A C 1
ATOM 5564 O O . TYR A 1 698 ? -12.659 -32.634 0.416 1.00 94.81 698 TYR A O 1
ATOM 5572 N N . GLU A 1 699 ? -11.759 -31.694 -1.422 1.00 91.88 699 GLU A N 1
ATOM 5573 C CA . GLU A 1 699 ? -10.376 -31.666 -0.960 1.00 91.88 699 GLU A CA 1
ATOM 5574 C C . GLU A 1 699 ? -9.829 -30.237 -0.952 1.00 91.88 699 GLU A C 1
ATOM 5576 O O . GLU A 1 699 ? -10.163 -29.406 -1.798 1.00 91.88 699 GLU A O 1
ATOM 5581 N N . MET A 1 700 ? -8.955 -29.943 0.010 1.00 88.31 700 MET A N 1
ATOM 5582 C CA . MET A 1 700 ? -8.274 -28.655 0.093 1.00 88.31 700 MET A CA 1
ATOM 5583 C C . MET A 1 700 ? -6.904 -28.710 -0.586 1.00 88.31 700 MET A C 1
ATOM 5585 O O . MET A 1 700 ? -6.004 -29.394 -0.109 1.00 88.31 700 MET A O 1
ATOM 5589 N N . THR A 1 701 ? -6.729 -27.958 -1.678 1.00 82.00 701 THR A N 1
ATOM 5590 C CA . THR A 1 701 ? -5.490 -27.978 -2.478 1.00 82.00 701 THR A CA 1
ATOM 5591 C C . THR A 1 701 ? -4.613 -26.731 -2.320 1.00 82.00 701 THR A C 1
ATOM 5593 O O . THR A 1 701 ? -3.392 -26.840 -2.417 1.00 82.00 701 THR A O 1
ATOM 5596 N N . ASP A 1 702 ? -5.189 -25.546 -2.067 1.00 82.38 702 ASP A N 1
ATOM 5597 C CA . ASP A 1 702 ? -4.435 -24.290 -1.888 1.00 82.38 702 ASP A CA 1
ATOM 5598 C C . ASP A 1 702 ? -4.441 -23.796 -0.430 1.00 82.38 702 ASP A C 1
ATOM 5600 O O . ASP A 1 702 ? -5.186 -22.895 -0.037 1.00 82.38 702 ASP A O 1
ATOM 5604 N N . PHE A 1 703 ? -3.563 -24.391 0.381 1.00 83.88 703 PHE A N 1
ATOM 5605 C CA . PHE A 1 703 ? -3.373 -24.044 1.795 1.00 83.88 703 PHE A CA 1
ATOM 5606 C C . PHE A 1 703 ? -2.851 -22.619 2.000 1.00 83.88 703 PHE A C 1
ATOM 5608 O O . PHE A 1 703 ? -3.199 -21.965 2.986 1.00 83.88 703 PHE A O 1
ATOM 5615 N N . VAL A 1 704 ? -1.990 -22.146 1.090 1.00 82.81 704 VAL A N 1
ATOM 5616 C CA . VAL A 1 704 ? -1.369 -20.819 1.185 1.00 82.81 704 VAL A CA 1
ATOM 5617 C C . VAL A 1 704 ? -2.381 -19.746 0.818 1.00 82.81 704 VAL A C 1
ATOM 5619 O O . VAL A 1 704 ? -2.458 -18.749 1.529 1.00 82.81 704 VAL A O 1
ATOM 5622 N N . GLY A 1 705 ? -3.146 -19.944 -0.259 1.00 85.81 705 GLY A N 1
ATOM 5623 C CA . GLY A 1 705 ? -4.191 -19.026 -0.704 1.00 85.81 705 GLY A CA 1
ATOM 5624 C C . GLY A 1 705 ? -5.285 -18.843 0.339 1.00 85.81 705 GLY A C 1
ATOM 5625 O O . GLY A 1 705 ? -5.516 -17.713 0.772 1.00 85.81 705 GLY A O 1
ATOM 5626 N N . LEU A 1 706 ? -5.862 -19.948 0.833 1.00 89.00 706 LEU A N 1
ATOM 5627 C CA . LEU A 1 706 ? -6.926 -19.918 1.845 1.00 89.00 706 LEU A CA 1
ATOM 5628 C C . LEU A 1 706 ? -6.504 -19.174 3.118 1.00 89.00 706 LEU A C 1
ATOM 5630 O O . LEU A 1 706 ? -7.257 -18.370 3.659 1.00 89.00 706 LEU A O 1
ATOM 5634 N N . ASN A 1 707 ? -5.280 -19.411 3.590 1.00 90.44 707 ASN A N 1
ATOM 5635 C CA . ASN A 1 707 ? -4.796 -18.813 4.832 1.00 90.44 707 ASN A CA 1
ATOM 5636 C C . ASN A 1 707 ? -4.055 -17.487 4.629 1.00 90.44 707 ASN A C 1
ATOM 5638 O O . ASN A 1 707 ? -3.573 -16.898 5.598 1.00 90.44 707 ASN A O 1
ATOM 5642 N N . LEU A 1 708 ? -3.970 -16.971 3.397 1.00 88.00 708 LEU A N 1
ATOM 5643 C CA . LEU A 1 708 ? -3.153 -15.799 3.097 1.00 88.00 708 LEU A CA 1
ATOM 5644 C C . LEU A 1 708 ? -3.592 -14.577 3.912 1.00 88.00 708 LEU A C 1
ATOM 5646 O O . LEU A 1 708 ? -2.731 -13.854 4.407 1.00 88.00 708 LEU A O 1
ATOM 5650 N N . ASN A 1 709 ? -4.895 -14.343 4.087 1.00 87.31 709 ASN A N 1
ATOM 5651 C CA . ASN A 1 709 ? -5.391 -13.211 4.882 1.00 87.31 709 ASN A CA 1
ATOM 5652 C C . ASN A 1 709 ? -5.218 -13.418 6.397 1.00 87.31 709 ASN A C 1
ATOM 5654 O O . ASN A 1 709 ? -4.952 -12.448 7.102 1.00 87.31 709 ASN A O 1
ATOM 5658 N N . GLY A 1 710 ? -5.311 -14.662 6.881 1.00 89.12 710 GLY A N 1
ATOM 5659 C CA . GLY A 1 710 ? -5.141 -15.018 8.298 1.00 89.12 710 GLY A CA 1
ATOM 5660 C C . GLY A 1 710 ? -3.694 -15.183 8.758 1.00 89.12 710 GLY A C 1
ATOM 5661 O O . GLY A 1 710 ? -3.424 -15.145 9.956 1.00 89.12 710 GLY A O 1
ATOM 5662 N N . ARG A 1 711 ? -2.741 -15.276 7.822 1.00 87.69 711 ARG A N 1
ATOM 5663 C CA . ARG A 1 711 ? -1.326 -15.572 8.103 1.00 87.69 711 ARG A CA 1
ATOM 5664 C C . ARG A 1 711 ? -0.708 -14.712 9.205 1.00 87.69 711 ARG A C 1
ATOM 5666 O O . ARG A 1 711 ? 0.124 -15.200 9.953 1.00 87.69 711 ARG A O 1
ATOM 5673 N N . GLN A 1 712 ? -1.086 -13.434 9.286 1.00 87.50 712 GLN A N 1
ATOM 5674 C CA . GLN A 1 712 ? -0.544 -12.483 10.259 1.00 87.50 712 GLN A CA 1
ATOM 5675 C C . GLN A 1 712 ? -0.905 -12.889 11.693 1.00 87.50 712 GLN A C 1
ATOM 5677 O O . GLN A 1 712 ? -0.080 -12.783 12.599 1.00 87.50 712 GLN A O 1
ATOM 5682 N N . LEU A 1 713 ? -2.135 -13.356 11.898 1.00 90.06 713 LEU A N 1
ATOM 5683 C CA . LEU A 1 713 ? -2.605 -13.866 13.179 1.00 90.06 713 LEU A CA 1
ATOM 5684 C C . LEU A 1 713 ? -1.924 -15.194 13.497 1.00 90.06 713 LEU A C 1
ATOM 5686 O O . LEU A 1 713 ? -1.399 -15.354 14.593 1.00 90.06 713 LEU A O 1
ATOM 5690 N N . ASP A 1 714 ? -1.857 -16.089 12.511 1.00 92.25 714 ASP A N 1
ATOM 5691 C CA . ASP A 1 714 ? -1.290 -17.429 12.672 1.00 92.25 714 ASP A CA 1
ATOM 5692 C C . ASP A 1 714 ? 0.188 -17.364 13.102 1.00 92.25 714 ASP A C 1
ATOM 5694 O O . ASP A 1 714 ? 0.574 -17.991 14.086 1.00 92.25 714 ASP A O 1
ATOM 5698 N N . VAL A 1 715 ? 1.012 -16.536 12.444 1.00 89.06 715 VAL A N 1
ATOM 5699 C CA . VAL A 1 715 ? 2.433 -16.373 12.821 1.00 89.06 715 VAL A CA 1
ATOM 5700 C C . VAL A 1 715 ? 2.638 -15.609 14.133 1.00 89.06 715 VAL A C 1
ATOM 5702 O O . VAL A 1 715 ? 3.705 -15.730 14.726 1.00 89.06 715 VAL A O 1
ATOM 5705 N N . SER A 1 716 ? 1.644 -14.834 14.588 1.00 90.25 716 SER A N 1
ATOM 5706 C CA . SER A 1 716 ? 1.718 -14.093 15.859 1.00 90.25 716 SER A CA 1
ATOM 5707 C C . SER A 1 716 ? 1.269 -14.938 17.054 1.00 90.25 716 SER A C 1
ATOM 5709 O O . SER A 1 716 ? 1.797 -14.772 18.150 1.00 90.25 716 SER A O 1
ATOM 5711 N N . PHE A 1 717 ? 0.266 -15.802 16.865 1.00 92.31 717 PHE A N 1
ATOM 5712 C CA . PHE A 1 717 ? -0.512 -16.393 17.959 1.00 92.31 717 PHE A CA 1
ATOM 5713 C C . PHE A 1 717 ? -0.580 -17.925 17.935 1.00 92.31 717 PHE A C 1
ATOM 5715 O O . PHE A 1 717 ? -1.310 -18.487 18.738 1.00 92.31 717 PHE A O 1
ATOM 5722 N N . LEU A 1 718 ? 0.156 -18.610 17.050 1.00 94.00 718 LEU A N 1
ATOM 5723 C CA . LEU A 1 718 ? 0.266 -20.081 17.016 1.00 94.00 718 LEU A CA 1
ATOM 5724 C C . LEU A 1 718 ? 1.732 -20.532 17.124 1.00 94.00 718 LEU A C 1
ATOM 5726 O O . LEU A 1 718 ? 2.219 -21.378 16.368 1.00 94.00 718 LEU A O 1
ATOM 5730 N N . THR A 1 719 ? 2.475 -19.907 18.036 1.00 92.19 719 THR A N 1
ATOM 5731 C CA . THR A 1 719 ? 3.937 -20.020 18.121 1.00 92.19 719 THR A CA 1
ATOM 5732 C C . THR A 1 719 ? 4.395 -21.048 19.154 1.00 92.19 719 THR A C 1
ATOM 5734 O O . THR A 1 719 ? 5.439 -21.667 18.941 1.00 92.19 719 THR A O 1
ATOM 5737 N N . ARG A 1 720 ? 3.618 -21.315 20.213 1.00 91.12 720 ARG A N 1
ATOM 5738 C CA . ARG A 1 720 ? 3.943 -22.296 21.270 1.00 91.12 720 ARG A CA 1
ATOM 5739 C C . ARG A 1 720 ? 3.595 -23.732 20.891 1.00 91.12 720 ARG A C 1
ATOM 5741 O O . ARG A 1 720 ? 4.266 -24.655 21.343 1.00 91.12 720 ARG A O 1
ATOM 5748 N N . LEU A 1 721 ? 2.579 -23.911 20.052 1.00 92.69 721 LEU A N 1
ATOM 5749 C CA . LEU A 1 721 ? 2.001 -25.221 19.757 1.00 92.69 721 LEU A CA 1
ATOM 5750 C C . LEU A 1 721 ? 2.935 -26.128 18.943 1.00 92.69 721 LEU A C 1
ATOM 5752 O O . LEU A 1 721 ? 3.601 -25.706 17.991 1.00 92.69 721 LEU A O 1
ATOM 5756 N N . THR A 1 722 ? 2.953 -27.404 19.311 1.00 93.12 722 THR A N 1
ATOM 5757 C CA . THR A 1 722 ? 3.664 -28.486 18.627 1.00 93.12 722 THR A CA 1
ATOM 5758 C C . THR A 1 722 ? 2.812 -29.101 17.518 1.00 93.12 722 THR A C 1
ATOM 5760 O O . THR A 1 722 ? 1.597 -28.942 17.480 1.00 93.12 722 THR A O 1
ATOM 5763 N N . GLU A 1 723 ? 3.438 -29.870 16.626 1.00 94.62 723 GLU A N 1
ATOM 5764 C CA . GLU A 1 723 ? 2.723 -30.659 15.611 1.00 94.62 723 GLU A CA 1
ATOM 5765 C C . GLU A 1 723 ? 1.628 -31.559 16.216 1.00 94.62 723 GLU A C 1
ATOM 5767 O O . GLU A 1 723 ? 0.565 -31.730 15.625 1.00 94.62 723 GLU A O 1
ATOM 5772 N N . GLN A 1 724 ? 1.871 -32.121 17.405 1.00 95.19 724 GLN A N 1
ATOM 5773 C CA . GLN A 1 724 ? 0.903 -32.995 18.068 1.00 95.19 724 GLN A CA 1
ATOM 5774 C C . GLN A 1 724 ? -0.307 -32.217 18.583 1.00 95.19 724 GLN A C 1
ATOM 5776 O O . GLN A 1 724 ? -1.421 -32.709 18.442 1.00 95.19 724 GLN A O 1
ATOM 5781 N N . ASP A 1 725 ? -0.113 -30.991 19.075 1.00 94.88 725 ASP A N 1
ATOM 5782 C CA . ASP A 1 725 ? -1.220 -30.116 19.483 1.00 94.88 725 ASP A CA 1
ATOM 5783 C C . ASP A 1 725 ? -2.112 -29.778 18.277 1.00 94.88 725 ASP A C 1
ATOM 5785 O O . ASP A 1 725 ? -3.336 -29.841 18.364 1.00 94.88 725 ASP A O 1
ATOM 5789 N N . TRP A 1 726 ? -1.503 -29.522 17.111 1.00 96.69 726 TRP A N 1
ATOM 5790 C CA . TRP A 1 726 ? -2.222 -29.307 15.847 1.00 96.69 726 TRP A CA 1
ATOM 5791 C C . TRP A 1 726 ? -3.091 -30.498 15.447 1.00 96.69 726 TRP A C 1
ATOM 5793 O O . TRP A 1 726 ? -4.265 -30.332 15.110 1.00 96.69 726 TRP A O 1
ATOM 5803 N N . ILE A 1 727 ? -2.528 -31.705 15.507 1.00 97.44 727 ILE A N 1
ATOM 5804 C CA . ILE A 1 727 ? -3.256 -32.941 15.197 1.00 97.44 727 ILE A CA 1
ATOM 5805 C C . ILE A 1 727 ? -4.361 -33.194 16.228 1.00 97.44 727 ILE A C 1
ATOM 5807 O O . ILE A 1 727 ? -5.451 -33.630 15.859 1.00 97.44 727 ILE A O 1
ATOM 5811 N N . GLN A 1 728 ? -4.093 -32.931 17.506 1.00 97.06 728 GLN A N 1
ATOM 5812 C CA . GLN A 1 728 ? -5.037 -33.162 18.592 1.00 97.06 728 GLN A CA 1
ATOM 5813 C C . GLN A 1 728 ? -6.259 -32.243 18.479 1.00 97.06 728 GLN A C 1
ATOM 5815 O O . GLN A 1 728 ? -7.381 -32.743 18.457 1.00 97.06 728 GLN A O 1
ATOM 5820 N N . VAL A 1 729 ? -6.062 -30.933 18.297 1.00 96.94 729 VAL A N 1
ATOM 5821 C CA . VAL A 1 729 ? -7.175 -29.983 18.110 1.00 96.94 729 VAL A CA 1
ATOM 5822 C C . VAL A 1 729 ? -7.963 -30.293 16.833 1.00 96.94 729 VAL A C 1
ATOM 5824 O O . VAL A 1 729 ? -9.190 -30.218 16.835 1.00 96.94 729 VAL A O 1
ATOM 5827 N N . ALA A 1 730 ? -7.297 -30.709 15.748 1.00 97.88 730 ALA A N 1
ATOM 5828 C CA . ALA A 1 730 ? -7.998 -31.152 14.543 1.00 97.88 730 ALA A CA 1
ATOM 5829 C C . ALA A 1 730 ? -8.924 -32.345 14.833 1.00 97.88 730 ALA A C 1
ATOM 5831 O O . ALA A 1 730 ? -10.078 -32.338 14.413 1.00 97.88 730 ALA A O 1
ATOM 5832 N N . LYS A 1 731 ? -8.447 -33.341 15.589 1.00 97.44 731 LYS A N 1
ATOM 5833 C CA . LYS A 1 731 ? -9.246 -34.510 15.988 1.00 97.44 731 LYS A CA 1
ATOM 5834 C C . LYS A 1 731 ? -10.398 -34.153 16.925 1.00 97.44 731 LYS A C 1
ATOM 5836 O O . LYS A 1 731 ? -11.465 -34.743 16.806 1.00 97.44 731 LYS A O 1
ATOM 5841 N N . GLU A 1 732 ? -10.215 -33.189 17.823 1.00 96.81 732 GLU A N 1
ATOM 5842 C CA . GLU A 1 732 ? -11.301 -32.683 18.675 1.00 96.81 732 GLU A CA 1
ATOM 5843 C C . GLU A 1 732 ? -12.447 -32.117 17.830 1.00 96.81 732 GLU A C 1
ATOM 5845 O O . GLU A 1 732 ? -13.601 -32.492 18.034 1.00 96.81 732 GLU A O 1
ATOM 5850 N N . ILE A 1 733 ? -12.128 -31.309 16.812 1.00 97.94 733 ILE A N 1
ATOM 5851 C CA . ILE A 1 733 ? -13.125 -30.793 15.862 1.00 97.94 733 ILE A CA 1
ATOM 5852 C C . ILE A 1 733 ? -13.781 -31.943 15.083 1.00 97.94 733 ILE A C 1
ATOM 5854 O O . ILE A 1 733 ? -14.995 -31.936 14.894 1.00 97.94 733 ILE A O 1
ATOM 5858 N N . GLN A 1 734 ? -13.011 -32.950 14.654 1.00 97.69 734 GLN A N 1
ATOM 5859 C CA . GLN A 1 734 ? -13.554 -34.122 13.952 1.00 97.69 734 GLN A CA 1
ATOM 5860 C C . GLN A 1 734 ? -14.593 -34.886 14.779 1.00 97.69 734 GLN A C 1
ATOM 5862 O O . GLN A 1 734 ? -15.571 -35.377 14.221 1.00 97.69 734 GLN A O 1
ATOM 5867 N N . VAL A 1 735 ? -14.384 -34.984 16.094 1.00 97.12 735 VAL A N 1
ATOM 5868 C CA . VAL A 1 735 ? -15.302 -35.664 17.017 1.00 97.12 735 VAL A CA 1
ATOM 5869 C C . VAL A 1 735 ? -16.526 -34.803 17.331 1.00 97.12 735 VAL A C 1
ATOM 5871 O O . VAL A 1 735 ? -17.634 -35.331 17.376 1.00 97.12 735 VAL A O 1
ATOM 5874 N N . GLY A 1 736 ? -16.343 -33.497 17.546 1.00 96.75 736 GLY A N 1
ATOM 5875 C CA . GLY A 1 736 ? -17.432 -32.587 17.913 1.00 96.75 736 GLY A CA 1
ATOM 5876 C C . GLY A 1 736 ? -18.357 -32.206 16.749 1.00 96.75 736 GLY A C 1
ATOM 5877 O O . GLY A 1 736 ? -19.567 -32.074 16.929 1.00 96.75 736 GLY A O 1
ATOM 5878 N N . VAL A 1 737 ? -17.825 -32.102 15.526 1.00 97.88 737 VAL A N 1
ATOM 5879 C CA . VAL A 1 737 ? -18.598 -31.787 14.311 1.00 97.88 737 VAL A CA 1
ATOM 5880 C C . VAL A 1 737 ? -19.114 -33.080 13.668 1.00 97.88 737 VAL A C 1
ATOM 5882 O O . VAL A 1 737 ? -18.653 -33.528 12.617 1.00 97.88 737 VAL A O 1
ATOM 5885 N N . THR A 1 738 ? -20.075 -33.723 14.325 1.00 98.25 738 THR A N 1
ATOM 5886 C CA . THR A 1 738 ? -20.655 -34.990 13.856 1.00 98.25 738 THR A CA 1
ATOM 5887 C C . THR A 1 738 ? -21.444 -34.829 12.551 1.00 98.25 738 THR A C 1
ATOM 5889 O O . THR A 1 738 ? -21.750 -33.725 12.098 1.00 98.25 738 THR A O 1
ATOM 5892 N N . ASP A 1 739 ? -21.804 -35.951 11.926 1.00 98.31 739 ASP A N 1
ATOM 5893 C CA . ASP A 1 739 ? -22.672 -35.957 10.744 1.00 98.31 739 ASP A CA 1
ATOM 5894 C C . ASP A 1 739 ? -24.022 -35.271 10.999 1.00 98.31 739 ASP A C 1
ATOM 5896 O O . ASP A 1 739 ? -24.514 -34.562 10.123 1.00 98.31 739 ASP A O 1
ATOM 5900 N N . GLU A 1 740 ? -24.586 -35.450 12.195 1.00 98.19 740 GLU A N 1
ATOM 5901 C CA . GLU A 1 740 ? -25.833 -34.812 12.623 1.00 98.19 740 GLU A CA 1
ATOM 5902 C C . GLU A 1 740 ? -25.663 -33.297 12.780 1.00 98.19 740 GLU A C 1
ATOM 5904 O O . GLU A 1 740 ? -26.497 -32.537 12.293 1.00 98.19 740 GLU A O 1
ATOM 5909 N N . VAL A 1 741 ? -24.548 -32.842 13.371 1.00 98.31 741 VAL A N 1
ATOM 5910 C CA . VAL A 1 741 ? -24.225 -31.408 13.478 1.00 98.31 741 VAL A CA 1
ATOM 5911 C C . VAL A 1 741 ? -24.115 -30.774 12.090 1.00 98.31 741 VAL A C 1
ATOM 5913 O O . VAL A 1 741 ? -24.688 -29.711 11.859 1.00 98.31 741 VAL A O 1
ATOM 5916 N N . ILE A 1 742 ? -23.437 -31.435 11.143 1.00 98.50 742 ILE A N 1
ATOM 5917 C CA . ILE A 1 742 ? -23.323 -30.955 9.755 1.00 98.50 742 ILE A CA 1
ATOM 5918 C C . ILE A 1 742 ? -24.699 -30.889 9.081 1.00 98.50 742 ILE A C 1
ATOM 5920 O O . ILE A 1 742 ? -25.017 -29.894 8.430 1.00 98.50 742 ILE A O 1
ATOM 5924 N N . GLN A 1 743 ? -25.522 -31.928 9.231 1.00 98.06 743 GLN A N 1
ATOM 5925 C CA . GLN A 1 743 ? -26.857 -31.972 8.629 1.00 98.06 743 GLN A CA 1
ATOM 5926 C C . GLN A 1 743 ? -27.784 -30.900 9.209 1.00 98.06 743 GLN A C 1
ATOM 5928 O O . GLN A 1 743 ? -28.431 -30.194 8.441 1.00 98.06 743 GLN A O 1
ATOM 5933 N N . ASN A 1 744 ? -27.805 -30.728 10.534 1.00 97.44 744 ASN A N 1
ATOM 5934 C CA . ASN A 1 744 ? -28.591 -29.693 11.207 1.00 97.44 744 ASN A CA 1
ATOM 5935 C C . ASN A 1 744 ? -28.136 -28.288 10.785 1.00 97.44 744 ASN A C 1
ATOM 5937 O O . ASN A 1 744 ? -28.952 -27.453 10.405 1.00 97.44 744 ASN A O 1
ATOM 5941 N N . ALA A 1 745 ? -26.822 -28.048 10.757 1.00 97.06 745 ALA A N 1
ATOM 5942 C CA . ALA A 1 745 ? -26.257 -26.777 10.326 1.00 97.06 745 ALA A CA 1
ATOM 5943 C C . ALA A 1 745 ? -26.680 -26.383 8.908 1.00 97.06 745 ALA A C 1
ATOM 5945 O O . ALA A 1 745 ? -27.167 -25.274 8.692 1.00 97.06 745 ALA A O 1
ATOM 5946 N N . ILE A 1 746 ? -26.503 -27.283 7.937 1.00 97.75 746 ILE A N 1
ATOM 5947 C CA . ILE A 1 746 ? -26.886 -27.016 6.546 1.00 97.75 746 ILE A CA 1
ATOM 5948 C C . ILE A 1 746 ? -28.412 -26.974 6.393 1.00 97.75 746 ILE A C 1
ATOM 5950 O O . ILE A 1 746 ? -28.916 -26.213 5.570 1.00 97.75 746 ILE A O 1
ATOM 5954 N N . GLY A 1 747 ? -29.154 -27.700 7.231 1.00 96.19 747 GLY A N 1
ATOM 5955 C CA . GLY A 1 747 ? -30.614 -27.634 7.319 1.00 96.19 747 GLY A CA 1
ATOM 5956 C C . GLY A 1 747 ? -31.174 -26.274 7.755 1.00 96.19 747 GLY A C 1
ATOM 5957 O O . GLY A 1 747 ? -32.365 -26.047 7.587 1.00 96.19 747 GLY A O 1
ATOM 5958 N N . GLN A 1 748 ? -30.347 -25.347 8.260 1.00 94.12 748 GLN A N 1
ATOM 5959 C CA . GLN A 1 748 ? -30.770 -23.963 8.531 1.00 94.12 748 GLN A CA 1
ATOM 5960 C C . GLN A 1 748 ? -30.872 -23.094 7.269 1.00 94.12 748 GLN A C 1
ATOM 5962 O O . GLN A 1 748 ? -31.369 -21.966 7.328 1.00 94.12 748 GLN A O 1
ATOM 5967 N N . LEU A 1 749 ? -30.385 -23.580 6.123 1.00 94.94 749 LEU A N 1
ATOM 5968 C CA . LEU A 1 749 ? -30.627 -22.917 4.847 1.00 94.94 749 LEU A CA 1
ATOM 5969 C C . LEU A 1 749 ? -32.130 -22.924 4.538 1.00 94.94 749 LEU A C 1
ATOM 5971 O O . LEU A 1 749 ? -32.792 -23.924 4.802 1.00 94.94 749 LEU A O 1
ATOM 5975 N N . PRO A 1 750 ? -32.676 -21.865 3.912 1.00 94.31 750 PRO A N 1
ATOM 5976 C CA . PRO A 1 750 ? -34.053 -21.908 3.436 1.00 94.31 750 PRO A CA 1
ATOM 5977 C C . PRO A 1 750 ? -34.284 -23.122 2.527 1.00 94.31 750 PRO A C 1
ATOM 5979 O O . PRO A 1 750 ? -33.418 -23.426 1.706 1.00 94.31 750 PRO A O 1
ATOM 5982 N N . ASP A 1 751 ? -35.450 -23.768 2.609 1.00 93.25 751 ASP A N 1
ATOM 5983 C CA . ASP A 1 751 ? -35.748 -25.017 1.883 1.00 93.25 751 ASP A CA 1
ATOM 5984 C C . ASP A 1 751 ? -35.430 -24.938 0.381 1.00 93.25 751 ASP A C 1
ATOM 5986 O O . ASP A 1 751 ? -34.892 -25.873 -0.218 1.00 93.25 751 ASP A O 1
ATOM 5990 N N . THR A 1 752 ? -35.726 -23.796 -0.248 1.00 94.44 752 THR A N 1
ATOM 5991 C CA . THR A 1 752 ? -35.430 -23.558 -1.668 1.00 94.44 752 THR A CA 1
ATOM 5992 C C . THR A 1 752 ? -33.932 -23.566 -1.960 1.00 94.44 752 THR A C 1
ATOM 5994 O O . THR A 1 752 ? -33.520 -24.045 -3.013 1.00 94.44 752 THR A O 1
ATOM 5997 N N . ILE A 1 753 ? -33.110 -23.087 -1.029 1.00 96.31 753 ILE A N 1
ATOM 5998 C CA . ILE A 1 753 ? -31.649 -23.060 -1.126 1.00 96.31 753 ILE A CA 1
ATOM 5999 C C . ILE A 1 753 ? -31.059 -24.427 -0.778 1.00 96.31 753 ILE A C 1
ATOM 6001 O O . ILE A 1 753 ? -30.199 -24.913 -1.512 1.00 96.31 753 ILE A O 1
ATOM 6005 N N . PHE A 1 754 ? -31.559 -25.082 0.275 1.00 96.50 754 PHE A N 1
ATOM 6006 C CA . PHE A 1 754 ? -31.132 -26.427 0.663 1.00 96.50 754 PHE A CA 1
ATOM 6007 C C . PHE A 1 754 ? -31.282 -27.419 -0.499 1.00 96.50 754 PHE A C 1
ATOM 6009 O O . PHE A 1 754 ? -30.353 -28.162 -0.809 1.00 96.50 754 PHE A O 1
ATOM 6016 N N . ASN A 1 755 ? -32.404 -27.369 -1.220 1.00 96.75 755 ASN A N 1
ATOM 6017 C CA . ASN A 1 755 ? -32.643 -28.232 -2.380 1.00 96.75 755 ASN A CA 1
ATOM 6018 C C . ASN A 1 755 ? -31.692 -27.971 -3.566 1.00 96.75 755 ASN A C 1
ATOM 6020 O O . ASN A 1 755 ? -31.523 -28.847 -4.412 1.00 96.75 755 ASN A O 1
ATOM 6024 N N . LEU A 1 756 ? -31.075 -26.786 -3.654 1.00 95.88 756 LEU A N 1
ATOM 6025 C CA . LEU A 1 756 ? -30.149 -26.445 -4.739 1.00 95.88 756 LEU A CA 1
ATOM 6026 C C . LEU A 1 756 ? -28.729 -26.959 -4.493 1.00 95.88 756 LEU A C 1
ATOM 6028 O O . LEU A 1 756 ? -28.067 -27.366 -5.447 1.00 95.88 756 LEU A O 1
ATOM 6032 N N . ASN A 1 757 ? -28.234 -26.876 -3.256 1.00 95.12 757 ASN A N 1
ATOM 6033 C CA . ASN A 1 757 ? -26.823 -27.147 -2.955 1.00 95.12 757 ASN A CA 1
ATOM 6034 C C . ASN A 1 757 ? -26.554 -27.782 -1.575 1.00 95.12 757 ASN A C 1
ATOM 6036 O O . ASN A 1 757 ? -25.404 -28.099 -1.277 1.00 95.12 757 ASN A O 1
ATOM 6040 N N . GLY A 1 758 ? -27.577 -28.022 -0.750 1.00 96.81 758 GLY A N 1
ATOM 6041 C CA . GLY A 1 758 ? -27.426 -28.499 0.628 1.00 96.81 758 GLY A CA 1
ATOM 6042 C C . GLY A 1 758 ? -26.721 -29.852 0.729 1.00 96.81 758 GLY A C 1
ATOM 6043 O O . GLY A 1 758 ? -25.766 -29.988 1.489 1.00 96.81 758 GLY A O 1
ATOM 6044 N N . GLN A 1 759 ? -27.113 -30.834 -0.091 1.00 97.75 759 GLN A N 1
ATOM 6045 C CA . GLN A 1 759 ? -26.470 -32.155 -0.076 1.00 97.75 759 GLN A CA 1
ATOM 6046 C C . GLN A 1 759 ? -24.991 -32.089 -0.495 1.00 97.75 759 GLN A C 1
ATOM 6048 O O . GLN A 1 759 ? -24.146 -32.705 0.149 1.00 97.75 759 GLN A O 1
ATOM 6053 N N . GLU A 1 760 ? -24.660 -31.290 -1.519 1.00 96.81 760 GLU A N 1
ATOM 6054 C CA . GLU A 1 760 ? -23.269 -31.081 -1.956 1.00 96.81 760 GLU A CA 1
ATOM 6055 C C . GLU A 1 760 ? -22.421 -30.481 -0.821 1.00 96.81 760 GLU A C 1
ATOM 6057 O O . GLU A 1 760 ? -21.300 -30.931 -0.576 1.00 96.81 760 GLU A O 1
ATOM 6062 N N . LEU A 1 761 ? -22.958 -29.489 -0.097 1.00 97.69 761 LEU A N 1
ATOM 6063 C CA . LEU A 1 761 ? -22.278 -28.868 1.044 1.00 97.69 761 LEU A CA 1
ATOM 6064 C C . LEU A 1 761 ? -22.072 -29.853 2.202 1.00 97.69 761 LEU A C 1
ATOM 6066 O O . LEU A 1 761 ? -20.985 -29.876 2.781 1.00 97.69 761 LEU A O 1
ATOM 6070 N N . ILE A 1 762 ? -23.075 -30.684 2.512 1.00 98.62 762 ILE A N 1
ATOM 6071 C CA . ILE A 1 762 ? -22.979 -31.733 3.541 1.00 98.62 762 ILE A CA 1
ATOM 6072 C C . ILE A 1 762 ? -21.847 -32.705 3.200 1.00 98.62 762 ILE A C 1
ATOM 6074 O O . ILE A 1 762 ? -20.983 -32.958 4.042 1.00 98.62 762 ILE A O 1
ATOM 6078 N N . ASP A 1 763 ? -21.815 -33.219 1.971 1.00 98.38 763 ASP A N 1
ATOM 6079 C CA . ASP A 1 763 ? -20.823 -34.218 1.565 1.00 98.38 763 ASP A CA 1
ATOM 6080 C C . ASP A 1 763 ? -19.399 -33.635 1.570 1.00 98.38 763 ASP A C 1
ATOM 6082 O O . ASP A 1 763 ? -18.459 -34.278 2.049 1.00 98.38 763 ASP A O 1
ATOM 6086 N N . LYS A 1 764 ? -19.239 -32.385 1.109 1.00 97.88 764 LYS A N 1
ATOM 6087 C CA . LYS A 1 764 ? -17.960 -31.659 1.165 1.00 97.88 764 LYS A CA 1
ATOM 6088 C C . LYS A 1 764 ? -17.493 -31.437 2.600 1.00 97.88 764 LYS A C 1
ATOM 6090 O O . LYS A 1 764 ? -16.332 -31.700 2.904 1.00 97.88 764 LYS A O 1
ATOM 6095 N N . LEU A 1 765 ? -18.374 -30.981 3.493 1.00 98.12 765 LEU A N 1
ATOM 6096 C CA . LEU A 1 765 ? -18.037 -30.761 4.902 1.00 98.12 765 LEU A CA 1
ATOM 6097 C C . LEU A 1 765 ? -17.621 -32.055 5.600 1.00 98.12 765 LEU A C 1
ATOM 6099 O O . LEU A 1 765 ? -16.614 -32.049 6.306 1.00 98.12 765 LEU A O 1
ATOM 6103 N N . LYS A 1 766 ? -18.339 -33.162 5.365 1.00 98.44 766 LYS A N 1
ATOM 6104 C CA . LYS A 1 766 ? -17.973 -34.480 5.907 1.00 98.44 766 LYS A CA 1
ATOM 6105 C C . LYS A 1 766 ? -16.577 -34.892 5.450 1.00 98.44 766 LYS A C 1
ATOM 6107 O O . LYS A 1 766 ? -15.718 -35.156 6.286 1.00 98.44 766 LYS A O 1
ATOM 6112 N N . ARG A 1 767 ? -16.307 -34.840 4.138 1.00 97.81 767 ARG A N 1
ATOM 6113 C CA . ARG A 1 767 ? -14.991 -35.204 3.589 1.00 97.81 767 ARG A CA 1
ATOM 6114 C C . ARG A 1 767 ? -13.866 -34.338 4.164 1.00 97.81 767 ARG A C 1
ATOM 6116 O O . ARG A 1 767 ? -12.848 -34.869 4.601 1.00 97.81 767 ARG A O 1
ATOM 6123 N N . ARG A 1 768 ? -14.059 -33.016 4.202 1.00 96.88 768 ARG A N 1
ATOM 6124 C CA . ARG A 1 768 ? -13.061 -32.066 4.723 1.00 96.88 768 ARG A CA 1
ATOM 6125 C C . ARG A 1 768 ? -12.819 -32.238 6.217 1.00 96.88 768 ARG A C 1
ATOM 6127 O O . ARG A 1 768 ? -11.678 -32.117 6.654 1.00 96.88 768 ARG A O 1
ATOM 6134 N N . ARG A 1 769 ? -13.868 -32.517 6.997 1.00 97.62 769 ARG A N 1
ATOM 6135 C CA . ARG A 1 769 ? -13.747 -32.858 8.417 1.00 97.62 769 ARG A CA 1
ATOM 6136 C C . ARG A 1 769 ? -12.888 -34.103 8.561 1.00 97.62 769 ARG A C 1
ATOM 6138 O O . ARG A 1 769 ? -11.906 -34.056 9.290 1.00 97.62 769 ARG A O 1
ATOM 6145 N N . ASP A 1 770 ? -13.196 -35.180 7.847 1.00 97.38 770 ASP A N 1
ATOM 6146 C CA . ASP A 1 770 ? -12.486 -36.460 7.975 1.00 97.38 770 ASP A CA 1
ATOM 6147 C C . ASP A 1 770 ? -10.978 -36.337 7.653 1.00 97.38 770 ASP A C 1
ATOM 6149 O O . ASP A 1 770 ? -10.146 -36.982 8.297 1.00 97.38 770 ASP A O 1
ATOM 6153 N N . ASP A 1 771 ? -10.606 -35.414 6.760 1.00 96.56 771 ASP A N 1
ATOM 6154 C CA . ASP A 1 771 ? -9.213 -35.117 6.391 1.00 96.56 771 ASP A CA 1
ATOM 6155 C C . ASP A 1 771 ? -8.569 -33.953 7.176 1.00 96.56 771 ASP A C 1
ATOM 6157 O O . ASP A 1 771 ? -7.390 -33.650 6.971 1.00 96.56 771 ASP A O 1
ATOM 6161 N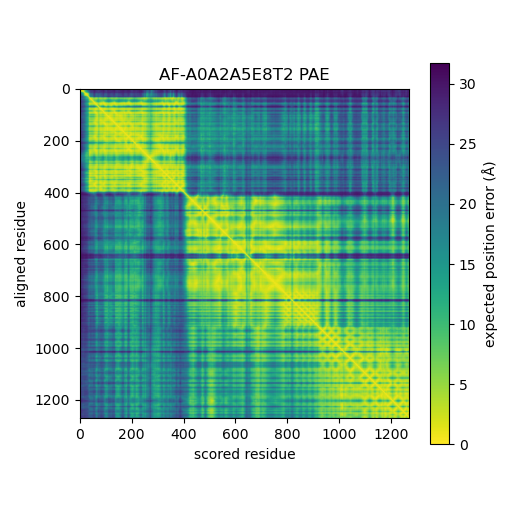 N . LEU A 1 772 ? -9.283 -33.298 8.102 1.00 96.50 772 LEU A N 1
ATOM 6162 C CA . LEU A 1 772 ? -8.843 -32.047 8.744 1.00 96.50 772 LEU A CA 1
ATOM 6163 C C . LEU A 1 772 ? -7.461 -32.146 9.413 1.00 96.50 772 LEU A C 1
ATOM 6165 O O . LEU A 1 772 ? -6.671 -31.204 9.363 1.00 96.50 772 LEU A O 1
ATOM 6169 N N . HIS A 1 773 ? -7.134 -33.295 10.003 1.00 96.06 773 HIS A N 1
ATOM 6170 C CA . HIS A 1 773 ? -5.825 -33.553 10.610 1.00 96.06 773 HIS A CA 1
ATOM 6171 C C . HIS A 1 773 ? -4.663 -33.537 9.596 1.00 96.06 773 HIS A C 1
ATOM 6173 O O . HIS A 1 773 ? -3.564 -33.091 9.931 1.00 96.06 773 HIS A O 1
ATOM 6179 N N . LEU A 1 774 ? -4.893 -33.972 8.350 1.00 95.38 774 LEU A N 1
ATOM 6180 C CA . LEU A 1 774 ? -3.902 -33.898 7.269 1.00 95.38 774 LEU A CA 1
ATOM 6181 C C . LEU A 1 774 ? -3.658 -32.441 6.877 1.00 95.38 774 LEU A C 1
ATOM 6183 O O . LEU A 1 774 ? -2.516 -32.013 6.706 1.00 95.38 774 LEU A O 1
ATOM 6187 N N . TYR A 1 775 ? -4.734 -31.660 6.797 1.00 93.94 775 TYR A N 1
ATOM 6188 C CA . TYR A 1 775 ? -4.670 -30.239 6.474 1.00 93.94 775 TYR A CA 1
ATOM 6189 C C . TYR A 1 775 ? -3.967 -29.422 7.562 1.00 93.94 775 TYR A C 1
ATOM 6191 O O . TYR A 1 775 ? -3.134 -28.567 7.250 1.00 93.94 775 TYR A O 1
ATOM 6199 N N . ALA A 1 776 ? -4.248 -29.727 8.831 1.00 95.06 776 ALA A N 1
ATOM 6200 C CA . ALA A 1 776 ? -3.562 -29.146 9.979 1.00 95.06 776 ALA A CA 1
ATOM 6201 C C . ALA A 1 776 ? -2.045 -29.393 9.905 1.00 95.06 776 ALA A C 1
ATOM 6203 O O . ALA A 1 776 ? -1.255 -28.466 10.088 1.00 95.06 776 ALA A O 1
ATOM 6204 N N . LEU A 1 777 ? -1.635 -30.620 9.567 1.00 94.56 777 LEU A N 1
ATOM 6205 C CA . LEU A 1 777 ? -0.226 -30.992 9.438 1.00 94.56 777 LEU A CA 1
ATOM 6206 C C . LEU A 1 777 ? 0.479 -30.250 8.291 1.00 94.56 777 LEU A C 1
ATOM 6208 O O . LEU A 1 777 ? 1.589 -29.745 8.474 1.00 94.56 777 LEU A O 1
ATOM 6212 N N . GLU A 1 778 ? -0.140 -30.173 7.111 1.00 92.75 778 GLU A N 1
ATOM 6213 C CA . GLU A 1 778 ? 0.445 -29.463 5.966 1.00 92.75 778 GLU A CA 1
ATOM 6214 C C . GLU A 1 778 ? 0.606 -27.966 6.247 1.00 92.75 778 GLU A C 1
ATOM 6216 O O . GLU A 1 778 ? 1.667 -27.394 5.980 1.00 92.75 778 GLU A O 1
ATOM 6221 N N . TYR A 1 779 ? -0.391 -27.330 6.868 1.00 92.81 779 TYR A N 1
ATOM 6222 C CA . TYR A 1 779 ? -0.285 -25.917 7.220 1.00 92.81 779 TYR A CA 1
ATOM 6223 C C . TYR A 1 779 ? 0.727 -25.660 8.349 1.00 92.81 779 TYR A C 1
ATOM 6225 O O . TYR A 1 779 ? 1.531 -24.728 8.240 1.00 92.81 779 TYR A O 1
ATOM 6233 N N . TYR A 1 780 ? 0.791 -26.527 9.370 1.00 93.94 780 TYR A N 1
ATOM 6234 C CA . TYR A 1 780 ? 1.824 -26.477 10.414 1.00 93.94 780 TYR A CA 1
ATOM 6235 C C . TYR A 1 780 ? 3.235 -26.462 9.808 1.00 93.94 780 TYR A C 1
ATOM 6237 O O . TYR A 1 780 ? 4.054 -25.612 10.163 1.00 93.94 780 TYR A O 1
ATOM 6245 N N . LYS A 1 781 ? 3.519 -27.341 8.835 1.00 92.31 781 LYS A N 1
ATOM 6246 C CA . LYS A 1 781 ? 4.830 -27.406 8.158 1.00 92.31 781 LYS A CA 1
ATOM 6247 C C . LYS A 1 781 ? 5.198 -26.116 7.425 1.00 92.31 781 LYS A C 1
ATOM 6249 O O . LYS A 1 781 ? 6.385 -25.874 7.213 1.00 92.31 781 LYS A O 1
ATOM 6254 N N . ILE A 1 782 ? 4.222 -25.309 7.007 1.00 89.75 782 ILE A N 1
ATOM 6255 C CA . ILE A 1 782 ? 4.463 -24.021 6.345 1.00 89.75 782 ILE A CA 1
ATOM 6256 C C . ILE A 1 782 ? 4.878 -22.978 7.385 1.00 89.75 782 ILE A C 1
ATOM 6258 O O . ILE A 1 782 ? 5.935 -22.358 7.242 1.00 89.75 782 ILE A O 1
ATOM 6262 N N . ILE A 1 783 ? 4.086 -22.809 8.447 1.00 90.12 783 ILE A N 1
ATOM 6263 C CA . ILE A 1 783 ? 4.328 -21.766 9.456 1.00 90.12 783 ILE A CA 1
ATOM 6264 C C . ILE A 1 783 ? 5.488 -22.115 10.405 1.00 90.12 783 ILE A C 1
ATOM 6266 O O . ILE A 1 783 ? 6.183 -21.222 10.879 1.00 90.12 783 ILE A O 1
ATOM 6270 N N . ALA A 1 784 ? 5.789 -23.401 10.619 1.00 92.69 784 ALA A N 1
ATOM 6271 C CA . ALA A 1 784 ? 6.887 -23.843 11.484 1.00 92.69 784 ALA A CA 1
ATOM 6272 C C . ALA A 1 784 ? 8.290 -23.594 10.892 1.00 92.69 784 ALA A C 1
ATOM 6274 O O . ALA A 1 784 ? 9.288 -23.726 11.605 1.00 92.69 784 ALA A O 1
ATOM 6275 N N . GLN A 1 785 ? 8.401 -23.220 9.608 1.00 92.19 785 GLN A N 1
ATOM 6276 C CA . GLN A 1 785 ? 9.694 -22.931 8.969 1.00 92.19 785 GLN A CA 1
ATOM 6277 C C . GLN A 1 785 ? 10.350 -21.660 9.512 1.00 92.19 785 GLN A C 1
ATOM 6279 O O . GLN A 1 785 ? 11.583 -21.587 9.565 1.00 92.19 785 GLN A O 1
ATOM 6284 N N . GLN A 1 786 ? 9.548 -20.662 9.880 1.00 90.94 786 GLN A N 1
ATOM 6285 C CA . GLN A 1 786 ? 9.998 -19.381 10.418 1.00 90.94 786 GLN A CA 1
ATOM 6286 C C . GLN A 1 786 ? 9.099 -19.014 11.590 1.00 90.94 786 GLN A C 1
ATOM 6288 O O . GLN A 1 786 ? 7.934 -18.698 11.380 1.00 90.94 786 GLN A O 1
ATOM 6293 N N . VAL A 1 787 ? 9.644 -19.047 12.805 1.00 92.94 787 VAL A N 1
ATOM 6294 C CA . VAL A 1 787 ? 8.862 -18.776 14.017 1.00 92.94 787 VAL A CA 1
ATOM 6295 C C . VAL A 1 787 ? 9.357 -17.509 14.693 1.00 92.94 787 VAL A C 1
ATOM 6297 O O . VAL A 1 787 ? 10.563 -17.265 14.787 1.00 92.94 787 VAL A O 1
ATOM 6300 N N . GLU A 1 788 ? 8.413 -16.696 15.150 1.00 92.56 788 GLU A N 1
ATOM 6301 C CA . GLU A 1 788 ? 8.664 -15.474 15.904 1.00 92.56 788 GLU A CA 1
ATOM 6302 C C . GLU A 1 788 ? 8.282 -15.728 17.368 1.00 92.56 788 GLU A C 1
ATOM 6304 O O . GLU A 1 788 ? 7.184 -16.187 17.661 1.00 92.56 788 GLU A O 1
ATOM 6309 N N . VAL A 1 789 ? 9.216 -15.491 18.288 1.00 94.88 789 VAL A N 1
ATOM 6310 C CA . VAL A 1 789 ? 9.003 -15.587 19.736 1.00 94.88 789 VAL A CA 1
ATOM 6311 C C . VAL A 1 789 ? 9.101 -14.174 20.280 1.00 94.88 789 VAL A C 1
ATOM 6313 O O . VAL A 1 789 ? 10.177 -13.573 20.267 1.00 94.88 789 VAL A O 1
ATOM 6316 N N . VAL A 1 790 ? 7.966 -13.632 20.704 1.00 93.31 790 VAL A N 1
ATOM 6317 C CA . VAL A 1 790 ? 7.821 -12.213 21.036 1.00 93.31 790 VAL A CA 1
ATOM 6318 C C . VAL A 1 790 ? 7.650 -12.049 22.544 1.00 93.31 790 VAL A C 1
ATOM 6320 O O . VAL A 1 790 ? 6.801 -12.708 23.143 1.00 93.31 790 VAL A O 1
ATOM 6323 N N . GLY A 1 791 ? 8.492 -11.210 23.150 1.00 91.75 791 GLY A N 1
ATOM 6324 C CA . GLY A 1 791 ? 8.393 -10.770 24.540 1.00 91.75 791 GLY A CA 1
ATOM 6325 C C . GLY A 1 791 ? 7.354 -9.663 24.729 1.00 91.75 791 GLY A C 1
ATOM 6326 O O . GLY A 1 791 ? 6.348 -9.600 24.018 1.00 91.75 791 GLY A O 1
ATOM 6327 N N . SER A 1 792 ? 7.597 -8.775 25.689 1.00 90.12 792 SER A N 1
ATOM 6328 C CA . SER A 1 792 ? 6.745 -7.619 25.972 1.00 90.12 792 SER A CA 1
ATOM 6329 C C . SER A 1 792 ? 7.585 -6.360 26.199 1.00 90.12 792 SER A C 1
ATOM 6331 O O . SER A 1 792 ? 8.802 -6.387 26.202 1.00 90.12 792 SER A O 1
ATOM 6333 N N . ASN A 1 793 ? 6.955 -5.216 26.434 1.00 87.06 793 ASN A N 1
ATOM 6334 C CA . ASN A 1 793 ? 7.628 -4.012 26.911 1.00 87.06 793 ASN A CA 1
ATOM 6335 C C . ASN A 1 793 ? 7.876 -4.087 28.431 1.00 87.06 793 ASN A C 1
ATOM 6337 O O . ASN A 1 793 ? 7.826 -3.071 29.112 1.00 87.06 793 ASN A O 1
ATOM 6341 N N . GLU A 1 794 ? 8.111 -5.272 28.984 1.00 88.69 794 GLU A N 1
ATOM 6342 C CA . GLU A 1 794 ? 8.639 -5.479 30.332 1.00 88.69 794 GLU A CA 1
ATOM 6343 C C . GLU A 1 794 ? 10.011 -6.158 30.209 1.00 88.69 794 GLU A C 1
ATOM 6345 O O . GLU A 1 794 ? 10.587 -6.204 29.134 1.00 88.69 794 GLU A O 1
ATOM 6350 N N . SER A 1 795 ? 10.625 -6.580 31.315 1.00 89.19 795 SER A N 1
ATOM 6351 C CA . SER A 1 795 ? 11.918 -7.269 31.252 1.00 89.19 795 SER A CA 1
ATOM 6352 C C . SER A 1 795 ? 11.737 -8.786 31.256 1.00 89.19 795 SER A C 1
ATOM 6354 O O . SER A 1 795 ? 11.225 -9.357 32.226 1.00 89.19 795 SER A O 1
ATOM 6356 N N . GLU A 1 796 ? 12.295 -9.458 30.258 1.00 91.69 796 GLU A N 1
ATOM 6357 C CA . GLU A 1 796 ? 12.305 -10.910 30.120 1.00 91.69 796 GLU A CA 1
ATOM 6358 C C . GLU A 1 796 ? 13.723 -11.510 30.108 1.00 91.69 796 GLU A C 1
ATOM 6360 O O . GLU A 1 796 ? 14.755 -10.827 30.048 1.00 91.69 796 GLU A O 1
ATOM 6365 N N . THR A 1 797 ? 13.789 -12.834 30.282 1.00 93.62 797 THR A N 1
ATOM 6366 C CA . THR A 1 797 ? 14.999 -13.638 30.046 1.00 93.62 797 THR A CA 1
ATOM 6367 C C . THR A 1 797 ? 14.688 -14.758 29.066 1.00 93.62 797 THR A C 1
ATOM 6369 O O . THR A 1 797 ? 13.867 -15.617 29.376 1.00 93.62 797 THR A O 1
ATOM 6372 N N . PHE A 1 798 ? 15.368 -14.771 27.926 1.00 96.44 798 PHE A N 1
ATOM 6373 C CA . PHE A 1 798 ? 15.294 -15.809 26.906 1.00 96.44 798 PHE A CA 1
ATOM 6374 C C . PHE A 1 798 ? 16.437 -16.802 27.131 1.00 96.44 798 PHE A C 1
ATOM 6376 O O . PHE A 1 798 ? 17.599 -16.454 26.956 1.00 96.44 798 PHE A O 1
ATOM 6383 N N . GLU A 1 799 ? 16.123 -18.035 27.514 1.00 97.00 799 GLU A N 1
ATOM 6384 C CA . GLU A 1 799 ? 17.064 -19.155 27.536 1.00 97.00 799 GLU A CA 1
ATOM 6385 C C . GLU A 1 799 ? 16.928 -19.958 26.243 1.00 97.00 799 GLU A C 1
ATOM 6387 O O . GLU A 1 799 ? 15.843 -20.435 25.904 1.00 97.00 799 GLU A O 1
ATOM 6392 N N . VAL A 1 800 ? 18.038 -20.133 25.532 1.00 98.12 800 VAL A N 1
ATOM 6393 C CA . VAL A 1 800 ? 18.069 -20.836 24.253 1.00 98.12 800 VAL A CA 1
ATOM 6394 C C . VAL A 1 800 ? 19.159 -21.899 24.262 1.00 98.12 800 VAL A C 1
ATOM 6396 O O . VAL A 1 800 ? 20.354 -21.599 24.262 1.00 98.12 800 VAL A O 1
ATOM 6399 N N . LEU A 1 801 ? 18.749 -23.164 24.242 1.00 98.38 801 LEU A N 1
ATOM 6400 C CA . LEU A 1 801 ? 19.648 -24.313 24.287 1.00 98.38 801 LEU A CA 1
ATOM 6401 C C . LEU A 1 801 ? 19.683 -25.031 22.934 1.00 98.38 801 LEU A C 1
ATOM 6403 O O . LEU A 1 801 ? 18.702 -25.641 22.504 1.00 98.38 801 LEU A O 1
ATOM 6407 N N . ARG A 1 802 ? 20.849 -25.023 22.281 1.00 98.00 802 ARG A N 1
ATOM 6408 C CA . ARG A 1 802 ? 21.115 -25.816 21.071 1.00 98.00 802 ARG A CA 1
ATOM 6409 C C . ARG A 1 802 ? 21.428 -27.267 21.457 1.00 98.00 802 ARG A C 1
ATOM 6411 O O . ARG A 1 802 ? 22.453 -27.541 22.083 1.00 98.00 802 ARG A O 1
ATOM 6418 N N . LYS A 1 803 ? 20.572 -28.213 21.060 1.00 97.75 803 LYS A N 1
ATOM 6419 C CA . LYS A 1 803 ? 20.717 -29.645 21.375 1.00 97.75 803 LYS A CA 1
ATOM 6420 C C . LYS A 1 803 ? 21.658 -30.376 20.395 1.00 97.75 803 LYS A C 1
ATOM 6422 O O . LYS A 1 803 ? 21.819 -29.944 19.247 1.00 97.75 803 LYS A O 1
ATOM 6427 N N . PRO A 1 804 ? 22.246 -31.528 20.786 1.00 96.19 804 PRO A N 1
ATOM 6428 C CA . PRO A 1 804 ? 23.174 -32.288 19.934 1.00 96.19 804 PRO A CA 1
ATOM 6429 C C . PRO A 1 804 ? 22.594 -32.770 18.594 1.00 96.19 804 PRO A C 1
ATOM 6431 O O . PRO A 1 804 ? 23.325 -32.907 17.614 1.00 96.19 804 PRO A O 1
ATOM 6434 N N . ASN A 1 805 ? 21.281 -33.012 18.524 1.00 95.25 805 ASN A N 1
ATOM 6435 C CA . ASN A 1 805 ? 20.581 -33.407 17.293 1.00 95.25 805 ASN A CA 1
ATOM 6436 C C . ASN A 1 805 ? 20.325 -32.226 16.327 1.00 95.25 805 ASN A C 1
ATOM 6438 O O . ASN A 1 805 ? 19.953 -32.440 15.170 1.00 95.25 805 ASN A O 1
ATOM 6442 N N . GLY A 1 806 ? 20.574 -30.997 16.785 1.00 95.75 806 GLY A N 1
ATOM 6443 C CA . GLY A 1 806 ? 20.375 -29.741 16.067 1.00 95.75 806 GLY A CA 1
ATOM 6444 C C . GLY A 1 806 ? 19.084 -29.001 16.402 1.00 95.75 806 GLY A C 1
ATOM 6445 O O . GLY A 1 806 ? 18.926 -27.865 15.952 1.00 95.75 806 GLY A O 1
ATOM 6446 N N . ASN A 1 807 ? 18.201 -29.600 17.207 1.00 97.88 807 ASN A N 1
ATOM 6447 C CA . ASN A 1 807 ? 17.013 -28.933 17.736 1.00 97.88 807 ASN A CA 1
ATOM 6448 C C . ASN A 1 807 ? 17.408 -27.767 18.652 1.00 97.88 807 ASN A C 1
ATOM 6450 O O . ASN A 1 807 ? 18.533 -27.705 19.161 1.00 97.88 807 ASN A O 1
ATOM 6454 N N . VAL A 1 808 ? 16.474 -26.849 18.874 1.00 98.44 808 VAL A N 1
ATOM 6455 C CA . VAL A 1 808 ? 16.667 -25.685 19.742 1.00 98.44 808 VAL A CA 1
ATOM 6456 C C . VAL A 1 808 ? 15.517 -25.613 20.739 1.00 98.44 808 VAL A C 1
ATOM 6458 O O . VAL A 1 808 ? 14.366 -25.497 20.337 1.00 98.44 808 VAL A O 1
ATOM 6461 N N . ASP A 1 809 ? 15.829 -25.688 22.030 1.00 97.94 809 ASP A N 1
ATOM 6462 C CA . ASP A 1 809 ? 14.870 -25.494 23.123 1.00 97.94 809 ASP A CA 1
ATOM 6463 C C . ASP A 1 809 ? 14.871 -24.014 23.519 1.00 97.94 809 ASP A C 1
ATOM 6465 O O . ASP A 1 809 ? 15.923 -23.480 23.874 1.00 97.94 809 ASP A O 1
ATOM 6469 N N . VAL A 1 810 ? 13.721 -23.345 23.403 1.00 97.81 810 VAL A N 1
ATOM 6470 C CA . VAL A 1 810 ? 13.559 -21.920 23.731 1.00 97.81 810 VAL A CA 1
ATOM 6471 C C . VAL A 1 810 ? 12.608 -21.785 24.906 1.00 97.81 810 VAL A C 1
ATOM 6473 O O . VAL A 1 810 ? 11.460 -22.224 24.826 1.00 97.81 810 VAL A O 1
ATOM 6476 N N . LYS A 1 811 ? 13.068 -21.130 25.971 1.00 95.12 811 LYS A N 1
ATOM 6477 C CA . LYS A 1 811 ? 12.276 -20.785 27.155 1.00 95.12 811 LYS A CA 1
ATOM 6478 C C . LYS A 1 811 ? 12.370 -19.292 27.415 1.00 95.12 811 LYS A C 1
ATOM 6480 O O . LYS A 1 811 ? 13.453 -18.723 27.348 1.00 95.12 811 LYS A O 1
ATOM 6485 N N . VAL A 1 812 ? 11.255 -18.657 27.746 1.00 93.44 812 VAL A N 1
ATOM 6486 C CA . VAL A 1 812 ? 11.219 -17.235 28.110 1.00 93.44 812 VAL A CA 1
ATOM 6487 C C . VAL A 1 812 ? 10.644 -17.107 29.508 1.00 93.44 812 VAL A C 1
ATOM 6489 O O . VAL A 1 812 ? 9.601 -17.689 29.802 1.00 93.44 812 VAL A O 1
ATOM 6492 N N . TYR A 1 813 ? 11.321 -16.358 30.373 1.00 89.81 813 TYR A N 1
ATOM 6493 C CA . TYR A 1 813 ? 10.938 -16.156 31.769 1.00 89.81 813 TYR A CA 1
ATOM 6494 C C . TYR A 1 813 ? 10.654 -14.688 32.061 1.00 89.81 813 TYR A C 1
ATOM 6496 O O . TYR A 1 813 ? 11.398 -13.803 31.631 1.00 89.81 813 TYR A O 1
ATOM 6504 N N . ARG A 1 814 ? 9.649 -14.448 32.905 1.00 86.69 814 ARG A N 1
ATOM 6505 C CA . ARG A 1 814 ? 9.361 -13.128 33.481 1.00 86.69 814 ARG A CA 1
ATOM 6506 C C . ARG A 1 814 ? 10.426 -12.761 34.522 1.00 86.69 814 ARG A C 1
ATOM 6508 O O . ARG A 1 814 ? 10.809 -13.612 35.341 1.00 86.69 814 ARG A O 1
ATOM 6515 N N . LYS A 1 815 ? 10.893 -11.504 34.544 1.00 75.44 815 LYS A N 1
ATOM 6516 C CA . LYS A 1 815 ? 11.790 -10.986 35.602 1.00 75.44 815 LYS A CA 1
ATOM 6517 C C . LYS A 1 815 ? 11.022 -10.286 36.729 1.00 75.44 815 LYS A C 1
ATOM 6519 O O . LYS A 1 815 ? 9.959 -9.708 36.547 1.00 75.44 815 LYS A O 1
ATOM 6524 N N . THR A 1 816 ? 11.616 -10.294 37.924 1.00 58.50 816 THR A N 1
ATOM 6525 C CA . THR A 1 816 ? 11.214 -9.433 39.055 1.00 58.50 816 THR A CA 1
ATOM 6526 C C . THR A 1 816 ? 11.886 -8.056 38.998 1.00 58.50 816 THR A C 1
ATOM 6528 O O . THR A 1 816 ? 12.936 -7.905 38.375 1.00 58.50 816 THR A O 1
ATOM 6531 N N . LYS A 1 817 ? 11.394 -7.090 39.796 1.00 53.44 817 LYS A N 1
ATOM 6532 C CA . LYS A 1 817 ? 12.083 -5.810 40.096 1.00 53.44 817 LYS A CA 1
ATOM 6533 C C . LYS A 1 817 ? 13.532 -5.970 40.615 1.00 53.44 817 LYS A C 1
ATOM 6535 O O . LYS A 1 817 ? 14.264 -4.993 40.660 1.00 53.44 817 LYS A O 1
ATOM 6540 N N . LYS A 1 818 ? 13.945 -7.182 41.025 1.00 51.16 818 LYS A N 1
ATOM 6541 C CA . LYS A 1 818 ? 15.312 -7.540 41.462 1.00 51.16 818 LYS A CA 1
ATOM 6542 C C . LYS A 1 818 ? 16.078 -8.404 40.438 1.00 51.16 818 LYS A C 1
ATOM 6544 O O . LYS A 1 818 ? 17.048 -9.056 40.811 1.00 51.16 818 LYS A O 1
ATOM 6549 N N . HIS A 1 819 ? 15.628 -8.470 39.182 1.00 53.97 819 HIS A N 1
ATOM 6550 C CA . HIS A 1 819 ? 16.258 -9.220 38.081 1.00 53.97 819 HIS A CA 1
ATOM 6551 C C . HIS A 1 819 ? 16.426 -10.742 38.295 1.00 53.97 819 HIS A C 1
ATOM 6553 O O . HIS A 1 819 ? 17.260 -11.367 37.648 1.00 53.97 819 HIS A O 1
ATOM 6559 N N . LYS A 1 820 ? 15.619 -11.375 39.161 1.00 61.34 820 LYS A N 1
ATOM 6560 C CA . LYS A 1 820 ? 15.581 -12.848 39.313 1.00 61.34 820 LYS A CA 1
ATOM 6561 C C . LYS A 1 820 ? 14.475 -13.476 38.452 1.00 61.34 820 LYS A C 1
ATOM 6563 O O . LYS A 1 820 ? 13.385 -12.896 38.392 1.00 61.34 820 LYS A O 1
ATOM 6568 N N . LYS A 1 821 ? 14.756 -14.643 37.839 1.00 69.62 821 LYS A N 1
ATOM 6569 C CA . LYS A 1 821 ? 13.801 -15.491 37.086 1.00 69.62 821 LYS A CA 1
ATOM 6570 C C . LYS A 1 821 ? 12.614 -15.841 37.997 1.00 69.62 821 LYS A C 1
ATOM 6572 O O . LYS A 1 821 ? 12.839 -16.337 39.101 1.00 69.62 821 LYS A O 1
ATOM 6577 N N . ARG A 1 822 ? 11.381 -15.527 37.578 1.00 69.94 822 ARG A N 1
ATOM 6578 C CA . ARG A 1 822 ? 10.171 -15.706 38.405 1.00 69.94 822 ARG A CA 1
ATOM 6579 C C . ARG A 1 822 ? 9.296 -16.859 37.937 1.00 69.94 822 ARG A C 1
ATOM 6581 O O . ARG A 1 822 ? 9.044 -17.774 38.711 1.00 69.94 822 ARG A O 1
ATOM 6588 N N . SER A 1 823 ? 8.831 -16.796 36.693 1.00 76.38 823 SER A N 1
ATOM 6589 C CA . SER A 1 823 ? 7.904 -17.770 36.117 1.00 76.38 823 SER A CA 1
ATOM 6590 C C . SER A 1 823 ? 8.099 -17.901 34.612 1.00 76.38 823 SER A C 1
ATOM 6592 O O . SER A 1 823 ? 8.552 -16.962 33.951 1.00 76.38 823 SER A O 1
ATOM 6594 N N . LEU A 1 824 ? 7.781 -19.084 34.089 1.00 82.69 824 LEU A N 1
ATOM 6595 C CA . LEU A 1 824 ? 7.854 -19.402 32.668 1.00 82.69 824 LEU A CA 1
ATOM 6596 C C . LEU A 1 824 ? 6.706 -18.701 31.924 1.00 82.69 824 LEU A C 1
ATOM 6598 O O . LEU A 1 824 ? 5.550 -18.774 32.337 1.00 82.69 824 LEU A O 1
ATOM 6602 N N . PHE A 1 825 ? 7.046 -17.982 30.859 1.00 80.75 825 PHE A N 1
ATOM 6603 C CA . PHE A 1 825 ? 6.128 -17.245 29.985 1.00 80.75 825 PHE A CA 1
ATOM 6604 C C . PHE A 1 825 ? 5.905 -17.977 28.656 1.00 80.75 825 PHE A C 1
ATOM 6606 O O . PHE A 1 825 ? 4.777 -18.065 28.184 1.00 80.75 825 PHE A O 1
ATOM 6613 N N . TYR A 1 826 ? 6.972 -18.539 28.084 1.00 90.69 826 TYR A N 1
ATOM 6614 C CA . TYR A 1 826 ? 6.949 -19.248 26.805 1.00 90.69 826 TYR A CA 1
ATOM 6615 C C . TYR A 1 826 ? 7.892 -20.452 26.859 1.00 90.69 826 TYR A C 1
ATOM 6617 O O . TYR A 1 826 ? 8.987 -20.348 27.416 1.00 90.69 826 TYR A O 1
ATOM 6625 N N . HIS A 1 827 ? 7.507 -21.569 26.238 1.00 92.12 827 HIS A N 1
ATOM 6626 C CA . HIS A 1 827 ? 8.385 -22.718 26.015 1.00 92.12 827 HIS A CA 1
ATOM 6627 C C . HIS A 1 827 ? 8.017 -23.445 24.722 1.00 92.12 827 HIS A C 1
ATOM 6629 O O . HIS A 1 827 ? 6.850 -23.754 24.504 1.00 92.12 827 HIS A O 1
ATOM 6635 N N . ARG A 1 828 ? 9.017 -23.727 23.879 1.00 93.75 828 ARG A N 1
ATOM 6636 C CA . ARG A 1 828 ? 8.896 -24.657 22.749 1.00 93.75 828 ARG A CA 1
ATOM 6637 C C . ARG A 1 828 ? 10.252 -25.258 22.386 1.00 93.75 828 ARG A C 1
ATOM 6639 O O . ARG A 1 828 ? 11.254 -24.545 22.316 1.00 93.75 828 ARG A O 1
ATOM 6646 N N . GLU A 1 829 ? 10.266 -26.554 22.080 1.00 96.19 829 GLU A N 1
ATOM 6647 C CA . GLU A 1 829 ? 11.384 -27.191 21.382 1.00 96.19 829 GLU A CA 1
ATOM 6648 C C . GLU A 1 829 ? 11.149 -27.155 19.866 1.00 96.19 829 GLU A C 1
ATOM 6650 O O . GLU A 1 829 ? 10.199 -27.741 19.348 1.00 96.19 829 GLU A O 1
ATOM 6655 N N . PHE A 1 830 ? 12.047 -26.494 19.142 1.00 97.06 830 PHE A N 1
ATOM 6656 C CA . PHE A 1 830 ? 12.034 -26.409 17.688 1.00 97.06 830 PHE A CA 1
ATOM 6657 C C . PHE A 1 830 ? 12.897 -27.499 17.064 1.00 97.06 830 PHE A C 1
ATOM 6659 O O . PHE A 1 830 ? 14.082 -27.643 17.389 1.00 97.06 830 PHE A O 1
ATOM 6666 N N . LYS A 1 831 ? 12.325 -28.242 16.115 1.00 96.75 831 LYS A N 1
ATOM 6667 C CA . LYS A 1 831 ? 13.018 -29.336 15.435 1.00 96.75 831 LYS A CA 1
ATOM 6668 C C . LYS A 1 831 ? 13.766 -28.840 14.197 1.00 96.75 831 LYS A C 1
ATOM 6670 O O . LYS A 1 831 ? 13.227 -28.103 13.377 1.00 96.75 831 LYS A O 1
ATOM 6675 N N . TYR A 1 832 ? 15.013 -29.282 14.024 1.00 95.69 832 TYR A N 1
ATOM 6676 C CA . TYR A 1 832 ? 15.903 -28.813 12.945 1.00 95.69 832 TYR A CA 1
ATOM 6677 C C . TYR A 1 832 ? 15.409 -29.132 11.520 1.00 95.69 832 TYR A C 1
ATOM 6679 O O . TYR A 1 832 ? 15.679 -28.400 10.564 1.00 95.69 832 TYR A O 1
ATOM 6687 N N . ASN A 1 833 ? 14.724 -30.262 11.348 1.00 95.06 833 ASN A N 1
ATOM 6688 C CA . ASN A 1 833 ? 14.162 -30.670 10.059 1.00 95.06 833 ASN A CA 1
ATOM 6689 C C . ASN A 1 833 ? 12.973 -29.784 9.643 1.00 95.06 833 ASN A C 1
ATOM 6691 O O . ASN A 1 833 ? 12.837 -29.505 8.451 1.00 95.06 833 ASN A O 1
ATOM 6695 N N . GLU A 1 834 ? 12.200 -29.288 10.610 1.00 94.38 834 GLU A N 1
ATOM 6696 C CA . GLU A 1 834 ? 10.996 -28.468 10.419 1.00 94.38 834 GLU A CA 1
ATOM 6697 C C . GLU A 1 834 ? 11.325 -26.964 10.347 1.00 94.38 834 GLU A C 1
ATOM 6699 O O . GLU A 1 834 ? 10.969 -26.290 9.380 1.00 94.38 834 GLU A O 1
ATOM 6704 N N . THR A 1 835 ? 12.080 -26.441 11.317 1.00 95.88 835 THR A N 1
ATOM 6705 C CA . THR A 1 835 ? 12.311 -24.999 11.490 1.00 95.88 835 THR A CA 1
ATOM 6706 C C . THR A 1 835 ? 13.645 -24.548 10.896 1.00 95.88 835 THR A C 1
ATOM 6708 O O . THR A 1 835 ? 14.698 -25.141 11.138 1.00 95.88 835 THR A O 1
ATOM 6711 N N . LYS A 1 836 ? 13.622 -23.465 10.110 1.00 94.62 836 LYS A N 1
ATOM 6712 C CA . LYS A 1 836 ? 14.813 -22.869 9.477 1.00 94.62 836 LYS A CA 1
ATOM 6713 C C . LYS A 1 836 ? 15.314 -21.631 10.211 1.00 94.62 836 LYS A C 1
ATOM 6715 O O . LYS A 1 836 ? 16.525 -21.402 10.236 1.00 94.62 836 LYS A O 1
ATOM 6720 N N . GLU A 1 837 ? 14.409 -20.853 10.796 1.00 95.19 837 GLU A N 1
ATOM 6721 C CA . GLU A 1 837 ? 14.716 -19.595 11.476 1.00 95.19 837 GLU A CA 1
ATOM 6722 C C . GLU A 1 837 ? 13.826 -19.404 12.713 1.00 95.19 837 GLU A C 1
ATOM 6724 O O . GLU A 1 837 ? 12.618 -19.629 12.646 1.00 95.19 837 GLU A O 1
ATOM 6729 N N . ILE A 1 838 ? 14.436 -18.968 13.818 1.00 96.88 838 ILE A N 1
ATOM 6730 C CA . ILE A 1 838 ? 13.762 -18.528 15.043 1.00 96.88 838 ILE A CA 1
ATOM 6731 C C . ILE A 1 838 ? 14.147 -17.065 15.277 1.00 96.88 838 ILE A C 1
ATOM 6733 O O . ILE A 1 838 ? 15.335 -16.745 15.376 1.00 96.88 838 ILE A O 1
ATOM 6737 N N . ASN A 1 839 ? 13.152 -16.188 15.367 1.00 95.56 839 ASN A N 1
ATOM 6738 C CA . ASN A 1 839 ? 13.331 -14.759 15.612 1.00 95.56 839 ASN A CA 1
ATOM 6739 C C . ASN A 1 839 ? 12.840 -14.424 17.020 1.00 95.56 839 ASN A C 1
ATOM 6741 O O . ASN A 1 839 ? 11.652 -14.548 17.295 1.00 95.56 839 ASN A O 1
ATOM 6745 N N . LEU A 1 840 ? 13.750 -14.024 17.901 1.00 96.88 840 LEU A N 1
ATOM 6746 C CA . LEU A 1 840 ? 13.473 -13.654 19.285 1.00 96.88 840 LEU A CA 1
ATOM 6747 C C . LEU A 1 840 ? 13.364 -12.131 19.372 1.00 96.88 840 LEU A C 1
ATOM 6749 O O . LEU A 1 840 ? 14.319 -11.442 19.010 1.00 96.88 840 LEU A O 1
ATOM 6753 N N . TYR A 1 841 ? 12.230 -11.619 19.837 1.00 94.06 841 TYR A N 1
ATOM 6754 C CA . TYR A 1 841 ? 11.980 -10.186 19.996 1.00 94.06 841 TYR A CA 1
ATOM 6755 C C . TYR A 1 841 ? 11.863 -9.831 21.478 1.00 94.06 841 TYR A C 1
ATOM 6757 O O . TYR A 1 841 ? 10.965 -10.345 22.139 1.00 94.06 841 TYR A O 1
ATOM 6765 N N . GLY A 1 842 ? 12.737 -8.950 21.972 1.00 91.25 842 GLY A N 1
ATOM 6766 C CA . GLY A 1 842 ? 12.632 -8.363 23.316 1.00 91.25 842 GLY A CA 1
ATOM 6767 C C . GLY A 1 842 ? 11.590 -7.243 23.389 1.00 91.25 842 GLY A C 1
ATOM 6768 O O . GLY A 1 842 ? 10.784 -7.192 24.299 1.00 91.25 842 GLY A O 1
ATOM 6769 N N . LEU A 1 843 ? 11.483 -6.444 22.320 1.00 87.56 843 LEU A N 1
ATOM 6770 C CA . LEU A 1 843 ? 10.640 -5.246 22.200 1.00 87.56 843 LEU A CA 1
ATOM 6771 C C . LEU A 1 843 ? 11.143 -4.058 23.032 1.00 87.56 843 LEU A C 1
ATOM 6773 O O . LEU A 1 843 ? 11.652 -3.091 22.454 1.00 87.56 843 LEU A O 1
ATOM 6777 N N . GLY A 1 844 ? 10.930 -4.067 24.346 1.00 78.25 844 GLY A N 1
ATOM 6778 C CA . GLY A 1 844 ? 11.115 -2.899 25.212 1.00 78.25 844 GLY A CA 1
ATOM 6779 C C . GLY A 1 844 ? 12.134 -3.110 26.334 1.00 78.25 844 GLY A C 1
ATOM 6780 O O . GLY A 1 844 ? 13.006 -3.952 26.263 1.00 78.25 844 GLY A O 1
ATOM 6781 N N . HIS A 1 845 ? 12.049 -2.274 27.370 1.00 84.12 845 HIS A N 1
ATOM 6782 C CA . HIS A 1 845 ? 12.757 -2.392 28.655 1.00 84.12 845 HIS A CA 1
ATOM 6783 C C . HIS A 1 845 ? 14.191 -2.979 28.667 1.00 84.12 845 HIS A C 1
ATOM 6785 O O . HIS A 1 845 ? 15.104 -2.295 28.230 1.00 84.12 845 HIS A O 1
ATOM 6791 N N . LYS A 1 846 ? 14.469 -4.093 29.351 1.00 89.19 846 LYS A N 1
ATOM 6792 C CA . LYS A 1 846 ? 15.843 -4.606 29.554 1.00 89.19 846 LYS A CA 1
ATOM 6793 C C . LYS A 1 846 ? 15.808 -6.122 29.594 1.00 89.19 846 LYS A C 1
ATOM 6795 O O . LYS A 1 846 ? 15.646 -6.751 30.658 1.00 89.19 846 LYS A O 1
ATOM 6800 N N . ASP A 1 847 ? 16.009 -6.699 28.429 1.00 92.00 847 ASP A N 1
ATOM 6801 C CA . ASP A 1 847 ? 15.952 -8.125 28.198 1.00 92.00 847 ASP A CA 1
ATOM 6802 C C . ASP A 1 847 ? 17.316 -8.776 28.314 1.00 92.00 847 ASP A C 1
ATOM 6804 O O . ASP A 1 847 ? 18.366 -8.133 28.324 1.00 92.00 847 ASP A O 1
ATOM 6808 N N . ARG A 1 848 ? 17.296 -10.089 28.534 1.00 94.19 848 ARG A N 1
ATOM 6809 C CA . ARG A 1 848 ? 18.512 -10.895 28.617 1.00 94.19 848 ARG A CA 1
ATOM 6810 C C . ARG A 1 848 ? 18.356 -12.140 27.765 1.00 94.19 848 ARG A C 1
ATOM 6812 O O . ARG A 1 848 ? 17.428 -12.907 27.995 1.00 94.19 848 ARG A O 1
ATOM 6819 N N . PHE A 1 849 ? 19.271 -12.360 26.833 1.00 96.56 849 PHE A N 1
ATOM 6820 C CA . PHE A 1 849 ? 19.290 -13.529 25.960 1.00 96.56 849 PHE A CA 1
ATOM 6821 C C . PHE A 1 849 ? 20.492 -14.406 26.316 1.00 96.56 849 PHE A C 1
ATOM 6823 O O . PHE A 1 849 ? 21.636 -13.982 26.187 1.00 96.56 849 PHE A O 1
ATOM 6830 N N . GLU A 1 850 ? 20.236 -15.627 26.774 1.00 97.25 850 GLU A N 1
ATOM 6831 C CA . GLU A 1 850 ? 21.231 -16.629 27.159 1.00 97.25 850 GLU A CA 1
ATOM 6832 C C . GLU A 1 850 ? 21.210 -17.766 26.133 1.00 97.25 850 GLU A C 1
ATOM 6834 O O . GLU A 1 850 ? 20.263 -18.550 26.086 1.00 97.25 850 GLU A O 1
ATOM 6839 N N . ILE A 1 851 ? 22.250 -17.872 25.306 1.00 98.00 851 ILE A N 1
ATOM 6840 C CA . ILE A 1 851 ? 22.362 -18.884 24.252 1.00 98.00 851 ILE A CA 1
ATOM 6841 C C . ILE A 1 851 ? 23.491 -19.847 24.607 1.00 98.00 851 ILE A C 1
ATOM 6843 O O . ILE A 1 851 ? 24.611 -19.434 24.899 1.00 98.00 851 ILE A O 1
ATOM 6847 N N . SER A 1 852 ? 23.209 -21.148 24.586 1.00 97.75 852 SER A N 1
ATOM 6848 C CA . SER A 1 852 ? 24.168 -22.186 24.979 1.00 97.75 852 SER A CA 1
ATOM 6849 C C . SER A 1 852 ? 24.038 -23.461 24.138 1.00 97.75 852 SER A C 1
ATOM 6851 O O . SER A 1 852 ? 23.108 -23.623 23.344 1.00 97.75 852 SER A O 1
ATOM 6853 N N . GLY A 1 853 ? 24.995 -24.377 24.304 1.00 96.38 853 GLY A N 1
ATOM 6854 C CA . GLY A 1 853 ? 25.019 -25.687 23.647 1.00 96.38 853 GLY A CA 1
ATOM 6855 C C . GLY A 1 853 ? 26.114 -25.827 22.587 1.00 96.38 853 GLY A C 1
ATOM 6856 O O . GLY A 1 853 ? 26.540 -24.854 21.969 1.00 96.38 853 GLY A O 1
ATOM 6857 N N . ASN A 1 854 ? 26.578 -27.059 22.374 1.00 95.50 854 ASN A N 1
ATOM 6858 C CA . ASN A 1 854 ? 27.630 -27.399 21.413 1.00 95.50 854 ASN A CA 1
ATOM 6859 C C . ASN A 1 854 ? 27.117 -28.475 20.451 1.00 95.50 854 ASN A C 1
ATOM 6861 O O . ASN A 1 854 ? 26.766 -29.578 20.875 1.00 95.50 854 ASN A O 1
ATOM 6865 N N . THR A 1 855 ? 27.043 -28.155 19.158 1.00 95.44 855 THR A N 1
ATOM 6866 C CA . THR A 1 855 ? 26.445 -29.049 18.160 1.00 95.44 855 THR A CA 1
ATOM 6867 C C . THR A 1 855 ? 27.078 -28.918 16.771 1.00 95.44 855 THR A C 1
ATOM 6869 O O . THR A 1 855 ? 27.756 -27.947 16.438 1.00 95.44 855 THR A O 1
ATOM 6872 N N . LYS A 1 856 ? 26.871 -29.929 15.919 1.00 94.50 856 LYS A N 1
ATOM 6873 C CA . LYS A 1 856 ? 27.380 -29.943 14.534 1.00 94.50 856 LYS A CA 1
ATOM 6874 C C . LYS A 1 856 ? 26.503 -29.149 13.561 1.00 94.50 856 LYS A C 1
ATOM 6876 O O . LYS A 1 856 ? 26.983 -28.750 12.510 1.00 94.50 856 LYS A O 1
ATOM 6881 N N . LYS A 1 857 ? 25.219 -28.983 13.877 1.00 94.94 857 LYS A N 1
ATOM 6882 C CA . LYS A 1 857 ? 24.208 -28.301 13.057 1.00 94.94 857 LYS A CA 1
ATOM 6883 C C . LYS A 1 857 ? 23.149 -27.718 13.984 1.00 94.94 857 LYS A C 1
ATOM 6885 O O . LYS A 1 857 ? 22.902 -28.296 15.034 1.00 94.94 857 LYS A O 1
ATOM 6890 N N . SER A 1 858 ? 22.531 -26.599 13.626 1.00 96.56 858 SER A N 1
ATOM 6891 C CA . SER A 1 858 ? 21.469 -25.988 14.432 1.00 96.56 858 SER A CA 1
ATOM 6892 C C . SER A 1 858 ? 20.602 -25.052 13.586 1.00 96.56 858 SER A C 1
ATOM 6894 O O . SER A 1 858 ? 20.881 -24.842 12.404 1.00 96.56 858 SER A O 1
ATOM 6896 N N . ILE A 1 859 ? 19.546 -24.510 14.185 1.00 97.44 859 ILE A N 1
ATOM 6897 C CA . ILE A 1 859 ? 18.617 -23.559 13.565 1.00 97.44 859 ILE A CA 1
ATOM 6898 C C . ILE A 1 859 ? 19.220 -22.142 13.620 1.00 97.44 859 ILE A C 1
ATOM 6900 O O . ILE A 1 859 ? 19.957 -21.810 14.554 1.00 97.44 859 ILE A O 1
ATOM 6904 N N . LEU A 1 860 ? 18.938 -21.299 12.620 1.00 97.50 860 LEU A N 1
ATOM 6905 C CA . LEU A 1 860 ? 19.319 -19.884 12.657 1.00 97.50 860 LEU A CA 1
ATOM 6906 C C . LEU A 1 860 ? 18.503 -19.152 13.729 1.00 97.50 860 LEU A C 1
ATOM 6908 O O . LEU A 1 860 ? 17.279 -19.134 13.651 1.00 97.50 860 LEU A O 1
ATOM 6912 N N . ILE A 1 861 ? 19.183 -18.516 14.678 1.00 97.88 861 ILE A N 1
ATOM 6913 C CA . ILE A 1 861 ? 18.586 -17.676 15.717 1.00 97.88 861 ILE A CA 1
ATOM 6914 C C . ILE A 1 861 ? 18.893 -16.217 15.389 1.00 97.88 861 ILE A C 1
ATOM 6916 O O . ILE A 1 861 ? 20.055 -15.844 15.184 1.00 97.88 861 ILE A O 1
ATOM 6920 N N . ARG A 1 862 ? 17.853 -15.386 15.352 1.00 97.06 862 ARG A N 1
ATOM 6921 C CA . ARG A 1 862 ? 17.984 -13.928 15.329 1.00 97.06 862 ARG A CA 1
ATOM 6922 C C . ARG A 1 862 ? 17.468 -13.359 16.632 1.00 97.06 862 ARG A C 1
ATOM 6924 O O . ARG A 1 862 ? 16.396 -13.745 17.075 1.00 97.06 862 ARG A O 1
ATOM 6931 N N . ILE A 1 863 ? 18.224 -12.441 17.206 1.00 96.81 863 ILE A N 1
ATOM 6932 C CA . ILE A 1 863 ? 17.855 -11.699 18.405 1.00 96.81 863 ILE A CA 1
ATOM 6933 C C . ILE A 1 863 ? 17.602 -10.266 17.970 1.00 96.81 863 ILE A C 1
ATOM 6935 O O . ILE A 1 863 ? 18.438 -9.687 17.275 1.00 96.81 863 ILE A O 1
ATOM 6939 N N . ILE A 1 864 ? 16.439 -9.738 18.322 1.00 94.12 864 ILE A N 1
ATOM 6940 C CA . ILE A 1 864 ? 16.011 -8.375 18.051 1.00 94.12 864 ILE A CA 1
ATOM 6941 C C . ILE A 1 864 ? 15.673 -7.763 19.407 1.00 94.12 864 ILE A C 1
ATOM 6943 O O . ILE A 1 864 ? 14.606 -8.058 19.941 1.00 94.12 864 ILE A O 1
ATOM 6947 N N . GLY A 1 865 ? 16.596 -6.979 19.970 1.00 86.81 865 GLY A N 1
ATOM 6948 C CA . GLY A 1 865 ? 16.452 -6.422 21.321 1.00 86.81 865 GLY A CA 1
ATOM 6949 C C . GLY A 1 865 ? 15.291 -5.437 21.394 1.00 86.81 865 GLY A C 1
ATOM 6950 O O . GLY A 1 865 ? 14.220 -5.770 21.892 1.00 86.81 865 GLY A O 1
ATOM 6951 N N . GLY A 1 866 ? 15.412 -4.303 20.702 1.00 83.69 866 GLY A N 1
ATOM 6952 C CA . GLY A 1 866 ? 14.288 -3.410 20.426 1.00 83.69 866 GLY A CA 1
ATOM 6953 C C . GLY A 1 866 ? 14.607 -1.973 20.807 1.00 83.69 866 GLY A C 1
ATOM 6954 O O . GLY A 1 866 ? 15.486 -1.357 20.207 1.00 83.69 866 GLY A O 1
ATOM 6955 N N . LYS A 1 867 ? 13.837 -1.381 21.727 1.00 78.00 867 LYS A N 1
ATOM 6956 C CA . LYS A 1 867 ? 14.121 -0.037 22.273 1.00 78.00 867 LYS A CA 1
ATOM 6957 C C . LYS A 1 867 ? 14.858 -0.077 23.619 1.00 78.00 867 LYS A C 1
ATOM 6959 O O . LYS A 1 867 ? 15.231 0.987 24.113 1.00 78.00 867 LYS A O 1
ATOM 6964 N N . GLY A 1 868 ? 14.989 -1.262 24.212 1.00 79.38 868 GLY A N 1
ATOM 6965 C CA . GLY A 1 868 ? 15.542 -1.493 25.537 1.00 79.38 868 GLY A CA 1
ATOM 6966 C C . GLY A 1 868 ? 17.063 -1.371 25.644 1.00 79.38 868 GLY A C 1
ATOM 6967 O O . GLY A 1 868 ? 17.738 -1.091 24.661 1.00 79.38 868 GLY A O 1
ATOM 6968 N N . HIS A 1 869 ? 17.585 -1.536 26.866 1.00 87.50 869 HIS A N 1
ATOM 6969 C CA . HIS A 1 869 ? 19.020 -1.740 27.115 1.00 87.50 869 HIS A CA 1
ATOM 6970 C C . HIS A 1 869 ? 19.283 -3.216 27.408 1.00 87.50 869 HIS A C 1
ATOM 6972 O O . HIS A 1 869 ? 19.252 -3.628 28.574 1.00 87.50 869 HIS A O 1
ATOM 6978 N N . ASP A 1 870 ? 19.537 -3.997 26.368 1.00 91.62 870 ASP A N 1
ATOM 6979 C CA . ASP A 1 870 ? 19.490 -5.455 26.423 1.00 91.62 870 ASP A CA 1
ATOM 6980 C C . ASP A 1 870 ? 20.863 -6.089 26.679 1.00 91.62 870 ASP A C 1
ATOM 6982 O O . ASP A 1 870 ? 21.921 -5.487 26.485 1.00 91.62 870 ASP A O 1
ATOM 6986 N N . GLU A 1 871 ? 20.861 -7.329 27.161 1.00 94.69 871 GLU A N 1
ATOM 6987 C CA . GLU A 1 871 ? 22.068 -8.118 27.407 1.00 94.69 871 GLU A CA 1
ATOM 6988 C C . GLU A 1 871 ? 22.014 -9.430 26.619 1.00 94.69 871 GLU A C 1
ATOM 6990 O O . GLU A 1 871 ? 21.049 -10.188 26.711 1.00 94.69 871 GLU A O 1
ATOM 6995 N N . ILE A 1 872 ? 23.074 -9.748 25.881 1.00 95.69 872 ILE A N 1
ATOM 6996 C CA . ILE A 1 872 ? 23.229 -11.023 25.177 1.00 95.69 872 ILE A CA 1
ATOM 6997 C C . ILE A 1 872 ? 24.448 -11.751 25.711 1.00 95.69 872 ILE A C 1
ATOM 6999 O O . ILE A 1 872 ? 25.545 -11.202 25.751 1.00 95.69 872 ILE A O 1
ATOM 7003 N N . ILE A 1 873 ? 24.256 -13.017 26.060 1.00 96.75 873 ILE A N 1
ATOM 7004 C CA . ILE A 1 873 ? 25.298 -13.939 26.489 1.00 96.75 873 ILE A CA 1
ATOM 7005 C C . ILE A 1 873 ? 25.197 -15.176 25.607 1.00 96.75 873 ILE A C 1
ATOM 7007 O O . ILE A 1 873 ? 24.319 -16.015 25.799 1.00 96.75 873 ILE A O 1
ATOM 7011 N N . ASP A 1 874 ? 26.093 -15.290 24.633 1.00 97.31 874 ASP A N 1
ATOM 7012 C CA . ASP A 1 874 ? 26.177 -16.443 23.742 1.00 97.31 874 ASP A CA 1
ATOM 7013 C C . ASP A 1 874 ? 27.431 -17.251 24.078 1.00 97.31 874 ASP A C 1
ATOM 7015 O O . ASP A 1 874 ? 28.557 -16.817 23.854 1.00 97.31 874 ASP A O 1
ATOM 7019 N N . GLN A 1 875 ? 27.222 -18.441 24.633 1.00 96.50 875 GLN A N 1
ATOM 7020 C CA . GLN A 1 875 ? 28.246 -19.447 24.918 1.00 96.50 875 GLN A CA 1
ATOM 7021 C C . GLN A 1 875 ? 28.105 -20.662 23.989 1.00 96.50 875 GLN A C 1
ATOM 7023 O O . GLN A 1 875 ? 28.688 -21.719 24.240 1.00 96.50 875 GLN A O 1
ATOM 7028 N N . SER A 1 876 ? 27.295 -20.551 22.932 1.00 96.00 876 SER A N 1
ATOM 7029 C CA . SER A 1 876 ? 27.030 -21.659 22.023 1.00 96.00 876 SER A CA 1
ATOM 7030 C C . SER A 1 876 ? 28.120 -21.831 20.967 1.00 96.00 876 SER A C 1
ATOM 7032 O O . SER A 1 876 ? 28.842 -20.894 20.618 1.00 96.00 876 SER A O 1
ATOM 7034 N N . ILE A 1 877 ? 28.241 -23.061 20.461 1.00 93.81 877 ILE A N 1
ATOM 7035 C CA . ILE A 1 877 ? 29.163 -23.438 19.386 1.00 93.81 877 ILE A CA 1
ATOM 7036 C C . ILE A 1 877 ? 28.398 -24.272 18.359 1.00 93.81 877 ILE A C 1
ATOM 7038 O O . ILE A 1 877 ? 27.861 -25.337 18.687 1.00 93.81 877 ILE A O 1
ATOM 7042 N N . VAL A 1 878 ? 28.397 -23.826 17.100 1.00 94.31 878 VAL A N 1
ATOM 7043 C CA . VAL A 1 878 ? 27.934 -24.628 15.965 1.00 94.31 878 VAL A CA 1
ATOM 7044 C C . VAL A 1 878 ? 29.085 -24.834 14.986 1.00 94.31 878 VAL A C 1
ATOM 7046 O O . VAL A 1 878 ? 29.751 -23.891 14.571 1.00 94.31 878 VAL A O 1
ATOM 7049 N N . ARG A 1 879 ? 29.355 -26.084 14.592 1.00 90.06 879 ARG A N 1
ATOM 7050 C CA . ARG A 1 879 ? 30.410 -26.349 13.598 1.00 90.06 879 ARG A CA 1
ATOM 7051 C C . ARG A 1 879 ? 30.004 -25.805 12.222 1.00 90.06 879 ARG A C 1
ATOM 7053 O O . ARG A 1 879 ? 29.008 -26.243 11.656 1.00 90.06 879 ARG A O 1
ATOM 7060 N N . GLY A 1 880 ? 30.816 -24.920 11.645 1.00 87.75 880 GLY A N 1
ATOM 7061 C CA . GLY A 1 880 ? 30.654 -24.445 10.268 1.00 87.75 880 GLY A CA 1
ATOM 7062 C C . GLY A 1 880 ? 31.138 -23.011 10.058 1.00 87.75 880 GLY A C 1
ATOM 7063 O O . GLY A 1 880 ? 31.512 -22.321 10.996 1.00 87.75 880 GLY A O 1
ATOM 7064 N N . VAL A 1 881 ? 31.122 -22.555 8.802 1.00 84.81 881 VAL A N 1
ATOM 7065 C CA . VAL A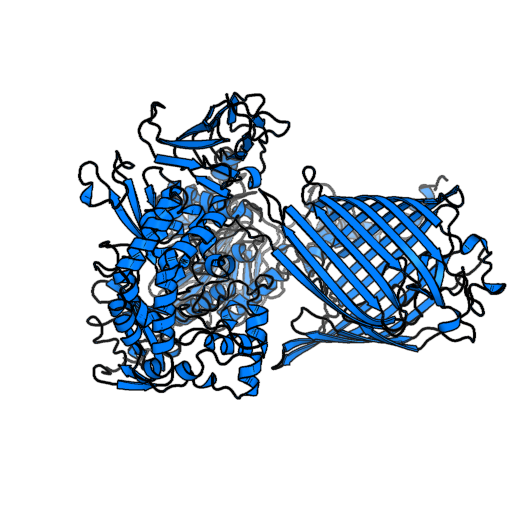 1 881 ? 31.534 -21.183 8.430 1.00 84.81 881 VAL A CA 1
ATOM 7066 C C . VAL A 1 881 ? 30.440 -20.133 8.656 1.00 84.81 881 VAL A C 1
ATOM 7068 O O . VAL A 1 881 ? 30.718 -18.937 8.714 1.00 84.81 881 VAL A O 1
ATOM 7071 N N . LYS A 1 882 ? 29.172 -20.555 8.739 1.00 89.94 882 LYS A N 1
ATOM 7072 C CA . LYS A 1 882 ? 28.030 -19.652 8.913 1.00 89.94 882 LYS A CA 1
ATOM 7073 C C . LYS A 1 882 ? 27.729 -19.478 10.395 1.00 89.94 882 LYS A C 1
ATOM 7075 O O . LYS A 1 882 ? 27.349 -20.442 11.040 1.00 89.94 882 LYS A O 1
ATOM 7080 N N . ARG A 1 883 ? 27.778 -18.231 10.861 1.00 93.56 883 ARG A N 1
ATOM 7081 C CA . ARG A 1 883 ? 27.266 -17.815 12.171 1.00 93.56 883 ARG A CA 1
ATOM 7082 C C . ARG A 1 883 ? 25.732 -17.819 12.181 1.00 93.56 883 ARG A C 1
ATOM 7084 O O . ARG A 1 883 ? 25.096 -17.105 11.388 1.00 93.56 883 ARG A O 1
ATOM 7091 N N . LEU A 1 884 ? 25.159 -18.653 13.038 1.00 96.00 884 LEU A N 1
ATOM 7092 C CA . LEU A 1 884 ? 23.736 -18.919 13.242 1.00 96.00 884 LEU A CA 1
ATOM 7093 C C . LEU A 1 884 ? 23.166 -18.228 14.486 1.00 96.00 884 LEU A C 1
ATOM 7095 O O . LEU A 1 884 ? 21.985 -18.421 14.763 1.00 96.00 884 LEU A O 1
ATOM 7099 N N . THR A 1 885 ? 23.944 -17.424 15.212 1.00 97.19 885 THR A N 1
ATOM 7100 C CA . THR A 1 885 ? 23.413 -16.420 16.146 1.00 97.19 885 THR A CA 1
ATOM 7101 C C . THR A 1 885 ? 23.611 -15.036 15.530 1.00 97.19 885 THR A C 1
ATOM 7103 O O . THR A 1 885 ? 24.740 -14.627 15.254 1.00 97.19 885 THR A O 1
ATOM 7106 N N . ARG A 1 886 ? 22.522 -14.308 15.257 1.00 96.56 886 ARG A N 1
ATOM 7107 C CA . ARG A 1 886 ? 22.562 -12.962 14.656 1.00 96.56 886 ARG A CA 1
ATOM 7108 C C . ARG A 1 886 ? 21.859 -11.956 15.547 1.00 96.56 886 ARG A C 1
ATOM 7110 O O . ARG A 1 886 ? 20.692 -12.154 15.862 1.00 96.56 886 ARG A O 1
ATOM 7117 N N . VAL A 1 887 ? 22.546 -10.879 15.891 1.00 95.75 887 VAL A N 1
ATOM 7118 C CA . VAL A 1 887 ? 22.059 -9.876 16.841 1.00 95.75 887 VAL A CA 1
ATOM 7119 C C . VAL A 1 887 ? 21.714 -8.586 16.115 1.00 95.75 887 VAL A C 1
ATOM 7121 O O . VAL A 1 887 ? 22.564 -8.046 15.416 1.00 95.75 887 VAL A O 1
ATOM 7124 N N . TYR A 1 888 ? 20.490 -8.100 16.292 1.00 92.75 888 TYR A N 1
ATOM 7125 C CA . TYR A 1 888 ? 19.990 -6.833 15.771 1.00 92.75 888 TYR A CA 1
ATOM 7126 C C . TYR A 1 888 ? 19.517 -5.972 16.940 1.00 92.75 888 TYR A C 1
ATOM 7128 O O . TYR A 1 888 ? 18.614 -6.369 17.672 1.00 92.75 888 TYR A O 1
ATOM 7136 N N . ASP A 1 889 ? 20.127 -4.806 17.104 1.00 90.62 889 ASP A N 1
ATOM 7137 C CA . ASP A 1 889 ? 19.721 -3.817 18.101 1.00 90.62 889 ASP A CA 1
ATOM 7138 C C . ASP A 1 889 ? 20.319 -2.443 17.781 1.00 90.62 889 ASP A C 1
ATOM 7140 O O . ASP A 1 889 ? 21.117 -2.322 16.846 1.00 90.62 889 ASP A O 1
ATOM 7144 N N . LYS A 1 890 ? 19.969 -1.405 18.543 1.00 86.12 890 LYS A N 1
ATOM 7145 C CA . LYS A 1 890 ? 20.679 -0.120 18.510 1.00 86.12 890 LYS A CA 1
ATOM 7146 C C . LYS A 1 890 ? 22.121 -0.306 18.996 1.00 86.12 890 LYS A C 1
ATOM 7148 O O . LYS A 1 890 ? 22.393 -1.115 19.877 1.00 86.12 890 LYS A O 1
ATOM 7153 N N . VAL A 1 891 ? 23.050 0.463 18.427 1.00 85.94 891 VAL A N 1
ATOM 7154 C CA . VAL A 1 891 ? 24.492 0.339 18.734 1.00 85.94 891 VAL A CA 1
ATOM 7155 C C . VAL A 1 891 ? 24.792 0.652 20.206 1.00 85.94 891 VAL A C 1
ATOM 7157 O O . VAL A 1 891 ? 25.686 0.060 20.797 1.00 85.94 891 VAL A O 1
ATOM 7160 N N . ASP A 1 892 ? 24.036 1.571 20.800 1.00 83.50 892 ASP A N 1
ATOM 7161 C CA . ASP A 1 892 ? 24.126 1.998 22.198 1.00 83.50 892 ASP A CA 1
ATOM 7162 C C . ASP A 1 892 ? 23.109 1.305 23.125 1.00 83.50 892 ASP A C 1
ATOM 7164 O O . ASP A 1 892 ? 23.144 1.516 24.335 1.00 83.50 892 ASP A O 1
ATOM 7168 N N . GLY A 1 893 ? 22.227 0.466 22.574 1.00 78.50 893 GLY A N 1
ATOM 7169 C CA . GLY A 1 893 ? 21.144 -0.200 23.300 1.00 78.50 893 GLY A CA 1
ATOM 7170 C C . GLY A 1 893 ? 21.474 -1.604 23.803 1.00 78.50 893 GLY A C 1
ATOM 7171 O O . GLY A 1 893 ? 20.609 -2.237 24.389 1.00 78.50 893 GLY A O 1
ATOM 7172 N N . ILE A 1 894 ? 22.687 -2.130 23.594 1.00 88.88 894 ILE A N 1
ATOM 7173 C CA . ILE A 1 894 ? 22.957 -3.543 23.889 1.00 88.88 894 ILE A CA 1
ATOM 7174 C C . ILE A 1 894 ? 24.356 -3.830 24.437 1.00 88.88 894 ILE A C 1
ATOM 7176 O O . ILE A 1 894 ? 25.356 -3.257 24.007 1.00 88.88 894 ILE A O 1
ATOM 7180 N N . GLN A 1 895 ? 24.434 -4.786 25.364 1.00 93.44 895 GLN A N 1
ATOM 7181 C CA . GLN A 1 895 ? 25.673 -5.403 25.831 1.00 93.44 895 GLN A CA 1
ATOM 7182 C C . GLN A 1 895 ? 25.785 -6.832 25.284 1.00 93.44 895 GLN A C 1
ATOM 7184 O O . GLN A 1 895 ? 24.963 -7.686 25.607 1.00 93.44 895 GLN A O 1
ATOM 7189 N N . ILE A 1 896 ? 26.826 -7.120 24.495 1.00 93.69 896 ILE A N 1
ATOM 7190 C CA . ILE A 1 896 ? 27.034 -8.440 23.877 1.00 93.69 896 ILE A CA 1
ATOM 7191 C C . ILE A 1 896 ? 28.277 -9.121 24.466 1.00 93.69 896 ILE A C 1
ATOM 7193 O O . ILE A 1 896 ? 29.406 -8.691 24.239 1.00 93.69 896 ILE A O 1
ATOM 7197 N N . ILE A 1 897 ? 28.071 -10.234 25.170 1.00 95.00 897 ILE A N 1
ATOM 7198 C CA . ILE A 1 897 ? 29.090 -11.220 25.548 1.00 95.00 897 ILE A CA 1
ATOM 7199 C C . ILE A 1 897 ? 28.953 -12.400 24.573 1.00 95.00 897 ILE A C 1
ATOM 7201 O O . ILE A 1 897 ? 28.263 -13.381 24.848 1.00 95.00 897 ILE A O 1
ATOM 7205 N N . GLY A 1 898 ? 29.532 -12.253 23.380 1.00 89.06 898 GLY A N 1
ATOM 7206 C CA . GLY A 1 898 ? 29.388 -13.216 22.282 1.00 89.06 898 GLY A CA 1
ATOM 7207 C C . GLY A 1 898 ? 30.439 -14.332 22.269 1.00 89.06 898 GLY A C 1
ATOM 7208 O O . GLY A 1 898 ? 31.521 -14.193 22.840 1.00 89.06 898 GLY A O 1
ATOM 7209 N N . SER A 1 899 ? 30.151 -15.411 21.536 1.00 90.69 899 SER A N 1
ATOM 7210 C CA . SER A 1 899 ? 31.118 -16.455 21.165 1.00 90.69 899 SER A CA 1
ATOM 7211 C C . SER A 1 899 ? 31.560 -16.302 19.701 1.00 90.69 899 SER A C 1
ATOM 7213 O O . SER A 1 899 ? 31.172 -15.366 18.997 1.00 90.69 899 SER A O 1
ATOM 7215 N N . THR A 1 900 ? 32.337 -17.260 19.179 1.00 87.06 900 THR A N 1
ATOM 7216 C CA . THR A 1 900 ? 32.635 -17.350 17.736 1.00 87.06 900 THR A CA 1
ATOM 7217 C C . THR A 1 900 ? 31.380 -17.512 16.865 1.00 87.06 900 THR A C 1
ATOM 7219 O O . THR A 1 900 ? 31.432 -17.246 15.662 1.00 87.06 900 THR A O 1
ATOM 7222 N N . GLU A 1 901 ? 30.264 -17.942 17.461 1.00 93.38 901 GLU A N 1
ATOM 7223 C CA . GLU A 1 901 ? 28.971 -18.151 16.805 1.00 93.38 901 GLU A CA 1
ATOM 7224 C C . GLU A 1 901 ? 28.182 -16.847 16.611 1.00 93.38 901 GLU A C 1
ATOM 7226 O O . GLU A 1 901 ? 27.312 -16.767 15.739 1.00 93.38 901 GLU A O 1
ATOM 7231 N N . THR A 1 902 ? 28.502 -15.801 17.377 1.00 95.31 902 THR A N 1
ATOM 7232 C CA . THR A 1 902 ? 27.752 -14.545 17.385 1.00 95.31 902 THR A CA 1
ATOM 7233 C C . THR A 1 902 ? 28.150 -13.639 16.220 1.00 95.31 902 THR A C 1
ATOM 7235 O O . THR A 1 902 ? 29.325 -13.329 15.983 1.00 95.31 902 THR A O 1
ATOM 7238 N N . LYS A 1 903 ? 27.153 -13.179 15.462 1.00 95.38 903 LYS A N 1
ATOM 7239 C CA . LYS A 1 903 ? 27.298 -12.108 14.474 1.00 95.38 903 LYS A CA 1
ATOM 7240 C C . LYS A 1 903 ? 26.566 -10.859 14.956 1.00 95.38 903 LYS A C 1
ATOM 7242 O O . LYS A 1 903 ? 25.337 -10.817 14.911 1.00 95.38 903 LYS A O 1
ATOM 7247 N N . ASP A 1 904 ? 27.340 -9.859 15.358 1.00 93.88 904 ASP A N 1
ATOM 7248 C CA . ASP A 1 904 ? 26.850 -8.519 15.675 1.00 93.88 904 ASP A CA 1
ATOM 7249 C C . ASP A 1 904 ? 26.418 -7.798 14.385 1.00 93.88 904 ASP A C 1
ATOM 7251 O O . ASP A 1 904 ? 27.195 -7.671 13.433 1.00 93.88 904 ASP A O 1
ATOM 7255 N N . LEU A 1 905 ? 25.139 -7.426 14.318 1.00 92.38 905 LEU A N 1
ATOM 7256 C CA . LEU A 1 905 ? 24.510 -6.655 13.243 1.00 92.38 905 LEU A CA 1
ATOM 7257 C C . LEU A 1 905 ? 23.752 -5.449 13.824 1.00 92.38 905 LEU A C 1
ATOM 7259 O O . LEU A 1 905 ? 22.752 -5.017 13.241 1.00 92.38 905 LEU A O 1
ATOM 7263 N N . THR A 1 906 ? 24.214 -4.929 14.965 1.00 91.12 906 THR A N 1
ATOM 7264 C CA . THR A 1 906 ? 23.671 -3.715 15.577 1.00 91.12 906 THR A CA 1
ATOM 7265 C C . THR A 1 906 ? 23.694 -2.544 14.595 1.00 91.12 906 THR A C 1
ATOM 7267 O O . THR A 1 906 ? 24.602 -2.367 13.777 1.00 91.12 906 THR A O 1
ATOM 7270 N N . SER A 1 907 ? 22.618 -1.767 14.602 1.00 87.00 907 SER A N 1
ATOM 7271 C CA . SER A 1 907 ? 22.376 -0.676 13.673 1.00 87.00 907 SER A CA 1
ATOM 7272 C C . SER A 1 907 ? 21.363 0.296 14.258 1.00 87.00 907 SER A C 1
ATOM 7274 O O . SER A 1 907 ? 20.378 -0.110 14.862 1.00 87.00 907 SER A O 1
ATOM 7276 N N . ASN A 1 908 ? 21.540 1.588 13.989 1.00 82.38 908 ASN A N 1
ATOM 7277 C CA . ASN A 1 908 ? 20.547 2.609 14.336 1.00 82.38 908 ASN A CA 1
ATOM 7278 C C . ASN A 1 908 ? 19.401 2.698 13.306 1.00 82.38 908 ASN A C 1
ATOM 7280 O O . ASN A 1 908 ? 18.562 3.593 13.384 1.00 82.38 908 ASN A O 1
ATOM 7284 N N . ASP A 1 909 ? 19.355 1.790 12.324 1.00 80.19 909 ASP A N 1
ATOM 7285 C CA . ASP A 1 909 ? 18.232 1.675 11.397 1.00 80.19 909 ASP A CA 1
ATOM 7286 C C . ASP A 1 909 ? 16.987 1.151 12.138 1.00 80.19 909 ASP A C 1
ATOM 7288 O O . ASP A 1 909 ? 16.945 0.005 12.580 1.00 80.19 909 ASP A O 1
ATOM 7292 N N . LYS A 1 910 ? 15.934 1.972 12.249 1.00 76.31 910 LYS A N 1
ATOM 7293 C CA . LYS A 1 910 ? 14.659 1.596 12.892 1.00 76.31 910 LYS A CA 1
ATOM 7294 C C . LYS A 1 910 ? 14.012 0.381 12.214 1.00 76.31 910 LYS A C 1
ATOM 7296 O O . LYS A 1 910 ? 13.448 -0.478 12.901 1.00 76.31 910 LYS A O 1
ATOM 7301 N N . TYR A 1 911 ? 14.143 0.253 10.889 1.00 79.44 911 TYR A N 1
ATOM 7302 C CA . TYR A 1 911 ? 13.686 -0.928 10.152 1.00 79.44 911 TYR A CA 1
ATOM 7303 C C . TYR A 1 911 ? 14.529 -2.169 10.465 1.00 79.44 911 TYR A C 1
ATOM 7305 O O . TYR A 1 911 ? 14.050 -3.255 10.211 1.00 79.44 911 TYR A O 1
ATOM 7313 N N . LEU A 1 912 ? 15.733 -2.025 11.029 1.00 81.62 912 LEU A N 1
ATOM 7314 C CA . LEU A 1 912 ? 16.587 -2.984 11.768 1.00 81.62 912 LEU A CA 1
ATOM 7315 C C . LEU A 1 912 ? 15.960 -3.701 12.964 1.00 81.62 912 LEU A C 1
ATOM 7317 O O . LEU A 1 912 ? 16.160 -4.899 13.190 1.00 81.62 912 LEU A O 1
ATOM 7321 N N . ASN A 1 913 ? 15.218 -2.927 13.749 1.00 82.38 913 ASN A N 1
ATOM 7322 C CA . ASN A 1 913 ? 15.020 -3.234 15.167 1.00 82.38 913 ASN A CA 1
ATOM 7323 C C . ASN A 1 913 ? 13.536 -3.238 15.565 1.00 82.38 913 ASN A C 1
ATOM 7325 O O . ASN A 1 913 ? 13.187 -3.688 16.646 1.00 82.38 913 ASN A O 1
ATOM 7329 N N . THR A 1 914 ? 12.639 -2.799 14.677 1.00 79.69 914 THR A N 1
ATOM 7330 C CA . THR A 1 914 ? 11.191 -2.767 14.950 1.00 79.69 914 THR A CA 1
ATOM 7331 C C . THR A 1 914 ? 10.533 -4.112 14.633 1.00 79.69 914 THR A C 1
ATOM 7333 O O . THR A 1 914 ? 10.881 -4.751 13.628 1.00 79.69 914 THR A O 1
ATOM 7336 N N . TYR A 1 915 ? 9.593 -4.536 15.480 1.00 84.62 915 TYR A N 1
ATOM 7337 C CA . TYR A 1 915 ? 8.717 -5.689 15.256 1.00 84.62 915 TYR A CA 1
ATOM 7338 C C . TYR A 1 915 ? 7.577 -5.327 14.291 1.00 84.62 915 TYR A C 1
ATOM 7340 O O . TYR A 1 915 ? 6.977 -4.261 14.408 1.00 84.62 915 TYR A O 1
ATOM 7348 N N . ASN A 1 916 ? 7.294 -6.193 13.315 1.00 82.12 916 ASN A N 1
ATOM 7349 C CA . ASN A 1 916 ? 6.240 -5.979 12.324 1.00 82.12 916 ASN A CA 1
ATOM 7350 C C . ASN A 1 916 ? 5.538 -7.307 12.008 1.00 82.12 916 ASN A C 1
ATOM 7352 O O . ASN A 1 916 ? 6.136 -8.181 11.379 1.00 82.12 916 ASN A O 1
ATOM 7356 N N . ARG A 1 917 ? 4.258 -7.410 12.387 1.00 84.38 917 ARG A N 1
ATOM 7357 C CA . ARG A 1 917 ? 3.412 -8.599 12.185 1.00 84.38 917 ARG A CA 1
ATOM 7358 C C . ARG A 1 917 ? 3.130 -8.903 10.704 1.00 84.38 917 ARG A C 1
ATOM 7360 O O . ARG A 1 917 ? 2.939 -10.057 10.335 1.00 84.38 917 ARG A O 1
ATOM 7367 N N . ASP A 1 918 ? 3.167 -7.904 9.818 1.00 74.06 918 ASP A N 1
ATOM 7368 C CA . ASP A 1 918 ? 2.818 -8.044 8.388 1.00 74.06 918 ASP A CA 1
ATOM 7369 C C . ASP A 1 918 ? 3.989 -8.557 7.526 1.00 74.06 918 ASP A C 1
ATOM 7371 O O . ASP A 1 918 ? 3.936 -8.566 6.288 1.00 74.06 918 ASP A O 1
ATOM 7375 N N . ARG A 1 919 ? 5.085 -8.969 8.170 1.00 72.88 919 ARG A N 1
ATOM 7376 C CA . ARG A 1 919 ? 6.355 -9.293 7.521 1.00 72.88 919 ARG A CA 1
ATOM 7377 C C . ARG A 1 919 ? 6.292 -10.540 6.643 1.00 72.88 919 ARG A C 1
ATOM 7379 O O . ARG A 1 919 ? 6.958 -10.573 5.603 1.00 72.88 919 ARG A O 1
ATOM 7386 N N . PHE A 1 920 ? 5.555 -11.571 7.053 1.00 74.12 920 PHE A N 1
ATOM 7387 C CA . PHE A 1 920 ? 5.535 -12.830 6.315 1.00 74.12 920 PHE A CA 1
ATOM 7388 C C . PHE A 1 920 ? 4.850 -12.644 4.955 1.00 74.12 920 PHE A C 1
ATOM 7390 O O . PHE A 1 920 ? 3.672 -12.283 4.857 1.00 74.12 920 PHE A O 1
ATOM 7397 N N . LYS A 1 921 ? 5.608 -12.901 3.885 1.00 79.00 921 LYS A N 1
ATOM 7398 C CA . LYS A 1 921 ? 5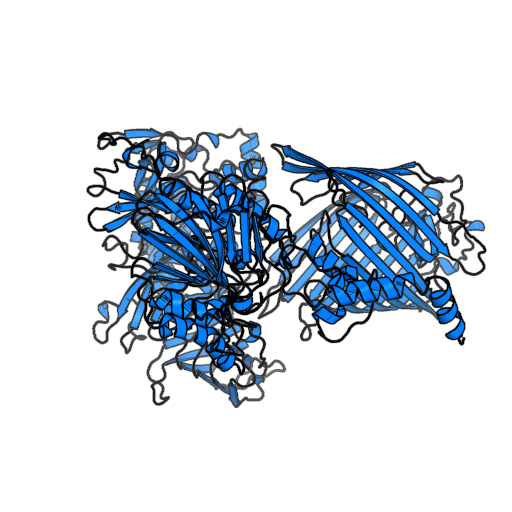.135 -12.876 2.499 1.00 79.00 921 LYS A CA 1
ATOM 7399 C C . LYS A 1 921 ? 5.574 -14.164 1.804 1.00 79.00 921 LYS A C 1
ATOM 7401 O O . LYS A 1 921 ? 6.776 -14.447 1.799 1.00 79.00 921 LYS A O 1
ATOM 7406 N N . PRO A 1 922 ? 4.652 -14.930 1.196 1.00 78.44 922 PRO A N 1
ATOM 7407 C CA . PRO A 1 922 ? 5.017 -16.162 0.514 1.00 78.44 922 PRO A CA 1
ATOM 7408 C C . PRO A 1 922 ? 5.880 -15.869 -0.715 1.00 78.44 922 PRO A C 1
ATOM 7410 O O . PRO A 1 922 ? 5.773 -14.815 -1.354 1.00 78.44 922 PRO A O 1
ATOM 7413 N N . ASN A 1 923 ? 6.749 -16.815 -1.057 1.00 86.12 923 ASN A N 1
ATOM 7414 C CA . ASN A 1 923 ? 7.471 -16.781 -2.325 1.00 86.12 923 ASN A CA 1
ATOM 7415 C C . ASN A 1 923 ? 6.488 -17.019 -3.476 1.00 86.12 923 ASN A C 1
ATOM 7417 O O . ASN A 1 923 ? 5.502 -17.735 -3.310 1.00 86.12 923 ASN A O 1
ATOM 7421 N N . LYS A 1 924 ? 6.751 -16.422 -4.642 1.00 87.56 924 LYS A N 1
ATOM 7422 C CA . LYS A 1 924 ? 5.882 -16.551 -5.819 1.00 87.56 924 LYS A CA 1
ATOM 7423 C C . LYS A 1 924 ? 6.661 -17.016 -7.040 1.00 87.56 924 LYS A C 1
ATOM 7425 O O . LYS A 1 924 ? 7.726 -16.474 -7.335 1.00 87.56 924 LYS A O 1
ATOM 7430 N N . THR A 1 925 ? 6.067 -17.947 -7.774 1.00 91.25 925 THR A N 1
ATOM 7431 C CA . THR A 1 925 ? 6.523 -18.413 -9.087 1.00 91.25 925 THR A CA 1
ATOM 7432 C C . THR A 1 925 ? 5.441 -18.076 -10.093 1.00 91.25 925 THR A C 1
ATOM 7434 O O . THR A 1 925 ? 4.334 -18.576 -9.971 1.00 91.25 925 THR A O 1
ATOM 7437 N N . ILE A 1 926 ? 5.734 -17.205 -11.053 1.00 92.56 926 ILE A N 1
ATOM 7438 C CA . ILE A 1 926 ? 4.751 -16.623 -11.967 1.00 92.56 926 ILE A CA 1
ATOM 7439 C C . ILE A 1 926 ? 5.092 -17.050 -13.396 1.00 92.56 926 ILE A C 1
ATOM 7441 O O . ILE A 1 926 ? 6.153 -16.656 -13.887 1.00 92.56 926 ILE A O 1
ATOM 7445 N N . PRO A 1 927 ? 4.234 -17.819 -14.086 1.00 92.38 927 PRO A N 1
ATOM 7446 C CA . PRO A 1 927 ? 4.420 -18.094 -15.502 1.00 92.38 927 PRO A CA 1
ATOM 7447 C C . PRO A 1 927 ? 4.218 -16.809 -16.310 1.00 92.38 927 PRO A C 1
ATOM 7449 O O . PRO A 1 927 ? 3.364 -15.977 -16.001 1.00 92.38 927 PRO A O 1
ATOM 7452 N N . LEU A 1 928 ? 5.024 -16.631 -17.349 1.00 91.00 928 LEU A N 1
ATOM 7453 C CA . LEU A 1 928 ? 4.975 -15.478 -18.238 1.00 91.00 928 LEU A CA 1
ATOM 7454 C C . LEU A 1 928 ? 4.629 -15.941 -19.643 1.00 91.00 928 LEU A C 1
ATOM 7456 O O . LEU A 1 928 ? 5.253 -16.863 -20.155 1.00 91.00 928 LEU A O 1
ATOM 7460 N N . VAL A 1 929 ? 3.704 -15.241 -20.289 1.00 88.75 929 VAL A N 1
ATOM 7461 C CA . VAL A 1 929 ? 3.391 -15.420 -21.708 1.00 88.75 929 VAL A CA 1
ATOM 7462 C C . VAL A 1 929 ? 3.589 -14.081 -22.407 1.00 88.75 929 VAL A C 1
ATOM 7464 O O . VAL A 1 929 ? 3.190 -13.034 -21.893 1.00 88.75 929 VAL A O 1
ATOM 7467 N N . LYS A 1 930 ? 4.249 -14.101 -23.564 1.00 86.06 930 LYS A N 1
ATOM 7468 C CA . LYS A 1 930 ? 4.464 -12.934 -24.420 1.00 86.06 930 LYS A CA 1
ATOM 7469 C C . LYS A 1 930 ? 4.005 -13.252 -25.834 1.00 86.06 930 LYS A C 1
ATOM 7471 O O . LYS A 1 930 ? 4.415 -14.253 -26.407 1.00 86.06 930 LYS A O 1
ATOM 7476 N N . ILE A 1 931 ? 3.196 -12.371 -26.401 1.00 87.12 931 ILE A N 1
ATOM 7477 C CA . ILE A 1 931 ? 2.746 -12.443 -27.790 1.00 87.12 931 ILE A CA 1
ATOM 7478 C C . ILE A 1 931 ? 2.920 -11.046 -28.371 1.00 87.12 931 ILE A C 1
ATOM 7480 O O . ILE A 1 931 ? 2.611 -10.057 -27.704 1.00 87.12 931 ILE A O 1
ATOM 7484 N N . GLY A 1 932 ? 3.430 -10.947 -29.591 1.00 81.81 932 GLY A N 1
ATOM 7485 C CA . GLY A 1 932 ? 3.468 -9.675 -30.295 1.00 81.81 932 GLY A CA 1
ATOM 7486 C C . GLY A 1 932 ? 3.697 -9.841 -31.785 1.00 81.81 932 GLY A C 1
ATOM 7487 O O . GLY A 1 932 ? 3.860 -10.952 -32.289 1.00 81.81 932 GLY A O 1
ATOM 7488 N N . TYR A 1 933 ? 3.660 -8.715 -32.488 1.00 79.44 933 TYR A N 1
ATOM 7489 C CA . TYR A 1 933 ? 3.801 -8.655 -33.932 1.00 79.44 933 TYR A CA 1
ATOM 7490 C C . TYR A 1 933 ? 4.601 -7.420 -34.332 1.00 79.44 933 TYR A C 1
ATOM 7492 O O . TYR A 1 933 ? 4.359 -6.331 -33.811 1.00 79.44 933 TYR A O 1
ATOM 7500 N N . ASN A 1 934 ? 5.522 -7.569 -35.282 1.00 71.94 934 ASN A N 1
ATOM 7501 C CA . ASN A 1 934 ? 6.117 -6.432 -35.976 1.00 71.94 934 ASN A CA 1
ATOM 7502 C C . ASN A 1 934 ? 6.379 -6.756 -37.459 1.00 71.94 934 ASN A C 1
ATOM 7504 O O . ASN A 1 934 ? 6.387 -7.919 -37.871 1.00 71.94 934 ASN A O 1
ATOM 7508 N N . ILE A 1 935 ? 6.590 -5.717 -38.275 1.00 68.44 935 ILE A N 1
ATOM 7509 C CA . ILE A 1 935 ? 6.733 -5.862 -39.731 1.00 68.44 935 ILE A CA 1
ATOM 7510 C C . ILE A 1 935 ? 8.006 -6.606 -40.150 1.00 68.44 935 ILE A C 1
ATOM 7512 O O . ILE A 1 935 ? 8.063 -7.054 -41.293 1.00 68.44 935 ILE A O 1
ATOM 7516 N N . ASP A 1 936 ? 9.002 -6.757 -39.270 1.00 71.75 936 ASP A N 1
ATOM 7517 C CA . ASP A 1 936 ? 10.316 -7.369 -39.514 1.00 71.75 936 ASP A CA 1
ATOM 7518 C C . ASP A 1 936 ? 10.426 -8.825 -39.009 1.00 71.75 936 ASP A C 1
ATOM 7520 O O . ASP A 1 936 ? 11.012 -9.667 -39.700 1.00 71.75 936 ASP A O 1
ATOM 7524 N N . ASP A 1 937 ? 9.750 -9.165 -37.917 1.00 74.62 937 ASP A N 1
ATOM 7525 C CA . ASP A 1 937 ? 9.789 -10.478 -37.262 1.00 74.62 937 ASP A CA 1
ATOM 7526 C C . ASP A 1 937 ? 8.490 -11.282 -37.431 1.00 74.62 937 ASP A C 1
ATOM 7528 O O . ASP A 1 937 ? 8.454 -12.486 -37.169 1.00 74.62 937 ASP A O 1
ATOM 7532 N N . GLY A 1 938 ? 7.422 -10.647 -37.925 1.00 82.25 938 GLY A N 1
ATOM 7533 C CA . GLY A 1 938 ? 6.090 -11.244 -37.969 1.00 82.25 938 GLY A CA 1
ATOM 7534 C C . GLY A 1 938 ? 5.531 -11.447 -36.561 1.00 82.25 938 GLY A C 1
ATOM 7535 O O . GLY A 1 938 ? 5.792 -10.641 -35.669 1.00 82.25 938 GLY A O 1
ATOM 7536 N N . ILE A 1 939 ? 4.748 -12.512 -36.370 1.00 87.62 939 ILE A N 1
ATOM 7537 C CA . ILE A 1 939 ? 4.270 -12.917 -35.043 1.00 87.62 939 ILE A CA 1
ATOM 7538 C C . ILE A 1 939 ? 5.440 -13.530 -34.273 1.00 87.62 939 ILE A C 1
ATOM 7540 O O . ILE A 1 939 ? 6.152 -14.393 -34.793 1.00 87.62 939 ILE A O 1
ATOM 7544 N N . TYR A 1 940 ? 5.606 -13.123 -33.021 1.00 89.69 940 TYR A N 1
ATOM 7545 C CA . TYR A 1 940 ? 6.523 -13.759 -32.090 1.00 89.69 940 TYR A CA 1
ATOM 7546 C C . TYR A 1 940 ? 5.789 -14.225 -30.834 1.00 89.69 940 TYR A C 1
ATOM 7548 O O . TYR A 1 940 ? 4.913 -13.537 -30.301 1.00 89.69 940 TYR A O 1
ATOM 7556 N N . LEU A 1 941 ? 6.156 -15.421 -30.377 1.00 93.69 941 LEU A N 1
ATOM 7557 C CA . LEU A 1 941 ? 5.565 -16.111 -29.235 1.00 93.69 941 LEU A CA 1
ATOM 7558 C C . LEU A 1 941 ? 6.655 -16.384 -28.212 1.00 93.69 941 LEU A C 1
ATOM 7560 O O . LEU A 1 941 ? 7.744 -16.834 -28.561 1.00 93.69 941 LEU A O 1
ATOM 7564 N N . GLY A 1 942 ? 6.369 -16.120 -26.948 1.00 93.69 942 GLY A N 1
ATOM 7565 C CA . GLY A 1 942 ? 7.312 -16.337 -25.873 1.00 93.69 942 GLY A CA 1
ATOM 7566 C C . GLY A 1 942 ? 6.664 -16.834 -24.600 1.00 93.69 942 GLY A C 1
ATOM 7567 O O . GLY A 1 942 ? 5.515 -16.519 -24.293 1.00 93.69 942 GLY A O 1
ATOM 7568 N N . THR A 1 943 ? 7.444 -17.595 -23.847 1.00 96.25 943 THR A N 1
ATOM 7569 C CA . THR A 1 943 ? 7.073 -18.123 -22.538 1.00 96.25 943 THR A CA 1
ATOM 7570 C C . THR A 1 943 ? 8.224 -17.943 -21.559 1.00 96.25 943 THR A C 1
ATOM 7572 O O . THR A 1 943 ? 9.379 -17.765 -21.959 1.00 96.25 943 THR A O 1
ATOM 7575 N N . GLY A 1 944 ? 7.924 -17.949 -20.268 1.00 95.94 944 GLY A N 1
ATOM 7576 C CA . GLY A 1 944 ? 8.929 -17.786 -19.236 1.00 95.94 944 GLY A CA 1
ATOM 7577 C C . GLY A 1 944 ? 8.399 -17.962 -17.827 1.00 95.94 944 GLY A C 1
ATOM 7578 O O . GLY A 1 944 ? 7.246 -18.319 -17.601 1.00 95.94 944 GLY A O 1
ATOM 7579 N N . VAL A 1 945 ? 9.265 -17.664 -16.870 1.00 96.56 945 VAL A N 1
ATOM 7580 C CA . VAL A 1 945 ? 8.982 -17.722 -15.443 1.00 96.56 945 VAL A CA 1
ATOM 7581 C C . VAL A 1 945 ? 9.583 -16.506 -14.748 1.00 96.56 945 VAL A C 1
ATOM 7583 O O . VAL A 1 945 ? 10.694 -16.068 -15.054 1.00 96.56 945 VAL A O 1
ATOM 7586 N N . ALA A 1 946 ? 8.840 -15.947 -13.800 1.00 96.56 946 ALA A N 1
ATOM 7587 C CA . ALA A 1 946 ? 9.342 -14.984 -12.840 1.00 96.56 946 ALA A CA 1
ATOM 7588 C C . ALA A 1 946 ? 9.271 -15.569 -11.429 1.00 96.56 946 ALA A C 1
ATOM 7590 O O . ALA A 1 946 ? 8.212 -16.001 -10.984 1.00 96.56 946 ALA A O 1
ATOM 7591 N N . LEU A 1 947 ? 10.387 -15.550 -10.711 1.00 95.31 947 LEU A N 1
ATOM 7592 C CA . LEU A 1 947 ? 10.482 -15.977 -9.320 1.00 95.31 947 LEU A CA 1
ATOM 7593 C C . LEU A 1 947 ? 10.654 -14.740 -8.445 1.00 95.31 947 LEU A C 1
ATOM 7595 O O . LEU A 1 947 ? 11.460 -13.863 -8.753 1.00 95.31 947 LEU A O 1
ATOM 7599 N N . LYS A 1 948 ? 9.895 -14.658 -7.356 1.00 93.81 948 LYS A N 1
ATOM 7600 C CA . LYS A 1 948 ? 10.026 -13.615 -6.335 1.00 93.81 948 LYS A CA 1
ATOM 7601 C C . LYS A 1 948 ? 10.173 -14.278 -4.978 1.00 93.81 948 LYS A C 1
ATOM 7603 O O . LYS A 1 948 ? 9.239 -14.936 -4.513 1.00 93.81 948 LYS A O 1
ATOM 7608 N N . LYS A 1 949 ? 11.317 -14.070 -4.336 1.00 92.25 949 LYS A N 1
ATOM 7609 C CA . LYS A 1 949 ? 11.610 -14.612 -3.013 1.00 92.25 949 LYS A CA 1
ATOM 7610 C C . LYS A 1 949 ? 11.701 -13.504 -1.980 1.00 92.25 949 LYS A C 1
ATOM 7612 O O . LYS A 1 949 ? 12.384 -12.503 -2.189 1.00 92.25 949 LYS A O 1
ATOM 7617 N N . HIS A 1 950 ? 11.029 -13.683 -0.850 1.00 88.44 950 HIS A N 1
ATOM 7618 C CA . HIS A 1 950 ? 11.089 -12.756 0.278 1.00 88.44 950 HIS A CA 1
ATOM 7619 C C . HIS A 1 950 ? 12.139 -13.222 1.298 1.00 88.44 950 HIS A C 1
ATOM 7621 O O . HIS A 1 950 ? 12.454 -14.408 1.393 1.00 88.44 950 HIS A O 1
ATOM 7627 N N . GLY A 1 951 ? 12.715 -12.290 2.062 1.00 85.75 951 GLY A N 1
ATOM 7628 C CA . GLY A 1 951 ? 13.740 -12.609 3.060 1.00 85.75 951 GLY A CA 1
ATOM 7629 C C . GLY A 1 951 ? 13.794 -11.609 4.211 1.00 85.75 951 GLY A C 1
ATOM 7630 O O . GLY A 1 951 ? 13.193 -10.538 4.144 1.00 85.75 951 GLY A O 1
ATOM 7631 N N . TRP A 1 952 ? 14.513 -11.975 5.281 1.00 86.12 952 TRP A N 1
ATOM 7632 C CA . TRP A 1 952 ? 14.645 -11.167 6.503 1.00 86.12 952 TRP A CA 1
ATOM 7633 C C . TRP A 1 952 ? 15.112 -9.740 6.197 1.00 86.12 952 TRP A C 1
ATOM 7635 O O . TRP A 1 952 ? 16.234 -9.546 5.725 1.00 86.12 952 TRP A O 1
ATOM 7645 N N . ARG A 1 953 ? 14.237 -8.768 6.495 1.00 81.94 953 ARG A N 1
ATOM 7646 C CA . ARG A 1 953 ? 14.446 -7.321 6.335 1.00 81.94 953 ARG A CA 1
ATOM 7647 C C . ARG A 1 953 ? 15.038 -6.929 4.972 1.00 81.94 953 ARG A C 1
ATOM 7649 O O . ARG A 1 953 ? 15.917 -6.079 4.883 1.00 81.94 953 ARG A O 1
ATOM 7656 N N . LYS A 1 954 ? 14.538 -7.560 3.905 1.00 83.69 954 LYS A N 1
ATOM 7657 C CA . LYS A 1 954 ? 14.864 -7.231 2.513 1.00 83.69 954 LYS A CA 1
ATOM 7658 C C . LYS A 1 954 ? 13.716 -6.477 1.861 1.00 83.69 954 LYS A C 1
ATOM 7660 O O . LYS A 1 954 ? 12.585 -6.957 1.879 1.00 83.69 954 LYS A O 1
ATOM 7665 N N . THR A 1 955 ? 14.015 -5.332 1.258 1.00 77.88 955 THR A N 1
ATOM 7666 C CA . THR A 1 955 ? 13.013 -4.484 0.597 1.00 77.88 955 THR A CA 1
ATOM 7667 C C . THR A 1 955 ? 13.438 -4.201 -0.845 1.00 77.88 955 THR A C 1
ATOM 7669 O O . THR A 1 955 ? 14.576 -3.781 -1.054 1.00 77.88 955 THR A O 1
ATOM 7672 N N . PRO A 1 956 ? 12.555 -4.379 -1.851 1.00 81.31 956 PRO A N 1
ATOM 7673 C CA . PRO A 1 956 ? 11.167 -4.861 -1.768 1.00 81.31 956 PRO A CA 1
ATOM 7674 C C . PRO A 1 956 ? 11.020 -6.384 -1.571 1.00 81.31 956 PRO A C 1
ATOM 7676 O O . PRO A 1 956 ? 9.941 -6.841 -1.203 1.00 81.31 956 PRO A O 1
ATOM 7679 N N . LEU A 1 957 ? 12.074 -7.160 -1.833 1.00 91.00 957 LEU A N 1
ATOM 7680 C CA . LEU A 1 957 ? 12.136 -8.624 -1.732 1.00 91.00 957 LEU A CA 1
ATOM 7681 C C . LEU A 1 957 ? 13.615 -9.052 -1.601 1.00 91.00 957 LEU A C 1
ATOM 7683 O O . LEU A 1 957 ? 14.476 -8.183 -1.651 1.00 91.00 957 LEU A O 1
ATOM 7687 N N . ALA A 1 958 ? 13.940 -10.332 -1.398 1.00 92.62 958 ALA A N 1
ATOM 7688 C CA . ALA A 1 958 ? 15.331 -10.800 -1.281 1.00 92.62 958 ALA A CA 1
ATOM 7689 C C . ALA A 1 958 ? 16.002 -11.003 -2.645 1.00 92.62 958 ALA A C 1
ATOM 7691 O O . ALA A 1 958 ? 17.072 -10.447 -2.897 1.00 92.62 958 ALA A O 1
ATOM 7692 N N . ASP A 1 959 ? 15.347 -11.752 -3.527 1.00 95.19 959 ASP A N 1
ATOM 7693 C CA . ASP A 1 959 ? 15.806 -12.004 -4.889 1.00 95.19 959 ASP A CA 1
ATOM 7694 C C . ASP A 1 959 ? 14.629 -12.145 -5.865 1.00 95.19 959 ASP A C 1
ATOM 7696 O O . ASP A 1 959 ? 13.590 -12.738 -5.554 1.00 95.19 959 ASP A O 1
ATOM 7700 N N . ALA A 1 960 ? 14.768 -11.515 -7.031 1.00 96.75 960 ALA A N 1
ATOM 7701 C CA . ALA A 1 960 ? 13.824 -11.604 -8.136 1.00 96.75 960 ALA A CA 1
ATOM 7702 C C . ALA A 1 960 ? 14.545 -12.138 -9.362 1.00 96.75 960 ALA A C 1
ATOM 7704 O O . ALA A 1 960 ? 15.580 -11.605 -9.749 1.00 96.75 960 ALA A O 1
ATOM 7705 N N . HIS A 1 961 ? 13.949 -13.134 -10.001 1.00 97.56 961 HIS A N 1
ATOM 7706 C CA . HIS A 1 961 ? 14.456 -13.738 -11.223 1.00 97.56 961 HIS A CA 1
ATOM 7707 C C . HIS A 1 961 ? 13.379 -13.659 -12.294 1.00 97.56 961 HIS A C 1
ATOM 7709 O O . HIS A 1 961 ? 12.200 -13.865 -12.012 1.00 97.56 961 HIS A O 1
ATOM 7715 N N . LYS A 1 962 ? 13.766 -13.376 -13.531 1.00 97.88 962 LYS A N 1
ATOM 7716 C CA . LYS A 1 962 ? 12.884 -13.380 -14.693 1.00 97.88 962 LYS A CA 1
ATOM 7717 C C . LYS A 1 962 ? 13.624 -14.010 -15.856 1.00 97.88 962 LYS A C 1
ATOM 7719 O O . LYS A 1 962 ? 14.574 -13.424 -16.360 1.00 97.88 962 LYS A O 1
ATOM 7724 N N . LEU A 1 963 ? 13.156 -15.170 -16.289 1.00 97.25 963 LEU A N 1
ATOM 7725 C CA . LEU A 1 963 ? 13.667 -15.892 -17.446 1.00 97.25 963 LEU A CA 1
ATOM 7726 C C . LEU A 1 963 ? 12.543 -16.009 -18.467 1.00 97.25 963 LEU A C 1
ATOM 7728 O O . LEU A 1 963 ? 11.446 -16.433 -18.114 1.00 97.25 963 LEU A O 1
ATOM 7732 N N . TYR A 1 964 ? 12.785 -15.643 -19.719 1.00 96.25 964 TYR A N 1
ATOM 7733 C CA . TYR A 1 964 ? 11.835 -15.916 -20.794 1.00 96.25 964 TYR A CA 1
ATOM 7734 C C . TYR A 1 964 ? 12.540 -16.071 -22.138 1.00 96.25 964 TYR A C 1
ATOM 7736 O O . TYR A 1 964 ? 13.562 -15.434 -22.395 1.00 96.25 964 TYR A O 1
ATOM 7744 N N . GLY A 1 965 ? 11.960 -16.915 -22.985 1.00 96.56 965 GLY A N 1
ATOM 7745 C CA . GLY A 1 965 ? 12.351 -17.106 -24.375 1.00 96.56 965 GLY A CA 1
ATOM 7746 C C . GLY A 1 965 ? 11.258 -16.592 -25.303 1.00 96.56 965 GLY A C 1
ATOM 7747 O O . GLY A 1 965 ? 10.075 -16.725 -24.991 1.00 96.56 965 GLY A O 1
ATOM 7748 N N . ILE A 1 966 ? 11.638 -16.002 -26.430 1.00 95.19 966 ILE A N 1
ATOM 7749 C CA . ILE A 1 966 ? 10.738 -15.596 -27.513 1.00 95.19 966 ILE A CA 1
ATOM 7750 C C . ILE A 1 966 ? 11.244 -16.223 -28.810 1.00 95.19 966 ILE A C 1
ATOM 7752 O O . ILE A 1 966 ? 12.441 -16.202 -29.069 1.00 95.19 966 ILE A O 1
ATOM 7756 N N . ILE A 1 967 ? 10.339 -16.739 -29.634 1.00 93.44 967 ILE A N 1
ATOM 7757 C CA . ILE A 1 967 ? 10.612 -17.191 -30.998 1.00 93.44 967 ILE A CA 1
ATOM 7758 C C . ILE A 1 967 ? 9.839 -16.287 -31.954 1.00 93.44 967 ILE A C 1
ATOM 7760 O O . ILE A 1 967 ? 8.622 -16.138 -31.829 1.00 93.44 967 ILE A O 1
ATOM 7764 N N . ALA A 1 968 ? 10.542 -15.698 -32.916 1.00 90.75 968 ALA A N 1
ATOM 7765 C CA . ALA A 1 968 ? 9.945 -14.989 -34.037 1.00 90.75 968 ALA A CA 1
ATOM 7766 C C . ALA A 1 968 ? 9.679 -15.967 -35.185 1.00 90.75 968 ALA A C 1
ATOM 7768 O O . ALA A 1 968 ? 10.605 -16.502 -35.796 1.00 90.75 968 ALA A O 1
ATOM 7769 N N . VAL A 1 969 ? 8.400 -16.199 -35.490 1.00 88.38 969 VAL A N 1
ATOM 7770 C CA . VAL A 1 969 ? 7.971 -17.254 -36.423 1.00 88.38 969 VAL A CA 1
ATOM 7771 C C . VAL A 1 969 ? 8.505 -17.004 -37.833 1.00 88.38 969 VAL A C 1
ATOM 7773 O O . VAL A 1 969 ? 8.881 -17.941 -38.531 1.00 88.38 969 VAL A O 1
ATOM 7776 N N . ARG A 1 970 ? 8.573 -15.739 -38.263 1.00 85.62 970 ARG A N 1
ATOM 7777 C CA . ARG A 1 970 ? 8.943 -15.403 -39.644 1.00 85.62 970 ARG A CA 1
ATOM 7778 C C . ARG A 1 970 ? 10.441 -15.484 -39.913 1.00 85.62 970 ARG A C 1
ATOM 7780 O O . ARG A 1 970 ? 10.851 -15.749 -41.039 1.00 85.62 970 ARG A O 1
ATOM 7787 N N . THR A 1 971 ? 11.257 -15.171 -38.915 1.00 82.94 971 THR A N 1
ATOM 7788 C CA . THR A 1 971 ? 12.717 -15.087 -39.053 1.00 82.94 971 THR A CA 1
ATOM 7789 C C . THR A 1 971 ? 13.406 -16.346 -38.549 1.00 82.94 971 THR A C 1
ATOM 7791 O O . THR A 1 971 ? 14.559 -16.580 -38.905 1.00 82.94 971 THR A O 1
ATOM 7794 N N . GLY A 1 972 ? 12.711 -17.148 -37.733 1.00 86.38 972 GLY A N 1
ATOM 7795 C CA . GLY A 1 972 ? 13.292 -18.264 -36.995 1.00 86.38 972 GLY A CA 1
ATOM 7796 C C . GLY A 1 972 ? 14.255 -17.812 -35.894 1.00 86.38 972 GLY A C 1
ATOM 7797 O O . GLY A 1 972 ? 14.949 -18.651 -35.328 1.00 86.38 972 GLY A O 1
ATOM 7798 N N . SER A 1 973 ? 14.328 -16.505 -35.600 1.00 89.94 973 SER A N 1
ATOM 7799 C CA . SER A 1 973 ? 15.213 -15.987 -34.562 1.00 89.94 973 SER A CA 1
ATOM 7800 C C . SER A 1 973 ? 14.608 -16.222 -33.189 1.00 89.94 973 SER A C 1
ATOM 7802 O O . SER A 1 973 ? 13.426 -15.949 -32.956 1.00 89.94 973 SER A O 1
ATOM 7804 N N . PHE A 1 974 ? 15.444 -16.656 -32.263 1.00 91.56 974 PHE A N 1
ATOM 7805 C CA . PHE A 1 974 ? 15.116 -16.789 -30.862 1.00 91.56 974 PHE A CA 1
ATOM 7806 C C . PHE A 1 974 ? 15.791 -15.682 -30.045 1.00 91.56 974 PHE A C 1
ATOM 7808 O O . PHE A 1 974 ? 16.899 -15.229 -30.339 1.00 91.56 974 PHE A O 1
ATOM 7815 N N . TYR A 1 975 ? 15.081 -15.243 -29.013 1.00 93.50 975 TYR A N 1
ATOM 7816 C CA . TYR A 1 975 ? 15.558 -14.308 -28.014 1.00 93.50 975 TYR A CA 1
ATOM 7817 C C . TYR A 1 975 ? 15.426 -14.934 -26.628 1.00 93.50 975 TYR A C 1
ATOM 7819 O O . TYR A 1 975 ? 14.309 -15.202 -26.182 1.00 93.50 975 TYR A O 1
ATOM 7827 N N . LEU A 1 976 ? 16.550 -15.142 -25.944 1.00 96.62 976 LEU A N 1
ATOM 7828 C CA . LEU A 1 976 ? 16.583 -15.484 -24.524 1.00 96.62 976 LEU A CA 1
ATOM 7829 C C . LEU A 1 976 ? 16.852 -14.234 -23.705 1.00 96.62 976 LEU A C 1
ATOM 7831 O O . LEU A 1 976 ? 17.759 -13.467 -24.021 1.00 96.62 976 LEU A O 1
ATOM 7835 N N . SER A 1 977 ? 16.133 -14.082 -22.602 1.00 96.69 977 SER A N 1
ATOM 7836 C CA . SER A 1 977 ? 16.409 -13.042 -21.622 1.00 96.69 977 SER A CA 1
ATOM 7837 C C . SER A 1 977 ? 16.336 -13.611 -20.221 1.00 96.69 977 SER A C 1
ATOM 7839 O O . SER A 1 977 ? 15.336 -14.226 -19.840 1.00 96.69 977 SER A O 1
ATOM 7841 N N . HIS A 1 978 ? 17.381 -13.359 -19.444 1.00 97.62 978 HIS A N 1
ATOM 7842 C CA . HIS A 1 978 ? 17.438 -13.667 -18.029 1.00 97.62 978 HIS A CA 1
ATOM 7843 C C . HIS A 1 978 ? 17.870 -12.421 -17.259 1.00 97.62 978 HIS A C 1
ATOM 7845 O O . HIS A 1 978 ? 18.926 -11.851 -17.500 1.00 97.62 978 HIS A O 1
ATOM 7851 N N . ASN A 1 979 ? 17.021 -11.995 -16.331 1.00 98.00 979 ASN A N 1
ATOM 7852 C CA . ASN A 1 979 ? 17.269 -10.869 -15.446 1.00 98.00 979 ASN A CA 1
ATOM 7853 C C . ASN A 1 979 ? 17.118 -11.344 -14.009 1.00 98.00 979 ASN A C 1
ATOM 7855 O O . ASN A 1 979 ? 16.057 -11.852 -13.638 1.00 98.00 979 ASN A O 1
ATOM 7859 N N . SER A 1 980 ? 18.154 -11.160 -13.207 1.00 98.06 980 SER A N 1
ATOM 7860 C CA . SER A 1 980 ? 18.141 -11.465 -11.783 1.00 98.06 980 SER A CA 1
ATOM 7861 C C . SER A 1 980 ? 18.588 -10.262 -10.977 1.00 98.06 980 SER A C 1
ATOM 7863 O O . SER A 1 980 ? 19.603 -9.655 -11.291 1.00 98.06 980 SER A O 1
ATOM 7865 N N . THR A 1 981 ? 17.865 -9.954 -9.909 1.00 97.19 981 THR A N 1
ATOM 7866 C CA . THR A 1 981 ? 18.231 -8.913 -8.949 1.00 97.19 981 THR A CA 1
ATOM 7867 C C . THR A 1 981 ? 18.243 -9.512 -7.556 1.00 97.19 981 THR A C 1
ATOM 7869 O O . THR A 1 981 ? 17.217 -9.986 -7.070 1.00 97.19 981 THR A O 1
ATOM 7872 N N . PHE A 1 982 ? 19.389 -9.442 -6.890 1.00 96.69 982 PHE A N 1
ATOM 7873 C CA . PHE A 1 982 ? 19.554 -9.751 -5.475 1.00 96.69 982 PHE A CA 1
ATOM 7874 C C . PHE A 1 982 ? 19.571 -8.435 -4.705 1.00 96.69 982 PHE A C 1
ATOM 7876 O O . PHE A 1 982 ? 20.549 -7.683 -4.744 1.00 96.69 982 PHE A O 1
ATOM 7883 N N . TYR A 1 983 ? 18.479 -8.130 -4.014 1.00 93.62 983 TYR A N 1
ATOM 7884 C CA . TYR A 1 983 ? 18.326 -6.843 -3.347 1.00 93.62 983 TYR A CA 1
ATOM 7885 C C . TYR A 1 983 ? 19.144 -6.777 -2.057 1.00 93.62 983 TYR A C 1
ATOM 7887 O O . TYR A 1 983 ? 19.189 -7.722 -1.253 1.00 93.62 983 TYR A O 1
ATOM 7895 N N . GLN A 1 984 ? 19.777 -5.622 -1.837 1.00 90.38 984 GLN A N 1
ATOM 7896 C CA . GLN A 1 984 ? 20.606 -5.336 -0.663 1.00 90.38 984 GLN A CA 1
ATOM 7897 C C . GLN A 1 984 ? 21.644 -6.446 -0.404 1.00 90.38 984 GLN A C 1
ATOM 7899 O O . GLN A 1 984 ? 21.906 -6.809 0.746 1.00 90.38 984 GLN A O 1
ATOM 7904 N N . ALA A 1 985 ? 22.146 -7.092 -1.461 1.00 90.62 985 ALA A N 1
ATOM 7905 C CA . ALA A 1 985 ? 23.044 -8.240 -1.372 1.00 90.62 985 ALA A CA 1
ATOM 7906 C C . ALA A 1 985 ? 24.331 -7.893 -0.607 1.00 90.62 985 ALA A C 1
ATOM 7908 O O . ALA A 1 985 ? 24.810 -8.714 0.177 1.00 90.62 985 ALA A O 1
ATOM 7909 N N . ILE A 1 986 ? 24.825 -6.659 -0.771 1.00 88.56 986 ILE A N 1
ATOM 7910 C CA . ILE A 1 986 ? 25.997 -6.119 -0.074 1.00 88.56 986 ILE A CA 1
ATOM 7911 C C . ILE A 1 986 ? 25.628 -4.756 0.531 1.00 88.56 986 ILE A C 1
ATOM 7913 O O . ILE A 1 986 ? 25.690 -3.716 -0.124 1.00 88.56 986 ILE A O 1
ATOM 7917 N N . GLY A 1 987 ? 25.200 -4.741 1.795 1.00 85.12 987 GLY A N 1
ATOM 7918 C CA . GLY A 1 987 ? 24.721 -3.517 2.446 1.00 85.12 987 GLY A CA 1
ATOM 7919 C C . GLY A 1 987 ? 23.514 -2.925 1.707 1.00 85.12 987 GLY A C 1
ATOM 7920 O O . GLY A 1 987 ? 22.491 -3.587 1.564 1.00 85.12 987 GLY A O 1
ATOM 7921 N N . LYS A 1 988 ? 23.632 -1.682 1.221 1.00 85.50 988 LYS A N 1
ATOM 7922 C CA . LYS A 1 988 ? 22.589 -1.011 0.418 1.00 85.50 988 LYS A CA 1
ATOM 7923 C C . LYS A 1 988 ? 22.662 -1.321 -1.085 1.00 85.50 988 LYS A C 1
ATOM 7925 O O . LYS A 1 988 ? 21.785 -0.883 -1.823 1.00 85.50 988 LYS A O 1
ATOM 7930 N N . TRP A 1 989 ? 23.677 -2.063 -1.531 1.00 93.00 989 TRP A N 1
ATOM 7931 C CA . TRP A 1 989 ? 23.875 -2.395 -2.939 1.00 93.00 989 TRP A CA 1
ATOM 7932 C C . TRP A 1 989 ? 23.114 -3.660 -3.328 1.00 93.00 989 TRP A C 1
ATOM 7934 O O . TRP A 1 989 ? 23.182 -4.685 -2.642 1.00 93.00 989 TRP A O 1
ATOM 7944 N N . ASN A 1 990 ? 22.415 -3.588 -4.452 1.00 96.25 990 ASN A N 1
ATOM 7945 C CA . ASN A 1 990 ? 21.832 -4.729 -5.140 1.00 96.25 990 ASN A CA 1
ATOM 7946 C C . ASN A 1 990 ? 22.885 -5.341 -6.074 1.00 96.25 990 ASN A C 1
ATOM 7948 O O . ASN A 1 990 ? 23.746 -4.625 -6.580 1.00 96.25 990 ASN A O 1
ATOM 7952 N N . ILE A 1 991 ? 22.798 -6.646 -6.321 1.00 97.56 991 ILE A N 1
ATOM 7953 C CA . ILE A 1 991 ? 23.518 -7.296 -7.424 1.00 97.56 991 ILE A CA 1
ATOM 7954 C C . ILE A 1 991 ? 22.503 -7.576 -8.525 1.00 97.56 991 ILE A C 1
ATOM 7956 O O . ILE A 1 991 ? 21.512 -8.262 -8.272 1.00 97.56 991 ILE A O 1
ATOM 7960 N N . ASN A 1 992 ? 22.755 -7.076 -9.727 1.00 97.88 992 ASN A N 1
ATOM 7961 C CA . ASN A 1 992 ? 21.977 -7.379 -10.918 1.00 97.88 992 ASN A CA 1
ATOM 7962 C C . ASN A 1 992 ? 22.779 -8.293 -11.848 1.00 97.88 992 ASN A C 1
ATOM 7964 O O . ASN A 1 992 ? 23.988 -8.132 -12.002 1.00 97.88 992 ASN A O 1
ATOM 7968 N N . ILE A 1 993 ? 22.089 -9.242 -12.469 1.00 97.94 993 ILE A N 1
ATOM 7969 C CA . ILE A 1 993 ? 22.612 -10.105 -13.523 1.00 97.94 993 ILE A CA 1
ATOM 7970 C C . ILE A 1 993 ? 21.647 -10.001 -14.690 1.00 97.94 993 ILE A C 1
ATOM 7972 O O . ILE A 1 993 ? 20.501 -10.444 -14.589 1.00 97.94 993 ILE A O 1
ATOM 7976 N N . GLU A 1 994 ? 22.118 -9.435 -15.786 1.00 97.75 994 GLU A N 1
ATOM 7977 C CA . GLU A 1 994 ? 21.391 -9.352 -17.039 1.00 97.75 994 GLU A CA 1
ATOM 7978 C C . GLU A 1 994 ? 22.113 -10.199 -18.076 1.00 97.75 994 GLU A C 1
ATOM 7980 O O . GLU A 1 994 ? 23.292 -9.989 -18.353 1.00 97.75 994 GLU A O 1
ATOM 7985 N N . THR A 1 995 ? 21.405 -11.162 -18.657 1.00 97.94 995 THR A N 1
ATOM 7986 C CA . THR A 1 995 ? 21.889 -11.891 -19.821 1.00 97.94 995 THR A CA 1
ATOM 7987 C C . THR A 1 995 ? 20.849 -11.901 -20.928 1.00 97.94 995 THR A C 1
ATOM 7989 O O . THR A 1 995 ? 19.644 -12.059 -20.697 1.00 97.94 995 THR A O 1
ATOM 7992 N N . GLN A 1 996 ? 21.322 -11.709 -22.153 1.00 96.88 996 GLN A N 1
ATOM 7993 C CA . GLN A 1 996 ? 20.499 -11.698 -23.352 1.00 96.88 996 GLN A CA 1
ATOM 7994 C C . GLN A 1 996 ? 21.186 -12.496 -24.453 1.00 96.88 996 GLN A C 1
ATOM 7996 O O . GLN A 1 996 ? 22.406 -12.442 -24.582 1.00 96.88 996 GLN A O 1
ATOM 8001 N N . LEU A 1 997 ? 20.408 -13.221 -25.251 1.00 96.25 997 LEU A N 1
ATOM 8002 C CA . LEU A 1 997 ? 20.899 -13.930 -26.427 1.00 96.25 997 LEU A CA 1
ATOM 8003 C C . LEU A 1 997 ? 19.915 -13.737 -27.572 1.00 96.25 997 LEU A C 1
ATOM 8005 O O . LEU A 1 997 ? 18.749 -14.095 -27.446 1.00 96.25 997 LEU A O 1
ATOM 8009 N N . PHE A 1 998 ? 20.398 -13.206 -28.686 1.00 92.88 998 PHE A N 1
ATOM 8010 C CA . PHE A 1 998 ? 19.692 -13.087 -29.953 1.00 92.88 998 PHE A CA 1
ATOM 8011 C C . PHE A 1 998 ? 20.353 -14.033 -30.954 1.00 92.88 998 PHE A C 1
ATOM 8013 O O . PHE A 1 998 ? 21.476 -13.773 -31.386 1.00 92.88 998 PHE A O 1
ATOM 8020 N N . ALA A 1 999 ? 19.686 -15.134 -31.304 1.00 91.44 999 ALA A N 1
ATOM 8021 C CA . ALA A 1 999 ? 20.213 -16.119 -32.249 1.00 91.44 999 ALA A CA 1
ATOM 8022 C C . ALA A 1 999 ? 19.124 -17.086 -32.759 1.00 91.44 999 ALA A C 1
ATOM 8024 O O . ALA A 1 999 ? 18.153 -17.334 -32.050 1.00 91.44 999 ALA A O 1
ATOM 8025 N N . PRO A 1 1000 ? 19.292 -17.714 -33.933 1.00 88.69 1000 PRO A N 1
ATOM 8026 C CA . PRO A 1 1000 ? 20.160 -17.281 -35.019 1.00 88.69 1000 PRO A CA 1
ATOM 8027 C C . PRO A 1 1000 ? 19.485 -16.178 -35.856 1.00 88.69 1000 PRO A C 1
ATOM 8029 O O . PRO A 1 1000 ? 18.261 -16.120 -35.957 1.00 88.69 1000 PRO A O 1
ATOM 8032 N N . ASN A 1 1001 ? 20.280 -15.352 -36.541 1.00 83.69 1001 ASN A N 1
ATOM 8033 C CA . ASN A 1 1001 ? 19.810 -14.408 -37.569 1.00 83.69 1001 ASN A CA 1
ATOM 8034 C C . ASN A 1 1001 ? 18.815 -13.334 -37.076 1.00 83.69 1001 ASN A C 1
ATOM 8036 O O . ASN A 1 1001 ? 17.856 -13.015 -37.789 1.00 83.69 1001 ASN A O 1
ATOM 8040 N N . ALA A 1 1002 ? 19.043 -12.750 -35.897 1.00 86.75 1002 ALA A N 1
ATOM 8041 C CA . ALA A 1 1002 ? 18.309 -11.558 -35.473 1.00 86.75 1002 ALA A CA 1
ATOM 8042 C C . ALA A 1 1002 ? 18.518 -10.404 -36.465 1.00 86.75 1002 ALA A C 1
ATOM 8044 O O . ALA A 1 1002 ? 19.502 -10.381 -37.205 1.00 86.75 1002 ALA A O 1
ATOM 8045 N N . ILE A 1 1003 ? 17.573 -9.465 -36.523 1.00 86.12 1003 ILE A N 1
ATOM 8046 C CA . ILE A 1 1003 ? 17.507 -8.474 -37.600 1.00 86.12 1003 ILE A CA 1
ATOM 8047 C C . ILE A 1 1003 ? 17.703 -7.046 -37.080 1.00 86.12 1003 ILE A C 1
ATOM 8049 O O . ILE A 1 1003 ? 17.077 -6.611 -36.111 1.00 86.12 1003 ILE A O 1
ATOM 8053 N N . THR A 1 1004 ? 18.548 -6.292 -37.782 1.00 87.38 1004 THR A N 1
ATOM 8054 C CA . THR A 1 1004 ? 18.654 -4.829 -37.700 1.00 87.38 1004 THR A CA 1
ATOM 8055 C C . THR A 1 1004 ? 18.802 -4.240 -39.107 1.00 87.38 1004 THR A C 1
ATOM 8057 O O . THR A 1 1004 ? 18.838 -4.994 -40.080 1.00 87.38 1004 THR A O 1
ATOM 8060 N N . ASN A 1 1005 ? 18.881 -2.916 -39.242 1.00 89.44 1005 ASN A N 1
ATOM 8061 C CA . ASN A 1 1005 ? 19.180 -2.259 -40.518 1.00 89.44 1005 ASN A CA 1
ATOM 8062 C C . ASN A 1 1005 ? 20.492 -1.469 -40.437 1.00 89.44 1005 ASN A C 1
ATOM 8064 O O . ASN A 1 1005 ? 20.875 -1.026 -39.355 1.00 89.44 1005 ASN A O 1
ATOM 8068 N N . PHE A 1 1006 ? 21.160 -1.300 -41.578 1.00 92.88 1006 PHE A N 1
ATOM 8069 C CA . PHE A 1 1006 ? 22.362 -0.480 -41.720 1.00 92.88 1006 PHE A CA 1
ATOM 8070 C C . PHE A 1 1006 ? 22.391 0.171 -43.105 1.00 92.88 1006 PHE A C 1
ATOM 8072 O O . PHE A 1 1006 ? 22.334 -0.529 -44.115 1.00 92.88 1006 PHE A O 1
ATOM 8079 N N . TYR A 1 1007 ? 22.477 1.503 -43.139 1.00 92.81 1007 TYR A N 1
ATOM 8080 C CA . TYR A 1 1007 ? 22.431 2.323 -44.361 1.00 92.81 1007 TYR A CA 1
ATOM 8081 C C . TYR A 1 1007 ? 23.789 2.958 -44.711 1.00 92.81 1007 TYR A C 1
ATOM 8083 O O . TYR A 1 1007 ? 23.869 3.750 -45.650 1.00 92.81 1007 TYR A O 1
ATOM 8091 N N . GLY A 1 1008 ? 24.842 2.606 -43.966 1.00 93.81 1008 GLY A N 1
ATOM 8092 C CA . GLY A 1 1008 ? 26.181 3.189 -44.067 1.00 93.81 1008 GLY A CA 1
ATOM 8093 C C . GLY A 1 1008 ? 26.523 4.071 -42.870 1.00 93.81 1008 GLY A C 1
ATOM 8094 O O . GLY A 1 1008 ? 25.640 4.465 -42.105 1.00 93.81 1008 GLY A O 1
ATOM 8095 N N . LEU A 1 1009 ? 27.813 4.368 -42.715 1.00 93.81 1009 LEU A N 1
ATOM 8096 C CA . LEU A 1 1009 ? 28.306 5.350 -41.753 1.00 93.81 1009 LEU A CA 1
ATOM 8097 C C . LEU A 1 1009 ? 28.263 6.748 -42.378 1.00 93.81 1009 LEU A C 1
ATOM 8099 O O . LEU A 1 1009 ? 28.630 6.921 -43.539 1.00 93.81 1009 LEU A O 1
ATOM 8103 N N . GLY A 1 1010 ? 27.827 7.735 -41.601 1.00 94.06 1010 GLY A N 1
ATOM 8104 C CA . GLY A 1 1010 ? 27.778 9.136 -42.011 1.00 94.06 1010 GLY A CA 1
ATOM 8105 C C . GLY A 1 1010 ? 26.375 9.730 -41.985 1.00 94.06 1010 GLY A C 1
ATOM 8106 O O . GLY A 1 1010 ? 25.348 9.042 -42.063 1.00 94.06 1010 GLY A O 1
ATOM 8107 N N . ASN A 1 1011 ? 26.348 11.048 -41.871 1.00 95.44 1011 ASN A N 1
ATOM 8108 C CA . ASN A 1 1011 ? 25.149 11.862 -41.799 1.00 95.44 1011 ASN A CA 1
ATOM 8109 C C . ASN A 1 1011 ? 24.454 12.020 -43.158 1.00 95.44 1011 ASN A C 1
ATOM 8111 O O . ASN A 1 1011 ? 23.227 12.084 -43.193 1.00 95.44 1011 ASN A O 1
ATOM 8115 N N . ASP A 1 1012 ? 25.208 12.016 -44.263 1.00 92.31 1012 ASP A N 1
ATOM 8116 C CA . ASP A 1 1012 ? 24.676 12.239 -45.621 1.00 92.31 1012 ASP A CA 1
ATOM 8117 C C . ASP A 1 1012 ? 24.399 10.948 -46.425 1.00 92.31 1012 ASP A C 1
ATOM 8119 O O . ASP A 1 1012 ? 24.187 10.980 -47.645 1.00 92.31 1012 ASP A O 1
ATOM 8123 N N . THR A 1 1013 ? 24.354 9.792 -45.750 1.00 91.50 1013 THR A N 1
ATOM 8124 C CA . THR A 1 1013 ? 23.971 8.504 -46.359 1.00 91.50 1013 THR A CA 1
ATOM 8125 C C . THR A 1 1013 ? 22.603 8.595 -47.047 1.00 91.50 1013 THR A C 1
ATOM 8127 O O . THR A 1 1013 ? 21.702 9.289 -46.576 1.00 91.50 1013 THR A O 1
ATOM 8130 N N . LYS A 1 1014 ? 22.404 7.884 -48.167 1.00 85.81 1014 LYS A N 1
ATOM 8131 C CA . LYS A 1 1014 ? 21.160 7.931 -48.966 1.00 85.81 1014 LYS A CA 1
ATOM 8132 C C . LYS A 1 1014 ? 20.354 6.633 -48.852 1.00 85.81 1014 LYS A C 1
ATOM 8134 O O . LYS A 1 1014 ? 20.916 5.551 -49.022 1.00 85.81 1014 LYS A O 1
ATOM 8139 N N . ASP A 1 1015 ? 19.037 6.746 -48.671 1.00 79.81 1015 ASP A N 1
ATOM 8140 C CA . ASP A 1 1015 ? 18.084 5.634 -48.820 1.00 79.81 1015 ASP A CA 1
ATOM 8141 C C . ASP A 1 1015 ? 17.831 5.382 -50.320 1.00 79.81 1015 ASP A C 1
ATOM 8143 O O . ASP A 1 1015 ? 17.051 6.065 -50.979 1.00 79.81 1015 ASP A O 1
ATOM 8147 N N . ARG A 1 1016 ? 18.592 4.451 -50.897 1.00 73.31 1016 ARG A N 1
ATOM 8148 C CA . ARG A 1 1016 ? 18.610 4.096 -52.323 1.00 73.31 1016 ARG A CA 1
ATOM 8149 C C . ARG A 1 1016 ? 17.519 3.073 -52.669 1.00 73.31 1016 ARG A C 1
ATOM 8151 O O . ARG A 1 1016 ? 16.989 2.351 -51.823 1.00 73.31 1016 ARG A O 1
ATOM 8158 N N . VAL A 1 1017 ? 17.215 2.977 -53.964 1.00 58.78 1017 VAL A N 1
ATOM 8159 C CA . VAL A 1 1017 ? 16.163 2.120 -54.535 1.00 58.78 1017 VAL A CA 1
ATOM 8160 C C . VAL A 1 1017 ? 16.546 0.631 -54.435 1.00 58.78 1017 VAL A C 1
ATOM 8162 O O . VAL A 1 1017 ? 17.129 0.064 -55.350 1.00 58.78 1017 VAL A O 1
ATOM 8165 N N . GLY A 1 1018 ? 16.233 -0.006 -53.301 1.00 61.41 1018 GLY A N 1
ATOM 8166 C CA . GLY A 1 1018 ? 16.404 -1.455 -53.075 1.00 61.41 1018 GLY A CA 1
ATOM 8167 C C . GLY A 1 1018 ? 15.381 -2.086 -52.113 1.00 61.41 1018 GLY A C 1
ATOM 8168 O O . GLY A 1 1018 ? 15.391 -3.297 -51.885 1.00 61.41 1018 GLY A O 1
ATOM 8169 N N . GLY A 1 1019 ? 14.475 -1.276 -51.548 1.00 74.19 1019 GLY A N 1
ATOM 8170 C CA . GLY A 1 1019 ? 13.517 -1.690 -50.518 1.00 74.19 1019 GLY A CA 1
ATOM 8171 C C . GLY A 1 1019 ? 14.173 -2.037 -49.170 1.00 74.19 1019 GLY A C 1
ATOM 8172 O O . GLY A 1 1019 ? 15.373 -2.280 -49.077 1.00 74.19 1019 GLY A O 1
ATOM 8173 N N . LEU A 1 1020 ? 13.374 -2.113 -48.096 1.00 77.94 1020 LEU A N 1
ATOM 8174 C CA . LEU A 1 1020 ? 13.850 -2.355 -46.716 1.00 77.94 1020 LEU A CA 1
ATOM 8175 C C . LEU A 1 1020 ? 14.746 -3.603 -46.592 1.00 77.94 1020 LEU A C 1
ATOM 8177 O O . LEU A 1 1020 ? 15.683 -3.650 -45.801 1.00 77.94 1020 LEU A O 1
ATOM 8181 N N . LYS A 1 1021 ? 14.469 -4.631 -47.403 1.00 85.00 1021 LYS A N 1
ATOM 8182 C CA . LYS A 1 1021 ? 15.220 -5.887 -47.397 1.00 85.00 1021 LYS A CA 1
ATOM 8183 C C . LYS A 1 1021 ? 16.698 -5.655 -47.741 1.00 85.00 1021 LYS A C 1
ATOM 8185 O O . LYS A 1 1021 ? 17.528 -6.394 -47.222 1.00 85.00 1021 LYS A O 1
ATOM 8190 N N . PHE A 1 1022 ? 17.037 -4.704 -48.614 1.00 89.12 1022 PHE A N 1
ATOM 8191 C CA . PHE A 1 1022 ? 18.415 -4.450 -49.060 1.00 89.12 1022 PHE A CA 1
ATOM 8192 C C . PHE A 1 1022 ? 19.326 -3.976 -47.918 1.00 89.12 1022 PHE A C 1
ATOM 8194 O O . PHE A 1 1022 ? 20.456 -4.444 -47.808 1.00 89.12 1022 PHE A O 1
ATOM 8201 N N . TYR A 1 1023 ? 18.796 -3.153 -47.013 1.00 90.25 1023 TYR A N 1
ATOM 8202 C CA . TYR A 1 1023 ? 19.507 -2.591 -45.855 1.00 90.25 1023 TYR A CA 1
ATOM 8203 C C . TYR A 1 1023 ? 19.528 -3.491 -44.619 1.00 90.25 1023 TYR A C 1
ATOM 8205 O O . TYR A 1 1023 ? 20.079 -3.133 -43.580 1.00 90.25 1023 TYR A O 1
ATOM 8213 N N . ARG A 1 1024 ? 18.899 -4.662 -44.711 1.00 89.00 1024 ARG A N 1
ATOM 8214 C CA . ARG A 1 1024 ? 18.716 -5.560 -43.580 1.00 89.00 1024 ARG A CA 1
ATOM 8215 C C . ARG A 1 1024 ? 19.995 -6.330 -43.260 1.00 89.00 1024 ARG A C 1
ATOM 8217 O O . ARG A 1 1024 ? 20.512 -7.058 -44.107 1.00 89.00 1024 ARG A O 1
ATOM 8224 N N . VAL A 1 1025 ? 20.402 -6.264 -41.999 1.00 90.38 1025 VAL A N 1
ATOM 8225 C CA . VAL A 1 1025 ? 21.557 -6.952 -41.423 1.00 90.38 1025 VAL A CA 1
ATOM 8226 C C . VAL A 1 1025 ? 21.083 -8.075 -40.511 1.00 90.38 1025 VAL A C 1
ATOM 8228 O O . VAL A 1 1025 ? 20.196 -7.878 -39.678 1.00 90.38 1025 VAL A O 1
ATOM 8231 N N . ARG A 1 1026 ? 21.669 -9.262 -40.683 1.00 90.88 1026 ARG A N 1
ATOM 8232 C CA . ARG A 1 1026 ? 21.447 -10.413 -39.805 1.00 90.88 1026 ARG A CA 1
ATOM 8233 C C . ARG A 1 1026 ? 22.600 -10.528 -38.827 1.00 90.88 1026 ARG A C 1
ATOM 8235 O O . ARG A 1 1026 ? 23.744 -10.439 -39.255 1.00 90.88 1026 ARG A O 1
ATOM 8242 N N . TYR A 1 1027 ? 22.309 -10.760 -37.557 1.00 91.19 1027 TYR A N 1
ATOM 8243 C CA . TYR A 1 1027 ? 23.339 -10.883 -36.537 1.00 91.19 1027 TYR A CA 1
ATOM 8244 C C . TYR A 1 1027 ? 22.980 -11.921 -35.474 1.00 91.19 1027 TYR A C 1
ATOM 8246 O O . TYR A 1 1027 ? 21.809 -12.262 -35.285 1.00 91.19 1027 TYR A O 1
ATOM 8254 N N . ASN A 1 1028 ? 24.008 -12.393 -34.781 1.00 93.69 1028 ASN A N 1
ATOM 8255 C CA . ASN A 1 1028 ? 23.904 -13.079 -33.503 1.00 93.69 1028 ASN A CA 1
ATOM 8256 C C . ASN A 1 1028 ? 24.536 -12.174 -32.443 1.00 93.69 1028 ASN A C 1
ATOM 8258 O O . ASN A 1 1028 ? 25.541 -11.517 -32.717 1.00 93.69 1028 ASN A O 1
ATOM 8262 N N . GLN A 1 1029 ? 23.935 -12.094 -31.261 1.00 94.56 1029 GLN A N 1
ATOM 8263 C CA . GLN A 1 1029 ? 24.471 -11.279 -30.173 1.00 94.56 1029 GLN A CA 1
ATOM 8264 C C . GLN A 1 1029 ? 24.180 -11.932 -28.835 1.00 94.56 1029 GLN A C 1
ATOM 8266 O O . GLN A 1 1029 ? 23.044 -12.334 -28.579 1.00 94.56 1029 GLN A O 1
ATOM 8271 N N . GLY A 1 1030 ? 25.180 -11.976 -27.968 1.00 96.06 1030 GLY A N 1
ATOM 8272 C CA . GLY A 1 1030 ? 25.002 -12.298 -26.562 1.00 96.06 1030 GLY A CA 1
ATOM 8273 C C . GLY A 1 1030 ? 25.536 -11.177 -25.700 1.00 96.06 1030 GLY A C 1
ATOM 8274 O O . GLY A 1 1030 ? 26.568 -10.591 -26.004 1.00 96.06 1030 GLY A O 1
ATOM 8275 N N . LEU A 1 1031 ? 24.829 -10.892 -24.619 1.00 96.06 1031 LEU A N 1
ATOM 8276 C CA . LEU A 1 1031 ? 25.212 -9.898 -23.631 1.00 96.06 1031 LEU A CA 1
ATOM 8277 C C . LEU A 1 1031 ? 25.145 -10.543 -22.255 1.00 96.06 1031 LEU A C 1
ATOM 8279 O O . LEU A 1 1031 ? 24.180 -11.246 -21.948 1.00 96.06 1031 LEU A O 1
ATOM 8283 N N . ALA A 1 1032 ? 26.153 -10.287 -21.431 1.00 98.00 1032 ALA A N 1
ATOM 8284 C CA . ALA A 1 1032 ? 26.138 -10.580 -20.009 1.00 98.00 1032 ALA A CA 1
ATOM 8285 C C . ALA A 1 1032 ? 26.656 -9.362 -19.240 1.00 98.00 1032 ALA A C 1
ATOM 8287 O O . ALA A 1 1032 ? 27.791 -8.940 -19.434 1.00 98.00 1032 ALA A O 1
ATOM 8288 N N . HIS A 1 1033 ? 25.835 -8.801 -18.361 1.00 97.62 1033 HIS A N 1
ATOM 8289 C CA . HIS A 1 1033 ? 26.189 -7.674 -17.509 1.00 97.62 1033 HIS A CA 1
ATOM 8290 C C . HIS A 1 1033 ? 25.899 -8.042 -16.054 1.00 97.62 1033 HIS A C 1
ATOM 8292 O O . HIS A 1 1033 ? 24.774 -8.385 -15.688 1.00 97.62 1033 HIS A O 1
ATOM 8298 N N . PHE A 1 1034 ? 26.934 -7.977 -15.221 1.00 97.81 1034 PHE A N 1
ATOM 8299 C CA . PHE A 1 1034 ? 26.837 -8.173 -13.780 1.00 97.81 1034 PHE A CA 1
ATOM 8300 C C . PHE A 1 1034 ? 27.098 -6.826 -13.115 1.00 97.81 1034 PHE A C 1
ATOM 8302 O O . PHE A 1 1034 ? 28.204 -6.314 -13.237 1.00 97.81 1034 PHE A O 1
ATOM 8309 N N . SER A 1 1035 ? 26.122 -6.237 -12.424 1.00 97.69 1035 SER A N 1
ATOM 8310 C CA . SER A 1 1035 ? 26.277 -4.891 -11.856 1.00 97.69 1035 SER A CA 1
ATOM 8311 C C . SER A 1 1035 ? 25.954 -4.802 -10.374 1.00 97.69 1035 SER A C 1
ATOM 8313 O O . SER A 1 1035 ? 25.087 -5.502 -9.850 1.00 97.69 1035 SER A O 1
ATOM 8315 N N . LEU A 1 1036 ? 26.670 -3.909 -9.693 1.00 98.00 1036 LEU A N 1
ATOM 8316 C CA . LEU A 1 1036 ? 26.315 -3.411 -8.374 1.00 98.00 1036 LEU A CA 1
ATOM 8317 C C . LEU A 1 1036 ? 25.455 -2.163 -8.554 1.00 98.00 1036 LEU A C 1
ATOM 8319 O O . LEU A 1 1036 ? 25.903 -1.195 -9.160 1.00 98.00 1036 LEU A O 1
ATOM 8323 N N . GLU A 1 1037 ? 24.241 -2.167 -8.011 1.00 97.25 1037 GLU A N 1
ATOM 8324 C CA . GLU A 1 1037 ? 23.291 -1.049 -8.085 1.00 97.25 1037 GLU A CA 1
ATOM 8325 C C . GLU A 1 1037 ? 23.041 -0.452 -6.696 1.00 97.25 1037 GLU A C 1
ATOM 8327 O O . GLU A 1 1037 ? 22.662 -1.162 -5.766 1.00 97.25 1037 GLU A O 1
ATOM 8332 N N . ASN A 1 1038 ? 23.183 0.863 -6.553 1.00 93.44 1038 ASN A N 1
ATOM 8333 C CA . ASN A 1 1038 ? 22.798 1.615 -5.367 1.00 93.44 1038 ASN A CA 1
ATOM 8334 C C . ASN A 1 1038 ? 21.603 2.521 -5.673 1.00 93.44 1038 ASN A C 1
ATOM 8336 O O . ASN A 1 1038 ? 21.629 3.352 -6.585 1.00 93.44 1038 ASN A O 1
ATOM 8340 N N . ARG A 1 1039 ? 20.555 2.390 -4.860 1.00 88.88 1039 ARG A N 1
ATOM 8341 C CA . ARG A 1 1039 ? 19.387 3.273 -4.894 1.00 88.88 1039 ARG A CA 1
ATOM 8342 C C . ARG A 1 1039 ? 19.589 4.386 -3.878 1.00 88.88 1039 ARG A C 1
ATOM 8344 O O . ARG A 1 1039 ? 19.258 4.221 -2.705 1.00 88.88 1039 ARG A O 1
ATOM 8351 N N . ILE A 1 1040 ? 20.131 5.513 -4.340 1.00 83.94 1040 ILE A N 1
ATOM 8352 C CA . ILE A 1 1040 ? 20.438 6.679 -3.495 1.00 83.94 1040 ILE A CA 1
ATOM 8353 C C . ILE A 1 1040 ? 19.157 7.202 -2.827 1.00 83.94 1040 ILE A C 1
ATOM 8355 O O . ILE A 1 1040 ? 19.155 7.530 -1.643 1.00 83.94 1040 ILE A O 1
ATOM 8359 N N . ASN A 1 1041 ? 18.053 7.249 -3.578 1.00 79.06 1041 ASN A N 1
ATOM 8360 C CA . ASN A 1 1041 ? 16.708 7.547 -3.082 1.00 79.06 1041 ASN A CA 1
ATOM 8361 C C . ASN A 1 1041 ? 15.649 6.880 -3.996 1.00 79.06 1041 ASN A C 1
ATOM 8363 O O . ASN A 1 1041 ? 15.994 6.126 -4.905 1.00 79.06 1041 ASN A O 1
ATOM 8367 N N . LYS A 1 1042 ? 14.349 7.141 -3.778 1.00 74.62 1042 LYS A N 1
ATOM 8368 C CA . LYS A 1 1042 ? 13.244 6.540 -4.563 1.00 74.62 1042 LYS A CA 1
ATOM 8369 C C . LYS A 1 1042 ? 13.273 6.893 -6.064 1.00 74.62 1042 LYS A C 1
ATOM 8371 O O . LYS A 1 1042 ? 12.637 6.202 -6.856 1.00 74.62 1042 LYS A O 1
ATOM 8376 N N . ASN A 1 1043 ? 13.997 7.942 -6.443 1.00 82.25 1043 ASN A N 1
ATOM 8377 C CA . ASN A 1 1043 ? 13.995 8.552 -7.768 1.00 82.25 1043 ASN A CA 1
ATOM 8378 C C . ASN A 1 1043 ? 15.370 8.503 -8.444 1.00 82.25 1043 ASN A C 1
ATOM 8380 O O . ASN A 1 1043 ? 15.442 8.860 -9.612 1.00 82.25 1043 ASN A O 1
ATOM 8384 N N . THR A 1 1044 ? 16.433 8.091 -7.742 1.00 85.62 1044 THR A N 1
ATOM 8385 C CA . THR A 1 1044 ? 17.819 8.125 -8.230 1.00 85.62 1044 THR A CA 1
ATOM 8386 C C . THR A 1 1044 ? 18.502 6.772 -8.062 1.00 85.62 1044 THR A C 1
ATOM 8388 O O . THR A 1 1044 ? 18.576 6.243 -6.948 1.00 85.62 1044 THR A O 1
ATOM 8391 N N . ILE A 1 1045 ? 19.038 6.240 -9.159 1.00 93.88 1045 ILE A N 1
ATOM 8392 C CA . ILE A 1 1045 ? 19.723 4.946 -9.214 1.00 93.88 1045 ILE A CA 1
ATOM 8393 C C . ILE A 1 1045 ? 21.098 5.134 -9.855 1.00 93.88 1045 ILE A C 1
ATOM 8395 O O . ILE A 1 1045 ? 21.236 5.866 -10.831 1.00 93.88 1045 ILE A O 1
ATOM 8399 N N . PHE A 1 1046 ? 22.101 4.463 -9.300 1.00 96.06 1046 PHE A N 1
ATOM 8400 C CA . PHE A 1 1046 ? 23.427 4.326 -9.890 1.00 96.06 1046 PHE A CA 1
ATOM 8401 C C . PHE A 1 1046 ? 23.797 2.845 -9.944 1.00 96.06 1046 PHE A C 1
ATOM 8403 O O . PHE A 1 1046 ? 23.615 2.148 -8.947 1.00 96.06 1046 PHE A O 1
ATOM 8410 N N . SER A 1 1047 ? 24.336 2.360 -11.057 1.00 97.25 1047 SER A N 1
ATOM 8411 C CA . SER A 1 1047 ? 24.877 1.006 -11.153 1.00 97.25 1047 SER A CA 1
ATOM 8412 C C . SER A 1 1047 ? 26.174 0.953 -11.938 1.00 97.25 1047 SER A C 1
ATOM 8414 O O . SER A 1 1047 ? 26.374 1.744 -12.853 1.00 97.25 1047 SER A O 1
ATOM 8416 N N . VAL A 1 1048 ? 27.042 0.001 -11.605 1.00 97.81 1048 VAL A N 1
ATOM 8417 C CA . VAL A 1 1048 ? 28.313 -0.225 -12.303 1.00 97.81 1048 VAL A CA 1
ATOM 8418 C C . VAL A 1 1048 ? 28.727 -1.690 -12.220 1.00 97.81 1048 VAL A C 1
ATOM 8420 O O . VAL A 1 1048 ? 28.521 -2.331 -11.185 1.00 97.81 1048 VAL A O 1
ATOM 8423 N N . GLY A 1 1049 ? 29.330 -2.229 -13.275 1.00 97.88 1049 GLY A N 1
ATOM 8424 C CA . GLY A 1 1049 ? 29.953 -3.547 -13.215 1.00 97.88 1049 GLY A CA 1
ATOM 8425 C C . GLY A 1 1049 ? 30.457 -4.082 -14.554 1.00 97.88 1049 GLY A C 1
ATOM 8426 O O . GLY A 1 1049 ? 30.375 -3.389 -15.570 1.00 97.88 1049 GLY A O 1
ATOM 8427 N N . PRO A 1 1050 ? 31.054 -5.286 -14.554 1.00 98.12 1050 PRO A N 1
ATOM 8428 C CA . PRO A 1 1050 ? 31.604 -5.889 -15.756 1.00 98.12 1050 PRO A CA 1
ATOM 8429 C C . PRO A 1 1050 ? 30.520 -6.275 -16.766 1.00 98.12 1050 PRO A C 1
ATOM 8431 O O . PRO A 1 1050 ? 29.471 -6.827 -16.416 1.00 98.12 1050 PRO A O 1
ATOM 8434 N N . LYS A 1 1051 ? 30.837 -6.048 -18.037 1.00 97.44 1051 LYS A N 1
ATOM 8435 C CA . LYS A 1 1051 ? 30.022 -6.382 -19.197 1.00 97.44 1051 LYS A CA 1
ATOM 8436 C C . LYS A 1 1051 ? 30.831 -7.226 -20.174 1.00 97.44 1051 LYS A C 1
ATOM 8438 O O . LYS A 1 1051 ? 31.987 -6.929 -20.466 1.00 97.44 1051 LYS A O 1
ATOM 8443 N N . TYR A 1 1052 ? 30.190 -8.259 -20.690 1.00 97.56 1052 TYR A N 1
ATOM 8444 C CA . TYR A 1 1052 ? 30.638 -9.046 -21.823 1.00 97.56 1052 TYR A CA 1
ATOM 8445 C C . TYR A 1 1052 ? 29.598 -8.944 -22.931 1.00 97.56 1052 TYR A C 1
ATOM 8447 O O . TYR A 1 1052 ? 28.394 -9.042 -22.676 1.00 97.56 1052 TYR A O 1
ATOM 8455 N N . GLU A 1 1053 ? 30.061 -8.759 -24.155 1.00 95.50 1053 GLU A N 1
ATOM 8456 C CA . GLU A 1 1053 ? 29.227 -8.763 -25.343 1.00 95.50 1053 GLU A CA 1
ATOM 8457 C C . GLU A 1 1053 ? 29.937 -9.555 -26.432 1.00 95.50 1053 GLU A C 1
ATOM 8459 O O . GLU A 1 1053 ? 31.099 -9.294 -26.720 1.00 95.50 1053 GLU A O 1
ATOM 8464 N N . PHE A 1 1054 ? 29.242 -10.508 -27.045 1.00 94.44 1054 PHE A N 1
ATOM 8465 C CA . PHE A 1 1054 ? 29.673 -11.047 -28.326 1.00 94.44 1054 PHE A CA 1
ATOM 8466 C C . PHE A 1 1054 ? 28.712 -10.584 -29.406 1.00 94.44 1054 PHE A C 1
ATOM 8468 O O . PHE A 1 1054 ? 27.496 -10.515 -29.185 1.00 94.44 1054 PHE A O 1
ATOM 8475 N N . VAL A 1 1055 ? 29.246 -10.294 -30.583 1.00 93.38 1055 VAL A N 1
ATOM 8476 C CA . VAL A 1 1055 ? 28.446 -9.937 -31.745 1.00 93.38 1055 VAL A CA 1
ATOM 8477 C C . VAL A 1 1055 ? 29.067 -10.529 -32.997 1.00 93.38 1055 VAL A C 1
ATOM 8479 O O . VAL A 1 1055 ? 30.267 -10.438 -33.217 1.00 93.38 1055 VAL A O 1
ATOM 8482 N N . GLN A 1 1056 ? 28.226 -11.130 -33.827 1.00 92.75 1056 GLN A N 1
ATOM 8483 C CA . GLN A 1 1056 ? 28.619 -11.670 -35.120 1.00 92.75 1056 GLN A CA 1
ATOM 8484 C C . GLN A 1 1056 ? 27.610 -11.203 -36.158 1.00 92.75 1056 GLN A C 1
ATOM 8486 O O . GLN A 1 1056 ? 26.406 -11.452 -36.014 1.00 92.75 1056 GLN A O 1
ATOM 8491 N N . THR A 1 1057 ? 28.083 -10.544 -37.211 1.00 91.88 1057 THR A N 1
ATOM 8492 C CA . THR A 1 1057 ? 27.221 -10.126 -38.316 1.00 91.88 1057 THR A CA 1
ATOM 8493 C C . THR A 1 1057 ? 27.324 -11.128 -39.454 1.00 91.88 1057 THR A C 1
ATOM 8495 O O . THR A 1 1057 ? 28.402 -11.435 -39.932 1.00 91.88 1057 THR A O 1
ATOM 8498 N N . LYS A 1 1058 ? 26.192 -11.612 -39.961 1.00 88.69 1058 LYS A N 1
ATOM 8499 C CA . LYS A 1 1058 ? 26.189 -12.520 -41.104 1.00 88.69 1058 LYS A CA 1
ATOM 8500 C C . LYS A 1 1058 ? 26.231 -11.744 -42.416 1.00 88.69 1058 LYS A C 1
ATOM 8502 O O . LYS A 1 1058 ? 25.217 -11.161 -42.825 1.00 88.69 1058 LYS A O 1
ATOM 8507 N N . GLN A 1 1059 ? 27.356 -11.837 -43.118 1.00 85.88 1059 GLN A N 1
ATOM 8508 C CA . GLN A 1 1059 ? 27.468 -11.378 -44.499 1.00 85.88 1059 GLN A CA 1
ATOM 8509 C C . GLN A 1 1059 ? 26.411 -12.089 -45.363 1.00 85.88 1059 GLN A C 1
ATOM 8511 O O . GLN A 1 1059 ? 26.173 -13.296 -45.261 1.00 85.88 1059 GLN A O 1
ATOM 8516 N N . SER A 1 1060 ? 25.671 -11.319 -46.156 1.00 85.31 1060 SER A N 1
ATOM 8517 C CA . SER A 1 1060 ? 24.572 -11.826 -46.980 1.00 85.31 1060 SER A CA 1
ATOM 8518 C C . SER A 1 1060 ? 24.661 -11.189 -48.358 1.00 85.31 1060 SER A C 1
ATOM 8520 O O . SER A 1 1060 ? 24.582 -9.969 -48.453 1.00 85.31 1060 SER A O 1
ATOM 8522 N N . MET A 1 1061 ? 24.765 -12.007 -49.407 1.00 83.06 1061 MET A N 1
ATOM 8523 C CA . MET A 1 1061 ? 24.818 -11.533 -50.794 1.00 83.06 1061 MET A CA 1
ATOM 8524 C C . MET A 1 1061 ? 23.589 -10.683 -51.151 1.00 83.06 1061 MET A C 1
ATOM 8526 O O . MET A 1 1061 ? 22.480 -10.930 -50.660 1.00 83.06 1061 MET A O 1
ATOM 8530 N N . ASN A 1 1062 ? 23.772 -9.708 -52.048 1.00 85.88 1062 ASN A N 1
ATOM 8531 C CA . ASN A 1 1062 ? 22.737 -8.763 -52.491 1.00 85.88 1062 ASN A CA 1
ATOM 8532 C C . ASN A 1 1062 ? 22.169 -7.888 -51.352 1.00 85.88 1062 ASN A C 1
ATOM 8534 O O . ASN A 1 1062 ? 20.969 -7.581 -51.321 1.00 85.88 1062 ASN A O 1
ATOM 8538 N N . ARG A 1 1063 ? 23.014 -7.512 -50.385 1.00 90.00 1063 ARG A N 1
ATOM 8539 C CA . ARG A 1 1063 ? 22.696 -6.547 -49.322 1.00 90.00 1063 ARG A CA 1
ATOM 8540 C C . ARG A 1 1063 ? 23.599 -5.331 -49.407 1.00 90.00 1063 ARG A C 1
ATOM 8542 O O . ARG A 1 1063 ? 24.683 -5.404 -49.969 1.00 90.00 1063 ARG A O 1
ATOM 8549 N N . PHE A 1 1064 ? 23.171 -4.240 -48.776 1.00 90.25 1064 PHE A N 1
ATOM 8550 C CA . PHE A 1 1064 ? 23.992 -3.040 -48.667 1.00 90.25 1064 PHE A CA 1
ATOM 8551 C C . PHE A 1 1064 ? 25.339 -3.337 -47.993 1.00 90.25 1064 PHE A C 1
ATOM 8553 O O . PHE A 1 1064 ? 26.367 -2.934 -48.516 1.00 90.25 1064 PHE A O 1
ATOM 8560 N N . ILE A 1 1065 ? 25.335 -4.122 -46.908 1.00 90.56 1065 ILE A N 1
ATOM 8561 C CA . ILE A 1 1065 ? 26.554 -4.533 -46.188 1.00 90.56 1065 ILE A CA 1
ATOM 8562 C C . ILE A 1 1065 ? 27.555 -5.331 -47.035 1.00 90.56 1065 ILE A C 1
ATOM 8564 O O . ILE A 1 1065 ? 28.709 -5.409 -46.659 1.00 90.56 1065 ILE A O 1
ATOM 8568 N N . SER A 1 1066 ? 27.132 -5.944 -48.145 1.00 88.38 1066 SER A N 1
ATOM 8569 C CA . SER A 1 1066 ? 28.003 -6.728 -49.031 1.00 88.38 1066 SER A CA 1
ATOM 8570 C C . SER A 1 1066 ? 28.321 -5.980 -50.330 1.00 88.38 1066 SER A C 1
ATOM 8572 O O . SER A 1 1066 ? 28.575 -6.618 -51.348 1.00 88.38 1066 SER A O 1
ATOM 8574 N N . SER A 1 1067 ? 28.153 -4.656 -50.353 1.00 87.94 1067 SER A N 1
ATOM 8575 C CA . SER A 1 1067 ? 28.393 -3.826 -51.535 1.00 87.94 1067 SER A CA 1
ATOM 8576 C C . SER A 1 1067 ? 29.576 -2.904 -51.289 1.00 87.94 1067 SER A C 1
ATOM 8578 O O . SER A 1 1067 ? 29.718 -2.401 -50.182 1.00 87.94 1067 SER A O 1
ATOM 8580 N N . ASP A 1 1068 ? 30.350 -2.582 -52.324 1.00 85.38 1068 ASP A N 1
ATOM 8581 C CA . ASP A 1 1068 ? 31.506 -1.671 -52.209 1.00 85.38 1068 ASP A CA 1
ATOM 8582 C C . ASP A 1 1068 ? 31.136 -0.303 -51.601 1.00 85.38 1068 ASP A C 1
ATOM 8584 O O . ASP A 1 1068 ? 31.958 0.399 -51.020 1.00 85.38 1068 ASP A O 1
ATOM 8588 N N . LEU A 1 1069 ? 29.858 0.071 -51.700 1.00 84.38 1069 LEU A N 1
ATOM 8589 C CA . LEU A 1 1069 ? 29.295 1.304 -51.160 1.00 84.38 1069 LEU A CA 1
ATOM 8590 C C . LEU A 1 1069 ? 29.169 1.321 -49.630 1.00 84.38 1069 LEU A C 1
ATOM 8592 O O . LEU A 1 1069 ? 28.973 2.405 -49.080 1.00 84.38 1069 LEU A O 1
ATOM 8596 N N . SER A 1 1070 ? 29.208 0.172 -48.943 1.00 86.69 1070 SER A N 1
ATOM 8597 C CA . SER A 1 1070 ? 29.164 0.147 -47.475 1.00 86.69 1070 SER A CA 1
ATOM 8598 C C . SER A 1 1070 ? 30.500 0.490 -46.835 1.00 86.69 1070 SER A C 1
ATOM 8600 O O . SER A 1 1070 ? 30.498 0.867 -45.666 1.00 86.69 1070 SER A O 1
ATOM 8602 N N . GLY A 1 1071 ? 31.608 0.361 -47.575 1.00 86.81 1071 GLY A N 1
ATOM 8603 C CA . GLY A 1 1071 ? 32.961 0.550 -47.046 1.00 86.81 1071 GLY A CA 1
ATOM 8604 C C . GLY A 1 1071 ? 33.355 -0.470 -45.972 1.00 86.81 1071 GLY A C 1
ATOM 8605 O O . GLY A 1 1071 ? 34.256 -0.183 -45.195 1.00 86.81 1071 GLY A O 1
ATOM 8606 N N . LEU A 1 1072 ? 32.659 -1.614 -45.912 1.00 90.88 1072 LEU A N 1
ATOM 8607 C CA . LEU A 1 1072 ? 32.937 -2.710 -44.978 1.00 90.88 1072 LEU A CA 1
ATOM 8608 C C . LEU A 1 1072 ? 33.805 -3.767 -45.668 1.00 90.88 1072 LEU A C 1
ATOM 8610 O O . LEU A 1 1072 ? 33.610 -4.029 -46.858 1.00 90.88 1072 LEU A O 1
ATOM 8614 N N . VAL A 1 1073 ? 34.716 -4.380 -44.920 1.00 88.88 1073 VAL A N 1
ATOM 8615 C CA . VAL A 1 1073 ? 35.593 -5.478 -45.362 1.00 88.88 1073 VAL A CA 1
ATOM 8616 C C . VAL A 1 1073 ? 35.147 -6.811 -44.753 1.00 88.88 1073 VAL A C 1
ATOM 8618 O O . VAL A 1 1073 ? 34.255 -6.836 -43.909 1.00 88.88 1073 VAL A O 1
ATOM 8621 N N . ASP A 1 1074 ? 35.727 -7.932 -45.188 1.00 85.12 1074 ASP A N 1
ATOM 8622 C CA . ASP A 1 1074 ? 35.321 -9.258 -44.696 1.00 85.12 1074 ASP A CA 1
ATOM 8623 C C . ASP A 1 1074 ? 35.508 -9.403 -43.169 1.00 85.12 1074 ASP A C 1
ATOM 8625 O O . ASP A 1 1074 ? 34.608 -9.916 -42.501 1.00 85.12 1074 ASP A O 1
ATOM 8629 N N . ASP A 1 1075 ? 36.581 -8.831 -42.609 1.00 85.81 1075 ASP A N 1
ATOM 8630 C CA . ASP A 1 1075 ? 36.872 -8.812 -41.164 1.00 85.81 1075 ASP A CA 1
ATOM 8631 C C . ASP A 1 1075 ? 35.758 -8.123 -40.332 1.00 85.81 1075 ASP A C 1
ATOM 8633 O O . ASP A 1 1075 ? 35.517 -8.489 -39.182 1.00 85.81 1075 ASP A O 1
ATOM 8637 N N . ASP A 1 1076 ? 34.980 -7.185 -40.904 1.00 87.69 1076 ASP A N 1
ATOM 8638 C CA . ASP A 1 1076 ? 33.855 -6.528 -40.203 1.00 87.69 1076 ASP A CA 1
ATOM 8639 C C . ASP A 1 1076 ? 32.702 -7.501 -39.862 1.00 87.69 1076 ASP A C 1
ATOM 8641 O O . ASP A 1 1076 ? 31.800 -7.180 -39.071 1.00 87.69 1076 ASP A O 1
ATOM 8645 N N . PHE A 1 1077 ? 32.679 -8.686 -40.483 1.00 89.88 1077 PHE A N 1
ATOM 8646 C CA . PHE A 1 1077 ? 31.658 -9.718 -40.276 1.00 89.88 1077 PHE A CA 1
ATOM 8647 C C . PHE A 1 1077 ? 32.081 -10.803 -39.282 1.00 89.88 1077 PHE A C 1
ATOM 8649 O O . PHE A 1 1077 ? 31.238 -11.625 -38.895 1.00 89.88 1077 PHE A O 1
ATOM 8656 N N . ASP A 1 1078 ? 33.335 -10.780 -38.832 1.00 88.31 1078 ASP A N 1
ATOM 8657 C CA . ASP A 1 1078 ? 33.863 -11.759 -37.895 1.00 88.31 1078 ASP A CA 1
ATOM 8658 C C . ASP A 1 1078 ? 33.212 -11.666 -36.510 1.00 88.31 1078 ASP A C 1
ATOM 8660 O O . ASP A 1 1078 ? 32.524 -10.708 -36.126 1.00 88.31 1078 ASP A O 1
ATOM 8664 N N . GLU A 1 1079 ? 33.382 -12.743 -35.748 1.00 91.38 1079 GLU A N 1
ATOM 8665 C CA . GLU A 1 1079 ? 32.905 -12.805 -34.376 1.00 91.38 1079 GLU A CA 1
ATOM 8666 C C . GLU A 1 1079 ? 33.753 -11.895 -33.482 1.00 91.38 1079 GLU A C 1
ATOM 8668 O O . GLU A 1 1079 ? 34.965 -12.056 -33.339 1.00 91.38 1079 GLU A O 1
ATOM 8673 N N . ASN A 1 1080 ? 33.088 -10.925 -32.862 1.00 93.44 1080 ASN A N 1
ATOM 8674 C CA . ASN A 1 1080 ? 33.707 -9.930 -32.003 1.00 93.44 1080 ASN A CA 1
ATOM 8675 C C . ASN A 1 1080 ? 33.358 -10.199 -30.542 1.00 93.44 1080 ASN A C 1
ATOM 8677 O O . ASN A 1 1080 ? 32.175 -10.251 -30.193 1.00 93.44 1080 ASN A O 1
ATOM 8681 N N . HIS A 1 1081 ? 34.378 -10.323 -29.690 1.00 95.38 1081 HIS A N 1
ATOM 8682 C CA . HIS A 1 1081 ? 34.232 -10.548 -28.250 1.00 95.38 1081 HIS A CA 1
ATOM 8683 C C . HIS A 1 1081 ? 34.706 -9.327 -27.461 1.00 95.38 1081 HIS A C 1
ATOM 8685 O O . HIS A 1 1081 ? 35.904 -9.066 -27.345 1.00 95.38 1081 HIS A O 1
ATOM 8691 N N . LEU A 1 1082 ? 33.762 -8.599 -26.872 1.00 95.06 1082 LEU A N 1
ATOM 8692 C CA . LEU A 1 1082 ? 34.007 -7.380 -26.117 1.00 95.06 1082 LEU A CA 1
ATOM 8693 C C . LEU A 1 1082 ? 33.894 -7.631 -24.610 1.00 95.06 1082 LEU A C 1
ATOM 8695 O O . LEU A 1 1082 ? 32.874 -8.122 -24.124 1.00 95.06 1082 LEU A O 1
ATOM 8699 N N . PHE A 1 1083 ? 34.910 -7.217 -23.855 1.00 97.00 1083 PHE A N 1
ATOM 8700 C CA . PHE A 1 1083 ? 34.959 -7.303 -22.394 1.00 97.00 1083 PHE A CA 1
ATOM 8701 C C . PHE A 1 1083 ? 35.221 -5.929 -21.795 1.00 97.00 1083 PHE A C 1
ATOM 8703 O O . PHE A 1 1083 ? 36.129 -5.226 -22.228 1.00 97.00 1083 PHE A O 1
ATOM 8710 N N . GLY A 1 1084 ? 34.470 -5.533 -20.776 1.00 97.00 1084 GLY A N 1
ATOM 8711 C CA . GLY A 1 1084 ? 34.649 -4.207 -20.206 1.00 97.00 1084 GLY A CA 1
ATOM 8712 C C . GLY A 1 1084 ? 33.798 -3.920 -18.991 1.00 97.00 1084 GLY A C 1
ATOM 8713 O O . GLY A 1 1084 ? 33.352 -4.831 -18.295 1.00 97.00 1084 GLY A O 1
ATOM 8714 N N . ILE A 1 1085 ? 33.595 -2.633 -18.729 1.00 97.69 1085 ILE A N 1
ATOM 8715 C CA . ILE A 1 1085 ? 32.791 -2.119 -17.620 1.00 97.69 1085 ILE A CA 1
ATOM 8716 C C . ILE A 1 1085 ? 31.690 -1.227 -18.188 1.00 97.69 1085 ILE A C 1
ATOM 8718 O O . ILE A 1 1085 ? 31.941 -0.410 -19.074 1.00 97.69 1085 ILE A O 1
ATOM 8722 N N . GLU A 1 1086 ? 30.483 -1.360 -17.648 1.00 97.31 1086 GLU A N 1
ATOM 8723 C CA . GLU A 1 1086 ? 29.349 -0.483 -17.922 1.00 97.31 1086 GLU A CA 1
ATOM 8724 C C . GLU A 1 1086 ? 28.874 0.178 -16.624 1.00 97.31 1086 GLU A C 1
ATOM 8726 O O . GLU A 1 1086 ? 28.916 -0.408 -15.540 1.00 97.31 1086 GLU A O 1
ATOM 8731 N N . SER A 1 1087 ? 28.443 1.431 -16.733 1.00 97.31 1087 SER A N 1
ATOM 8732 C CA . SER A 1 1087 ? 27.875 2.224 -15.652 1.00 97.31 1087 SE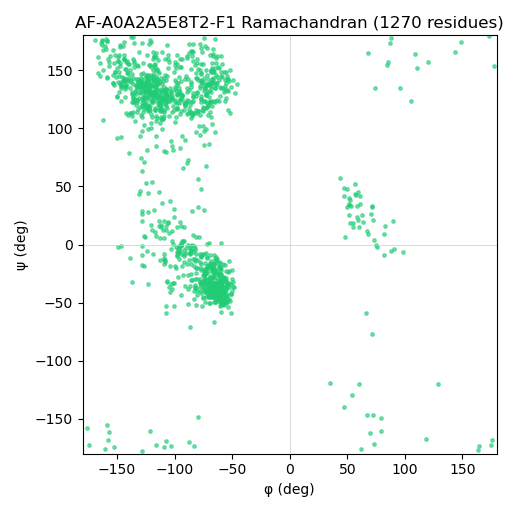R A CA 1
ATOM 8733 C C . SER A 1 1087 ? 26.608 2.929 -16.123 1.00 97.31 1087 SER A C 1
ATOM 8735 O O . SER A 1 1087 ? 26.534 3.389 -17.261 1.00 97.31 1087 SER A O 1
ATOM 8737 N N . ASN A 1 1088 ? 25.621 3.021 -15.238 1.00 96.75 1088 ASN A N 1
ATOM 8738 C CA . ASN A 1 1088 ? 24.351 3.697 -15.470 1.00 96.75 1088 ASN A CA 1
ATOM 8739 C C . ASN A 1 1088 ? 24.038 4.623 -14.290 1.00 96.75 1088 ASN A C 1
ATOM 8741 O O . ASN A 1 1088 ? 24.222 4.263 -13.126 1.00 96.75 1088 ASN A O 1
ATOM 8745 N N . PHE A 1 1089 ? 23.534 5.812 -14.591 1.00 96.44 1089 PHE A N 1
ATOM 8746 C CA . PHE A 1 1089 ? 22.961 6.740 -13.629 1.00 96.44 1089 PHE A CA 1
ATOM 8747 C C . PHE A 1 1089 ? 21.601 7.206 -14.140 1.00 96.44 1089 PHE A C 1
ATOM 8749 O O . PHE A 1 1089 ? 21.488 7.653 -15.279 1.00 96.44 1089 PHE A O 1
ATOM 8756 N N . SER A 1 1090 ? 20.566 7.140 -13.304 1.00 95.25 1090 SER A N 1
ATOM 8757 C CA . SER A 1 1090 ? 19.222 7.577 -13.685 1.00 95.25 1090 SER A CA 1
ATOM 8758 C C . SER A 1 1090 ? 18.509 8.368 -12.591 1.00 95.25 1090 SER A C 1
ATOM 8760 O O . SER A 1 1090 ? 18.602 8.053 -11.404 1.00 95.25 1090 SER A O 1
ATOM 8762 N N . ILE A 1 1091 ? 17.767 9.399 -13.005 1.00 89.75 1091 ILE A N 1
ATOM 8763 C CA . ILE A 1 1091 ? 16.836 10.185 -12.189 1.00 89.75 1091 ILE A CA 1
ATOM 8764 C C . ILE A 1 1091 ? 15.449 10.143 -12.833 1.00 89.75 1091 ILE A C 1
ATOM 8766 O O . ILE A 1 1091 ? 15.309 10.422 -14.021 1.00 89.75 1091 ILE A O 1
ATOM 8770 N N . ASN A 1 1092 ? 14.399 9.866 -12.058 1.00 89.69 1092 ASN A N 1
ATOM 8771 C CA . ASN A 1 1092 ? 13.014 9.936 -12.529 1.00 89.69 1092 ASN A CA 1
ATOM 8772 C C . ASN A 1 1092 ? 12.078 10.523 -11.461 1.00 89.69 1092 ASN A C 1
ATOM 8774 O O . ASN A 1 1092 ? 11.803 9.883 -10.449 1.00 89.69 1092 ASN A O 1
ATOM 8778 N N . THR A 1 1093 ? 11.556 11.728 -11.701 1.00 83.25 1093 THR A N 1
ATOM 8779 C CA . THR A 1 1093 ? 10.628 12.466 -10.819 1.00 83.25 1093 THR A CA 1
ATOM 8780 C C . THR A 1 1093 ? 9.233 12.644 -11.421 1.00 83.25 1093 THR A C 1
ATOM 8782 O O . THR A 1 1093 ? 8.458 13.483 -10.966 1.00 83.25 1093 THR A O 1
ATOM 8785 N N . THR A 1 1094 ? 8.903 11.879 -12.465 1.00 83.81 1094 THR A N 1
ATOM 8786 C CA . THR A 1 1094 ? 7.621 12.018 -13.169 1.00 83.81 1094 THR A CA 1
ATOM 8787 C C . THR A 1 1094 ? 6.415 11.635 -12.314 1.00 83.81 1094 THR A C 1
ATOM 8789 O O . THR A 1 1094 ? 6.464 10.695 -11.520 1.00 83.81 1094 THR A O 1
ATOM 8792 N N . ASN A 1 1095 ? 5.313 12.366 -12.494 1.00 74.75 1095 ASN A N 1
ATOM 8793 C CA . ASN A 1 1095 ? 4.073 12.176 -11.735 1.00 74.75 1095 ASN A CA 1
ATOM 8794 C C . ASN A 1 1095 ? 3.277 10.918 -12.129 1.00 74.75 1095 ASN A C 1
ATOM 8796 O O . ASN A 1 1095 ? 2.510 10.400 -11.323 1.00 74.75 1095 ASN A O 1
ATOM 8800 N N . ASN A 1 1096 ? 3.442 10.427 -13.357 1.00 80.25 1096 ASN A N 1
ATOM 8801 C CA . ASN A 1 1096 ? 2.798 9.219 -13.864 1.00 80.25 1096 ASN A CA 1
ATOM 8802 C C . ASN A 1 1096 ? 3.767 8.491 -14.811 1.00 80.25 1096 ASN A C 1
ATOM 8804 O O . ASN A 1 1096 ? 4.483 9.129 -15.579 1.00 80.25 1096 ASN A O 1
ATOM 8808 N N . LYS A 1 1097 ? 3.805 7.153 -14.751 1.00 82.69 1097 LYS A N 1
ATOM 8809 C CA . LYS A 1 1097 ? 4.727 6.329 -15.555 1.00 82.69 1097 LYS A CA 1
ATOM 8810 C C . LYS A 1 1097 ? 4.303 6.177 -17.019 1.00 82.69 1097 LYS A C 1
ATOM 8812 O O . LYS A 1 1097 ? 5.171 6.038 -17.874 1.00 82.69 1097 LYS A O 1
ATOM 8817 N N . VAL A 1 1098 ? 2.997 6.159 -17.279 1.00 83.38 1098 VAL A N 1
ATOM 8818 C CA . VAL A 1 1098 ? 2.373 5.857 -18.578 1.00 83.38 1098 VAL A CA 1
ATOM 8819 C C . VAL A 1 1098 ? 2.088 7.143 -19.350 1.00 83.38 1098 VAL A C 1
ATOM 8821 O O . VAL A 1 1098 ? 2.397 7.240 -20.534 1.00 83.38 1098 VAL A O 1
ATOM 8824 N N . GLN A 1 1099 ? 1.567 8.158 -18.657 1.00 87.19 1099 GLN A N 1
ATOM 8825 C CA . GLN A 1 1099 ? 1.269 9.475 -19.215 1.00 87.19 1099 GLN A CA 1
ATOM 8826 C C . GLN A 1 1099 ? 1.880 10.579 -18.338 1.00 87.19 1099 GLN A C 1
ATOM 8828 O O . GLN A 1 1099 ? 1.162 11.255 -17.596 1.00 87.19 1099 GLN A O 1
ATOM 8833 N N . PRO A 1 1100 ? 3.210 10.778 -18.385 1.00 88.88 1100 PRO A N 1
ATOM 8834 C CA . PRO A 1 1100 ? 3.837 11.855 -17.637 1.00 88.88 1100 PRO A CA 1
ATOM 8835 C C . PRO A 1 1100 ? 3.330 13.212 -18.142 1.00 88.88 1100 PRO A C 1
ATOM 8837 O O . PRO A 1 1100 ? 3.429 13.520 -19.334 1.00 88.88 1100 PRO A O 1
ATOM 8840 N N . SER A 1 1101 ? 2.792 14.024 -17.234 1.00 85.50 1101 SER A N 1
ATOM 8841 C CA . SER A 1 1101 ? 2.371 15.404 -17.516 1.00 85.50 1101 SER A CA 1
ATOM 8842 C C . SER A 1 1101 ? 3.228 16.441 -16.796 1.00 85.50 1101 SER A C 1
ATOM 8844 O O . SER A 1 1101 ? 3.174 17.621 -17.132 1.00 85.50 1101 SER A O 1
ATOM 8846 N N . ASN A 1 1102 ? 4.036 15.999 -15.828 1.00 82.62 1102 ASN A N 1
ATOM 8847 C CA . ASN A 1 1102 ? 4.931 16.839 -15.051 1.00 82.62 1102 ASN A CA 1
ATOM 8848 C C . ASN A 1 1102 ? 6.134 16.032 -14.521 1.00 82.62 1102 ASN A C 1
ATOM 8850 O O . ASN A 1 1102 ? 5.990 14.859 -14.166 1.00 82.62 1102 ASN A O 1
ATOM 8854 N N . GLY A 1 1103 ? 7.303 16.667 -14.429 1.00 81.69 1103 GLY A N 1
ATOM 8855 C CA . GLY A 1 1103 ? 8.520 16.104 -13.833 1.00 81.69 1103 GLY A CA 1
ATOM 8856 C C . GLY A 1 1103 ? 9.696 15.967 -14.806 1.00 81.69 1103 GLY A C 1
ATOM 8857 O O . GLY A 1 1103 ? 9.687 16.527 -15.903 1.00 81.69 1103 GLY A O 1
ATOM 8858 N N . LEU A 1 1104 ? 10.724 15.230 -14.375 1.00 87.69 1104 LEU A N 1
ATOM 8859 C CA . LEU A 1 1104 ? 12.009 15.057 -15.060 1.00 87.69 1104 LEU A CA 1
ATOM 8860 C C . LEU A 1 1104 ? 12.366 13.568 -15.180 1.00 87.69 1104 LEU A C 1
ATOM 8862 O O . LEU A 1 1104 ? 12.208 12.817 -14.216 1.00 87.69 1104 LEU A O 1
ATOM 8866 N N . LYS A 1 1105 ? 12.911 13.154 -16.326 1.00 94.00 1105 LYS A N 1
ATOM 8867 C CA . LYS A 1 1105 ? 13.686 11.910 -16.471 1.00 94.00 1105 LYS A CA 1
ATOM 8868 C C . LYS A 1 1105 ? 15.086 12.255 -16.965 1.00 94.00 1105 LYS A C 1
ATOM 8870 O O . LYS A 1 1105 ? 15.208 13.079 -17.860 1.00 94.00 1105 LYS A O 1
ATOM 8875 N N . TRP A 1 1106 ? 16.124 11.636 -16.428 1.00 94.12 1106 TRP A N 1
ATOM 8876 C CA . TRP A 1 1106 ? 17.492 11.783 -16.918 1.00 94.12 1106 TRP A CA 1
ATOM 8877 C C . TRP A 1 1106 ? 18.206 10.443 -16.806 1.00 94.12 1106 TRP A C 1
ATOM 8879 O O . TRP A 1 1106 ? 18.188 9.862 -15.726 1.00 94.12 1106 TRP A O 1
ATOM 8889 N N . ASN A 1 1107 ? 18.806 9.957 -17.889 1.00 96.12 1107 ASN A N 1
ATOM 8890 C CA . ASN A 1 1107 ? 19.661 8.773 -17.878 1.00 96.12 1107 ASN A CA 1
ATOM 8891 C C . ASN A 1 1107 ? 21.032 9.125 -18.446 1.00 96.12 1107 ASN A C 1
ATOM 8893 O O . ASN A 1 1107 ? 21.134 9.926 -19.377 1.00 96.12 1107 ASN A O 1
ATOM 8897 N N . VAL A 1 1108 ? 22.065 8.513 -17.882 1.00 96.44 1108 VAL A N 1
ATOM 8898 C CA . VAL A 1 1108 ? 23.447 8.569 -18.347 1.00 96.44 1108 VAL A CA 1
ATOM 8899 C C . VAL A 1 1108 ? 23.992 7.149 -18.330 1.00 96.44 1108 VAL A C 1
ATOM 8901 O O . VAL A 1 1108 ? 23.969 6.498 -17.288 1.00 96.44 1108 VAL A O 1
ATOM 8904 N N . ASP A 1 1109 ? 24.502 6.692 -19.464 1.00 96.00 1109 ASP A N 1
ATOM 8905 C CA . ASP A 1 1109 ? 25.120 5.382 -19.641 1.00 96.00 1109 ASP A CA 1
ATOM 8906 C C . ASP A 1 1109 ? 26.554 5.578 -20.131 1.00 96.00 1109 ASP A C 1
ATOM 8908 O O . ASP A 1 1109 ? 26.805 6.336 -21.068 1.00 96.00 1109 ASP A O 1
ATOM 8912 N N . GLY A 1 1110 ? 27.507 4.902 -19.503 1.00 96.19 1110 GLY A N 1
ATOM 8913 C CA . GLY A 1 1110 ? 28.914 4.948 -19.881 1.00 96.19 1110 GLY A CA 1
ATOM 8914 C C . GLY A 1 1110 ? 29.502 3.548 -19.911 1.00 96.19 1110 GLY A C 1
ATOM 8915 O O . GLY A 1 1110 ? 29.339 2.812 -18.941 1.00 96.19 1110 GLY A O 1
ATOM 8916 N N . ASN A 1 1111 ? 30.199 3.183 -20.984 1.00 95.44 1111 ASN A N 1
ATOM 8917 C CA . ASN A 1 1111 ? 30.937 1.926 -21.067 1.00 95.44 1111 ASN A CA 1
ATOM 8918 C C . ASN A 1 1111 ? 32.368 2.126 -21.573 1.00 95.44 1111 ASN A C 1
ATOM 8920 O O . ASN A 1 1111 ? 32.660 3.089 -22.280 1.00 95.44 1111 ASN A O 1
ATOM 8924 N N . ALA A 1 1112 ? 33.246 1.206 -21.185 1.00 95.88 1112 ALA A N 1
ATOM 8925 C CA . ALA A 1 1112 ? 34.615 1.089 -21.669 1.00 95.88 1112 ALA A CA 1
ATOM 8926 C C . ALA A 1 1112 ? 34.906 -0.397 -21.890 1.00 95.88 1112 ALA A C 1
ATOM 8928 O O . ALA A 1 1112 ? 34.908 -1.175 -20.934 1.00 95.88 1112 ALA A O 1
ATOM 8929 N N . MET A 1 1113 ? 35.097 -0.785 -23.147 1.00 95.19 1113 MET A N 1
ATOM 8930 C CA . MET A 1 1113 ? 35.175 -2.165 -23.618 1.00 95.19 1113 MET A CA 1
ATOM 8931 C C . MET A 1 1113 ? 36.475 -2.390 -24.392 1.00 95.19 1113 MET A C 1
ATOM 8933 O O . MET A 1 1113 ? 36.927 -1.521 -25.132 1.00 95.19 1113 MET A O 1
ATOM 8937 N N . TYR A 1 1114 ? 37.054 -3.573 -24.245 1.00 95.19 1114 TYR A N 1
ATOM 8938 C CA . TYR A 1 1114 ? 38.158 -4.089 -25.042 1.00 95.19 1114 TYR A CA 1
ATOM 8939 C C . TYR A 1 1114 ? 37.626 -5.184 -25.965 1.00 95.19 1114 TYR A C 1
ATOM 8941 O O . TYR A 1 1114 ? 37.022 -6.146 -25.484 1.00 95.19 1114 TYR A O 1
ATOM 8949 N N . ASN A 1 1115 ? 37.831 -5.031 -27.270 1.00 93.62 1115 ASN A N 1
ATOM 8950 C CA . ASN A 1 1115 ? 37.535 -6.054 -28.261 1.00 93.62 1115 ASN A CA 1
ATOM 8951 C C . ASN A 1 1115 ? 38.737 -6.996 -28.384 1.00 93.62 1115 ASN A C 1
ATOM 8953 O O . ASN A 1 1115 ? 39.809 -6.584 -28.822 1.00 93.62 1115 ASN A O 1
ATOM 8957 N N . HIS A 1 1116 ? 38.561 -8.256 -27.994 1.00 91.00 1116 HIS A N 1
ATOM 8958 C CA . HIS A 1 1116 ? 39.626 -9.252 -28.056 1.00 91.00 1116 HIS A CA 1
ATOM 8959 C C . HIS A 1 1116 ? 39.979 -9.652 -29.492 1.00 91.00 1116 HIS A C 1
ATOM 8961 O O . HIS A 1 1116 ? 41.137 -9.973 -29.741 1.00 91.00 1116 HIS A O 1
ATOM 8967 N N . SER A 1 1117 ? 39.011 -9.605 -30.412 1.00 88.25 1117 SER A N 1
ATOM 8968 C CA . SER A 1 1117 ? 39.202 -10.041 -31.800 1.00 88.25 1117 SER A CA 1
ATOM 8969 C C . SER A 1 1117 ? 40.186 -9.133 -32.549 1.00 88.25 1117 SER A C 1
ATOM 8971 O O . SER A 1 1117 ? 41.134 -9.637 -33.142 1.00 88.25 1117 SER A O 1
ATOM 8973 N N . ASP A 1 1118 ? 40.052 -7.809 -32.390 1.00 85.50 1118 ASP A N 1
ATOM 8974 C CA . ASP A 1 1118 ? 40.868 -6.818 -33.121 1.00 85.50 1118 ASP A CA 1
ATOM 8975 C C . ASP A 1 1118 ? 41.829 -6.022 -32.223 1.00 85.50 1118 ASP A C 1
ATOM 8977 O O . ASP A 1 1118 ? 42.458 -5.057 -32.655 1.00 85.50 1118 ASP A O 1
ATOM 8981 N N . ALA A 1 1119 ? 41.915 -6.378 -30.939 1.00 88.44 1119 ALA A N 1
ATOM 8982 C CA . ALA A 1 1119 ? 42.692 -5.671 -29.920 1.00 88.44 1119 ALA A CA 1
ATOM 8983 C C . ALA A 1 1119 ? 42.393 -4.153 -29.807 1.00 88.44 1119 ALA A C 1
ATOM 8985 O O . ALA A 1 1119 ? 43.277 -3.365 -29.462 1.00 88.44 1119 ALA A O 1
ATOM 8986 N N . THR A 1 1120 ? 41.144 -3.739 -30.045 1.00 89.88 1120 THR A N 1
ATOM 8987 C CA . THR A 1 1120 ? 40.703 -2.332 -29.996 1.00 89.88 1120 THR A CA 1
ATOM 8988 C C . THR A 1 1120 ? 39.996 -1.971 -28.685 1.00 89.88 1120 THR A C 1
ATOM 8990 O O . THR A 1 1120 ? 39.411 -2.818 -28.009 1.00 89.88 1120 THR A O 1
ATOM 8993 N N . TYR A 1 1121 ? 40.034 -0.687 -28.310 1.00 92.44 1121 TYR A N 1
ATOM 8994 C CA . TYR A 1 1121 ? 39.336 -0.153 -27.136 1.00 92.44 1121 TYR A CA 1
ATOM 8995 C C . TYR A 1 1121 ? 38.202 0.777 -27.565 1.00 92.44 1121 TYR A C 1
ATOM 8997 O O . TYR A 1 1121 ? 38.439 1.785 -28.227 1.00 92.44 1121 TYR A O 1
ATOM 9005 N N . ILE A 1 1122 ? 36.985 0.468 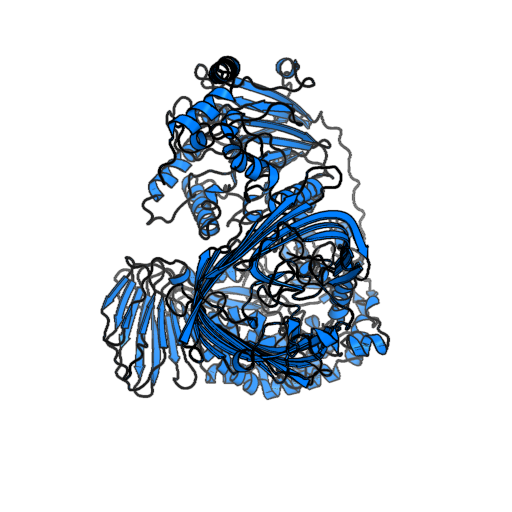-27.123 1.00 93.75 1122 ILE A N 1
ATOM 9006 C CA . ILE A 1 1122 ?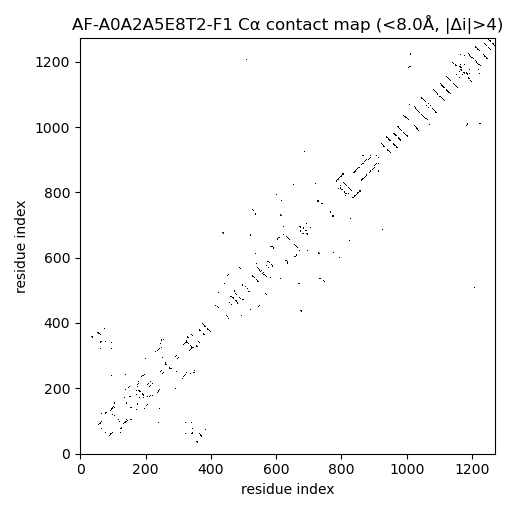 35.762 1.204 -27.442 1.00 93.75 1122 ILE A CA 1
ATOM 9007 C C . ILE A 1 1122 ? 35.199 1.767 -26.142 1.00 93.75 1122 ILE A C 1
ATOM 9009 O O . ILE A 1 1122 ? 34.807 1.010 -25.255 1.00 93.75 1122 ILE A O 1
ATOM 9013 N N . SER A 1 1123 ? 35.123 3.091 -26.017 1.00 95.19 1123 SER A N 1
ATOM 9014 C CA . SER A 1 1123 ? 34.422 3.725 -24.892 1.00 95.19 1123 SER A CA 1
ATOM 9015 C C . SER A 1 1123 ? 33.247 4.546 -25.386 1.00 95.19 1123 SER A C 1
ATOM 9017 O O . SER A 1 1123 ? 33.407 5.376 -26.274 1.00 95.19 1123 SER A O 1
ATOM 9019 N N . THR A 1 1124 ? 32.068 4.354 -24.802 1.00 95.19 1124 THR A N 1
ATOM 9020 C CA . THR A 1 1124 ? 30.857 5.076 -25.205 1.00 95.19 1124 THR A CA 1
ATOM 9021 C C . THR A 1 1124 ? 30.263 5.819 -24.026 1.00 95.19 1124 THR A C 1
ATOM 9023 O O . THR A 1 1124 ? 30.101 5.247 -22.952 1.00 95.19 1124 THR A O 1
ATOM 9026 N N . ILE A 1 1125 ? 29.867 7.072 -24.243 1.00 96.12 1125 ILE A N 1
ATOM 9027 C CA . ILE A 1 1125 ? 29.025 7.826 -23.312 1.00 96.12 1125 ILE A CA 1
ATOM 9028 C C . ILE A 1 1125 ? 27.708 8.180 -23.994 1.00 96.12 1125 ILE A C 1
ATOM 9030 O O . ILE A 1 1125 ? 27.695 8.652 -25.132 1.00 96.12 1125 ILE A O 1
ATOM 9034 N N . LYS A 1 1126 ? 26.593 7.943 -23.307 1.00 96.06 1126 LYS A N 1
ATOM 9035 C CA . LYS A 1 1126 ? 25.230 8.224 -23.760 1.00 96.06 1126 LYS A CA 1
ATOM 9036 C C . LYS A 1 1126 ? 24.492 8.965 -22.650 1.00 96.06 1126 LYS A C 1
ATOM 9038 O O . LYS A 1 1126 ? 24.670 8.671 -21.473 1.00 96.06 1126 LYS A O 1
ATOM 9043 N N . SER A 1 1127 ? 23.673 9.945 -23.006 1.00 95.44 1127 SER A N 1
ATOM 9044 C CA . SER A 1 1127 ? 22.856 10.686 -22.042 1.00 95.44 1127 SER A CA 1
ATOM 9045 C C . SER A 1 1127 ? 21.565 11.143 -22.699 1.00 95.44 1127 SER A C 1
ATOM 9047 O O . SER A 1 1127 ? 21.582 11.584 -23.850 1.00 95.44 1127 SER A O 1
ATOM 9049 N N . ASP A 1 1128 ? 20.449 11.058 -21.980 1.00 95.44 1128 ASP A N 1
ATOM 9050 C CA . ASP A 1 1128 ? 19.189 11.663 -22.397 1.00 95.44 1128 ASP A CA 1
ATOM 9051 C C . ASP A 1 1128 ? 18.405 12.242 -21.220 1.00 95.44 1128 ASP A C 1
ATOM 9053 O O . ASP A 1 1128 ? 18.245 11.608 -20.179 1.00 95.44 1128 ASP A O 1
ATOM 9057 N N . ILE A 1 1129 ? 17.880 13.450 -21.396 1.00 95.25 1129 ILE A N 1
ATOM 9058 C CA . ILE A 1 1129 ? 17.113 14.188 -20.394 1.00 95.25 1129 ILE A CA 1
ATOM 9059 C C . ILE A 1 1129 ? 15.760 14.590 -20.975 1.00 95.25 1129 ILE A C 1
ATOM 9061 O O . ILE A 1 1129 ? 15.681 15.093 -22.092 1.00 95.25 1129 ILE A O 1
ATOM 9065 N N . SER A 1 1130 ? 14.686 14.341 -20.228 1.00 95.75 1130 SER A N 1
ATOM 9066 C CA . SER A 1 1130 ? 13.304 14.609 -20.621 1.00 95.75 1130 SER A CA 1
ATOM 9067 C C . SER A 1 1130 ? 12.578 15.458 -19.579 1.00 95.75 1130 SER A C 1
ATOM 9069 O O . SER A 1 1130 ? 12.514 15.077 -18.411 1.00 95.75 1130 SER A O 1
ATOM 9071 N N . PHE A 1 1131 ? 11.975 16.562 -20.008 1.00 92.00 1131 PHE A N 1
ATOM 9072 C CA . PHE A 1 1131 ? 11.163 17.465 -19.193 1.00 92.00 1131 PHE A CA 1
ATOM 9073 C C . PHE A 1 1131 ? 9.695 17.361 -19.596 1.00 92.00 1131 PHE A C 1
ATOM 9075 O O . PHE A 1 1131 ? 9.388 17.318 -20.785 1.00 92.00 1131 PHE A O 1
ATOM 9082 N N . TYR A 1 1132 ? 8.794 17.395 -18.617 1.00 91.06 1132 TYR A N 1
ATOM 9083 C CA . TYR A 1 1132 ? 7.348 17.445 -18.836 1.00 91.06 1132 TYR A CA 1
ATOM 9084 C C . TYR A 1 1132 ? 6.799 18.688 -18.147 1.00 91.06 1132 TYR A C 1
ATOM 9086 O O . TYR A 1 1132 ? 6.919 18.829 -16.930 1.00 91.06 1132 TYR A O 1
ATOM 9094 N N . VAL A 1 1133 ? 6.239 19.606 -18.931 1.00 85.69 1133 VAL A N 1
ATOM 9095 C CA . VAL A 1 1133 ? 5.838 20.937 -18.476 1.00 85.69 1133 VAL A CA 1
ATOM 9096 C C . VAL A 1 1133 ? 4.384 21.199 -18.876 1.00 85.69 1133 VAL A C 1
ATOM 9098 O O . VAL A 1 1133 ? 4.100 21.405 -20.058 1.00 85.69 1133 VAL A O 1
ATOM 9101 N N . PRO A 1 1134 ? 3.441 21.242 -17.919 1.00 83.12 1134 PRO A N 1
ATOM 9102 C CA . PRO A 1 1134 ? 2.068 21.629 -18.213 1.00 83.12 1134 PRO A CA 1
ATOM 9103 C C . PRO A 1 1134 ? 1.981 23.146 -18.449 1.00 83.12 1134 PRO A C 1
ATOM 9105 O O . PRO A 1 1134 ? 2.350 23.962 -17.595 1.00 83.12 1134 PRO A O 1
ATOM 9108 N N . ILE A 1 1135 ? 1.463 23.550 -19.607 1.00 79.50 1135 ILE A N 1
ATOM 9109 C CA . ILE A 1 1135 ? 1.227 24.950 -19.958 1.00 79.50 1135 ILE A CA 1
ATOM 9110 C C . ILE A 1 1135 ? -0.151 25.349 -19.419 1.00 79.50 1135 ILE A C 1
ATOM 9112 O O . ILE A 1 1135 ? -1.167 24.780 -19.799 1.00 79.50 1135 ILE A O 1
ATOM 9116 N N . LYS A 1 1136 ? -0.204 26.359 -18.541 1.00 67.94 1136 LYS A N 1
ATOM 9117 C CA . LYS A 1 1136 ? -1.475 26.901 -18.019 1.00 67.94 1136 LYS A CA 1
ATOM 9118 C C . LYS A 1 1136 ? -2.166 27.747 -19.095 1.00 67.94 1136 LYS A C 1
ATOM 9120 O O . LYS A 1 1136 ? -1.979 28.959 -19.141 1.00 67.94 1136 LYS A O 1
ATOM 9125 N N . THR A 1 1137 ? -2.934 27.089 -19.953 1.00 71.25 1137 THR A N 1
ATOM 9126 C CA . THR A 1 1137 ? -3.956 27.681 -20.828 1.00 71.25 1137 THR A CA 1
ATOM 9127 C C . THR A 1 1137 ? -5.301 27.031 -20.510 1.00 71.25 1137 THR A C 1
ATOM 9129 O O . THR A 1 1137 ? -5.349 26.094 -19.717 1.00 71.25 1137 THR A O 1
ATOM 9132 N N . ILE A 1 1138 ? -6.390 27.477 -21.142 1.00 67.75 1138 ILE A N 1
ATOM 9133 C CA . ILE A 1 1138 ? -7.717 26.874 -20.937 1.00 67.75 1138 ILE A CA 1
ATOM 9134 C C . ILE A 1 1138 ? -7.734 25.358 -21.222 1.00 67.75 1138 ILE A C 1
ATOM 9136 O O . ILE A 1 1138 ? -8.436 24.611 -20.549 1.00 67.75 1138 ILE A O 1
ATOM 9140 N N . PHE A 1 1139 ? -6.883 24.888 -22.140 1.00 68.69 1139 PHE A N 1
ATOM 9141 C CA . PHE A 1 1139 ? -6.798 23.482 -22.544 1.00 68.69 1139 PHE A CA 1
ATOM 9142 C C . PHE A 1 1139 ? -5.656 22.695 -21.871 1.00 68.69 1139 PHE A C 1
ATOM 9144 O O . PHE A 1 1139 ? -5.508 21.503 -22.117 1.00 68.69 1139 PHE A O 1
ATOM 9151 N N . HIS A 1 1140 ? -4.841 23.342 -21.031 1.00 77.25 1140 HIS A N 1
ATOM 9152 C CA . HIS A 1 1140 ? -3.763 22.711 -20.256 1.00 77.25 1140 HIS A CA 1
ATOM 9153 C C . HIS A 1 1140 ? -2.827 21.752 -21.038 1.00 77.25 1140 HIS A C 1
ATOM 9155 O O . HIS A 1 1140 ? -2.576 20.636 -20.571 1.00 77.25 1140 HIS A O 1
ATOM 9161 N N . PRO A 1 1141 ? -2.290 22.125 -22.219 1.00 89.19 1141 PRO A N 1
ATOM 9162 C CA . PRO A 1 1141 ? -1.425 21.230 -22.975 1.00 89.19 1141 PRO A CA 1
ATOM 9163 C C . PRO A 1 1141 ? -0.115 20.963 -22.226 1.00 89.19 1141 PRO A C 1
ATOM 9165 O O . PRO A 1 1141 ? 0.410 21.823 -21.519 1.00 89.19 1141 PRO A O 1
ATOM 9168 N N . VAL A 1 1142 ? 0.441 19.771 -22.410 1.00 93.44 1142 VAL A N 1
ATOM 9169 C CA . VAL A 1 1142 ? 1.739 19.372 -21.866 1.00 93.44 1142 VAL A CA 1
ATOM 9170 C C . VAL A 1 1142 ? 2.783 19.535 -22.956 1.00 93.44 1142 VAL A C 1
ATOM 9172 O O . VAL A 1 1142 ? 2.728 18.855 -23.981 1.00 93.44 1142 VAL A O 1
ATOM 9175 N N . LEU A 1 1143 ? 3.750 20.414 -22.717 1.00 94.50 1143 LEU A N 1
ATOM 9176 C CA . LEU A 1 1143 ? 4.979 20.459 -23.492 1.00 94.50 1143 LEU A CA 1
ATOM 9177 C C . LEU A 1 1143 ? 5.944 19.443 -22.906 1.00 94.50 1143 LEU A C 1
ATOM 9179 O O . LEU A 1 1143 ? 6.276 19.508 -21.722 1.00 94.50 1143 LEU A O 1
ATOM 9183 N N . ALA A 1 1144 ? 6.410 18.523 -23.731 1.00 96.50 1144 ALA A N 1
ATOM 9184 C CA . ALA A 1 1144 ? 7.380 17.547 -23.308 1.00 96.50 1144 ALA A CA 1
ATOM 9185 C C . ALA A 1 1144 ? 8.580 17.542 -24.252 1.00 96.50 1144 ALA A C 1
ATOM 9187 O O . ALA A 1 1144 ? 8.440 17.495 -25.471 1.00 96.50 1144 ALA A O 1
ATOM 9188 N N . LEU A 1 1145 ? 9.760 17.677 -23.660 1.00 95.69 1145 LEU A N 1
ATOM 9189 C CA . LEU A 1 1145 ? 11.011 17.939 -24.357 1.00 95.69 1145 LEU A CA 1
ATOM 9190 C C . LEU A 1 1145 ? 12.004 16.862 -23.974 1.00 95.69 1145 LEU A C 1
ATOM 9192 O O . LEU A 1 1145 ? 12.223 16.660 -22.783 1.00 95.69 1145 LEU A O 1
ATOM 9196 N N . ARG A 1 1146 ? 12.639 16.226 -24.952 1.00 96.81 1146 ARG A N 1
ATOM 9197 C CA . ARG A 1 1146 ? 13.745 15.297 -24.735 1.00 96.81 1146 ARG A CA 1
ATOM 9198 C C . ARG A 1 1146 ? 14.960 15.751 -25.524 1.00 96.81 1146 ARG A C 1
ATOM 9200 O O . ARG A 1 1146 ? 14.853 16.060 -26.705 1.00 96.81 1146 ARG A O 1
ATOM 9207 N N . PHE A 1 1147 ? 16.108 15.757 -24.868 1.00 96.69 1147 PHE A N 1
ATOM 9208 C CA . PHE A 1 1147 ? 17.408 15.969 -25.490 1.00 96.69 1147 PHE A CA 1
ATOM 9209 C C . PHE A 1 1147 ? 18.252 14.743 -25.210 1.00 96.69 1147 PHE A C 1
ATOM 9211 O O . PHE A 1 1147 ? 18.253 14.254 -24.080 1.00 96.69 1147 PHE A O 1
ATOM 9218 N N . GLY A 1 1148 ? 18.979 14.254 -26.203 1.00 96.31 1148 GLY A N 1
ATOM 9219 C CA . GLY A 1 1148 ? 19.936 13.192 -25.967 1.00 96.31 1148 GLY A CA 1
ATOM 9220 C C . GLY A 1 1148 ? 21.121 13.257 -26.903 1.00 96.31 1148 GLY A C 1
ATOM 9221 O O . GLY A 1 1148 ? 21.068 13.862 -27.971 1.00 96.31 1148 GLY A O 1
ATOM 9222 N N . GLY A 1 1149 ? 22.204 12.636 -26.464 1.00 96.06 1149 GLY A N 1
ATOM 9223 C CA . GLY A 1 1149 ? 23.444 12.573 -27.208 1.00 96.06 1149 GLY A CA 1
ATOM 9224 C C . GLY A 1 1149 ? 24.232 11.327 -26.858 1.00 96.06 1149 GLY A C 1
ATOM 9225 O O . GLY A 1 1149 ? 24.050 10.716 -25.801 1.00 96.06 1149 GLY A O 1
ATOM 9226 N N . SER A 1 1150 ? 25.082 10.910 -27.782 1.00 96.50 1150 SER A N 1
ATOM 9227 C CA . SER A 1 1150 ? 25.967 9.766 -27.602 1.00 96.50 1150 SER A CA 1
ATOM 9228 C C . SER A 1 1150 ? 27.256 9.987 -28.374 1.00 96.50 1150 SER A C 1
ATOM 9230 O O . SER A 1 1150 ? 27.224 10.587 -29.447 1.00 96.50 1150 SER A O 1
ATOM 9232 N N . SER A 1 1151 ? 28.380 9.523 -27.842 1.00 96.38 1151 SER A N 1
ATOM 9233 C CA . SER A 1 1151 ? 29.683 9.640 -28.495 1.00 96.38 1151 SER A CA 1
ATOM 9234 C C . SER A 1 1151 ? 30.553 8.431 -28.173 1.00 96.38 1151 SER A C 1
ATOM 9236 O O . SER A 1 1151 ? 30.522 7.937 -27.043 1.00 96.38 1151 SER A O 1
ATOM 9238 N N . ILE A 1 1152 ? 31.290 7.956 -29.177 1.00 96.62 1152 ILE A N 1
ATOM 9239 C CA . ILE A 1 1152 ? 32.248 6.852 -29.072 1.00 96.62 1152 ILE A CA 1
ATOM 9240 C C . ILE A 1 1152 ? 33.673 7.412 -29.157 1.00 96.62 1152 ILE A C 1
ATOM 9242 O O . ILE A 1 1152 ? 34.008 8.142 -30.094 1.00 96.62 1152 ILE A O 1
ATOM 9246 N N . LEU A 1 1153 ? 34.512 7.040 -28.195 1.00 93.06 1153 LEU A N 1
ATOM 9247 C CA . LEU A 1 1153 ? 35.933 7.366 -28.104 1.00 93.06 1153 LEU A CA 1
ATOM 9248 C C . LEU A 1 1153 ? 36.762 6.136 -28.514 1.00 93.06 1153 LEU A C 1
ATOM 9250 O O . LEU A 1 1153 ? 36.519 5.048 -27.989 1.00 93.06 1153 LEU A O 1
ATOM 9254 N N . GLY A 1 1154 ? 37.746 6.328 -29.400 1.00 88.06 1154 GLY A N 1
ATOM 9255 C CA . GLY A 1 1154 ? 38.566 5.247 -29.976 1.00 88.06 1154 GLY A CA 1
ATOM 9256 C C . GLY A 1 1154 ? 37.960 4.632 -31.242 1.00 88.06 1154 GLY A C 1
ATOM 9257 O O . GLY A 1 1154 ? 36.883 5.036 -31.674 1.00 88.06 1154 GLY A O 1
ATOM 9258 N N . ASP A 1 1155 ? 38.643 3.683 -31.871 1.00 87.94 1155 ASP A N 1
ATOM 9259 C CA . ASP A 1 1155 ? 38.101 2.968 -33.037 1.00 87.94 1155 ASP A CA 1
ATOM 9260 C C . ASP A 1 1155 ? 36.880 2.132 -32.643 1.00 87.94 1155 ASP A C 1
ATOM 9262 O O . ASP A 1 1155 ? 36.741 1.748 -31.484 1.00 87.94 1155 ASP A O 1
ATOM 9266 N N . PHE A 1 1156 ? 35.953 1.893 -33.575 1.00 90.44 1156 PHE A N 1
ATOM 9267 C CA . PHE A 1 1156 ? 34.706 1.193 -33.269 1.00 90.44 1156 PHE A CA 1
ATOM 9268 C C . PHE A 1 1156 ? 34.190 0.369 -34.446 1.00 90.44 1156 PHE A C 1
ATOM 9270 O O . PHE A 1 1156 ? 34.333 0.751 -35.603 1.00 90.44 1156 PHE A O 1
ATOM 9277 N N . LEU A 1 1157 ? 33.525 -0.739 -34.122 1.00 90.00 1157 LEU A N 1
ATOM 9278 C CA . LEU A 1 1157 ? 32.848 -1.597 -35.090 1.00 90.00 1157 LEU A CA 1
ATOM 9279 C C . LEU A 1 1157 ? 31.593 -0.903 -35.631 1.00 90.00 1157 LEU A C 1
ATOM 9281 O O . LEU A 1 1157 ? 30.843 -0.289 -34.865 1.00 90.00 1157 LEU A O 1
ATOM 9285 N N . PHE A 1 1158 ? 31.273 -1.062 -36.919 1.00 90.50 1158 PHE A N 1
ATOM 9286 C CA . PHE A 1 1158 ? 30.099 -0.401 -37.516 1.00 90.50 1158 PHE A CA 1
ATOM 9287 C C . PHE A 1 1158 ? 28.778 -0.744 -36.796 1.00 90.50 1158 PHE A C 1
ATOM 9289 O O . PHE A 1 1158 ? 27.852 0.065 -36.746 1.00 90.50 1158 PHE A O 1
ATOM 9296 N N . ASN A 1 1159 ? 28.681 -1.936 -36.198 1.00 88.75 1159 ASN A N 1
ATOM 9297 C CA . ASN A 1 1159 ? 27.510 -2.394 -35.449 1.00 88.75 1159 ASN A CA 1
ATOM 9298 C C . ASN A 1 1159 ? 27.391 -1.777 -34.033 1.00 88.75 1159 ASN A C 1
ATOM 9300 O O . ASN A 1 1159 ? 26.328 -1.904 -33.411 1.00 88.75 1159 ASN A O 1
ATOM 9304 N N . GLN A 1 1160 ? 28.437 -1.089 -33.557 1.00 91.19 1160 GLN A N 1
ATOM 9305 C CA . GLN A 1 1160 ? 28.479 -0.279 -32.333 1.00 91.19 1160 GLN A CA 1
ATOM 9306 C C . GLN A 1 1160 ? 28.196 1.211 -32.596 1.00 91.19 1160 GLN A C 1
ATOM 9308 O O . GLN A 1 1160 ? 28.015 1.968 -31.644 1.00 91.19 1160 GLN A O 1
ATOM 9313 N N . ALA A 1 1161 ? 28.107 1.635 -33.864 1.00 94.12 1161 ALA A N 1
ATOM 9314 C CA . ALA A 1 1161 ? 27.829 3.020 -34.245 1.00 94.12 1161 ALA A CA 1
ATOM 9315 C C . ALA A 1 1161 ? 26.571 3.573 -33.556 1.00 94.12 1161 ALA A C 1
ATOM 9317 O O . ALA A 1 1161 ? 25.550 2.887 -33.457 1.00 94.12 1161 ALA A O 1
ATOM 9318 N N . ASN A 1 1162 ? 26.607 4.841 -33.142 1.00 95.31 1162 ASN A N 1
ATOM 9319 C CA . ASN A 1 1162 ? 25.433 5.532 -32.619 1.00 95.31 1162 ASN A CA 1
ATOM 9320 C C . ASN A 1 1162 ? 24.417 5.760 -33.739 1.00 95.31 1162 ASN A C 1
ATOM 9322 O O . ASN A 1 1162 ? 24.784 6.269 -34.796 1.00 95.31 1162 ASN A O 1
ATOM 9326 N N . THR A 1 1163 ? 23.144 5.424 -33.503 1.00 95.50 1163 THR A N 1
ATOM 9327 C CA . THR A 1 1163 ? 22.113 5.481 -34.548 1.00 95.50 1163 THR A CA 1
ATOM 9328 C C . THR A 1 1163 ? 20.975 6.460 -34.268 1.00 95.50 1163 THR A C 1
ATOM 9330 O O . THR A 1 1163 ? 20.548 6.625 -33.122 1.00 95.50 1163 THR A O 1
ATOM 9333 N N . LEU A 1 1164 ? 20.433 7.063 -35.332 1.00 95.56 1164 LEU A N 1
ATOM 9334 C CA . LEU A 1 1164 ? 19.191 7.845 -35.324 1.00 95.56 1164 LEU A CA 1
ATOM 9335 C C . LEU A 1 1164 ? 18.106 7.196 -36.196 1.00 95.56 1164 LEU A C 1
ATOM 9337 O O . LEU A 1 1164 ? 18.394 6.712 -37.291 1.00 95.56 1164 LEU A O 1
ATOM 9341 N N . GLY A 1 1165 ? 16.854 7.218 -35.731 1.00 92.94 1165 GLY A N 1
ATOM 9342 C CA . GLY A 1 1165 ? 15.675 6.764 -36.477 1.00 92.94 1165 GLY A CA 1
ATOM 9343 C C . GLY A 1 1165 ? 14.432 6.539 -35.604 1.00 92.94 1165 GLY A C 1
ATOM 9344 O O . GLY A 1 1165 ? 14.441 6.798 -34.392 1.00 92.94 1165 GLY A O 1
ATOM 9345 N N . ALA A 1 1166 ? 13.359 5.997 -36.204 1.00 86.62 1166 ALA A N 1
ATOM 9346 C CA . ALA A 1 1166 ? 12.124 5.655 -35.476 1.00 86.62 1166 ALA A CA 1
ATOM 9347 C C . ALA A 1 1166 ? 12.363 4.630 -34.354 1.00 86.62 1166 ALA A C 1
ATOM 9349 O O . ALA A 1 1166 ? 11.650 4.603 -33.353 1.00 86.62 1166 ALA A O 1
ATOM 9350 N N . GLN A 1 1167 ? 13.411 3.820 -34.491 1.00 86.12 1167 GLN A N 1
ATOM 9351 C CA . GLN A 1 1167 ? 13.974 3.002 -33.428 1.00 86.12 1167 GLN A CA 1
ATOM 9352 C C . GLN A 1 1167 ? 15.494 2.988 -33.583 1.00 86.12 1167 GLN A C 1
ATOM 9354 O O . GLN A 1 1167 ? 15.992 2.852 -34.701 1.00 86.12 1167 GLN A O 1
ATOM 9359 N N . SER A 1 1168 ? 16.211 3.120 -32.469 1.00 86.12 1168 SER A N 1
ATOM 9360 C CA . SER A 1 1168 ? 17.660 2.944 -32.401 1.00 86.12 1168 SER A CA 1
ATOM 9361 C C . SER A 1 1168 ? 17.984 1.647 -31.663 1.00 86.12 1168 SER A C 1
ATOM 9363 O O . SER A 1 1168 ? 17.557 1.472 -30.518 1.00 86.12 1168 SER A O 1
ATOM 9365 N N . LYS A 1 1169 ? 18.769 0.756 -32.280 1.00 83.50 1169 LYS A N 1
ATOM 9366 C CA . LYS A 1 1169 ? 19.339 -0.435 -31.627 1.00 83.50 1169 LYS A CA 1
ATOM 9367 C C . LYS A 1 1169 ? 20.161 -0.039 -30.396 1.00 83.50 1169 LYS A C 1
ATOM 9369 O O . LYS A 1 1169 ? 20.057 -0.691 -29.365 1.00 83.50 1169 LYS A O 1
ATOM 9374 N N . GLN A 1 1170 ? 20.924 1.053 -30.487 1.00 80.88 1170 GLN A N 1
ATOM 9375 C CA . GLN A 1 1170 ? 21.857 1.491 -29.443 1.00 80.88 1170 GLN A CA 1
ATOM 9376 C C . GLN A 1 1170 ? 21.198 2.099 -28.201 1.00 80.88 1170 GLN A C 1
ATOM 9378 O O . GLN A 1 1170 ? 21.814 2.093 -27.134 1.00 80.88 1170 GLN A O 1
ATOM 9383 N N . ILE A 1 1171 ? 19.991 2.656 -28.339 1.00 78.12 1171 ILE A N 1
ATOM 9384 C CA . ILE A 1 1171 ? 19.232 3.276 -27.235 1.00 78.12 1171 ILE A CA 1
ATOM 9385 C C . ILE A 1 1171 ? 18.012 2.413 -26.849 1.00 78.12 1171 ILE A C 1
ATOM 9387 O O . ILE A 1 1171 ? 17.384 2.635 -25.816 1.00 78.12 1171 ILE A O 1
ATOM 9391 N N . GLY A 1 1172 ? 17.636 1.436 -27.682 1.00 76.75 1172 GLY A N 1
ATOM 9392 C CA . GLY A 1 1172 ? 16.483 0.552 -27.473 1.00 76.75 1172 GLY A CA 1
ATOM 9393 C C . GLY A 1 1172 ? 15.115 1.217 -27.685 1.00 76.75 1172 GLY A C 1
ATOM 9394 O O . GLY A 1 1172 ? 14.083 0.584 -27.469 1.00 76.75 1172 GLY A O 1
ATOM 9395 N N . ARG A 1 1173 ? 15.080 2.484 -28.116 1.00 84.06 1173 ARG A N 1
ATOM 9396 C CA . ARG A 1 1173 ? 13.869 3.293 -28.360 1.00 84.06 1173 ARG A CA 1
ATOM 9397 C C . ARG A 1 1173 ? 14.088 4.279 -29.506 1.00 84.06 1173 ARG A C 1
ATOM 9399 O O . ARG A 1 1173 ? 15.212 4.443 -29.976 1.00 84.06 1173 ARG A O 1
ATOM 9406 N N . GLY A 1 1174 ? 13.017 4.926 -29.958 1.00 86.94 1174 GLY A N 1
ATOM 9407 C CA . GLY A 1 1174 ? 13.090 5.971 -30.978 1.00 86.94 1174 GLY A CA 1
ATOM 9408 C C . GLY A 1 1174 ? 13.781 7.243 -30.482 1.00 86.94 1174 GLY A C 1
ATOM 9409 O O . GLY A 1 1174 ? 13.724 7.590 -29.295 1.00 86.94 1174 GLY A O 1
ATOM 9410 N N . ASN A 1 1175 ? 14.437 7.934 -31.409 1.00 93.56 1175 ASN A N 1
ATOM 9411 C CA . ASN A 1 1175 ? 15.067 9.241 -31.198 1.00 93.56 1175 ASN A CA 1
ATOM 9412 C C . ASN A 1 1175 ? 14.856 10.210 -32.379 1.00 93.56 1175 ASN A C 1
ATOM 9414 O O . ASN A 1 1175 ? 15.095 11.404 -32.214 1.00 93.56 1175 ASN A O 1
ATOM 9418 N N . LEU A 1 1176 ? 14.356 9.732 -33.526 1.00 94.94 1176 LEU A N 1
ATOM 9419 C CA . LEU A 1 1176 ? 14.016 10.558 -34.684 1.00 94.94 1176 LEU A CA 1
ATOM 9420 C C . LEU A 1 1176 ? 12.847 9.925 -35.471 1.00 94.94 1176 LEU A C 1
ATOM 9422 O O . LEU A 1 1176 ? 13.063 9.069 -36.332 1.00 94.94 1176 LEU A O 1
ATOM 9426 N N . ARG A 1 1177 ? 11.598 10.302 -35.154 1.00 93.81 1177 ARG A N 1
ATOM 9427 C CA . ARG A 1 1177 ? 10.389 9.781 -35.836 1.00 93.81 1177 ARG A CA 1
ATOM 9428 C C . ARG A 1 1177 ? 10.368 10.161 -37.317 1.00 93.81 1177 ARG A C 1
ATOM 9430 O O . ARG A 1 1177 ? 11.083 11.062 -37.738 1.00 93.81 1177 ARG A O 1
ATOM 9437 N N . GLY A 1 1178 ? 9.567 9.487 -38.136 1.00 91.06 1178 GLY A N 1
ATOM 9438 C CA . GLY A 1 1178 ? 9.447 9.767 -39.574 1.00 91.06 1178 GLY A CA 1
ATOM 9439 C C . GLY A 1 1178 ? 10.620 9.277 -40.429 1.00 91.06 1178 GLY A C 1
ATOM 9440 O O . GLY A 1 1178 ? 10.563 9.398 -41.649 1.00 91.06 1178 GLY A O 1
ATOM 9441 N N . TYR A 1 1179 ? 11.653 8.687 -39.826 1.00 91.62 1179 TYR A N 1
ATOM 9442 C CA . TYR A 1 1179 ? 12.743 7.986 -40.510 1.00 91.62 1179 TYR A CA 1
ATOM 9443 C C . TYR A 1 1179 ? 12.711 6.498 -40.158 1.00 91.62 1179 TYR A C 1
ATOM 9445 O O . TYR A 1 1179 ? 12.149 6.094 -39.142 1.00 91.62 1179 TYR A O 1
ATOM 9453 N N . ARG A 1 1180 ? 13.325 5.650 -40.986 1.00 88.25 1180 ARG A N 1
ATOM 9454 C CA . ARG A 1 1180 ? 13.363 4.199 -40.737 1.00 88.25 1180 ARG A CA 1
ATOM 9455 C C . ARG A 1 1180 ? 14.184 3.851 -39.486 1.00 88.25 1180 ARG A C 1
ATOM 9457 O O . ARG A 1 1180 ? 14.953 4.661 -38.976 1.00 88.25 1180 ARG A O 1
ATOM 9464 N N . ARG A 1 1181 ? 14.017 2.624 -38.981 1.00 87.88 1181 ARG A N 1
ATOM 9465 C CA . ARG A 1 1181 ? 14.845 2.077 -37.893 1.00 87.88 1181 ARG A CA 1
ATOM 9466 C C . ARG A 1 1181 ? 16.328 2.122 -38.272 1.00 87.88 1181 ARG A C 1
ATOM 9468 O O . ARG A 1 1181 ? 16.667 1.669 -39.366 1.00 87.88 1181 ARG A O 1
ATOM 9475 N N . ASP A 1 1182 ? 17.158 2.610 -37.347 1.00 90.50 1182 ASP A N 1
ATOM 9476 C CA . ASP A 1 1182 ? 18.617 2.723 -37.477 1.00 90.50 1182 ASP A CA 1
ATOM 9477 C C . ASP A 1 1182 ? 19.059 3.435 -38.774 1.00 90.50 1182 ASP A C 1
ATOM 9479 O O . ASP A 1 1182 ? 19.990 3.000 -39.448 1.00 90.50 1182 ASP A O 1
ATOM 9483 N N . ARG A 1 1183 ? 18.347 4.502 -39.169 1.00 93.19 1183 ARG A N 1
ATOM 9484 C CA . ARG A 1 1183 ? 18.513 5.157 -40.474 1.00 93.19 1183 ARG A CA 1
ATOM 9485 C C . ARG A 1 1183 ? 19.879 5.812 -40.654 1.00 93.19 1183 ARG A C 1
ATOM 9487 O O . ARG A 1 1183 ? 20.469 5.648 -41.716 1.00 93.19 1183 ARG A O 1
ATOM 9494 N N . PHE A 1 1184 ? 20.354 6.559 -39.666 1.00 95.38 1184 PHE A N 1
ATOM 9495 C CA . PHE A 1 1184 ? 21.666 7.211 -39.712 1.00 95.38 1184 PHE A CA 1
ATOM 9496 C C . PHE A 1 1184 ? 22.565 6.591 -38.659 1.00 95.38 1184 PHE A C 1
ATOM 9498 O O . PHE A 1 1184 ? 22.085 6.314 -37.560 1.00 95.38 1184 PHE A O 1
ATOM 9505 N N . ALA A 1 1185 ? 23.841 6.389 -38.976 1.00 95.75 1185 ALA A N 1
ATOM 9506 C CA . ALA A 1 1185 ? 24.819 5.797 -38.075 1.00 95.75 1185 ALA A CA 1
ATOM 9507 C C . ALA A 1 1185 ? 26.099 6.636 -38.062 1.00 95.75 1185 ALA A C 1
ATOM 9509 O O . ALA A 1 1185 ? 26.591 7.029 -39.120 1.00 95.75 1185 ALA A O 1
ATOM 9510 N N . GLY A 1 1186 ? 26.647 6.909 -36.879 1.00 95.62 1186 GLY A N 1
ATOM 9511 C CA . GLY A 1 1186 ? 27.908 7.630 -36.761 1.00 95.62 1186 GLY A CA 1
ATOM 9512 C C . GLY A 1 1186 ? 28.633 7.446 -35.430 1.00 95.62 1186 GLY A C 1
ATOM 9513 O O . GLY A 1 1186 ? 28.127 6.800 -34.511 1.00 95.62 1186 GLY A O 1
ATOM 9514 N N . ARG A 1 1187 ? 29.821 8.047 -35.307 1.00 96.12 1187 ARG A N 1
ATOM 9515 C CA . ARG A 1 1187 ? 30.624 8.065 -34.076 1.00 96.12 1187 ARG A CA 1
ATOM 9516 C C . ARG A 1 1187 ? 29.905 8.814 -32.969 1.00 96.12 1187 ARG A C 1
ATOM 9518 O O . ARG A 1 1187 ? 29.843 8.343 -31.837 1.00 96.12 1187 ARG A O 1
ATOM 9525 N N . SER A 1 1188 ? 29.366 9.986 -33.289 1.00 96.62 1188 SER A N 1
ATOM 9526 C CA . SER A 1 1188 ? 28.578 10.788 -32.352 1.00 96.62 1188 SER A CA 1
ATOM 9527 C C . SER A 1 1188 ? 27.176 11.017 -32.890 1.00 96.62 1188 SER A C 1
ATOM 9529 O O . SER A 1 1188 ? 26.962 11.024 -34.099 1.00 96.62 1188 SER A O 1
ATOM 9531 N N . SER A 1 1189 ? 26.214 11.204 -31.995 1.00 96.88 1189 SER A N 1
ATOM 9532 C CA . SER A 1 1189 ? 24.842 11.561 -32.342 1.00 96.88 1189 SER A CA 1
ATOM 9533 C C . SER A 1 1189 ? 24.270 12.536 -31.326 1.00 96.88 1189 SER A C 1
ATOM 9535 O O . SER A 1 1189 ? 24.646 12.517 -30.152 1.00 96.88 1189 SER A O 1
ATOM 9537 N N . ALA A 1 1190 ? 23.350 13.376 -31.779 1.00 97.62 1190 ALA A N 1
ATOM 9538 C CA . ALA A 1 1190 ? 22.579 14.272 -30.941 1.00 97.62 1190 ALA A CA 1
ATOM 9539 C C . ALA A 1 1190 ? 21.174 14.369 -31.516 1.00 97.62 1190 ALA A C 1
ATOM 9541 O O . ALA A 1 1190 ? 20.988 14.369 -32.735 1.00 97.62 1190 ALA A O 1
ATOM 9542 N N . TYR A 1 1191 ? 20.190 14.444 -30.634 1.00 97.25 1191 TYR A N 1
ATOM 9543 C CA . TYR A 1 1191 ? 18.800 14.577 -31.020 1.00 97.25 1191 TYR A CA 1
ATOM 9544 C C . TYR A 1 1191 ? 18.014 15.400 -30.009 1.00 97.25 1191 TYR A C 1
ATOM 9546 O O . TYR A 1 1191 ? 18.346 15.503 -28.823 1.00 97.25 1191 TYR A O 1
ATOM 9554 N N . GLN A 1 1192 ? 16.936 15.973 -30.517 1.00 97.44 1192 GLN A N 1
ATOM 9555 C CA . GLN A 1 1192 ? 15.984 16.788 -29.801 1.00 97.44 1192 GLN A CA 1
ATOM 9556 C C . GLN A 1 1192 ? 14.587 16.341 -30.236 1.00 97.44 1192 GLN A C 1
ATOM 9558 O O . GLN A 1 1192 ? 14.294 16.305 -31.426 1.00 97.44 1192 GLN A O 1
ATOM 9563 N N . ASN A 1 1193 ? 13.729 15.997 -29.277 1.00 97.81 1193 ASN A N 1
ATOM 9564 C CA . ASN A 1 1193 ? 12.329 15.661 -29.516 1.00 97.81 1193 ASN A CA 1
ATOM 9565 C C . ASN A 1 1193 ? 11.434 16.630 -28.743 1.00 97.81 1193 ASN A C 1
ATOM 9567 O O . ASN A 1 1193 ? 11.632 16.839 -27.542 1.00 97.81 1193 ASN A O 1
ATOM 9571 N N . THR A 1 1194 ? 10.438 17.198 -29.415 1.00 97.44 1194 THR A N 1
ATOM 9572 C CA . THR A 1 1194 ? 9.383 18.008 -28.797 1.00 97.44 1194 THR A CA 1
ATOM 9573 C C . THR A 1 1194 ? 8.048 17.337 -29.052 1.00 97.44 1194 THR A C 1
ATOM 9575 O O . THR A 1 1194 ? 7.683 17.180 -30.210 1.00 97.44 1194 THR A O 1
ATOM 9578 N N . ASP A 1 1195 ? 7.284 17.038 -28.000 1.00 96.94 1195 ASP A N 1
ATOM 9579 C CA . ASP A 1 1195 ? 5.845 16.790 -28.108 1.00 96.94 1195 ASP A CA 1
ATOM 9580 C C . ASP A 1 1195 ? 5.074 17.951 -27.477 1.00 96.94 1195 ASP A C 1
ATOM 9582 O O . ASP A 1 1195 ? 5.322 18.335 -26.332 1.00 96.94 1195 ASP A O 1
ATOM 9586 N N . LEU A 1 1196 ? 4.059 18.440 -28.182 1.00 96.62 1196 LEU A N 1
ATOM 9587 C CA . LEU A 1 1196 ? 2.976 19.211 -27.590 1.00 96.62 1196 LEU A CA 1
ATOM 9588 C C . LEU A 1 1196 ? 1.748 18.310 -27.509 1.00 96.62 1196 LEU A C 1
ATOM 9590 O O . LEU A 1 1196 ? 1.170 17.942 -28.530 1.00 96.62 1196 LEU A O 1
ATOM 9594 N N . ARG A 1 1197 ? 1.357 17.937 -26.293 1.00 96.19 1197 ARG A N 1
ATOM 9595 C CA . ARG A 1 1197 ? 0.266 16.993 -26.034 1.00 96.19 1197 ARG A CA 1
ATOM 9596 C C . ARG A 1 1197 ? -0.929 17.746 -25.499 1.00 96.19 1197 ARG A C 1
ATOM 9598 O O . ARG A 1 1197 ? -0.810 18.488 -24.529 1.00 96.19 1197 ARG A O 1
ATOM 9605 N N . LEU A 1 1198 ? -2.087 17.515 -26.088 1.00 94.38 1198 LEU A N 1
ATOM 9606 C CA . LEU A 1 1198 ? -3.330 18.119 -25.657 1.00 94.38 1198 LEU A CA 1
ATOM 9607 C C . LEU A 1 1198 ? -4.343 17.030 -25.332 1.00 94.38 1198 LEU A C 1
ATOM 9609 O O . LEU A 1 1198 ? -4.720 16.244 -26.197 1.00 94.38 1198 LEU A O 1
ATOM 9613 N N . LYS A 1 1199 ? -4.794 17.005 -24.079 1.00 92.69 1199 LYS A N 1
ATOM 9614 C CA . LYS A 1 1199 ? -5.969 16.232 -23.683 1.00 92.69 1199 LYS A CA 1
ATOM 9615 C C . LYS A 1 1199 ? -7.197 16.970 -24.204 1.00 92.69 1199 LYS A C 1
ATOM 9617 O O . LYS A 1 1199 ? -7.417 18.116 -23.829 1.00 92.69 1199 LYS A O 1
ATOM 9622 N N . LEU A 1 1200 ? -7.953 16.327 -25.089 1.00 91.56 1200 LEU A N 1
ATOM 9623 C CA . LEU A 1 1200 ? -9.159 16.921 -25.662 1.00 91.56 1200 LEU A CA 1
ATOM 9624 C C . LEU A 1 1200 ? -10.343 16.732 -24.723 1.00 91.56 1200 LEU A C 1
ATOM 9626 O O . LEU A 1 1200 ? -11.077 17.676 -24.455 1.00 91.56 1200 LEU A O 1
ATOM 9630 N N . THR A 1 1201 ? -10.513 15.515 -24.210 1.00 87.69 1201 THR A N 1
ATOM 9631 C CA . THR A 1 1201 ? -11.565 15.208 -23.247 1.00 87.69 1201 THR A CA 1
ATOM 9632 C C . THR A 1 1201 ? -11.222 13.958 -22.442 1.00 87.69 1201 THR A C 1
ATOM 9634 O O . THR A 1 1201 ? -10.393 13.139 -22.849 1.00 87.69 1201 THR A O 1
ATOM 9637 N N . SER A 1 1202 ? -11.868 13.817 -21.290 1.00 86.31 1202 SER A N 1
ATOM 9638 C CA . SER A 1 1202 ? -12.015 12.524 -20.629 1.00 86.31 1202 SER A CA 1
ATOM 9639 C C . SER A 1 1202 ? -13.307 11.888 -21.107 1.00 86.31 1202 SER A C 1
ATOM 9641 O O . SER A 1 1202 ? -14.318 12.567 -21.277 1.00 86.31 1202 SER A O 1
ATOM 9643 N N . PHE A 1 1203 ? -13.294 10.579 -21.292 1.00 82.69 1203 PHE A N 1
ATOM 9644 C CA . PHE A 1 1203 ? -14.501 9.825 -21.574 1.00 82.69 1203 PHE A CA 1
ATOM 9645 C C . PHE A 1 1203 ? -14.726 8.805 -20.466 1.00 82.69 1203 PHE A C 1
ATOM 9647 O O . PHE A 1 1203 ? -13.798 8.215 -19.910 1.00 82.69 1203 PHE A O 1
ATOM 9654 N N . LYS A 1 1204 ? -15.999 8.584 -20.161 1.00 82.56 1204 LYS A N 1
ATOM 9655 C CA . LYS A 1 1204 ? -16.444 7.493 -19.309 1.00 82.56 1204 LYS A CA 1
ATOM 9656 C C . LYS A 1 1204 ? -17.305 6.594 -20.174 1.00 82.56 1204 LYS A C 1
ATOM 9658 O O . LYS A 1 1204 ? -18.406 6.978 -20.552 1.00 82.56 1204 LYS A O 1
ATOM 9663 N N . SER A 1 1205 ? -16.771 5.437 -20.545 1.00 83.25 1205 SER A N 1
ATOM 9664 C CA . SER A 1 1205 ? -17.538 4.414 -21.252 1.00 83.25 1205 SER A CA 1
ATOM 9665 C C . SER A 1 1205 ? -17.866 3.270 -20.306 1.00 83.25 1205 SER A C 1
ATOM 9667 O O . SER A 1 1205 ? -17.222 3.111 -19.267 1.00 83.25 1205 SER A O 1
ATOM 9669 N N . TYR A 1 1206 ? -18.831 2.443 -20.700 1.00 83.69 1206 TYR A N 1
ATOM 9670 C CA . TYR A 1 1206 ? -19.099 1.199 -19.995 1.00 83.69 1206 TYR A CA 1
ATOM 9671 C C . TYR A 1 1206 ? -17.854 0.305 -19.928 1.00 83.69 1206 TYR A C 1
ATOM 9673 O O . TYR A 1 1206 ? -17.572 -0.257 -18.884 1.00 83.69 1206 TYR A O 1
ATOM 9681 N N . LEU A 1 1207 ? -17.056 0.204 -20.995 1.00 80.81 1207 LEU A N 1
ATOM 9682 C CA . LEU A 1 1207 ? -15.899 -0.698 -21.021 1.00 80.81 1207 LEU A CA 1
ATOM 9683 C C . LEU A 1 1207 ? -14.724 -0.196 -20.170 1.00 80.81 1207 LEU A C 1
ATOM 9685 O O . LEU A 1 1207 ? -14.034 -0.988 -19.538 1.00 80.81 1207 LEU A O 1
ATOM 9689 N N . PHE A 1 1208 ? -14.468 1.109 -20.176 1.00 81.38 1208 PHE A N 1
ATOM 9690 C CA . PHE A 1 1208 ? -13.379 1.724 -19.417 1.00 81.38 1208 PHE A CA 1
ATOM 9691 C C . PHE A 1 1208 ? -13.528 3.250 -19.361 1.00 81.38 1208 PHE A C 1
ATOM 9693 O O . PHE A 1 1208 ? -14.003 3.860 -20.332 1.00 81.38 1208 PHE A O 1
ATOM 9700 N N . PRO A 1 1209 ? -13.090 3.898 -18.266 1.00 84.50 1209 PRO A N 1
ATOM 9701 C CA . PRO A 1 1209 ? -12.834 5.326 -18.274 1.00 84.50 1209 PRO A CA 1
ATOM 9702 C C . PRO A 1 1209 ? -11.464 5.594 -18.909 1.00 84.50 1209 PRO A C 1
ATOM 9704 O O . PRO A 1 1209 ? -10.596 4.714 -18.960 1.00 84.50 1209 PRO A O 1
ATOM 9707 N N . GLY A 1 1210 ? -11.245 6.813 -19.378 1.00 88.19 1210 GLY A N 1
ATOM 9708 C CA . GLY A 1 1210 ? -9.931 7.202 -19.857 1.00 88.19 1210 GLY A CA 1
ATOM 9709 C C . GLY A 1 1210 ? -9.892 8.587 -20.461 1.00 88.19 1210 GLY A C 1
ATOM 9710 O O . GLY A 1 1210 ? -10.862 9.346 -20.443 1.00 88.19 1210 GLY A O 1
ATOM 9711 N N . ASP A 1 1211 ? -8.740 8.881 -21.042 1.00 90.62 1211 ASP A N 1
ATOM 9712 C CA . ASP A 1 1211 ? -8.473 10.154 -21.689 1.00 90.62 1211 ASP A CA 1
ATOM 9713 C C . ASP A 1 1211 ? -8.247 9.955 -23.181 1.00 90.62 1211 ASP A C 1
ATOM 9715 O O . ASP A 1 1211 ? -7.604 8.990 -23.594 1.00 90.62 1211 ASP A O 1
ATOM 9719 N N . ILE A 1 1212 ? -8.757 10.882 -23.987 1.00 94.44 1212 ILE A N 1
ATOM 9720 C CA . ILE A 1 1212 ? -8.430 10.975 -25.406 1.00 94.44 1212 ILE A CA 1
ATOM 9721 C C . ILE A 1 1212 ? -7.851 12.353 -25.699 1.00 94.44 1212 ILE A C 1
ATOM 9723 O O . ILE A 1 1212 ? -8.273 13.382 -25.155 1.00 94.44 1212 ILE A O 1
ATOM 9727 N N . GLY A 1 1213 ? -6.867 12.387 -26.580 1.00 95.81 1213 GLY A N 1
ATOM 9728 C CA . GLY A 1 1213 ? -6.254 13.631 -26.975 1.00 95.81 1213 GLY A CA 1
ATOM 9729 C C . GLY A 1 1213 ? -5.509 13.549 -28.285 1.00 95.81 1213 GLY A C 1
ATOM 9730 O O . GLY A 1 1213 ? -5.502 12.536 -28.982 1.00 95.81 1213 GLY A O 1
ATOM 9731 N N . ILE A 1 1214 ? -4.877 14.666 -28.601 1.00 97.50 1214 ILE A N 1
ATOM 9732 C CA . ILE A 1 1214 ? -3.998 14.816 -29.750 1.00 97.50 1214 ILE A CA 1
ATOM 9733 C C . ILE A 1 1214 ? -2.599 15.167 -29.272 1.00 97.50 1214 ILE A C 1
ATOM 9735 O O . ILE A 1 1214 ? -2.390 15.635 -28.149 1.00 97.50 1214 ILE A O 1
ATOM 9739 N N . HIS A 1 1215 ? -1.621 14.931 -30.126 1.00 97.25 1215 HIS A N 1
ATOM 9740 C CA . HIS A 1 1215 ? -0.280 15.445 -29.938 1.00 97.25 1215 HIS A CA 1
ATOM 9741 C C . HIS A 1 1215 ? 0.305 15.865 -31.279 1.00 97.25 1215 HIS A C 1
ATOM 9743 O O . HIS A 1 1215 ? -0.010 15.276 -32.312 1.00 97.25 1215 HIS A O 1
ATOM 9749 N N . GLY A 1 1216 ? 1.143 16.891 -31.250 1.00 97.75 1216 GLY A N 1
ATOM 9750 C CA . GLY A 1 1216 ? 2.014 17.274 -32.354 1.00 97.75 1216 GLY A CA 1
ATOM 9751 C C . GLY A 1 1216 ? 3.462 17.102 -31.931 1.00 97.75 1216 GLY A C 1
ATOM 9752 O O . GLY A 1 1216 ? 3.768 17.232 -30.742 1.00 97.75 1216 GLY A O 1
ATOM 9753 N N . PHE A 1 1217 ? 4.342 16.819 -32.883 1.00 97.31 1217 PHE A N 1
ATOM 9754 C CA . PHE A 1 1217 ? 5.761 16.699 -32.599 1.00 97.31 1217 PHE A CA 1
ATOM 9755 C C . PHE A 1 1217 ? 6.654 17.326 -33.663 1.00 97.31 1217 PHE A C 1
ATOM 9757 O O . PHE A 1 1217 ? 6.274 17.438 -34.830 1.00 97.31 1217 PHE A O 1
ATOM 9764 N N . ILE A 1 1218 ? 7.859 17.694 -33.228 1.00 97.94 1218 ILE A N 1
ATOM 9765 C CA . ILE A 1 1218 ? 8.995 18.045 -34.079 1.00 97.94 1218 ILE A CA 1
ATOM 9766 C C . ILE A 1 1218 ? 10.218 17.354 -33.485 1.00 97.94 1218 ILE A C 1
ATOM 9768 O O . ILE A 1 1218 ? 10.511 17.531 -32.298 1.00 97.94 1218 ILE A O 1
ATOM 9772 N N . ASP A 1 1219 ? 10.913 16.583 -34.312 1.00 97.62 1219 ASP A N 1
ATOM 9773 C CA . ASP A 1 1219 ? 12.160 15.924 -33.958 1.00 97.62 1219 ASP A CA 1
ATOM 9774 C C . ASP A 1 1219 ? 13.289 16.448 -34.846 1.00 97.62 1219 ASP A C 1
ATOM 9776 O O . ASP A 1 1219 ? 13.109 16.669 -36.043 1.00 97.62 1219 ASP A O 1
ATOM 9780 N N . ASN A 1 1220 ? 14.465 16.621 -34.256 1.00 97.81 1220 ASN A N 1
ATOM 9781 C CA . ASN A 1 1220 ? 15.688 16.999 -34.949 1.00 97.81 1220 ASN A CA 1
ATOM 9782 C C . ASN A 1 1220 ? 16.804 16.062 -34.510 1.00 97.81 1220 ASN A C 1
ATOM 9784 O O . ASN A 1 1220 ? 16.919 15.752 -33.323 1.00 97.81 1220 ASN A O 1
ATOM 9788 N N . GLY A 1 1221 ? 17.655 15.641 -35.436 1.00 97.31 1221 GLY A N 1
ATOM 9789 C CA . GLY A 1 1221 ? 18.791 14.802 -35.098 1.00 97.31 1221 GLY A CA 1
ATOM 9790 C C . GLY A 1 1221 ? 19.910 14.879 -36.119 1.00 97.31 1221 GLY A C 1
ATOM 9791 O O . GLY A 1 1221 ? 19.693 15.170 -37.292 1.00 97.31 1221 GLY A O 1
ATOM 9792 N N . ARG A 1 1222 ? 21.124 14.619 -35.652 1.00 97.38 1222 ARG A N 1
ATOM 9793 C CA . ARG A 1 1222 ? 22.320 14.566 -36.484 1.00 97.38 1222 ARG A CA 1
ATOM 9794 C C . ARG A 1 1222 ? 23.289 13.511 -35.964 1.00 97.38 1222 ARG A C 1
ATOM 9796 O O . ARG A 1 1222 ? 23.403 13.318 -34.749 1.00 97.38 1222 ARG A O 1
ATOM 9803 N N . VAL A 1 1223 ? 23.976 12.841 -36.886 1.00 97.44 1223 VAL A N 1
ATOM 9804 C CA . VAL A 1 1223 ? 25.153 12.019 -36.579 1.00 97.44 1223 VAL A CA 1
ATOM 9805 C C . VAL A 1 1223 ? 26.420 12.702 -37.096 1.00 97.44 1223 VAL A C 1
ATOM 9807 O O . VAL A 1 1223 ? 26.360 13.575 -37.958 1.00 97.44 1223 VAL A O 1
ATOM 9810 N N . TRP A 1 1224 ? 27.569 12.323 -36.547 1.00 96.81 1224 TRP A N 1
ATOM 9811 C CA . TRP A 1 1224 ? 28.883 12.784 -36.991 1.00 96.81 1224 TRP A CA 1
ATOM 9812 C C . TRP A 1 1224 ? 29.810 11.593 -37.193 1.00 96.81 1224 TRP A C 1
ATOM 9814 O O . TRP A 1 1224 ? 29.855 10.700 -36.339 1.00 96.81 1224 TRP A O 1
ATOM 9824 N N . MET A 1 1225 ? 30.570 11.624 -38.285 1.00 95.06 1225 MET A N 1
ATOM 9825 C CA . MET A 1 1225 ? 31.667 10.707 -38.588 1.00 95.06 1225 MET A CA 1
ATOM 9826 C C . MET A 1 1225 ? 32.978 11.462 -38.808 1.00 95.06 1225 MET A C 1
ATOM 9828 O O . MET A 1 1225 ? 32.979 12.636 -39.179 1.00 95.06 1225 MET A O 1
ATOM 9832 N N . ASP A 1 1226 ? 34.098 10.781 -38.572 1.00 90.56 1226 ASP A N 1
ATOM 9833 C CA . ASP A 1 1226 ? 35.427 11.360 -38.770 1.00 90.56 1226 ASP A CA 1
ATOM 9834 C C . ASP A 1 1226 ? 35.659 11.666 -40.257 1.00 90.56 1226 ASP A C 1
ATOM 9836 O O . ASP A 1 1226 ? 35.341 10.855 -41.125 1.00 90.56 1226 ASP A O 1
ATOM 9840 N N . GLY A 1 1227 ? 36.196 12.851 -40.555 1.00 88.19 1227 GLY A N 1
ATOM 9841 C CA . GLY A 1 1227 ? 36.455 13.295 -41.931 1.00 88.19 1227 GLY A CA 1
ATOM 9842 C C . GLY A 1 1227 ? 35.215 13.721 -42.730 1.00 88.19 1227 GLY A C 1
ATOM 9843 O O . GLY A 1 1227 ? 35.360 14.154 -43.871 1.00 88.19 1227 GLY A O 1
ATOM 9844 N N . GLU A 1 1228 ? 34.010 13.651 -42.155 1.00 91.94 1228 GLU A N 1
ATOM 9845 C CA . GLU A 1 1228 ? 32.775 14.092 -42.809 1.00 91.94 1228 GLU A CA 1
ATOM 9846 C C . GLU A 1 1228 ? 32.556 15.607 -42.641 1.00 91.94 1228 GLU A C 1
ATOM 9848 O O . GLU A 1 1228 ? 32.538 16.127 -41.524 1.00 91.94 1228 GLU A O 1
ATOM 9853 N N . ASN A 1 1229 ? 32.327 16.317 -43.752 1.00 91.00 1229 ASN A N 1
ATOM 9854 C CA . ASN A 1 1229 ? 31.933 17.728 -43.760 1.00 91.00 1229 ASN A CA 1
ATOM 9855 C C . ASN A 1 1229 ? 30.457 17.865 -44.165 1.00 91.00 1229 ASN A C 1
ATOM 9857 O O . ASN A 1 1229 ? 30.140 18.140 -45.320 1.00 91.00 1229 ASN A O 1
ATOM 9861 N N . SER A 1 1230 ? 29.565 17.618 -43.209 1.00 92.19 1230 SER A N 1
ATOM 9862 C CA . SER A 1 1230 ? 28.113 17.762 -43.357 1.00 92.19 1230 SER A CA 1
ATOM 9863 C C . SER A 1 1230 ? 27.625 18.859 -42.419 1.00 92.19 1230 SER A C 1
ATOM 9865 O O . SER A 1 1230 ? 28.125 18.945 -41.304 1.00 92.19 1230 SER A O 1
ATOM 9867 N N . ASP A 1 1231 ? 26.625 19.651 -42.801 1.00 91.50 1231 ASP A N 1
ATOM 9868 C CA . ASP A 1 1231 ? 25.909 20.559 -41.884 1.00 91.50 1231 ASP A CA 1
ATOM 9869 C C . ASP A 1 1231 ? 24.425 20.200 -41.720 1.00 91.50 1231 ASP A C 1
ATOM 9871 O O . ASP A 1 1231 ? 23.666 20.898 -41.041 1.00 91.50 1231 ASP A O 1
ATOM 9875 N N . THR A 1 1232 ? 24.017 19.064 -42.289 1.00 95.06 1232 THR A N 1
ATOM 9876 C CA . THR A 1 1232 ? 22.625 18.621 -42.354 1.00 95.06 1232 THR A CA 1
ATOM 9877 C C . THR A 1 1232 ? 22.104 18.222 -40.974 1.00 95.06 1232 THR A C 1
ATOM 9879 O O . THR A 1 1232 ? 22.633 17.318 -40.327 1.00 95.06 1232 THR A O 1
ATOM 9882 N N . TRP A 1 1233 ? 21.023 18.856 -40.529 1.00 96.25 1233 TRP A N 1
ATOM 9883 C CA . TRP A 1 1233 ? 20.199 18.351 -39.433 1.00 96.25 1233 TRP A CA 1
ATOM 9884 C C . TRP A 1 1233 ? 18.973 17.669 -40.022 1.00 96.25 1233 TRP A C 1
ATOM 9886 O O . TRP A 1 1233 ? 18.228 18.276 -40.787 1.00 96.25 1233 TRP A O 1
ATOM 9896 N N . HIS A 1 1234 ? 18.763 16.408 -39.658 1.00 97.31 1234 HIS A N 1
ATOM 9897 C CA . HIS A 1 1234 ? 17.603 15.646 -40.096 1.00 97.31 1234 HIS A CA 1
ATOM 9898 C C . HIS A 1 1234 ? 16.413 16.037 -39.237 1.00 97.31 1234 HIS A C 1
ATOM 9900 O O . HIS A 1 1234 ? 16.399 15.789 -38.029 1.00 97.31 1234 HIS A O 1
ATOM 9906 N N . THR A 1 1235 ? 15.414 16.650 -39.861 1.00 96.88 1235 THR A N 1
ATOM 9907 C CA . THR A 1 1235 ? 14.192 17.089 -39.188 1.00 96.88 1235 THR A CA 1
ATOM 9908 C C . THR A 1 1235 ? 13.024 16.206 -39.595 1.00 96.88 1235 THR A C 1
ATOM 9910 O O . THR A 1 1235 ? 12.927 15.729 -40.730 1.00 96.88 1235 THR A O 1
ATOM 9913 N N . SER A 1 1236 ? 12.112 15.983 -38.661 1.00 97.00 1236 SER A N 1
ATOM 9914 C CA . SER A 1 1236 ? 10.795 15.432 -38.939 1.00 97.00 1236 SER A CA 1
ATOM 9915 C C . SER A 1 1236 ? 9.744 16.102 -38.072 1.00 97.00 1236 SER A C 1
ATOM 9917 O O . SER A 1 1236 ? 10.027 16.697 -37.031 1.00 97.00 1236 SER A O 1
ATOM 9919 N N . TYR A 1 1237 ? 8.503 16.028 -38.522 1.00 97.56 1237 TYR A N 1
ATOM 9920 C CA . TYR A 1 1237 ? 7.366 16.559 -37.794 1.00 97.56 1237 TYR A CA 1
ATOM 9921 C C . TYR A 1 1237 ? 6.131 15.727 -38.081 1.00 97.56 1237 TYR A C 1
ATOM 9923 O O . TYR A 1 1237 ? 6.052 14.974 -39.057 1.00 97.56 1237 TYR A O 1
ATOM 9931 N N . GLY A 1 1238 ? 5.135 15.879 -37.226 1.00 97.19 1238 GLY A N 1
ATOM 9932 C CA . GLY A 1 1238 ? 3.899 15.152 -37.392 1.00 97.19 1238 GLY A CA 1
ATOM 9933 C C . GLY A 1 1238 ? 2.931 15.380 -36.255 1.00 97.19 1238 GLY A C 1
ATOM 9934 O O . GLY A 1 1238 ? 3.099 16.270 -35.418 1.00 97.19 1238 GLY A O 1
ATOM 9935 N N . GLY A 1 1239 ? 1.896 14.559 -36.239 1.00 97.19 1239 GLY A N 1
ATOM 9936 C CA . GLY A 1 1239 ? 0.864 14.628 -35.227 1.00 97.19 1239 GLY A CA 1
ATOM 9937 C C . GLY A 1 1239 ? -0.011 13.394 -35.242 1.00 97.19 1239 GLY A C 1
ATOM 9938 O O . GLY A 1 1239 ? -0.031 12.622 -36.202 1.00 97.19 1239 GLY A O 1
ATOM 9939 N N . GLY A 1 1240 ? -0.710 13.189 -34.140 1.00 96.81 1240 GLY A N 1
ATOM 9940 C CA . GLY A 1 1240 ? -1.459 11.972 -33.924 1.00 96.81 1240 GLY A CA 1
ATOM 9941 C C . GLY A 1 1240 ? -2.487 12.092 -32.823 1.00 96.81 1240 GLY A C 1
ATOM 9942 O O . GLY A 1 1240 ? -2.518 13.062 -32.062 1.00 96.81 1240 GLY A O 1
ATOM 9943 N N . ILE A 1 1241 ? -3.297 11.051 -32.718 1.00 97.75 1241 ILE A N 1
ATOM 9944 C CA . ILE A 1 1241 ? -4.255 10.867 -31.635 1.00 97.75 1241 ILE A CA 1
ATOM 9945 C C . ILE A 1 1241 ? -3.673 9.915 -30.598 1.00 97.75 1241 ILE A C 1
ATOM 9947 O O . ILE A 1 1241 ? -2.849 9.049 -30.906 1.00 97.75 1241 ILE A O 1
ATOM 9951 N N . TRP A 1 1242 ? -4.104 10.077 -29.359 1.00 95.94 1242 TRP A N 1
ATOM 9952 C CA . TRP A 1 1242 ? -3.782 9.152 -28.290 1.00 95.94 1242 TRP A CA 1
ATOM 9953 C C . TRP A 1 1242 ? -5.010 8.881 -27.432 1.00 95.94 1242 TRP A C 1
ATOM 9955 O O . TRP A 1 1242 ? -5.853 9.757 -27.243 1.00 95.94 1242 TRP A O 1
ATOM 9965 N N . ILE A 1 1243 ? -5.098 7.661 -26.915 1.00 94.94 1243 ILE A N 1
ATOM 9966 C CA . ILE A 1 1243 ? -6.147 7.215 -26.001 1.00 94.94 1243 ILE A CA 1
ATOM 9967 C C . ILE A 1 1243 ? -5.510 6.467 -24.832 1.00 94.94 1243 ILE A C 1
ATOM 9969 O O . ILE A 1 1243 ? -4.604 5.660 -25.032 1.00 94.94 1243 ILE A O 1
ATOM 9973 N N . SER A 1 1244 ? -5.968 6.739 -23.613 1.00 91.94 1244 SER A N 1
ATOM 9974 C CA . SER A 1 1244 ? -5.417 6.181 -22.377 1.00 91.94 1244 SER A CA 1
ATOM 9975 C C . SER A 1 1244 ? -6.495 5.459 -21.553 1.00 91.94 1244 SER A C 1
ATOM 9977 O O . SER A 1 1244 ? -7.071 6.061 -20.641 1.00 91.94 1244 SER A O 1
ATOM 9979 N N . PRO A 1 1245 ? -6.841 4.195 -21.878 1.00 86.94 1245 PRO A N 1
ATOM 9980 C CA . PRO A 1 1245 ? -7.791 3.403 -21.097 1.00 86.94 1245 PRO A CA 1
ATOM 9981 C C . PRO A 1 1245 ? -7.293 3.141 -19.670 1.00 86.94 1245 PRO A C 1
ATOM 9983 O O . PRO A 1 1245 ? -6.116 2.836 -19.447 1.00 86.94 1245 PRO A O 1
ATOM 9986 N N . PHE A 1 1246 ? -8.199 3.237 -18.694 1.00 80.75 1246 PHE A N 1
ATOM 9987 C CA . PHE A 1 1246 ? -7.932 3.043 -17.261 1.00 80.75 1246 PHE A CA 1
ATOM 9988 C C . PHE A 1 1246 ? -6.807 3.930 -16.694 1.00 80.75 1246 PHE A C 1
ATOM 9990 O O . PHE A 1 1246 ? -6.257 3.620 -15.636 1.00 80.75 1246 PHE A O 1
ATOM 9997 N N . HIS A 1 1247 ? -6.399 4.982 -17.416 1.00 79.31 1247 HIS A N 1
ATOM 9998 C CA . HIS A 1 1247 ? -5.227 5.816 -17.107 1.00 79.31 1247 HIS A CA 1
ATOM 9999 C C . HIS A 1 1247 ? -3.918 5.017 -16.903 1.00 79.31 1247 HIS A C 1
ATOM 10001 O O . HIS A 1 1247 ? -2.965 5.506 -16.290 1.00 79.31 1247 HIS A O 1
ATOM 10007 N N . SER A 1 1248 ? -3.883 3.771 -17.390 1.00 77.88 1248 SER A N 1
ATOM 10008 C CA . SER A 1 1248 ? -2.852 2.767 -17.081 1.00 77.88 1248 SER A CA 1
ATOM 10009 C C . SER A 1 1248 ? -2.235 2.145 -18.332 1.00 77.88 1248 SER A C 1
ATOM 10011 O O . SER A 1 1248 ? -1.160 1.553 -18.264 1.00 77.88 1248 SER A O 1
ATOM 10013 N N . ILE A 1 1249 ? -2.902 2.281 -19.477 1.00 85.81 1249 ILE A N 1
ATOM 10014 C CA . ILE A 1 1249 ? -2.419 1.860 -20.791 1.00 85.81 1249 ILE A CA 1
ATOM 10015 C C . ILE A 1 1249 ? -2.569 3.065 -21.705 1.00 85.81 1249 ILE A C 1
ATOM 10017 O O . ILE A 1 1249 ? -3.569 3.762 -21.616 1.00 85.81 1249 ILE A O 1
ATOM 10021 N N . LEU A 1 1250 ? -1.600 3.306 -22.579 1.00 91.62 1250 LEU A N 1
ATOM 10022 C CA . LEU A 1 1250 ? -1.662 4.365 -23.575 1.00 91.62 1250 LEU A CA 1
ATOM 10023 C C . LEU A 1 1250 ? -1.590 3.726 -24.956 1.00 91.62 1250 LEU A C 1
ATOM 10025 O O . LEU A 1 1250 ? -0.803 2.813 -25.156 1.00 91.62 1250 LEU A O 1
ATOM 10029 N N . PHE A 1 1251 ? -2.374 4.213 -25.904 1.00 93.69 1251 PHE A N 1
ATOM 10030 C CA . PHE A 1 1251 ? -2.238 3.888 -27.317 1.00 93.69 1251 PHE A CA 1
ATOM 10031 C C . PHE A 1 1251 ? -2.072 5.186 -28.092 1.00 93.69 1251 PHE A C 1
ATOM 10033 O O . PHE A 1 1251 ? -2.820 6.139 -27.872 1.00 93.69 1251 PHE A O 1
ATOM 10040 N N . THR A 1 1252 ? -1.096 5.233 -28.987 1.00 93.88 1252 THR A N 1
ATOM 10041 C CA . THR A 1 1252 ? -0.816 6.386 -29.840 1.00 93.88 1252 THR A CA 1
ATOM 10042 C C . THR A 1 1252 ? -0.856 5.949 -31.297 1.00 93.88 1252 THR A C 1
ATOM 10044 O O . THR A 1 1252 ? -0.407 4.859 -31.652 1.00 93.88 1252 THR A O 1
ATOM 10047 N N . THR A 1 1253 ? -1.453 6.780 -32.145 1.00 95.50 1253 THR A N 1
ATOM 10048 C CA . THR A 1 1253 ? -1.414 6.626 -33.601 1.00 95.50 1253 THR A CA 1
ATOM 10049 C C . THR A 1 1253 ? -0.951 7.937 -34.196 1.00 95.50 1253 THR A C 1
ATOM 10051 O O . THR A 1 1253 ? -1.615 8.960 -34.008 1.00 95.50 1253 THR A O 1
ATOM 10054 N N . THR A 1 1254 ? 0.175 7.908 -34.900 1.00 94.81 1254 THR A N 1
ATOM 10055 C CA . THR A 1 1254 ? 0.893 9.121 -35.295 1.00 94.81 1254 THR A CA 1
ATOM 10056 C C . THR A 1 1254 ? 1.213 9.094 -36.779 1.00 94.81 1254 THR A C 1
ATOM 10058 O O . THR A 1 1254 ? 1.740 8.110 -37.290 1.00 94.81 1254 THR A O 1
ATOM 10061 N N . PHE A 1 1255 ? 0.901 10.186 -37.475 1.00 96.44 1255 PHE A N 1
ATOM 10062 C CA . PHE A 1 1255 ? 1.411 10.447 -38.815 1.00 96.44 1255 PHE A CA 1
ATOM 10063 C C . PHE A 1 1255 ? 2.731 11.209 -38.700 1.00 96.44 1255 PHE A C 1
ATOM 10065 O O . PHE A 1 1255 ? 2.791 12.268 -38.074 1.00 96.44 1255 PHE A O 1
ATOM 10072 N N . GLU A 1 1256 ? 3.779 10.672 -39.308 1.00 95.38 1256 GLU A N 1
ATOM 10073 C CA . GLU A 1 1256 ? 5.154 11.144 -39.204 1.00 95.38 1256 GLU A CA 1
ATOM 10074 C C . GLU A 1 1256 ? 5.685 11.475 -40.601 1.00 95.38 1256 GLU A C 1
ATOM 10076 O O . GLU A 1 1256 ? 5.618 10.643 -41.511 1.00 95.38 1256 GLU A O 1
ATOM 10081 N N . LYS A 1 1257 ? 6.223 12.682 -40.786 1.00 95.62 1257 LYS A N 1
ATOM 10082 C CA . LYS A 1 1257 ? 6.776 13.141 -42.063 1.00 95.62 1257 LYS A CA 1
ATOM 10083 C C . LYS A 1 1257 ? 8.217 13.609 -41.891 1.00 95.62 1257 LYS A C 1
ATOM 10085 O O . LYS A 1 1257 ? 8.515 14.407 -41.006 1.00 95.62 1257 LYS A O 1
ATOM 10090 N N . SER A 1 1258 ? 9.079 13.144 -42.784 1.00 94.69 1258 SER A N 1
ATOM 10091 C CA . SER A 1 1258 ? 10.454 13.609 -42.979 1.00 94.69 1258 SER A CA 1
ATOM 10092 C C . SER A 1 1258 ? 10.691 13.949 -44.453 1.00 94.69 1258 SER A C 1
ATOM 10094 O O . SER A 1 1258 ? 9.773 13.836 -45.275 1.00 94.69 1258 SER A O 1
ATOM 10096 N N . ASP A 1 1259 ? 11.919 14.336 -44.794 1.00 90.81 1259 ASP A N 1
ATOM 10097 C CA . ASP A 1 1259 ? 12.330 14.532 -46.188 1.00 90.81 1259 ASP A CA 1
ATOM 10098 C C . ASP A 1 1259 ? 12.390 13.211 -46.976 1.00 90.81 1259 ASP A C 1
ATOM 10100 O O . ASP A 1 1259 ? 12.286 13.220 -48.201 1.00 90.81 1259 ASP A O 1
ATOM 10104 N N . GLU A 1 1260 ? 12.495 12.064 -46.291 1.00 88.62 1260 GLU A N 1
ATOM 10105 C CA . GLU A 1 1260 ? 12.614 10.748 -46.932 1.00 88.62 1260 GLU A CA 1
ATOM 10106 C C . GLU A 1 1260 ? 11.317 9.930 -46.922 1.00 88.62 1260 GLU A C 1
ATOM 10108 O O . GLU A 1 1260 ? 11.071 9.153 -47.844 1.00 88.62 1260 GLU A O 1
ATOM 10113 N N . ASN A 1 1261 ? 10.491 10.040 -45.876 1.00 86.94 1261 ASN A N 1
ATOM 10114 C CA . ASN A 1 1261 ? 9.369 9.123 -45.667 1.00 86.94 1261 ASN A CA 1
ATOM 10115 C C . ASN A 1 1261 ? 8.110 9.816 -45.112 1.00 86.94 1261 ASN A C 1
ATOM 10117 O O . ASN A 1 1261 ? 8.153 10.860 -44.459 1.00 86.94 1261 ASN A O 1
ATOM 10121 N N . LYS A 1 1262 ? 6.963 9.167 -45.345 1.00 90.62 1262 LYS A N 1
ATOM 10122 C CA . LYS A 1 1262 ? 5.677 9.433 -44.684 1.00 90.62 1262 LYS A CA 1
ATOM 10123 C C . LYS A 1 1262 ? 5.210 8.132 -44.040 1.00 90.62 1262 LYS A C 1
ATOM 10125 O O . LYS A 1 1262 ? 4.968 7.161 -44.754 1.00 90.62 1262 LYS A O 1
ATOM 10130 N N . ILE A 1 1263 ? 5.129 8.097 -42.716 1.00 87.69 1263 ILE A N 1
ATOM 10131 C CA . ILE A 1 1263 ? 4.895 6.875 -41.938 1.00 87.69 1263 ILE A CA 1
ATOM 10132 C C . ILE A 1 1263 ? 3.667 7.082 -41.051 1.00 87.69 1263 ILE A C 1
ATOM 10134 O O . ILE A 1 1263 ? 3.477 8.156 -40.491 1.00 87.69 1263 ILE A O 1
ATOM 10138 N N . VAL A 1 1264 ? 2.834 6.050 -40.919 1.00 89.44 1264 VAL A N 1
ATOM 10139 C CA . VAL A 1 1264 ? 1.822 5.972 -39.860 1.00 89.44 1264 VAL A CA 1
ATOM 10140 C C . VAL A 1 1264 ? 2.287 4.922 -38.862 1.00 89.44 1264 VAL A C 1
ATOM 10142 O O . VAL A 1 1264 ? 2.516 3.774 -39.244 1.00 89.44 1264 VAL A O 1
ATOM 10145 N N . SER A 1 1265 ? 2.451 5.318 -37.605 1.00 85.19 1265 SER A N 1
ATOM 10146 C CA . SER A 1 1265 ? 2.942 4.460 -36.530 1.00 85.19 1265 SER A CA 1
ATOM 10147 C C . SER A 1 1265 ? 1.862 4.219 -35.474 1.00 85.19 1265 SER A C 1
ATOM 10149 O O . SER A 1 1265 ? 0.987 5.059 -35.251 1.00 85.19 1265 SER A O 1
ATOM 10151 N N . PHE A 1 1266 ? 1.909 3.044 -34.841 1.00 87.06 1266 PHE A N 1
ATOM 10152 C CA . PHE A 1 1266 ? 1.042 2.660 -33.729 1.00 87.06 1266 PHE A CA 1
ATOM 10153 C C . PHE A 1 1266 ? 1.905 2.180 -32.563 1.00 87.06 1266 PHE A C 1
ATOM 10155 O O . PHE A 1 1266 ? 2.702 1.253 -32.728 1.00 87.06 1266 PHE A O 1
ATOM 10162 N N . HIS A 1 1267 ? 1.740 2.787 -31.387 1.00 85.12 1267 HIS A N 1
ATOM 10163 C CA . HIS A 1 1267 ? 2.516 2.448 -30.194 1.00 85.12 1267 HIS A CA 1
ATOM 10164 C C . HIS A 1 1267 ? 1.640 2.356 -28.944 1.00 85.12 1267 HIS A C 1
ATOM 10166 O O . HIS A 1 1267 ? 0.553 2.924 -28.881 1.00 85.12 1267 HIS A O 1
ATOM 10172 N N . MET A 1 1268 ? 2.140 1.660 -27.917 1.00 85.94 1268 MET A N 1
ATOM 10173 C CA . MET A 1 1268 ? 1.497 1.572 -26.597 1.00 85.94 1268 MET A CA 1
ATOM 10174 C C . MET A 1 1268 ? 2.041 2.607 -25.588 1.00 85.94 1268 MET A C 1
ATOM 10176 O O . MET A 1 1268 ? 1.967 2.434 -24.370 1.00 85.94 1268 MET A O 1
ATOM 10180 N N . ASN A 1 1269 ? 2.680 3.659 -26.092 1.00 87.31 1269 ASN A N 1
ATOM 10181 C CA . ASN A 1 1269 ? 3.312 4.717 -25.318 1.00 87.31 1269 ASN A CA 1
ATOM 10182 C C . ASN A 1 1269 ? 3.487 5.984 -26.173 1.00 87.31 1269 ASN A C 1
ATOM 10184 O O . ASN A 1 1269 ? 3.340 5.959 -27.397 1.00 87.31 1269 ASN A O 1
ATOM 10188 N N . PHE A 1 1270 ? 3.821 7.101 -25.525 1.00 90.81 1270 PHE A N 1
ATOM 10189 C CA . PHE A 1 1270 ? 4.506 8.192 -26.213 1.00 90.81 1270 PHE A CA 1
ATOM 10190 C C . PHE A 1 1270 ? 5.997 7.857 -26.384 1.00 90.81 1270 PHE A C 1
ATOM 10192 O O . PHE A 1 1270 ? 6.495 6.894 -25.801 1.00 90.81 1270 PHE A O 1
ATOM 10199 N N . LEU A 1 1271 ? 6.726 8.687 -27.136 1.00 86.31 1271 LEU A N 1
ATOM 10200 C CA . LEU A 1 1271 ? 8.148 8.473 -27.419 1.00 86.31 1271 LEU A CA 1
ATOM 10201 C C . LEU A 1 1271 ? 9.051 8.430 -26.162 1.00 86.31 1271 LEU A C 1
ATOM 10203 O O . LEU A 1 1271 ? 10.077 7.747 -26.184 1.00 86.31 1271 LEU A O 1
ATOM 10207 N N . PHE A 1 1272 ? 8.712 9.156 -25.087 1.00 81.75 1272 PHE A N 1
ATOM 10208 C CA . PHE A 1 1272 ? 9.561 9.346 -23.896 1.00 81.75 1272 PHE A CA 1
ATOM 10209 C C . PHE A 1 1272 ? 8.849 9.148 -22.554 1.00 81.75 1272 PHE A C 1
ATOM 10211 O O . PHE A 1 1272 ? 7.618 9.373 -22.481 1.00 81.75 1272 PHE A O 1
#

Solvent-accessible surface area (backbone atoms only — not comparable to full-atom values): 64806 Å² total; per-residue (Å²): 135,89,74,65,65,67,60,58,52,49,53,57,57,70,76,47,68,74,65,60,57,55,50,50,49,49,55,59,58,70,68,73,80,68,82,64,73,70,40,66,31,88,93,50,73,64,37,86,77,65,77,88,85,78,60,73,61,34,38,41,39,38,39,3,25,51,4,54,75,78,90,54,68,86,70,28,32,56,41,31,49,33,51,56,43,72,76,46,58,61,58,27,34,40,35,35,24,9,25,48,16,48,74,46,12,35,56,58,84,89,42,92,60,25,66,53,22,54,56,17,40,43,57,60,54,63,49,48,69,84,46,69,37,50,58,40,36,30,57,15,52,24,16,25,26,59,65,37,84,56,10,45,64,12,35,38,50,37,42,58,49,52,32,69,72,66,68,73,59,88,35,47,43,32,60,74,47,22,46,36,64,42,81,42,74,78,52,98,55,36,36,40,32,33,30,24,49,42,55,75,64,46,84,52,78,70,56,40,16,64,58,50,78,25,89,35,68,46,76,64,50,31,49,53,51,39,30,47,57,49,63,74,41,70,92,38,49,41,39,37,38,25,13,67,60,85,73,62,47,23,56,44,48,33,41,77,56,73,61,47,31,33,21,41,52,31,82,82,37,82,85,41,82,54,82,32,70,73,66,19,32,50,60,57,46,40,32,44,64,49,24,55,73,84,11,51,50,7,70,73,37,41,48,52,41,53,52,52,52,63,43,46,71,87,42,75,59,31,33,42,38,14,6,72,45,35,23,34,37,33,35,68,57,93,59,25,39,40,40,33,19,5,4,26,56,45,64,43,68,64,52,79,60,91,72,38,48,33,38,33,50,50,41,19,35,32,38,39,42,33,30,74,61,48,30,29,35,41,38,33,40,28,60,35,97,88,36,70,82,37,39,84,75,48,47,48,80,72,42,68,63,68,81,90,82,86,85,83,87,84,81,93,83,88,40,82,88,42,71,44,76,45,51,74,36,69,87,49,71,67,54,75,68,50,24,50,42,64,18,60,54,34,26,66,58,27,47,39,68,40,80,35,43,40,53,28,54,66,63,52,87,75,20,48,43,74,75,44,79,44,62,62,60,38,33,57,25,38,34,29,30,30,89,88,55,34,31,32,35,42,31,42,62,61,62,36,48,18,68,56,76,36,59,85,76,41,35,80,14,49,63,15,48,50,47,42,55,57,50,33,25,33,36,84,61,43,46,52,27,41,42,52,43,28,54,32,44,74,32,44,45,58,62,59,42,76,29,30,30,53,77,43,76,83,45,54,94,47,24,92,82,46,36,72,31,55,25,39,37,33,68,35,87,26,77,41,26,66,77,42,72,47,55,73,69,32,62,41,31,44,47,46,44,61,50,51,52,48,32,38,58,29,74,53,34,46,70,42,37,68,58,40,48,41,46,51,54,49,32,58,52,49,33,39,28,72,42,41,65,75,35,35,26,28,25,64,41,81,38,45,76,92,50,61,92,77,42,78,99,42,76,89,52,59,89,49,73,27,40,39,34,40,63,30,58,62,68,60,66,43,22,54,15,34,64,37,30,59,53,47,44,57,39,26,33,87,55,40,96,37,17,49,54,44,58,54,52,57,61,90,83,57,70,63,25,28,39,54,48,27,43,46,56,47,57,70,50,55,61,62,66,49,74,64,54,43,38,49,49,32,48,52,32,44,66,42,45,34,72,65,40,47,49,55,15,46,62,62,37,58,69,69,44,28,77,73,46,32,66,62,50,43,55,26,43,52,47,28,39,77,44,33,38,59,53,39,51,58,51,46,60,59,56,45,28,58,41,51,49,73,56,14,47,40,41,40,36,39,42,35,40,40,36,71,90,9,26,38,40,39,38,31,26,38,49,44,103,81,74,43,84,71,48,58,67,46,61,43,76,44,49,47,92,60,25,55,37,40,37,38,34,30,49,21,49,44,28,36,39,42,35,34,38,65,25,67,48,68,48,33,37,36,42,27,38,29,76,18,59,24,38,38,39,33,69,30,43,58,60,68,93,72,61,40,36,35,38,23,20,35,69,89,26,56,47,77,50,63,35,93,27,51,40,87,54,54,38,83,47,62,83,65,29,60,89,64,71,81,68,82,61,82,65,42,64,28,81,40,79,46,78,50,73,48,98,85,37,38,54,30,49,27,46,33,43,33,39,42,35,59,47,91,91,34,74,95,32,29,39,39,38,37,40,38,41,34,40,21,70,70,58,64,19,30,37,42,39,38,41,35,40,32,38,47,68,58,72,75,25,22,40,36,39,42,37,40,35,33,38,56,55,32,81,51,50,47,54,38,75,24,63,84,58,70,95,67,100,62,60,77,73,23,32,49,41,33,27,35,39,39,39,40,38,44,29,45,32,39,63,83,49,102,39,34,40,38,33,40,32,49,32,40,37,38,40,29,39,55,85,47,87,89,22,41,74,65,33,87,85,40,75,61,59,78,76,75,36,46,72,38,43,32,44,34,42,38,35,39,38,38,40,50,61,49,78,37,94,65,68,59,47,37,40,40,38,35,42,37,40,39,36,43,30,38,29,67,69,78,74,42,50,39,29,40,44,36,39,38,40,35,44,28,43,63,42,93,54,100,62,48,33,26,43,33,40,36,42,36,39,35,40,54,47,67,65,78,57,80,90,71,38,36,44,41,7,42,32,10,84,80,75,74,42,48,55,24,58,27,44,54,55,26,47,33,22,10,46,26,33,40,31,34,39,37,38,46,34,33,64,74,46,75,49,80,42,57,77,44,27,30,40,36,28,41,35,36,40,45,24,34,30,40,44,39,38,90,94,63,92,75,89,76,68,52,54,20,39,37,40,30,45,35,41,21,51,71,75,69,46,34,40,29,42,35,43,23,33,32,92,87,36,79,42,80,48,78,41,71,43,68,91,122

Mean predicted aligned error: 13.63 Å

Radius of gyration: 35.68 Å; Cα contacts (8 Å, |Δi|>4): 3107; chains: 1; bounding box: 90×90×98 Å

Sequence (1272 aa):
MEINMTKFLNFVAMVCGKSVLFQLILILFATNAFGQKPFISKANTEWFQHSINGEVSHTVYLVGDAGEPIVNEGTSCMALLKQHLSDAEQNSSVIFLGDNIYPDGMVEESSSFRKNAEKSIGNQLKTLADFKGNVFFIPGNHDWSKWSSDGWDGVKREEEYIEKKLNKGNVFNPDNGCPGPVEIHLNDSVVLVIIDSQWWLHAYDKPYGEKDSCSINNELDFINELTAVIKNNHDKNIIVTGHHPIFSNGNHGGYFRPKDHLFPLTSFFPKLYVPLPVIGSIYPYYRKRIGHIQDLNNPRYQLLREKLLGAFESHNNLIYAAGHEHNLQYFEHNKQHYIVSGSGSKTKYVAKKNGASFTYAKQGFSKVLYLTTGEVWVEFWTVDETNLKGELSFRKKIQEADTQEVLPELSTVDFSDSVIVYRAAEQFEASKLKAFFFGKEYRSSWTAPVSVNVFDISSEKGGLTPIRLGGGMQTKSLRLEDANGKEYLLRSIQKDPARKFLPADMQNTVVGDIMRDQIAMSHPYGAFTIAPLAEGAGVNHKHAKLVFVPDDPRLGKFRSAYGNTLALFEERAGSKLAEGESFGNVKKAISTPKMVLDLHKSNHNMVDEHEMLRARLFDMLIGDFDRHDDQWRWALHECKKGSHDQCYHTKDSLTEKGNVYVPIPRDRDQVFAKVDGLIPSLAAMPFSPGQLLSNFDYEMTDFVGLNLNGRQLDVSFLTRLTEQDWIQVAKEIQVGVTDEVIQNAIGQLPDTIFNLNGQELIDKLKRRRDDLHLYALEYYKIIAQQVEVVGSNESETFEVLRKPNGNVDVKVYRKTKKHKKRSLFYHREFKYNETKEINLYGLGHKDRFEISGNTKKSILIRIIGGKGHDEIIDQSIVRGVKRLTRVYDKVDGIQIIGSTETKDLTSNDKYLNTYNRDRFKPNKTIPLVKIGYNIDDGIYLGTGVALKKHGWRKTPLADAHKLYGIIAVRTGSFYLSHNSTFYQAIGKWNINIETQLFAPNAITNFYGLGNDTKDRVGGLKFYRVRYNQGLAHFSLENRINKNTIFSVGPKYEFVQTKQSMNRFISSDLSGLVDDDFDENHLFGIESNFSINTTNNKVQPSNGLKWNVDGNAMYNHSDATYISTIKSDISFYVPIKTIFHPVLALRFGGSSILGDFLFNQANTLGAQSKQIGRGNLRGYRRDRFAGRSSAYQNTDLRLKLTSFKSYLFPGDIGIHGFIDNGRVWMDGENSDTWHTSYGGGIWISPFHSILFTTTFEKSDENKIVSFHMNFLF

Secondary structure (DSSP, 8-state):
----HHHHHHHHHHHS-HHHHHHHHHHHHHTSSS--PPEE-GGGTTGGG----S-EEEEEEEE----SPPS-GGGSHHHHHHHHHHT--SSEEEEE-S--STTTSS--TTSTTHHHHHHHHHHHHHHHTT--SEEEE---TTTTTTT-TTHHHHHHHHHHHHHHHH-SS--BSSGGG----EEEESSSSEEEEE--HHHHH--S----TGGGT-S-SSHHHHHHHHHHHHHHTTTSEEEEE-SS-SS--STTTT---HHHHH-GGGGTSTT-----TTGGGHHHHHHHHT--TTSTTSHHHHHHHHHHHHHHTTSTT-EEEE--SSSEEEEEETTEEEEEE--SS------S-TTEEEEE-SSEEEEEEEETTS-EEEEEEE--SS-TT-EEEEEEEEEPPP---PPPPPPP---TT-EEEEES-GGG---HHHHHHH--TTHHHHHSEEEEEE--TTTGGG-EEEEEEE--TTS-EEEEEETT--EEEEEESS--HHHHHS-TTTTTSHHHHHHHHGGGGS-TTGGGGHHHHHHHTT---PPPEEEEE---GGGGGGHHHHTTEEEEEEE--STTPPP-GGGTT-S-EEEHHHHHHHHHH-TT-EE-HHHHHHHHHHHHHHT-----GGGEEEEEEEE-TT-GGGSTT-TTT-SSSEEEEEEEE---TTTT----SHHHHHHTSTTSTTTT-----SS---HHHHTTTTHHHHHHHSSS--HHHHHHHHHHHHHHS-HHHHHHHHHTS-HHHIIIIIHHHHHHHHHHHHTHHHHHHHHHHHHTTEEEEE--SS-EEEEEEE-TTS-EEEEEEEEPTTS-EEEEEEEEEEPTTT-SEEEEEEESS--EEEEE-EESS--EEEEEEESS-EEEEE--EESSSS--EEEE--TTSEEEE--TTEEE---S-HHHH---GGG----EEEEEEEEEEETTTEEEEEEEEEEEE--TT-SS-SEEEEEEEEEETTT--EEEEEEEEEEEEETTEEEEEEEEEEEEEEEEE---BBTT----SS-TTTTEEEEEEEEEEEEEEEEEETTEEEEEEEEEEEEEEE--TTSGGGSGGG---GGGGS-EEEEEEEEEEEEE--S-SSS--SEEEEEEEEEEEEETTTTEEEEEEEEEEEEEEE--STT-PEEEEEEEEEEEES---GGGSEEESSS-TTTSS-SSTTS-TT-EEESEEEEEEEEEEEEEEEEE-SS-EEEEEEEEEEEEEEEE-TT------EEEEEEEEEEEETTT--EEEEEEEESS-EEEEEESS---

pLDDT: mean 86.6, std 12.33, range [35.41, 98.62]

Foldseek 3Di:
DDDDVVVVVVVVVVVDDPPPVVVVVVVVVVPPPDADAKFFDPVCPCQVVDDDDFAFQAKEWEAEQQQDQAPDLQQAQLLLLLVVQVVDDQRYEYEYQAPQHPDFAQDDPPDPCNVSRCNRNVSVLVSCQPGNYAAAYAHDCNCLGVLDQCRLVSVQNNQVVSCVSNVPPRRYPPHSQEQDQDWDDSDPAEIETEGEPVLLLRDHDGDAPVLSPYQHRDDVSRLVVLLVSCVVNLRHAYEYGHAAFLDFQAVLQLHDDPQQQQQVCCVVVVPRRDGDHPVSVVVSCCSNADNDSRRCNHPSNVVVSVSVCVSCLSHAAYEYEHANGCWWWWAADNNYIYTYFNNRHGFGDGDHDPRISMIGRARWIKMWTQGPQRKIKIWTFGGDPVDSNGDTSGMDTSDDGDDDDDDDDDDDDDQQPDKDWDALDCVLDDDPVCCQAQNPAQSLQRGDIFIARADDQCPVVNHWAFDDWGDPQWWTKTWIADPVGFIKIWIFLQTQCCSVPPDPLPCLFPVVVSRSSNCSLFRSCQQQLVLLLCVLLVAQAKHWGWHFYALHCSNPPCSVVRHRGTTIMIGDQAQQGDADVSHVRARGWAFQSVLVQQVQADLLEAEPLLLVLSVVLSCVLQLQLAAARRQKIWGKDWDAAPPQVSPPPCNAAHPHTGIYTHIHGHGRRRGQGAQDHDNSVVCCDCQHPNVLRFHLFLDGDRLCNSCVNVQLVCQVHNQQDDLVSLLVSLVSSLRSCDLVSLLVSLVSPGPSSCVVCVVVSSSSSNSSSVCSSVSSNVNCLVSLQEHEAEHHQAEKEWEWEQDAQAKIWIWIFHADPVRDGDGTSGTDIRDPVRYAEYEYAQAHAEYEYAAAYEYQHYHQYEYQDHHYQYEYAHPYYYPDDAQRYEYEEAPRRYDYNYDVSYDYPYDPPNLRRDDDSSQDDDKHKHKDWDWDADPPLGIKTKIWIWTFAADDSFPPGQKIKIWMKMARPPQRKIKTWIWMWGQCPDPQKIKIKIKMKIDDFDKAFDQAAFFPGDPDPDPRVQRIKTKIKIKIWIWIKHDPDPFKIKIKGKMKMKMAIDDDPNHPQVDVNRVDDPLLRDIKIKIWMKMKIWGWDFPDDFDGQFDKIKMKIWIWIATPSVRWIKIKIKIKMKGWGFDPDPQRKIKIKMKMKMAIDTDDRQVQFFFAECAEPNVRAHFAYAGDYRRHTERMKIKMKIKTWTFPDWDSDNNFTWTKTKIKMKMWMGHDYPPDDDPDIWIKIWMWMKIQGPVRWIWIWIFIHTPRGTDTDIDRGPRD